Protein AF-0000000079972964 (afdb_homodimer)

Foldseek 3Di:
DLVVLVVVLVVDDPVSVVVNVVVCVVVVVVCVVVCVVVVPPPPVPPPPPFLLQFFFLCLFPQPPLQHDDDDLDPDDLCVLLDDFFPLALLVLLLVLVLVLPPDPPLPQDPLFDAFGFADDPVRVVRRVVRVVVNVVSVPPSPDDSSQSDLFPSSDDLDFDPVADLPDDDDPVLLVQLLVQLCQQPCLQAVLDDPVQLVVVSVVQVVCVVVVRGFDDALLNSLLSLLSNLVSVLLCLLLVPDPPVDPCSSSSSNSSSCVRAVDPVNLVDQDDSSNLSSQLSSLLSCLLQRSLSSSLVSLVSSLVNCVVVVLQEQDDDQQAAQLRSLSSLSNNLSSLLSNLVSCSNRLHQRPDDLVSGLRWAHFLDDSVCRNPPVVCVVRCVPGSPDRLVVVLQDLPPDPQRDHDSRLLSRLSSSLSVLSNQLSCQAGHSSSSNGGSVSLLVSLVSSVVSLVSSLVNRHQCQHPVNHDPDPVCQLSNQASLLSSLSSLLSSLVRLLADSCSNSVRHDPVSLVSSLVSLVVNLVSLLVLLVVADQDQDSSVCSSRYNSSCNLSSLSSSLSSLLSCLVRVSHVDDPVCNVVSVVSNLSSLVNLVSSVPSRSSSVSSSVSSVVSVVSSCVVNVNDPVVVVVVVVCVVVPVPPPPPPPPPPPDDDPDPPPPDPDDDDDDPPPDDDDDDDPDDDDDDDDPDDDPCPDDDDPDDDDDDDDDPDPDDPDDPPPDDPPPPPCGCCHPCSSRVVRDRPPPDD/DLVVLVVVLVVDDPVSVVVNVVVCVVVVVVCVVVCVVVVPPPPVPPPPPFLLQFFFLCLFPQPPLQHDDDDLDPDDLCVLLDDFFPLALLVLLLVLVLVLPPDPPLPQDLLFDAFGFADDPVRVVRRVVRVVVSVVSVPPSPDDSSQSDLFPSSDDLDFDPVADLPDDDDPVLLVQLLVQLCQQPCLQAVLDDPVLLVVVSVVQVVCVVVVRGFDDALLNSLLSLLSNLVSVLLCLLLVPDPPVDPCSSSSSNSSSCVRAVDPVNLVDQDDSSNLSSQLSSLLSCLLQRSLSSSLVSLVSSLVNCVVVVLQEQDDDQFAAQLRSLSSLSNNLSSLLSNLVSCSNRLHQRPDDLVSGLRWARFLDDSVCRNPPVVCVVRCVPGRPDRLVVVLQDLPPDPQRDDDSRLLSRLSSSLSVLSNQLSCQNGHSSSSNGGSVSLLVSLVSSVVSLVSSLVNRHQCQHPVNHDPDPVCQLSNQASLLSSLSSLLSSLVRLLADSCSNSVRHDPVSLVSSLVSLVVNLVSLLVLLVVADQDQDSSVCSSRYNSSCNLSSLSSSLSSLLSCLVRVSHVDDPVCNVVSVVSNLSSLVNLVSSVPSRSSSVSSSVSSVVSVVSSCVVNVNDPVVVVVVVVCVVPPVPPPPPPPPPPPDDDDDDDPPDPDDDDDDPDPDDDDPDPDDPPDDDDDDDDDPPPDDDDDDDDDDPDDDPDDDDPDDPPPDDPPPPPQRCCHPCNSCVVRDRPPDDD

Solvent-accessible surface area (backbone atoms only — not comparable to full-atom values): 81092 Å² total; per-residue (Å²): 104,66,70,54,47,56,58,45,41,76,74,46,58,75,70,58,30,51,52,47,46,53,47,43,59,60,39,41,61,51,41,51,57,45,33,65,71,61,50,60,78,69,60,85,62,78,71,60,62,50,40,38,55,46,24,18,30,40,71,35,65,47,57,54,46,29,46,39,69,68,64,40,69,75,37,65,71,38,21,33,59,32,48,67,22,67,62,5,45,45,44,51,44,37,53,48,52,52,56,68,68,42,68,82,81,60,73,71,68,62,67,45,62,67,18,40,33,41,65,44,48,66,24,34,44,39,32,49,52,27,48,50,55,34,49,69,67,44,70,85,73,77,76,70,78,64,74,40,56,44,59,44,39,78,53,86,84,75,68,56,81,85,57,66,63,80,70,74,71,60,65,72,59,48,50,49,23,49,50,46,28,51,69,70,41,37,72,79,36,32,67,65,54,68,69,48,53,52,52,52,50,50,52,45,55,50,22,49,74,70,71,57,61,66,60,68,50,51,52,58,52,14,39,51,25,36,41,39,14,46,18,42,48,50,33,54,60,49,64,53,69,77,75,76,59,88,55,54,28,56,52,27,39,21,24,15,36,72,47,46,40,33,30,69,53,71,57,38,67,60,46,69,64,53,32,43,39,35,38,48,50,15,50,42,32,34,55,70,25,23,45,49,45,14,45,53,35,32,51,45,22,51,51,40,36,51,38,56,38,50,42,25,24,80,63,31,82,83,56,38,57,42,58,50,47,48,48,38,36,24,42,42,26,52,51,37,50,45,38,52,45,22,45,55,43,21,48,87,63,77,77,52,69,54,55,40,41,38,38,53,46,57,62,44,48,70,82,52,39,66,36,62,67,58,40,54,60,41,45,72,65,45,58,29,30,44,57,69,35,57,44,72,45,83,66,88,62,73,88,56,61,65,41,67,16,32,51,48,27,52,50,40,46,53,36,52,52,41,44,47,41,49,57,65,68,44,22,20,44,33,45,35,32,20,34,48,56,49,53,50,50,38,52,53,52,51,50,31,52,54,44,51,62,70,65,43,31,58,55,46,25,68,90,60,61,50,90,52,70,90,30,46,38,62,16,45,41,52,48,54,52,50,42,55,40,49,33,66,49,23,43,54,38,61,45,73,45,70,64,55,41,85,58,51,46,69,69,58,50,50,47,34,51,52,34,23,41,49,23,47,52,41,29,46,46,58,41,66,74,44,67,92,65,76,48,59,47,57,46,45,74,37,37,53,58,60,49,45,61,58,55,52,47,40,27,46,40,51,50,52,46,43,70,72,64,54,67,63,80,56,66,95,78,33,65,57,67,53,47,53,44,46,53,52,46,50,50,40,27,55,56,39,26,80,69,27,69,40,26,38,42,39,30,54,50,54,50,51,53,49,54,56,48,24,67,76,68,71,50,90,56,61,67,60,51,46,54,54,48,46,62,69,61,62,73,63,81,77,41,68,27,64,26,74,27,71,33,72,18,65,69,68,89,73,83,66,86,86,74,84,94,86,91,70,79,75,76,88,77,80,67,77,80,78,67,82,88,82,84,84,79,73,81,73,85,73,85,65,82,60,72,45,65,37,57,65,74,63,76,71,77,82,83,74,82,81,65,90,66,82,79,81,81,81,66,88,69,80,68,76,70,65,30,69,72,32,67,56,44,60,50,58,79,52,69,69,84,75,77,79,129,105,66,69,55,48,57,57,45,40,74,74,45,58,76,69,59,29,51,53,48,47,55,47,44,59,62,38,42,59,52,40,50,58,43,30,67,74,63,49,62,79,68,60,84,63,78,71,61,62,50,40,38,56,45,24,18,30,39,70,35,66,48,57,54,46,30,46,39,69,68,62,39,70,78,38,65,70,39,21,33,60,33,50,67,21,66,61,6,44,46,44,52,43,36,54,49,53,54,58,69,66,44,66,81,82,60,73,68,70,62,68,44,62,69,18,39,33,38,64,45,48,66,24,34,44,39,33,51,51,24,47,50,56,32,50,68,67,44,69,85,74,78,76,70,78,65,76,41,56,44,60,45,38,78,52,86,82,75,68,55,81,86,55,66,63,80,70,74,73,58,67,71,59,46,51,50,23,49,50,45,28,52,68,70,42,37,73,79,37,31,66,64,56,68,70,49,52,53,51,49,51,50,52,45,55,50,23,48,74,69,70,57,61,67,65,68,56,50,52,58,50,14,39,50,23,36,39,40,16,45,19,42,47,50,33,55,61,50,65,53,69,78,75,75,60,88,55,55,30,56,52,27,39,21,26,14,37,71,46,45,40,34,32,68,53,70,56,38,68,60,45,68,66,53,31,44,40,35,37,48,50,15,50,41,31,36,54,71,25,23,47,50,44,15,43,54,35,34,52,45,22,50,50,41,36,51,39,55,36,50,42,26,25,79,62,30,82,85,55,41,58,42,57,50,50,51,50,38,38,24,41,43,27,51,50,37,50,44,39,52,45,22,45,55,42,22,47,87,62,77,77,54,70,55,56,41,41,38,39,52,46,58,61,45,49,68,83,52,39,67,35,63,68,58,38,53,59,40,44,72,65,48,58,31,30,43,54,68,35,56,45,71,45,82,66,88,61,72,91,55,62,66,42,66,16,31,53,49,26,52,50,40,44,54,36,51,52,41,46,48,42,48,58,65,68,42,22,20,45,35,45,34,32,19,34,48,55,50,51,50,50,38,51,53,51,52,49,30,52,53,44,51,62,71,66,44,31,60,54,46,24,66,89,61,62,51,90,52,70,92,32,46,39,60,17,44,40,54,47,53,53,48,41,54,39,47,33,65,50,24,43,56,37,60,44,75,46,73,66,55,41,83,60,53,44,69,69,57,53,50,47,34,50,52,34,24,41,49,22,47,52,41,30,46,47,59,42,64,73,45,67,90,65,74,48,58,48,57,45,45,74,36,36,54,58,61,48,46,62,57,56,50,47,41,27,44,39,50,51,53,47,41,67,72,65,53,67,61,80,56,66,94,79,31,66,57,67,52,45,52,42,48,53,51,48,51,49,39,29,55,56,40,26,79,70,26,69,41,25,39,43,40,30,54,49,53,51,50,54,48,52,56,47,26,66,74,69,71,51,90,56,59,68,61,52,46,54,54,47,46,62,67,61,60,69,61,81,75,75,82,60,76,46,76,42,67,42,35,25,77,78,68,85,78,82,69,85,82,74,79,84,81,87,70,82,75,81,87,79,79,73,81,79,83,75,90,71,87,90,84,84,83,81,88,88,77,87,73,84,66,83,50,60,78,46,70,52,50,74,23,67,46,79,72,81,84,65,89,65,79,78,79,82,80,65,90,71,81,69,79,73,67,36,67,74,32,65,56,44,60,49,58,76,53,69,72,84,78,77,84,130

Structure (mmCIF, N/CA/C/O backbone):
data_AF-0000000079972964-model_v1
#
loop_
_entity.id
_entity.type
_entity.pdbx_description
1 polymer 'Transcription factor domain-containing protein'
#
loop_
_atom_site.group_PDB
_atom_site.id
_atom_site.type_symbol
_atom_site.label_atom_id
_atom_site.label_alt_id
_atom_site.label_comp_id
_atom_site.label_asym_id
_atom_site.label_entity_id
_atom_site.label_seq_id
_atom_site.pdbx_PDB_ins_code
_atom_site.Cartn_x
_atom_site.Cartn_y
_atom_site.Cartn_z
_atom_site.occupancy
_atom_site.B_iso_or_equiv
_atom_site.auth_seq_id
_atom_site.auth_comp_id
_atom_site.auth_asym_id
_atom_site.auth_atom_id
_atom_site.pdbx_PDB_model_num
ATOM 1 N N . MET A 1 1 ? 13.328 -20.75 43.688 1 71.25 1 MET A N 1
ATOM 2 C CA . MET A 1 1 ? 12.328 -21.203 44.656 1 71.25 1 MET A CA 1
ATOM 3 C C . MET A 1 1 ? 12.188 -22.719 44.625 1 71.25 1 MET A C 1
ATOM 5 O O . MET A 1 1 ? 12.102 -23.344 45.688 1 71.25 1 MET A O 1
ATOM 9 N N . ILE A 1 2 ? 12.312 -23.312 43.344 1 73.12 2 ILE A N 1
ATOM 10 C CA . ILE A 1 2 ? 12.219 -24.766 43.219 1 73.12 2 ILE A CA 1
ATOM 11 C C . ILE A 1 2 ? 13.391 -25.406 43.969 1 73.12 2 ILE A C 1
ATOM 13 O O . ILE A 1 2 ? 13.203 -26.344 44.75 1 73.12 2 ILE A O 1
ATOM 17 N N . ASP A 1 3 ? 14.648 -24.859 43.688 1 73.75 3 ASP A N 1
ATOM 18 C CA . ASP A 1 3 ? 15.828 -25.422 44.312 1 73.75 3 ASP A CA 1
ATOM 19 C C . ASP A 1 3 ? 15.75 -25.281 45.844 1 73.75 3 ASP A C 1
ATOM 21 O O . ASP A 1 3 ? 16.156 -26.188 46.562 1 73.75 3 ASP A O 1
ATOM 25 N N . MET A 1 4 ? 15.117 -24.172 46.25 1 74.81 4 MET A N 1
ATOM 26 C CA . MET A 1 4 ? 14.961 -23.984 47.688 1 74.81 4 MET A CA 1
ATOM 27 C C . MET A 1 4 ? 13.938 -24.969 48.25 1 74.81 4 MET A C 1
ATOM 29 O O . MET A 1 4 ? 14.141 -25.547 49.344 1 74.81 4 MET A O 1
ATOM 33 N N . LEU A 1 5 ? 12.867 -25.125 47.469 1 75.25 5 LEU A N 1
ATOM 34 C CA . LEU A 1 5 ? 11.844 -26.062 47.938 1 75.25 5 LEU A CA 1
ATOM 35 C C . LEU A 1 5 ? 12.375 -27.484 47.938 1 75.25 5 LEU A C 1
ATOM 37 O O . LEU A 1 5 ? 12.07 -28.266 48.844 1 75.25 5 LEU A O 1
ATOM 41 N N . LYS A 1 6 ? 13.266 -27.844 46.938 1 76.5 6 LYS A N 1
ATOM 42 C CA . LYS A 1 6 ? 13.891 -29.156 46.906 1 76.5 6 LYS A CA 1
ATOM 43 C C . LYS A 1 6 ? 14.852 -29.344 48.062 1 76.5 6 LYS A C 1
ATOM 45 O O . LYS A 1 6 ? 14.93 -30.422 48.656 1 76.5 6 LYS A O 1
ATOM 50 N N . ASN A 1 7 ? 15.523 -28.281 48.438 1 74.88 7 ASN A N 1
ATOM 51 C CA . ASN A 1 7 ? 16.453 -28.344 49.562 1 74.88 7 ASN A CA 1
ATOM 52 C C . ASN A 1 7 ? 15.695 -28.453 50.906 1 74.88 7 ASN A C 1
ATOM 54 O O . ASN A 1 7 ? 16.141 -29.156 51.812 1 74.88 7 ASN A O 1
ATOM 58 N N . ILE A 1 8 ? 14.547 -27.75 50.969 1 73.88 8 ILE A N 1
ATOM 59 C CA . ILE A 1 8 ? 13.758 -27.781 52.188 1 73.88 8 ILE A CA 1
ATOM 60 C C . ILE A 1 8 ? 13.062 -29.141 52.312 1 73.88 8 ILE A C 1
ATOM 62 O O . ILE A 1 8 ? 12.875 -29.656 53.406 1 73.88 8 ILE A O 1
ATOM 66 N N . LYS A 1 9 ? 12.742 -29.703 51.094 1 75.38 9 LYS A N 1
ATOM 67 C CA . LYS A 1 9 ? 12.141 -31.031 51.062 1 75.38 9 LYS A CA 1
ATOM 68 C C . LYS A 1 9 ? 13.008 -32.031 51.781 1 75.38 9 LYS A C 1
ATOM 70 O O . LYS A 1 9 ? 12.484 -32.938 52.469 1 75.38 9 LYS A O 1
ATOM 75 N N . LEU A 1 10 ? 14.273 -31.938 51.75 1 73.56 10 LEU A N 1
ATOM 76 C CA . LEU A 1 10 ? 15.195 -32.906 52.344 1 73.56 10 LEU A CA 1
ATOM 77 C C . LEU A 1 10 ? 15.203 -32.75 53.875 1 73.56 10 LEU A C 1
ATOM 79 O O . LEU A 1 10 ? 15.516 -33.719 54.562 1 73.56 10 LEU A O 1
ATOM 83 N N . SER A 1 11 ? 14.742 -31.641 54.469 1 72.12 11 SER A N 1
ATOM 84 C CA . SER A 1 11 ? 14.883 -31.453 55.906 1 72.12 11 SER A CA 1
ATOM 85 C C . SER A 1 11 ? 13.516 -31.328 56.594 1 72.12 11 SER A C 1
ATOM 87 O O . SER A 1 11 ? 13.43 -31.062 57.781 1 72.12 11 SER A O 1
ATOM 89 N N . THR A 1 12 ? 12.492 -31.25 55.812 1 67.5 12 THR A N 1
ATOM 90 C CA . THR A 1 12 ? 11.195 -31 56.438 1 67.5 12 THR A CA 1
ATOM 91 C C . THR A 1 12 ? 10.469 -32.312 56.688 1 67.5 12 THR A C 1
ATOM 93 O O . THR A 1 12 ? 10.922 -33.375 56.281 1 67.5 12 THR A O 1
ATOM 96 N N . THR A 1 13 ? 9.414 -32.312 57.562 1 72.62 13 THR A N 1
ATOM 97 C CA . THR A 1 13 ? 8.641 -33.469 57.969 1 72.62 13 THR A CA 1
ATOM 98 C C . THR A 1 13 ? 7.992 -34.125 56.781 1 72.62 13 THR A C 1
ATOM 100 O O . THR A 1 13 ? 7.859 -33.531 55.719 1 72.62 13 THR A O 1
ATOM 103 N N . GLU A 1 14 ? 7.648 -35.375 56.812 1 71.25 14 GLU A N 1
ATOM 104 C CA . GLU A 1 14 ? 7.109 -36.188 55.719 1 71.25 14 GLU A CA 1
ATOM 105 C C . GLU A 1 14 ? 5.855 -35.562 55.125 1 71.25 14 GLU A C 1
ATOM 107 O O . GLU A 1 14 ? 5.645 -35.625 53.906 1 71.25 14 GLU A O 1
ATOM 112 N N . GLU A 1 15 ? 5.004 -34.875 55.844 1 70.5 15 GLU A N 1
ATOM 113 C CA . GLU A 1 15 ? 3.787 -34.25 55.344 1 70.5 15 GLU A CA 1
ATOM 114 C C . GLU A 1 15 ? 4.105 -33.031 54.469 1 70.5 15 GLU A C 1
ATOM 116 O O . GLU A 1 15 ? 3.506 -32.844 53.406 1 70.5 15 GLU A O 1
ATOM 121 N N . LYS A 1 16 ? 5 -32.219 54.906 1 71.56 16 LYS A N 1
ATOM 122 C CA . LYS A 1 16 ? 5.391 -31.062 54.125 1 71.56 16 LYS A CA 1
ATOM 123 C C . LYS A 1 16 ? 6.23 -31.453 52.906 1 71.56 16 LYS A C 1
ATOM 125 O O . LYS A 1 16 ? 6.168 -30.797 51.875 1 71.56 16 LYS A O 1
ATOM 130 N N . ARG A 1 17 ? 6.906 -32.594 52.875 1 74.5 17 ARG A N 1
ATOM 131 C CA . ARG A 1 17 ? 7.625 -33.156 51.75 1 74.5 17 ARG A CA 1
ATOM 132 C C . ARG A 1 17 ? 6.66 -33.531 50.625 1 74.5 17 ARG A C 1
ATOM 134 O O . ARG A 1 17 ? 6.922 -33.281 49.438 1 74.5 17 ARG A O 1
ATOM 141 N N . GLN A 1 18 ? 5.555 -34.094 50.969 1 73 18 GLN A N 1
ATOM 142 C CA . GLN A 1 18 ? 4.559 -34.469 49.969 1 73 18 GLN A CA 1
ATOM 143 C C . GLN A 1 18 ? 3.881 -33.25 49.375 1 73 18 GLN A C 1
ATOM 145 O O . GLN A 1 18 ? 3.594 -33.188 48.188 1 73 18 GLN A O 1
ATOM 150 N N . GLU A 1 19 ? 3.631 -32.188 50.188 1 74.06 19 GLU A N 1
ATOM 151 C CA . GLU A 1 19 ? 3.062 -30.938 49.688 1 74.06 19 GLU A CA 1
ATOM 152 C C . GLU A 1 19 ? 4.035 -30.234 48.75 1 74.06 19 GLU A C 1
ATOM 154 O O . GLU A 1 19 ? 3.625 -29.672 47.719 1 74.06 19 GLU A O 1
ATOM 159 N N . ILE A 1 20 ? 5.297 -30.312 49.094 1 73.62 20 ILE A N 1
ATOM 160 C CA . ILE A 1 20 ? 6.305 -29.75 48.219 1 73.62 20 ILE A CA 1
ATOM 161 C C . ILE A 1 20 ? 6.426 -30.594 46.969 1 73.62 20 ILE A C 1
ATOM 163 O O . ILE A 1 20 ? 6.539 -30.062 45.844 1 73.62 20 ILE A O 1
ATOM 167 N N . ASP A 1 21 ? 6.258 -31.922 47.031 1 72.81 21 ASP A N 1
ATOM 168 C CA . ASP A 1 21 ? 6.301 -32.781 45.875 1 72.81 21 ASP A CA 1
ATOM 169 C C . ASP A 1 21 ? 5.098 -32.531 44.969 1 72.81 21 ASP A C 1
ATOM 171 O O . ASP A 1 21 ? 5.238 -32.5 43.75 1 72.81 21 ASP A O 1
ATOM 175 N N . ILE A 1 22 ? 3.926 -32.375 45.5 1 70.81 22 ILE A N 1
ATOM 176 C CA . ILE A 1 22 ? 2.736 -32.094 44.719 1 70.81 22 ILE A CA 1
ATOM 177 C C . ILE A 1 22 ? 2.869 -30.703 44.062 1 70.81 22 ILE A C 1
ATOM 179 O O . ILE A 1 22 ? 2.518 -30.516 42.906 1 70.81 22 ILE A O 1
ATOM 183 N N . LEU A 1 23 ? 3.369 -29.75 44.875 1 67.06 23 LEU A N 1
ATOM 184 C CA . LEU A 1 23 ? 3.594 -28.422 44.312 1 67.06 23 LEU A CA 1
ATOM 185 C C . LEU A 1 23 ? 4.703 -28.469 43.25 1 67.06 23 LEU A C 1
ATOM 187 O O . LEU A 1 23 ? 4.582 -27.859 42.188 1 67.06 23 LEU A O 1
ATOM 191 N N . LEU A 1 24 ? 5.742 -29.156 43.531 1 67.56 24 LEU A N 1
ATOM 192 C CA . LEU A 1 24 ? 6.832 -29.281 42.562 1 67.56 24 LEU A CA 1
ATOM 193 C C . LEU A 1 24 ? 6.402 -30.094 41.344 1 67.56 24 LEU A C 1
ATOM 195 O O . LEU A 1 24 ? 6.816 -29.797 40.219 1 67.56 24 LEU A O 1
ATOM 199 N N . GLU A 1 25 ? 5.559 -31.078 41.438 1 65.94 25 GLU A N 1
ATOM 200 C CA . GLU A 1 25 ? 5.012 -31.828 40.312 1 65.94 25 GLU A CA 1
ATOM 201 C C . GLU A 1 25 ? 4.07 -30.953 39.469 1 65.94 25 GLU A C 1
ATOM 203 O O . GLU A 1 25 ? 3.994 -31.109 38.25 1 65.94 25 GLU A O 1
ATOM 208 N N . LYS A 1 26 ? 3.266 -30.141 40.188 1 58.84 26 LYS A N 1
ATOM 209 C CA . LYS A 1 26 ? 2.357 -29.234 39.469 1 58.84 26 LYS A CA 1
ATOM 210 C C . LYS A 1 26 ? 3.111 -28.047 38.875 1 58.84 26 LYS A C 1
ATOM 212 O O . LYS A 1 26 ? 2.729 -27.516 37.844 1 58.84 26 LYS A O 1
ATOM 217 N N . VAL A 1 27 ? 3.996 -27.578 39.656 1 53.53 27 VAL A N 1
ATOM 218 C CA . VAL A 1 27 ? 4.711 -26.391 39.219 1 53.53 27 VAL A CA 1
ATOM 219 C C . VAL A 1 27 ? 5.922 -26.797 38.375 1 53.53 27 VAL A C 1
ATOM 221 O O . VAL A 1 27 ? 6.336 -26.062 37.469 1 53.53 27 VAL A O 1
ATOM 224 N N . GLU A 1 28 ? 6.512 -27.969 38.594 1 50.09 28 GLU A N 1
ATOM 225 C CA . GLU A 1 28 ? 7.688 -28.344 37.812 1 50.09 28 GLU A CA 1
ATOM 226 C C . GLU A 1 28 ? 7.363 -28.453 36.344 1 50.09 28 GLU A C 1
ATOM 228 O O . GLU A 1 28 ? 8.164 -28.047 35.5 1 50.09 28 GLU A O 1
ATOM 233 N N . PRO A 1 29 ? 6.117 -29.141 35.906 1 46.94 29 PRO A N 1
ATOM 234 C CA . PRO A 1 29 ? 5.914 -29.047 34.469 1 46.94 29 PRO A CA 1
ATOM 235 C C . PRO A 1 29 ? 5.656 -27.609 34 1 46.94 29 PRO A C 1
ATOM 237 O O . PRO A 1 29 ? 6.051 -27.234 32.906 1 46.94 29 PRO A O 1
ATOM 240 N N . ASP A 1 30 ? 4.914 -26.844 34.688 1 41.78 30 ASP A N 1
ATOM 241 C CA . ASP A 1 30 ? 4.629 -25.469 34.312 1 41.78 30 ASP A CA 1
ATOM 242 C C . ASP A 1 30 ? 5.859 -24.578 34.5 1 41.78 30 ASP A C 1
ATOM 244 O O . ASP A 1 30 ? 6.062 -23.625 33.75 1 41.78 30 ASP A O 1
ATOM 248 N N . VAL A 1 31 ? 6.543 -24.609 35.562 1 40 31 VAL A N 1
ATOM 249 C CA . VAL A 1 31 ? 7.785 -23.875 35.75 1 40 31 VAL A CA 1
ATOM 250 C C . VAL A 1 31 ? 8.859 -24.406 34.781 1 40 31 VAL A C 1
ATOM 252 O O . VAL A 1 31 ? 9.758 -23.672 34.406 1 40 31 VAL A O 1
ATOM 255 N N . SER A 1 32 ? 8.961 -25.734 34.5 1 36.28 32 SER A N 1
ATOM 256 C CA . SER A 1 32 ? 9.891 -26.172 33.469 1 36.28 32 SER A CA 1
ATOM 257 C C . SER A 1 32 ? 9.578 -25.5 32.125 1 36.28 32 SER A C 1
ATOM 259 O O . SER A 1 32 ? 10.484 -25.078 31.406 1 36.28 32 SER A O 1
ATOM 261 N N . ASP A 1 33 ? 8.25 -25.344 31.703 1 33.72 33 ASP A N 1
ATOM 262 C CA . ASP A 1 33 ? 7.906 -24.578 30.5 1 33.72 33 ASP A CA 1
ATOM 263 C C . ASP A 1 33 ? 8.031 -23.078 30.75 1 33.72 33 ASP A C 1
ATOM 265 O O . ASP A 1 33 ? 8.484 -22.344 29.875 1 33.72 33 ASP A O 1
ATOM 269 N N . ALA A 1 34 ? 7.547 -22.375 31.766 1 33 34 ALA A N 1
ATOM 270 C CA . ALA A 1 34 ? 7.73 -20.953 32.062 1 33 34 ALA A CA 1
ATOM 271 C C . ALA A 1 34 ? 9.172 -20.656 32.438 1 33 34 ALA A C 1
ATOM 273 O O . ALA A 1 34 ? 9.703 -19.594 32.125 1 33 34 ALA A O 1
ATOM 274 N N . SER A 1 35 ? 9.789 -21.281 33.469 1 30.44 35 SER A N 1
ATOM 275 C CA . SER A 1 35 ? 11.211 -21.156 33.75 1 30.44 35 SER A CA 1
ATOM 276 C C . SER A 1 35 ? 12.062 -21.406 32.531 1 30.44 35 SER A C 1
ATOM 278 O O . SER A 1 35 ? 13.188 -20.922 32.406 1 30.44 35 SER A O 1
ATOM 280 N N . MET A 1 36 ? 11.703 -22.406 31.594 1 30.59 36 MET A N 1
ATOM 281 C CA . MET A 1 36 ? 12.367 -22.453 30.297 1 30.59 36 MET A CA 1
ATOM 282 C C . MET A 1 36 ? 12.133 -21.172 29.5 1 30.59 36 MET A C 1
ATOM 284 O O . MET A 1 36 ? 12.977 -20.75 28.719 1 30.59 36 MET A O 1
ATOM 288 N N . THR A 1 37 ? 10.914 -20.422 29.625 1 30.47 37 THR A N 1
ATOM 289 C CA . THR A 1 37 ? 10.789 -19.078 29.078 1 30.47 37 THR A CA 1
ATOM 290 C C . THR A 1 37 ? 11.5 -18.062 29.984 1 30.47 37 THR A C 1
ATOM 292 O O . THR A 1 37 ? 12.148 -17.141 29.484 1 30.47 37 THR A O 1
ATOM 295 N N . LEU A 1 38 ? 11.164 -17.953 31.391 1 30.84 38 LEU A N 1
ATOM 296 C CA . LEU A 1 38 ? 11.922 -17.141 32.344 1 30.84 38 LEU A CA 1
ATOM 297 C C . LEU A 1 38 ? 13.188 -17.859 32.781 1 30.84 38 LEU A C 1
ATOM 299 O O . LEU A 1 38 ? 13.531 -17.828 33.969 1 30.84 38 LEU A O 1
ATOM 303 N N . GLY A 1 39 ? 13.703 -18.953 32.25 1 28.73 39 GLY A N 1
ATOM 304 C CA . GLY A 1 39 ? 14.875 -19.703 32.688 1 28.73 39 GLY A CA 1
ATOM 305 C C . GLY A 1 39 ? 15.938 -18.828 33.344 1 28.73 39 GLY A C 1
ATOM 306 O O . GLY A 1 39 ? 16.875 -18.391 32.656 1 28.73 39 GLY A O 1
ATOM 307 N N . LEU A 1 40 ? 15.617 -18.078 34.406 1 28.2 40 LEU A N 1
ATOM 308 C CA . LEU A 1 40 ? 16.688 -17.5 35.219 1 28.2 40 LEU A CA 1
ATOM 309 C C . LEU A 1 40 ? 17.578 -18.594 35.781 1 28.2 40 LEU A C 1
ATOM 311 O O . LEU A 1 40 ? 18.375 -18.328 36.688 1 28.2 40 LEU A O 1
ATOM 315 N N . ASP A 1 41 ? 17.406 -19.828 35.969 1 28.66 41 ASP A N 1
ATOM 316 C CA . ASP A 1 41 ? 18.625 -20.469 36.438 1 28.66 41 ASP A CA 1
ATOM 317 C C . ASP A 1 41 ? 19.844 -19.922 35.719 1 28.66 41 ASP A C 1
ATOM 319 O O . ASP A 1 41 ? 20.016 -20.141 34.531 1 28.66 41 ASP A O 1
ATOM 323 N N . TRP A 1 42 ? 20.438 -18.828 36.438 1 28.7 42 TRP A N 1
ATOM 324 C CA . TRP A 1 42 ? 21.859 -18.5 36.312 1 28.7 42 TRP A CA 1
ATOM 325 C C . TRP A 1 42 ? 22.734 -19.703 36.625 1 28.7 42 TRP A C 1
ATOM 327 O O . TRP A 1 42 ? 23.328 -19.766 37.719 1 28.7 42 TRP A O 1
ATOM 337 N N . SER A 1 43 ? 22.375 -20.906 37.125 1 28.72 43 SER A N 1
ATOM 338 C CA . SER A 1 43 ? 23.562 -21.75 37.188 1 28.72 43 SER A CA 1
ATOM 339 C C . SER A 1 43 ? 24.594 -21.312 36.156 1 28.72 43 SER A C 1
ATOM 341 O O . SER A 1 43 ? 24.25 -20.781 35.094 1 28.72 43 SER A O 1
ATOM 343 N N . SER A 1 44 ? 25.781 -20.891 36.719 1 29.84 44 SER A N 1
ATOM 344 C CA . SER A 1 44 ? 27.047 -20.625 36.031 1 29.84 44 SER A CA 1
ATOM 345 C C . SER A 1 44 ? 27.109 -21.391 34.719 1 29.84 44 SER A C 1
ATOM 347 O O . SER A 1 44 ? 28.188 -21.547 34.125 1 29.84 44 SER A O 1
ATOM 349 N N . ASN A 1 45 ? 26.344 -22.359 34.656 1 30.25 45 ASN A N 1
ATOM 350 C CA . ASN A 1 45 ? 26.438 -23.125 33.406 1 30.25 45 ASN A CA 1
ATOM 351 C C . ASN A 1 45 ? 26.344 -22.219 32.188 1 30.25 45 ASN A C 1
ATOM 353 O O . ASN A 1 45 ? 25.484 -21.344 32.125 1 30.25 45 ASN A O 1
ATOM 357 N N . SER A 1 46 ? 27.312 -21.891 31.5 1 33.06 46 SER A N 1
ATOM 358 C CA . SER A 1 46 ? 27.516 -21.234 30.219 1 33.06 46 SER A CA 1
ATOM 359 C C . SER A 1 46 ? 26.281 -21.328 29.328 1 33.06 46 SER A C 1
ATOM 361 O O . SER A 1 46 ? 26.047 -22.344 28.688 1 33.06 46 SER A O 1
ATOM 363 N N . ASN A 1 47 ? 25.156 -21.234 29.734 1 37.81 47 ASN A N 1
ATOM 364 C CA . ASN A 1 47 ? 23.922 -21.297 28.938 1 37.81 47 ASN A CA 1
ATOM 365 C C . ASN A 1 47 ? 24.125 -20.672 27.562 1 37.81 47 ASN A C 1
ATOM 367 O O . ASN A 1 47 ? 23.953 -19.469 27.391 1 37.81 47 ASN A O 1
ATOM 371 N N . GLU A 1 48 ? 24.875 -20.875 27.016 1 42.66 48 GLU A N 1
ATOM 372 C CA . GLU A 1 48 ? 25.188 -20.672 25.609 1 42.66 48 GLU A CA 1
ATOM 373 C C . GLU A 1 48 ? 23.922 -20.641 24.75 1 42.66 48 GLU A C 1
ATOM 375 O O . GLU A 1 48 ? 23.203 -21.641 24.672 1 42.66 48 GLU A O 1
ATOM 380 N N . LEU A 1 49 ? 23.047 -19.5 24.828 1 55.69 49 LEU A N 1
ATOM 381 C CA . LEU A 1 49 ? 22.047 -19.375 23.766 1 55.69 49 LEU A CA 1
ATOM 382 C C . LEU A 1 49 ? 22.297 -20.406 22.672 1 55.69 49 LEU A C 1
ATOM 384 O O . LEU A 1 49 ? 23.438 -20.625 22.25 1 55.69 49 LEU A O 1
ATOM 388 N N . SER A 1 50 ? 21.172 -21.375 22.719 1 68.75 50 SER A N 1
ATOM 389 C CA . SER A 1 50 ? 21.344 -22.25 21.562 1 68.75 50 SER A CA 1
ATOM 390 C C . SER A 1 50 ? 21.828 -21.469 20.344 1 68.75 50 SER A C 1
ATOM 392 O O . SER A 1 50 ? 21.547 -20.281 20.203 1 68.75 50 SER A O 1
ATOM 394 N N . SER A 1 51 ? 22.656 -21.922 19.75 1 75.5 51 SER A N 1
ATOM 395 C CA . SER A 1 51 ? 23.281 -21.281 18.594 1 75.5 51 SER A CA 1
ATOM 396 C C . SER A 1 51 ? 22.234 -20.766 17.609 1 75.5 51 SER A C 1
ATOM 398 O O . SER A 1 51 ? 22.422 -19.734 16.984 1 75.5 51 SER A O 1
ATOM 400 N N . GLU A 1 52 ? 21.062 -21.438 17.75 1 79.62 52 GLU A N 1
ATOM 401 C CA . GLU A 1 52 ? 20.016 -21 16.828 1 79.62 52 GLU A CA 1
ATOM 402 C C . GLU A 1 52 ? 19.328 -19.734 17.344 1 79.62 52 GLU A C 1
ATOM 404 O O . GLU A 1 52 ? 18.734 -18.984 16.562 1 79.62 52 GLU A O 1
ATOM 409 N N . ALA A 1 53 ? 19.297 -19.484 18.594 1 78.88 53 ALA A N 1
ATOM 410 C CA . ALA A 1 53 ? 18.734 -18.281 19.188 1 78.88 53 ALA A CA 1
ATOM 411 C C . ALA A 1 53 ? 19.703 -17.109 19.062 1 78.88 53 ALA A C 1
ATOM 413 O O . ALA A 1 53 ? 19.297 -15.945 19.141 1 78.88 53 ALA A O 1
ATOM 414 N N . ALA A 1 54 ? 20.953 -17.453 18.766 1 76 54 ALA A N 1
ATOM 415 C CA . ALA A 1 54 ? 21.984 -16.422 18.781 1 76 54 ALA A CA 1
ATOM 416 C C . ALA A 1 54 ? 22.344 -15.977 17.375 1 76 54 ALA A C 1
ATOM 418 O O . ALA A 1 54 ? 23.062 -15 17.188 1 76 54 ALA A O 1
ATOM 419 N N . VAL A 1 55 ? 21.734 -16.672 16.422 1 77.25 55 VAL A N 1
ATOM 420 C CA . VAL A 1 55 ? 22.094 -16.344 15.047 1 77.25 55 VAL A CA 1
ATOM 421 C C . VAL A 1 55 ? 20.891 -15.727 14.336 1 77.25 55 VAL A C 1
ATOM 423 O O . VAL A 1 55 ? 19.75 -16.156 14.531 1 77.25 55 VAL A O 1
ATOM 426 N N . SER A 1 56 ? 21.188 -14.742 13.57 1 78.19 56 SER A N 1
ATOM 427 C CA . SER A 1 56 ? 20.172 -14.062 12.781 1 78.19 56 SER A CA 1
ATOM 428 C C . SER A 1 56 ? 19.516 -15.008 11.789 1 78.19 56 SER A C 1
ATOM 430 O O . SER A 1 56 ? 20.141 -15.961 11.32 1 78.19 56 SER A O 1
ATOM 432 N N . ALA A 1 57 ? 18.312 -14.727 11.5 1 76.06 57 ALA A N 1
ATOM 433 C CA . ALA A 1 57 ? 17.562 -15.508 10.531 1 76.06 57 ALA A CA 1
ATOM 434 C C . ALA A 1 57 ? 18.172 -15.398 9.133 1 76.06 57 ALA A C 1
ATOM 436 O O . ALA A 1 57 ? 17.828 -16.188 8.242 1 76.06 57 ALA A O 1
ATOM 437 N N . GLU A 1 58 ? 19.078 -14.57 8.977 1 77.81 58 GLU A N 1
ATOM 438 C CA . GLU A 1 58 ? 19.797 -14.422 7.711 1 77.81 58 GLU A CA 1
ATOM 439 C C . GLU A 1 58 ? 20.531 -15.711 7.352 1 77.81 58 GLU A C 1
ATOM 441 O O . GLU A 1 58 ? 20.953 -15.891 6.203 1 77.81 58 GLU A O 1
ATOM 446 N N . VAL A 1 59 ? 20.734 -16.531 8.297 1 72.38 59 VAL A N 1
ATOM 447 C CA . VAL A 1 59 ? 21.422 -17.812 8.094 1 72.38 59 VAL A CA 1
ATOM 448 C C . VAL A 1 59 ? 20.641 -18.672 7.113 1 72.38 59 VAL A C 1
ATOM 450 O O . VAL A 1 59 ? 21.219 -19.531 6.434 1 72.38 59 VAL A O 1
ATOM 453 N N . GLY A 1 60 ? 19.375 -18.422 7 1 70.62 60 GLY A N 1
ATOM 454 C CA . GLY A 1 60 ? 18.562 -19.141 6.027 1 70.62 60 GLY A CA 1
ATOM 455 C C . GLY A 1 60 ? 18.844 -18.719 4.594 1 70.62 60 GLY A C 1
ATOM 456 O O . GLY A 1 60 ? 19.812 -18 4.328 1 70.62 60 GLY A O 1
ATOM 457 N N . PRO A 1 61 ? 18.125 -19.328 3.707 1 68.62 61 PRO A N 1
ATOM 458 C CA . PRO A 1 61 ? 18.359 -19.016 2.295 1 68.62 61 PRO A CA 1
ATOM 459 C C . PRO A 1 61 ? 18.016 -17.578 1.942 1 68.62 61 PRO A C 1
ATOM 461 O O . PRO A 1 61 ? 18.406 -17.078 0.879 1 68.62 61 PRO A O 1
ATOM 464 N N . ASN A 1 62 ? 17.359 -17.031 2.842 1 61.28 62 ASN A N 1
ATOM 465 C CA . ASN A 1 62 ? 16.906 -15.656 2.607 1 61.28 62 ASN A CA 1
ATOM 466 C C . ASN A 1 62 ? 17.984 -14.648 2.984 1 61.28 62 ASN A C 1
ATOM 468 O O . ASN A 1 62 ? 17.75 -13.758 3.801 1 61.28 62 ASN A O 1
ATOM 472 N N . ASN A 1 63 ? 19.078 -14.898 2.426 1 65.44 63 ASN A N 1
ATOM 473 C CA . ASN A 1 63 ? 20.156 -13.945 2.689 1 65.44 63 ASN A CA 1
ATOM 474 C C . ASN A 1 63 ? 19.906 -12.617 1.987 1 65.44 63 ASN A C 1
ATOM 476 O O . ASN A 1 63 ? 19.609 -12.586 0.79 1 65.44 63 ASN A O 1
ATOM 480 N N . GLY A 1 64 ? 19.875 -11.688 2.746 1 71.94 64 GLY A N 1
ATOM 481 C CA . GLY A 1 64 ? 19.812 -10.352 2.182 1 71.94 64 GLY A CA 1
ATOM 482 C C . GLY A 1 64 ? 18.391 -9.883 1.912 1 71.94 64 GLY A C 1
ATOM 483 O O . GLY A 1 64 ? 18.125 -9.227 0.9 1 71.94 64 GLY A O 1
ATOM 484 N N . THR A 1 65 ? 17.469 -10.398 2.684 1 72.31 65 THR A N 1
ATOM 485 C CA . THR A 1 65 ? 16.094 -9.93 2.535 1 72.31 65 THR A CA 1
ATOM 486 C C . THR A 1 65 ? 16.016 -8.414 2.719 1 72.31 65 THR A C 1
ATOM 488 O O . THR A 1 65 ? 15.062 -7.781 2.266 1 72.31 65 THR A O 1
ATOM 491 N N . ASP A 1 66 ? 16.984 -7.883 3.277 1 71.69 66 ASP A N 1
ATOM 492 C CA . ASP A 1 66 ? 16.938 -6.465 3.617 1 71.69 66 ASP A CA 1
ATOM 493 C C . ASP A 1 66 ? 17.828 -5.648 2.691 1 71.69 66 ASP A C 1
ATOM 495 O O . ASP A 1 66 ? 18.094 -4.465 2.943 1 71.69 66 ASP A O 1
ATOM 499 N N . THR A 1 67 ? 18.375 -6.289 1.681 1 74 67 THR A N 1
ATOM 500 C CA . THR A 1 67 ? 19.297 -5.555 0.822 1 74 67 THR A CA 1
ATOM 501 C C . THR A 1 67 ? 18.969 -5.789 -0.649 1 74 67 THR A C 1
ATOM 503 O O . THR A 1 67 ? 18.25 -6.727 -0.987 1 74 67 THR A O 1
ATOM 506 N N . VAL A 1 68 ? 19.375 -4.895 -1.461 1 75.56 68 VAL A N 1
ATOM 507 C CA . VAL A 1 68 ? 19.312 -5.035 -2.912 1 75.56 68 VAL A CA 1
ATOM 508 C C . VAL A 1 68 ? 20.703 -4.824 -3.51 1 75.56 68 VAL A C 1
ATOM 510 O O . VAL A 1 68 ? 21.453 -3.936 -3.08 1 75.56 68 VAL A O 1
ATOM 513 N N . ASP A 1 69 ? 21.109 -5.633 -4.395 1 73.56 69 ASP A N 1
ATOM 514 C CA . ASP A 1 69 ? 22.453 -5.551 -4.965 1 73.56 69 ASP A CA 1
ATOM 515 C C . ASP A 1 69 ? 22.406 -5.277 -6.465 1 73.56 69 ASP A C 1
ATOM 517 O O . ASP A 1 69 ? 23.406 -5.414 -7.164 1 73.56 69 ASP A O 1
ATOM 521 N N . GLU A 1 70 ? 21.25 -4.957 -6.941 1 70.88 70 GLU A N 1
ATOM 522 C CA . GLU A 1 70 ? 21.094 -4.645 -8.359 1 70.88 70 GLU A CA 1
ATOM 523 C C . GLU A 1 70 ? 20.719 -3.178 -8.555 1 70.88 70 GLU A C 1
ATOM 525 O O . GLU A 1 70 ? 20.156 -2.549 -7.66 1 70.88 70 GLU A O 1
ATOM 530 N N . ASP A 1 71 ? 21.156 -2.701 -9.664 1 70 71 ASP A N 1
ATOM 531 C CA . ASP A 1 71 ? 20.828 -1.319 -9.992 1 70 71 ASP A CA 1
ATOM 532 C C . ASP A 1 71 ? 19.578 -1.249 -10.883 1 70 71 ASP A C 1
ATOM 534 O O . ASP A 1 71 ? 19.672 -1.488 -12.086 1 70 71 ASP A O 1
ATOM 538 N N . PHE A 1 72 ? 18.547 -0.866 -10.367 1 68.31 72 PHE A N 1
ATOM 539 C CA . PHE A 1 72 ? 17.297 -0.809 -11.094 1 68.31 72 PHE A CA 1
ATOM 540 C C . PHE A 1 72 ? 17.094 0.564 -11.727 1 68.31 72 PHE A C 1
ATOM 542 O O . PHE A 1 72 ? 16.109 0.792 -12.43 1 68.31 72 PHE A O 1
ATOM 549 N N . ILE A 1 73 ? 17.953 1.379 -11.547 1 69.06 73 ILE A N 1
ATOM 550 C CA . ILE A 1 73 ? 17.719 2.758 -11.961 1 69.06 73 ILE A CA 1
ATOM 551 C C . ILE A 1 73 ? 18.438 3.023 -13.281 1 69.06 73 ILE A C 1
ATOM 553 O O . ILE A 1 73 ? 17.859 3.613 -14.195 1 69.06 73 ILE A O 1
ATOM 557 N N . GLU A 1 74 ? 19.625 2.498 -13.438 1 67.69 74 GLU A N 1
ATOM 558 C CA . GLU A 1 74 ? 20.422 2.846 -14.609 1 67.69 74 GLU A CA 1
ATOM 559 C C . GLU A 1 74 ? 20.281 1.787 -15.703 1 67.69 74 GLU A C 1
ATOM 561 O O . GLU A 1 74 ? 20.406 2.094 -16.891 1 67.69 74 GLU A O 1
ATOM 566 N N . ARG A 1 75 ? 20 0.588 -15.273 1 65.44 75 ARG A N 1
ATOM 567 C CA . ARG A 1 75 ? 20 -0.482 -16.266 1 65.44 75 ARG A CA 1
ATOM 568 C C . ARG A 1 75 ? 18.562 -0.803 -16.703 1 65.44 75 ARG A C 1
ATOM 570 O O . ARG A 1 75 ? 17.672 -0.922 -15.875 1 65.44 75 ARG A O 1
ATOM 577 N N . GLN A 1 76 ? 18.438 -0.937 -18.031 1 61.19 76 GLN A N 1
ATOM 578 C CA . GLN A 1 76 ? 17.094 -1.078 -18.609 1 61.19 76 GLN A CA 1
ATOM 579 C C . GLN A 1 76 ? 16.484 -2.432 -18.25 1 61.19 76 GLN A C 1
ATOM 581 O O . GLN A 1 76 ? 15.328 -2.508 -17.844 1 61.19 76 GLN A O 1
ATOM 586 N N . ASP A 1 77 ? 17.25 -3.502 -18.484 1 60.25 77 ASP A N 1
ATOM 587 C CA . ASP A 1 77 ? 16.672 -4.828 -18.297 1 60.25 77 ASP A CA 1
ATOM 588 C C . ASP A 1 77 ? 16.234 -5.035 -16.859 1 60.25 77 ASP A C 1
ATOM 590 O O . ASP A 1 77 ? 15.094 -5.422 -16.594 1 60.25 77 ASP A O 1
ATOM 594 N N . PRO A 1 78 ? 17.062 -4.664 -16.016 1 58.75 78 PRO A N 1
ATOM 595 C CA . PRO A 1 78 ? 16.641 -4.828 -14.617 1 58.75 78 PRO A CA 1
ATOM 596 C C . PRO A 1 78 ? 15.508 -3.877 -14.227 1 58.75 78 PRO A C 1
ATOM 598 O O . PRO A 1 78 ? 14.695 -4.207 -13.367 1 58.75 78 PRO A O 1
ATOM 601 N N . GLN A 1 79 ? 15.43 -2.918 -14.961 1 63.91 79 GLN A N 1
ATOM 602 C CA . GLN A 1 79 ? 14.398 -1.941 -14.641 1 63.91 79 GLN A CA 1
ATOM 603 C C . GLN A 1 79 ? 13.016 -2.449 -15.047 1 63.91 79 GLN A C 1
ATOM 605 O O . GLN A 1 79 ? 12.016 -2.139 -14.391 1 63.91 79 GLN A O 1
ATOM 610 N N . ALA A 1 80 ? 13.047 -3.221 -16.078 1 64.38 80 ALA A N 1
ATOM 611 C CA . ALA A 1 80 ? 11.758 -3.686 -16.562 1 64.38 80 ALA A CA 1
ATOM 612 C C . ALA A 1 80 ? 11.086 -4.621 -15.562 1 64.38 80 ALA A C 1
ATOM 614 O O . ALA A 1 80 ? 9.875 -4.547 -15.352 1 64.38 80 ALA A O 1
ATOM 615 N N . VAL A 1 81 ? 11.859 -5.402 -14.945 1 71.31 81 VAL A N 1
ATOM 616 C CA . VAL A 1 81 ? 11.273 -6.328 -13.984 1 71.31 81 VAL A CA 1
ATOM 617 C C . VAL A 1 81 ? 11.258 -5.691 -12.594 1 71.31 81 VAL A C 1
ATOM 619 O O . VAL A 1 81 ? 10.32 -5.902 -11.82 1 71.31 81 VAL A O 1
ATOM 622 N N . GLY A 1 82 ? 12.227 -4.859 -12.398 1 81.19 82 GLY A N 1
ATOM 623 C CA . GLY A 1 82 ? 12.297 -4.199 -11.102 1 81.19 82 GLY A CA 1
ATOM 624 C C . GLY A 1 82 ? 12.812 -5.105 -10 1 81.19 82 GLY A C 1
ATOM 625 O O . GLY A 1 82 ? 13.422 -6.145 -10.273 1 81.19 82 GLY A O 1
ATOM 626 N N . TYR A 1 83 ? 12.609 -4.762 -8.773 1 87.25 83 TYR A N 1
ATOM 627 C CA . TYR A 1 83 ? 13.055 -5.457 -7.57 1 87.25 83 TYR A CA 1
ATOM 628 C C . TYR A 1 83 ? 12.32 -6.781 -7.402 1 87.25 83 TYR A C 1
ATOM 630 O O . TYR A 1 83 ? 11.094 -6.836 -7.512 1 87.25 83 TYR A O 1
ATOM 638 N N . ILE A 1 84 ? 12.992 -7.812 -7.211 1 89.81 84 ILE A N 1
ATOM 639 C CA . ILE A 1 84 ? 12.43 -9.125 -6.914 1 89.81 84 ILE A CA 1
ATOM 640 C C . ILE A 1 84 ? 12.781 -9.531 -5.484 1 89.81 84 ILE A C 1
ATOM 642 O O . ILE A 1 84 ? 13.953 -9.531 -5.105 1 89.81 84 ILE A O 1
ATOM 646 N N . GLY A 1 85 ? 11.828 -9.883 -4.707 1 90.12 85 GLY A N 1
ATOM 647 C CA . GLY A 1 85 ? 12.039 -10.25 -3.316 1 90.12 85 GLY A CA 1
ATOM 648 C C . GLY A 1 85 ? 12.539 -11.672 -3.148 1 90.12 85 GLY A C 1
ATOM 649 O O . GLY A 1 85 ? 12.508 -12.469 -4.094 1 90.12 85 GLY A O 1
ATOM 650 N N . LYS A 1 86 ? 12.898 -12.031 -1.984 1 90.06 86 LYS A N 1
ATOM 651 C CA . LYS A 1 86 ? 13.547 -13.305 -1.7 1 90.06 86 LYS A CA 1
ATOM 652 C C . LYS A 1 86 ? 12.523 -14.43 -1.606 1 90.06 86 LYS A C 1
ATOM 654 O O . LYS A 1 86 ? 12.883 -15.609 -1.671 1 90.06 86 LYS A O 1
ATOM 659 N N . GLY A 1 87 ? 11.289 -14.125 -1.511 1 91.44 87 GLY A N 1
ATOM 660 C CA . GLY A 1 87 ? 10.25 -15.141 -1.474 1 91.44 87 GLY A CA 1
ATOM 661 C C . GLY A 1 87 ? 9.789 -15.57 -2.852 1 91.44 87 GLY A C 1
ATOM 662 O O . GLY A 1 87 ? 8.977 -16.5 -2.982 1 91.44 87 GLY A O 1
ATOM 663 N N . SER A 1 88 ? 10.375 -14.953 -3.867 1 93.44 88 SER A N 1
ATOM 664 C CA . SER A 1 88 ? 9.969 -15.234 -5.242 1 93.44 88 SER A CA 1
ATOM 665 C C . SER A 1 88 ? 10.734 -16.422 -5.812 1 93.44 88 SER A C 1
ATOM 667 O O . SER A 1 88 ? 11.93 -16.578 -5.562 1 93.44 88 SER A O 1
ATOM 669 N N . GLU A 1 89 ? 10.062 -17.281 -6.559 1 94 89 GLU A N 1
ATOM 670 C CA . GLU A 1 89 ? 10.711 -18.406 -7.215 1 94 89 GLU A CA 1
ATOM 671 C C . GLU A 1 89 ? 11.734 -17.938 -8.242 1 94 89 GLU A C 1
ATOM 673 O O . GLU A 1 89 ? 12.734 -18.625 -8.492 1 94 89 GLU A O 1
ATOM 678 N N . ALA A 1 90 ? 11.484 -16.734 -8.812 1 91.19 90 ALA A N 1
ATOM 679 C CA . ALA A 1 90 ? 12.461 -16.188 -9.742 1 91.19 90 ALA A CA 1
ATOM 680 C C . ALA A 1 90 ? 13.797 -15.93 -9.047 1 91.19 90 ALA A C 1
ATOM 682 O O . ALA A 1 90 ? 14.859 -16.141 -9.641 1 91.19 90 ALA A O 1
ATOM 683 N N . ASP A 1 91 ? 13.75 -15.453 -7.852 1 90.81 91 ASP A N 1
ATOM 684 C CA . ASP A 1 91 ? 14.984 -15.227 -7.105 1 90.81 91 ASP A CA 1
ATOM 685 C C . ASP A 1 91 ? 15.641 -16.547 -6.703 1 90.81 91 ASP A C 1
ATOM 687 O O . ASP A 1 91 ? 16.859 -16.641 -6.652 1 90.81 91 ASP A O 1
ATOM 691 N N . TRP A 1 92 ? 14.844 -17.531 -6.344 1 91.12 92 TRP A N 1
ATOM 692 C CA . TRP A 1 92 ? 15.375 -18.859 -6.008 1 91.12 92 TRP A CA 1
ATOM 693 C C . TRP A 1 92 ? 16.172 -19.438 -7.176 1 91.12 92 TRP A C 1
ATOM 695 O O . TRP A 1 92 ? 17.25 -19.984 -6.984 1 91.12 92 TRP A O 1
ATOM 705 N N . LEU A 1 93 ? 15.586 -19.266 -8.32 1 90.56 93 LEU A N 1
ATOM 706 C CA . LEU A 1 93 ? 16.234 -19.781 -9.523 1 90.56 93 LEU A CA 1
ATOM 707 C C . LEU A 1 93 ? 17.5 -18.984 -9.828 1 90.56 93 LEU A C 1
ATOM 709 O O . LEU A 1 93 ? 18.5 -19.547 -10.281 1 90.56 93 LEU A O 1
ATOM 713 N N . ARG A 1 94 ? 17.422 -17.703 -9.625 1 86 94 ARG A N 1
ATOM 714 C CA . ARG A 1 94 ? 18.609 -16.875 -9.82 1 86 94 ARG A CA 1
ATOM 715 C C . ARG A 1 94 ? 19.75 -17.328 -8.914 1 86 94 ARG A C 1
ATOM 717 O O . ARG A 1 94 ? 20.891 -17.469 -9.367 1 86 94 ARG A O 1
ATOM 724 N N . CYS A 1 95 ? 19.469 -17.516 -7.668 1 82.88 95 CYS A N 1
ATOM 725 C CA . CYS A 1 95 ? 20.469 -17.969 -6.699 1 82.88 95 CYS A CA 1
ATOM 726 C C . CYS A 1 95 ? 21.031 -19.328 -7.09 1 82.88 95 CYS A C 1
ATOM 728 O O . CYS A 1 95 ? 22.234 -19.562 -6.957 1 82.88 95 CYS A O 1
ATOM 730 N N . LEU A 1 96 ? 20.172 -20.156 -7.531 1 86.81 96 LEU A N 1
ATOM 731 C CA . LEU A 1 96 ? 20.609 -21.484 -7.957 1 86.81 96 LEU A CA 1
ATOM 732 C C . LEU A 1 96 ? 21.547 -21.391 -9.156 1 86.81 96 LEU A C 1
ATOM 734 O O . LEU A 1 96 ? 22.562 -22.109 -9.211 1 86.81 96 LEU A O 1
ATOM 738 N N . GLN A 1 97 ? 21.203 -20.562 -10.062 1 84.69 97 GLN A N 1
ATOM 739 C CA . GLN A 1 97 ? 22.062 -20.391 -11.234 1 84.69 97 GLN A CA 1
ATOM 740 C C . GLN A 1 97 ? 23.422 -19.828 -10.844 1 84.69 97 GLN A C 1
ATOM 742 O O . GLN A 1 97 ? 24.438 -20.234 -11.414 1 84.69 97 GLN A O 1
ATOM 747 N N . GLU A 1 98 ? 23.422 -18.984 -9.938 1 79.94 98 GLU A N 1
ATOM 748 C CA . GLU A 1 98 ? 24.688 -18.422 -9.445 1 79.94 98 GLU A CA 1
ATOM 749 C C . GLU A 1 98 ? 25.531 -19.5 -8.766 1 79.94 98 GLU A C 1
ATOM 751 O O . GLU A 1 98 ? 26.75 -19.516 -8.914 1 79.94 98 GLU A O 1
ATOM 756 N N . ASP A 1 99 ? 24.906 -20.359 -8.078 1 78.06 99 ASP A N 1
ATOM 757 C CA . ASP A 1 99 ? 25.609 -21.422 -7.363 1 78.06 99 ASP A CA 1
ATOM 758 C C . ASP A 1 99 ? 26.188 -22.438 -8.336 1 78.06 99 ASP A C 1
ATOM 760 O O . ASP A 1 99 ? 27.281 -22.969 -8.102 1 78.06 99 ASP A O 1
ATOM 764 N N . ILE A 1 100 ? 25.453 -22.734 -9.297 1 80.25 100 ILE A N 1
ATOM 765 C CA . ILE A 1 100 ? 25.891 -23.719 -10.273 1 80.25 100 ILE A CA 1
ATOM 766 C C . ILE A 1 100 ? 27.109 -23.188 -11.039 1 80.25 100 ILE A C 1
ATOM 768 O O . ILE A 1 100 ? 28 -23.953 -11.406 1 80.25 100 ILE A O 1
ATOM 772 N N . ASN A 1 101 ? 27.078 -21.922 -11.273 1 74.81 101 ASN A N 1
ATOM 773 C CA . ASN A 1 101 ? 28.156 -21.312 -12.062 1 74.81 101 ASN A CA 1
ATOM 774 C C . ASN A 1 101 ? 29.406 -21.078 -11.227 1 74.81 101 ASN A C 1
ATOM 776 O O . ASN A 1 101 ? 30.453 -20.719 -11.766 1 74.81 101 ASN A O 1
ATOM 780 N N . ARG A 1 102 ? 29.297 -21.219 -10.023 1 69.44 102 ARG A N 1
ATOM 781 C CA . ARG A 1 102 ? 30.469 -21.078 -9.18 1 69.44 102 ARG A CA 1
ATOM 782 C C . ARG A 1 102 ? 31.406 -22.266 -9.336 1 69.44 102 ARG A C 1
ATOM 784 O O . ARG A 1 102 ? 30.969 -23.406 -9.461 1 69.44 102 ARG A O 1
ATOM 791 N N . PRO A 1 103 ? 32.75 -21.953 -9.625 1 58 103 PRO A N 1
ATOM 792 C CA . PRO A 1 103 ? 33.719 -23.047 -9.82 1 58 103 PRO A CA 1
ATOM 793 C C . PRO A 1 103 ? 33.75 -24 -8.641 1 58 103 PRO A C 1
ATOM 795 O O . PRO A 1 103 ? 33.531 -23.609 -7.496 1 58 103 PRO A O 1
ATOM 798 N N . SER A 1 104 ? 33.562 -25.344 -8.812 1 54 104 SER A N 1
ATOM 799 C CA . SER A 1 104 ? 33.438 -26.5 -7.93 1 54 104 SER A CA 1
ATOM 800 C C . SER A 1 104 ? 34.281 -26.359 -6.684 1 54 104 SER A C 1
ATOM 802 O O . SER A 1 104 ? 34.031 -26.984 -5.66 1 54 104 SER A O 1
ATOM 804 N N . GLY A 1 105 ? 35.562 -25.891 -6.832 1 46.06 105 GLY A N 1
ATOM 805 C CA . GLY A 1 105 ? 36.5 -25.984 -5.73 1 46.06 105 GLY A CA 1
ATOM 806 C C . GLY A 1 105 ? 36.125 -25.078 -4.57 1 46.06 105 GLY A C 1
ATOM 807 O O . GLY A 1 105 ? 36.75 -25.156 -3.504 1 46.06 105 GLY A O 1
ATOM 808 N N . ILE A 1 106 ? 35.656 -24.047 -4.797 1 44.84 106 ILE A N 1
ATOM 809 C CA . ILE A 1 106 ? 35.438 -23.094 -3.711 1 44.84 106 ILE A CA 1
ATOM 810 C C . ILE A 1 106 ? 34.125 -23.438 -3.002 1 44.84 106 ILE A C 1
ATOM 812 O O . ILE A 1 106 ? 33.031 -23.344 -3.596 1 44.84 106 ILE A O 1
ATOM 816 N N . SER A 1 107 ? 34.219 -24.469 -2.328 1 41.06 107 SER A N 1
ATOM 817 C CA . SER A 1 107 ? 33.094 -24.844 -1.481 1 41.06 107 SER A CA 1
ATOM 818 C C . SER A 1 107 ? 32.281 -23.609 -1.043 1 41.06 107 SER A C 1
ATOM 820 O O . SER A 1 107 ? 32.875 -22.578 -0.691 1 41.06 107 SER A O 1
ATOM 822 N N . TYR A 1 108 ? 31.203 -23.406 -1.544 1 45.09 108 TYR A N 1
ATOM 823 C CA . TYR A 1 108 ? 30.203 -22.344 -1.451 1 45.09 108 TYR A CA 1
ATOM 824 C C . TYR A 1 108 ? 30.25 -21.672 -0.089 1 45.09 108 TYR A C 1
ATOM 826 O O . TYR A 1 108 ? 29.891 -20.5 0.039 1 45.09 108 TYR A O 1
ATOM 834 N N . GLN A 1 109 ? 29.656 -22.516 0.893 1 45.25 109 GLN A N 1
ATOM 835 C CA . GLN A 1 109 ? 28.875 -21.906 1.962 1 45.25 109 GLN A CA 1
ATOM 836 C C . GLN A 1 109 ? 29.734 -21.031 2.855 1 45.25 109 GLN A C 1
ATOM 838 O O . GLN A 1 109 ? 30.641 -21.531 3.535 1 45.25 109 GLN A O 1
ATOM 843 N N . PRO A 1 110 ? 29.984 -19.891 2.379 1 44.19 110 PRO A N 1
ATOM 844 C CA . PRO A 1 110 ? 30.844 -19.172 3.322 1 44.19 110 PRO A CA 1
ATOM 845 C C . PRO A 1 110 ? 30.594 -19.578 4.773 1 44.19 110 PRO A C 1
ATOM 847 O O . PRO A 1 110 ? 29.469 -19.469 5.258 1 44.19 110 PRO A O 1
ATOM 850 N N . ASP A 1 111 ? 31.078 -20.625 5.148 1 49.25 111 ASP A N 1
ATOM 851 C CA . ASP A 1 111 ? 31.125 -21.016 6.559 1 49.25 111 ASP A CA 1
ATOM 852 C C . ASP A 1 111 ? 31.219 -19.781 7.457 1 49.25 111 ASP A C 1
ATOM 854 O O . ASP A 1 111 ? 31.734 -19.859 8.578 1 49.25 111 ASP A O 1
ATOM 858 N N . GLY A 1 112 ? 30.859 -18.672 6.926 1 56.03 112 GLY A N 1
ATOM 859 C CA . GLY A 1 112 ? 31.234 -17.5 7.703 1 56.03 112 GLY A CA 1
ATOM 860 C C . GLY A 1 112 ? 30.281 -17.219 8.852 1 56.03 112 GLY A C 1
ATOM 861 O O . GLY A 1 112 ? 29.281 -17.906 9.008 1 56.03 112 GLY A O 1
ATOM 862 N N . VAL A 1 113 ? 30.578 -16.406 9.719 1 66.19 113 VAL A N 1
ATOM 863 C CA . VAL A 1 113 ? 29.969 -15.93 10.953 1 66.19 113 VAL A CA 1
ATOM 864 C C . VAL A 1 113 ? 28.75 -15.078 10.625 1 66.19 113 VAL A C 1
ATOM 866 O O . VAL A 1 113 ? 28.766 -14.289 9.68 1 66.19 113 VAL A O 1
ATOM 869 N N . TYR A 1 114 ? 27.609 -15.562 10.945 1 79.19 114 TYR A N 1
ATOM 870 C CA . TYR A 1 114 ? 26.406 -14.75 10.867 1 79.19 114 TYR A CA 1
ATOM 871 C C . TYR A 1 114 ? 26.25 -13.883 12.109 1 79.19 114 TYR A C 1
ATOM 873 O O . TYR A 1 114 ? 26.766 -14.211 13.172 1 79.19 114 TYR A O 1
ATOM 881 N N . GLY A 1 115 ? 25.688 -12.789 11.883 1 77.38 115 GLY A N 1
ATOM 882 C CA . GLY A 1 115 ? 25.562 -11.844 12.977 1 77.38 115 GLY A CA 1
ATOM 883 C C . GLY A 1 115 ? 24.469 -12.211 13.969 1 77.38 115 GLY A C 1
ATOM 884 O O . GLY A 1 115 ? 23.734 -13.188 13.758 1 77.38 115 GLY A O 1
ATOM 885 N N . SER A 1 116 ? 24.406 -11.484 15.055 1 81.38 116 SER A N 1
ATOM 886 C CA . SER A 1 116 ? 23.438 -11.695 16.125 1 81.38 116 SER A CA 1
ATOM 887 C C . SER A 1 116 ? 22.078 -11.102 15.773 1 81.38 116 SER A C 1
ATOM 889 O O . SER A 1 116 ? 22 -10.125 15.023 1 81.38 116 SER A O 1
ATOM 891 N N . PRO A 1 117 ? 21.016 -11.766 16.234 1 84.06 117 PRO A N 1
ATOM 892 C CA . PRO A 1 117 ? 19.688 -11.18 16.047 1 84.06 117 PRO A CA 1
ATOM 893 C C . PRO A 1 117 ? 19.453 -9.961 16.938 1 84.06 117 PRO A C 1
ATOM 895 O O . PRO A 1 117 ? 20.25 -9.695 17.844 1 84.06 117 PRO A O 1
ATOM 898 N N . GLY A 1 118 ? 18.391 -9.195 16.625 1 79.19 118 GLY A N 1
ATOM 899 C CA . GLY A 1 118 ? 18.047 -8.039 17.438 1 79.19 118 GLY A CA 1
ATOM 900 C C . GLY A 1 118 ? 17.984 -6.746 16.656 1 79.19 118 GLY A C 1
ATOM 901 O O . GLY A 1 118 ? 18.5 -6.672 15.531 1 79.19 118 GLY A O 1
ATOM 902 N N . ASP A 1 119 ? 17.438 -5.812 17.281 1 73.25 119 ASP A N 1
ATOM 903 C CA . ASP A 1 119 ? 17.219 -4.531 16.609 1 73.25 119 ASP A CA 1
ATOM 904 C C . ASP A 1 119 ? 18.234 -3.488 17.094 1 73.25 119 ASP A C 1
ATOM 906 O O . ASP A 1 119 ? 18.141 -2.314 16.719 1 73.25 119 ASP A O 1
ATOM 910 N N . SER A 1 120 ? 19.219 -3.938 17.781 1 71.31 120 SER A N 1
ATOM 911 C CA . SER A 1 120 ? 20.203 -3.006 18.312 1 71.31 120 SER A CA 1
ATOM 912 C C . SER A 1 120 ? 21.234 -2.625 17.25 1 71.31 120 SER A C 1
ATOM 914 O O . SER A 1 120 ? 21.391 -3.33 16.25 1 71.31 120 SER A O 1
ATOM 916 N N . THR A 1 121 ? 21.953 -1.567 17.5 1 70.25 121 THR A N 1
ATOM 917 C CA . THR A 1 121 ? 22.984 -1.102 16.594 1 70.25 121 THR A CA 1
ATOM 918 C C . THR A 1 121 ? 24.141 -2.096 16.547 1 70.25 121 THR A C 1
ATOM 920 O O . THR A 1 121 ? 24.75 -2.307 15.492 1 70.25 121 THR A O 1
ATOM 923 N N . GLU A 1 122 ? 24.406 -2.586 17.672 1 72.5 122 GLU A N 1
ATOM 924 C CA . GLU A 1 122 ? 25.5 -3.551 17.719 1 72.5 122 GLU A CA 1
ATOM 925 C C . GLU A 1 122 ? 25.172 -4.797 16.906 1 72.5 122 GLU A C 1
ATOM 927 O O . GLU A 1 122 ? 26.031 -5.301 16.172 1 72.5 122 GLU A O 1
ATOM 932 N N . ALA A 1 123 ? 23.984 -5.207 17.094 1 76.88 123 ALA A N 1
ATOM 933 C CA . ALA A 1 123 ? 23.578 -6.391 16.328 1 76.88 123 ALA A CA 1
ATOM 934 C C . ALA A 1 123 ? 23.609 -6.117 14.828 1 76.88 123 ALA A C 1
ATOM 936 O O . ALA A 1 123 ? 24.031 -6.969 14.047 1 76.88 123 ALA A O 1
ATOM 937 N N . ALA A 1 124 ? 23.156 -5.012 14.438 1 75.19 124 ALA A N 1
ATOM 938 C CA . ALA A 1 124 ? 23.141 -4.629 13.023 1 75.19 124 ALA A CA 1
ATOM 939 C C . ALA A 1 124 ? 24.562 -4.559 12.469 1 75.19 124 ALA A C 1
ATOM 941 O O . ALA A 1 124 ? 24.812 -4.977 11.336 1 75.19 124 ALA A O 1
ATOM 942 N N . SER A 1 125 ? 25.484 -4.027 13.273 1 73.94 125 SER A N 1
ATOM 943 C CA . SER A 1 125 ? 26.875 -3.932 12.859 1 73.94 125 SER A CA 1
ATOM 944 C C . SER A 1 125 ? 27.5 -5.312 12.688 1 73.94 125 SER A C 1
ATOM 946 O O . SER A 1 125 ? 28.266 -5.539 11.758 1 73.94 125 SER A O 1
ATOM 948 N N . GLN A 1 126 ? 27.172 -6.133 13.539 1 77 126 GLN A N 1
ATOM 949 C CA . GLN A 1 126 ? 27.703 -7.488 13.461 1 77 126 GLN A CA 1
ATOM 950 C C . GLN A 1 126 ? 27.203 -8.203 12.219 1 77 126 GLN A C 1
ATOM 952 O O . GLN A 1 126 ? 27.953 -8.945 11.57 1 77 126 GLN A O 1
ATOM 957 N N . ARG A 1 127 ? 26.016 -7.977 11.938 1 80.06 127 ARG A N 1
ATOM 958 C CA . ARG A 1 127 ? 25.453 -8.609 10.75 1 80.06 127 ARG A CA 1
ATOM 959 C C . ARG A 1 127 ? 26.094 -8.055 9.477 1 80.06 127 ARG A C 1
ATOM 961 O O . ARG A 1 127 ? 26.359 -8.797 8.531 1 80.06 127 ARG A O 1
ATOM 968 N N . MET A 1 128 ? 26.312 -6.828 9.5 1 75.19 128 MET A N 1
ATOM 969 C CA . MET A 1 128 ? 26.938 -6.199 8.336 1 75.19 128 MET A CA 1
ATOM 970 C C . MET A 1 128 ? 28.375 -6.695 8.148 1 75.19 128 MET A C 1
ATOM 972 O O . MET A 1 128 ? 28.812 -6.941 7.023 1 75.19 128 MET A O 1
ATOM 976 N N . GLU A 1 129 ? 29.094 -6.75 9.227 1 76.62 129 GLU A N 1
ATOM 977 C CA . GLU A 1 129 ? 30.453 -7.246 9.164 1 76.62 129 GLU A CA 1
ATOM 978 C C . GLU A 1 129 ? 30.5 -8.695 8.688 1 76.62 129 GLU A C 1
ATOM 980 O O . GLU A 1 129 ? 31.375 -9.062 7.895 1 76.62 129 GLU A O 1
ATOM 985 N N . ALA A 1 130 ? 29.625 -9.375 9.242 1 77.69 130 ALA A N 1
ATOM 986 C CA . ALA A 1 130 ? 29.547 -10.773 8.828 1 77.69 130 ALA A CA 1
ATOM 987 C C . ALA A 1 130 ? 29.25 -10.891 7.336 1 77.69 130 ALA A C 1
ATOM 989 O O . ALA A 1 130 ? 29.797 -11.75 6.648 1 77.69 130 ALA A O 1
ATOM 990 N N . ARG A 1 131 ? 28.422 -10.094 6.895 1 77.5 131 ARG A N 1
ATOM 991 C CA . ARG A 1 131 ? 28.047 -10.102 5.48 1 77.5 131 ARG A CA 1
ATOM 992 C C . ARG A 1 131 ? 29.234 -9.688 4.609 1 77.5 131 ARG A C 1
ATOM 994 O O . ARG A 1 131 ? 29.438 -10.25 3.531 1 77.5 131 ARG A O 1
ATOM 1001 N N . LYS A 1 132 ? 29.875 -8.68 5.047 1 73.69 132 LYS A N 1
ATOM 1002 C CA . LYS A 1 132 ? 31.047 -8.234 4.305 1 73.69 132 LYS A CA 1
ATOM 1003 C C . LYS A 1 132 ? 32.094 -9.344 4.207 1 73.69 132 LYS A C 1
ATOM 1005 O O . LYS A 1 132 ? 32.719 -9.523 3.164 1 73.69 132 LYS A O 1
ATOM 1010 N N . LYS A 1 133 ? 32.281 -10 5.234 1 74.81 133 LYS A N 1
ATOM 1011 C CA . LYS A 1 133 ? 33.25 -11.094 5.254 1 74.81 133 LYS A CA 1
ATOM 1012 C C . LYS A 1 133 ? 32.844 -12.203 4.285 1 74.81 133 LYS A C 1
ATOM 1014 O O . LYS A 1 133 ? 33.688 -12.773 3.594 1 74.81 133 LYS A O 1
ATOM 1019 N N . ARG A 1 134 ? 31.609 -12.43 4.246 1 75.12 134 ARG A N 1
ATOM 1020 C CA . ARG A 1 134 ? 31.109 -13.477 3.352 1 75.12 134 ARG A CA 1
ATOM 1021 C C . ARG A 1 134 ? 31.219 -13.039 1.893 1 75.12 134 ARG A C 1
ATOM 1023 O O . ARG A 1 134 ? 31.547 -13.852 1.021 1 75.12 134 ARG A O 1
ATOM 1030 N N . LYS A 1 135 ? 30.906 -11.82 1.687 1 71.19 135 LYS A N 1
ATOM 1031 C CA . LYS A 1 135 ? 30.984 -11.305 0.322 1 71.19 135 LYS A CA 1
ATOM 1032 C C . LYS A 1 135 ? 32.406 -11.305 -0.189 1 71.19 135 LYS A C 1
ATOM 1034 O O . LYS A 1 135 ? 32.656 -11.508 -1.381 1 71.19 135 LYS A O 1
ATOM 1039 N N . PHE A 1 136 ? 33.219 -10.93 0.729 1 65.38 136 PHE A N 1
ATOM 1040 C CA . PHE A 1 136 ? 34.625 -10.922 0.351 1 65.38 136 PHE A CA 1
ATOM 1041 C C . PHE A 1 136 ? 35.094 -12.328 -0.027 1 65.38 136 PHE A C 1
ATOM 1043 O O . PHE A 1 136 ? 35.969 -12.492 -0.886 1 65.38 136 PHE A O 1
ATOM 1050 N N . GLN A 1 137 ? 34.531 -13.219 0.599 1 61.78 137 GLN A N 1
ATOM 1051 C CA . GLN A 1 137 ? 34.875 -14.609 0.316 1 61.78 137 GLN A CA 1
ATOM 1052 C C . GLN A 1 137 ? 34.25 -15.086 -0.981 1 61.78 137 GLN A C 1
ATOM 1054 O O . GLN A 1 137 ? 34.781 -15.977 -1.651 1 61.78 137 GLN A O 1
ATOM 1059 N N . GLU A 1 138 ? 33.062 -14.547 -1.125 1 60.91 138 GLU A N 1
ATOM 1060 C CA . GLU A 1 138 ? 32.281 -14.953 -2.303 1 60.91 138 GLU A CA 1
ATOM 1061 C C . GLU A 1 138 ? 32.812 -14.289 -3.564 1 60.91 138 GLU A C 1
ATOM 1063 O O . GLU A 1 138 ? 33.188 -13.109 -3.545 1 60.91 138 GLU A O 1
ATOM 1068 N N . SER A 1 139 ? 33.594 -14.992 -4.34 1 53.38 139 SER A N 1
ATOM 1069 C CA . SER A 1 139 ? 34.094 -14.484 -5.617 1 53.38 139 SER A CA 1
ATOM 1070 C C . SER A 1 139 ? 33 -13.75 -6.379 1 53.38 139 SER A C 1
ATOM 1072 O O . SER A 1 139 ? 31.812 -14.094 -6.285 1 53.38 139 SER A O 1
ATOM 1074 N N . LYS A 1 140 ? 33.406 -12.578 -6.977 1 51.75 140 LYS A N 1
ATOM 1075 C CA . LYS A 1 140 ? 32.625 -11.672 -7.805 1 51.75 140 LYS A CA 1
ATOM 1076 C C . LYS A 1 140 ? 31.844 -12.438 -8.883 1 51.75 140 LYS A C 1
ATOM 1078 O O . LYS A 1 140 ? 32.438 -12.938 -9.836 1 51.75 140 LYS A O 1
ATOM 1083 N N . SER A 1 141 ? 30.797 -13.25 -8.484 1 49.72 141 SER A N 1
ATOM 1084 C CA . SER A 1 141 ? 30.047 -13.828 -9.594 1 49.72 141 SER A CA 1
ATOM 1085 C C . SER A 1 141 ? 29.484 -12.734 -10.5 1 49.72 141 SER A C 1
ATOM 1087 O O . SER A 1 141 ? 28.859 -11.781 -10.023 1 49.72 141 SER A O 1
ATOM 1089 N N . THR A 1 142 ? 29.969 -12.617 -11.641 1 46.69 142 THR A N 1
ATOM 1090 C CA . THR A 1 142 ? 29.719 -11.695 -12.742 1 46.69 142 THR A CA 1
ATOM 1091 C C . THR A 1 142 ? 28.312 -11.875 -13.297 1 46.69 142 THR A C 1
ATOM 1093 O O . THR A 1 142 ? 27.938 -11.234 -14.281 1 46.69 142 THR A O 1
ATOM 1096 N N . GLU A 1 143 ? 27.531 -12.977 -12.945 1 50.62 143 GLU A N 1
ATOM 1097 C CA . GLU A 1 143 ? 26.406 -13.125 -13.844 1 50.62 143 GLU A CA 1
ATOM 1098 C C . GLU A 1 143 ? 25.312 -12.102 -13.539 1 50.62 143 GLU A C 1
ATOM 1100 O O . GLU A 1 143 ? 25.016 -11.836 -12.375 1 50.62 143 GLU A O 1
ATOM 1105 N N . GLN A 1 144 ? 24.922 -11.383 -14.578 1 53.5 144 GLN A N 1
ATOM 1106 C CA . GLN A 1 144 ? 23.891 -10.352 -14.609 1 53.5 144 GLN A CA 1
ATOM 1107 C C . GLN A 1 144 ? 22.531 -10.914 -14.195 1 53.5 144 GLN A C 1
ATOM 1109 O O . GLN A 1 144 ? 22.094 -11.938 -14.711 1 53.5 144 GLN A O 1
ATOM 1114 N N . PRO A 1 145 ? 21.859 -10.594 -13.062 1 53.41 145 PRO A N 1
ATOM 1115 C CA . PRO A 1 145 ? 20.594 -11.016 -12.477 1 53.41 145 PRO A CA 1
ATOM 1116 C C . PRO A 1 145 ? 19.453 -11.07 -13.5 1 53.41 145 PRO A C 1
ATOM 1118 O O . PRO A 1 145 ? 18.453 -11.742 -13.266 1 53.41 145 PRO A O 1
ATOM 1121 N N . SER A 1 146 ? 19.5 -10.461 -14.711 1 53.75 146 SER A N 1
ATOM 1122 C CA . SER A 1 146 ? 18.344 -10.289 -15.578 1 53.75 146 SER A CA 1
ATOM 1123 C C . SER A 1 146 ? 17.938 -11.609 -16.234 1 53.75 146 SER A C 1
ATOM 1125 O O . SER A 1 146 ? 16.781 -11.797 -16.625 1 53.75 146 SER A O 1
ATOM 1127 N N . THR A 1 147 ? 18.75 -12.688 -16.125 1 56.03 147 THR A N 1
ATOM 1128 C CA . THR A 1 147 ? 18.531 -13.898 -16.906 1 56.03 147 THR A CA 1
ATOM 1129 C C . THR A 1 147 ? 17.594 -14.859 -16.188 1 56.03 147 THR A C 1
ATOM 1131 O O . THR A 1 147 ? 17.109 -15.82 -16.781 1 56.03 147 THR A O 1
ATOM 1134 N N . SER A 1 148 ? 17.219 -14.562 -15.016 1 64.06 148 SER A N 1
ATOM 1135 C CA . SER A 1 148 ? 16.422 -15.547 -14.281 1 64.06 148 SER A CA 1
ATOM 1136 C C . SER A 1 148 ? 14.969 -15.117 -14.18 1 64.06 148 SER A C 1
ATOM 1138 O O . SER A 1 148 ? 14.133 -15.852 -13.648 1 64.06 148 SER A O 1
ATOM 1140 N N . LYS A 1 149 ? 14.727 -14.086 -14.93 1 80.81 149 LYS A N 1
ATOM 1141 C CA . LYS A 1 149 ? 13.352 -13.602 -14.844 1 80.81 149 LYS A CA 1
ATOM 1142 C C . LYS A 1 149 ? 12.539 -14.031 -16.062 1 80.81 149 LYS A C 1
ATOM 1144 O O . LYS A 1 149 ? 12.906 -13.734 -17.203 1 80.81 149 LYS A O 1
ATOM 1149 N N . PHE A 1 150 ? 11.547 -14.898 -15.867 1 85.38 150 PHE A N 1
ATOM 1150 C CA . PHE A 1 150 ? 10.742 -15.383 -16.984 1 85.38 150 PHE A CA 1
ATOM 1151 C C . PHE A 1 150 ? 9.484 -14.547 -17.156 1 85.38 150 PHE A C 1
ATOM 1153 O O . PHE A 1 150 ? 8.586 -14.914 -17.906 1 85.38 150 PHE A O 1
ATOM 1160 N N . PHE A 1 151 ? 9.461 -13.422 -16.5 1 87.25 151 PHE A N 1
ATOM 1161 C CA . PHE A 1 151 ? 8.359 -12.484 -16.688 1 87.25 151 PHE A CA 1
ATOM 1162 C C . PHE A 1 151 ? 8.469 -11.781 -18.031 1 87.25 151 PHE A C 1
ATOM 1164 O O . PHE A 1 151 ? 9.562 -11.648 -18.578 1 87.25 151 PHE A O 1
ATOM 1171 N N . LEU A 1 152 ? 7.387 -11.312 -18.578 1 85.56 152 LEU A N 1
ATOM 1172 C CA . LEU A 1 152 ? 7.387 -10.727 -19.922 1 85.56 152 LEU A CA 1
ATOM 1173 C C . LEU A 1 152 ? 7.266 -9.211 -19.844 1 85.56 152 LEU A C 1
ATOM 1175 O O . LEU A 1 152 ? 6.754 -8.578 -20.781 1 85.56 152 LEU A O 1
ATOM 1179 N N . ASP A 1 153 ? 7.754 -8.625 -18.828 1 83 153 ASP A N 1
ATOM 1180 C CA . ASP A 1 153 ? 7.57 -7.195 -18.609 1 83 153 ASP A CA 1
ATOM 1181 C C . ASP A 1 153 ? 8.438 -6.371 -19.562 1 83 153 ASP A C 1
ATOM 1183 O O . ASP A 1 153 ? 8.203 -5.176 -19.75 1 83 153 ASP A O 1
ATOM 1187 N N . VAL A 1 154 ? 9.414 -6.977 -20.094 1 73.38 154 VAL A N 1
ATOM 1188 C CA . VAL A 1 154 ? 10.258 -6.281 -21.062 1 73.38 154 VAL A CA 1
ATOM 1189 C C . VAL A 1 154 ? 9.477 -6.027 -22.344 1 73.38 154 VAL A C 1
ATOM 1191 O O . VAL A 1 154 ? 9.742 -5.062 -23.062 1 73.38 154 VAL A O 1
ATOM 1194 N N . GLY A 1 155 ? 8.453 -6.859 -22.578 1 71.5 155 GLY A N 1
ATOM 1195 C CA . GLY A 1 155 ? 7.629 -6.691 -23.766 1 71.5 155 GLY A CA 1
ATOM 1196 C C . GLY A 1 155 ? 6.766 -5.445 -23.719 1 71.5 155 GLY A C 1
ATOM 1197 O O . GLY A 1 155 ? 6.562 -4.863 -22.641 1 71.5 155 GLY A O 1
ATOM 1198 N N . SER A 1 156 ? 6.371 -5.043 -24.875 1 68.75 156 SER A N 1
ATOM 1199 C CA . SER A 1 156 ? 5.609 -3.805 -24.984 1 68.75 156 SER A CA 1
ATOM 1200 C C . SER A 1 156 ? 4.184 -3.98 -24.484 1 68.75 156 SER A C 1
ATOM 1202 O O . SER A 1 156 ? 3.574 -5.035 -24.672 1 68.75 156 SER A O 1
ATOM 1204 N N . ALA A 1 157 ? 3.754 -3.182 -23.578 1 73.06 157 ALA A N 1
ATOM 1205 C CA . ALA A 1 157 ? 2.359 -3.08 -23.156 1 73.06 157 ALA A CA 1
ATOM 1206 C C . ALA A 1 157 ? 1.715 -1.807 -23.688 1 73.06 157 ALA A C 1
ATOM 1208 O O . ALA A 1 157 ? 0.876 -1.196 -23.031 1 73.06 157 ALA A O 1
ATOM 1209 N N . GLU A 1 158 ? 1.972 -1.524 -24.906 1 75.69 158 GLU A N 1
ATOM 1210 C CA . GLU A 1 158 ? 1.562 -0.246 -25.484 1 75.69 158 GLU A CA 1
ATOM 1211 C C . GLU A 1 158 ? 0.082 -0.26 -25.859 1 75.69 158 GLU A C 1
ATOM 1213 O O . GLU A 1 158 ? -0.45 -1.295 -26.266 1 75.69 158 GLU A O 1
ATOM 1218 N N . VAL A 1 159 ? -0.52 0.767 -25.594 1 85.25 159 VAL A N 1
ATOM 1219 C CA . VAL A 1 159 ? -1.914 0.989 -25.969 1 85.25 159 VAL A CA 1
ATOM 1220 C C . VAL A 1 159 ? -2.006 1.363 -27.438 1 85.25 159 VAL A C 1
ATOM 1222 O O . VAL A 1 159 ? -1.253 2.215 -27.922 1 85.25 159 VAL A O 1
ATOM 1225 N N . ASN A 1 160 ? -2.822 0.663 -28.234 1 85.75 160 ASN A N 1
ATOM 1226 C CA . ASN A 1 160 ? -3.104 1.006 -29.625 1 85.75 160 ASN A CA 1
ATOM 1227 C C . ASN A 1 160 ? -4.156 2.105 -29.734 1 85.75 160 ASN A C 1
ATOM 1229 O O . ASN A 1 160 ? -5.355 1.823 -29.703 1 85.75 160 ASN A O 1
ATOM 1233 N N . TYR A 1 161 ? -3.717 3.285 -29.938 1 85.06 161 TYR A N 1
ATOM 1234 C CA . TYR A 1 161 ? -4.621 4.43 -29.938 1 85.06 161 TYR A CA 1
ATOM 1235 C C . TYR A 1 161 ? -5.332 4.574 -31.266 1 85.06 161 TYR A C 1
ATOM 1237 O O . TYR A 1 161 ? -6.223 5.414 -31.422 1 85.06 161 TYR A O 1
ATOM 1245 N N . THR A 1 162 ? -5.059 3.705 -32.219 1 87.94 162 THR A N 1
ATOM 1246 C CA . THR A 1 162 ? -5.691 3.768 -33.531 1 87.94 162 THR A CA 1
ATOM 1247 C C . THR A 1 162 ? -7.027 3.031 -33.531 1 87.94 162 THR A C 1
ATOM 1249 O O . THR A 1 162 ? -7.836 3.188 -34.438 1 87.94 162 THR A O 1
ATOM 1252 N N . VAL A 1 163 ? -7.297 2.385 -32.469 1 90.5 163 VAL A N 1
ATOM 1253 C CA . VAL A 1 163 ? -8.523 1.602 -32.406 1 90.5 163 VAL A CA 1
ATOM 1254 C C . VAL A 1 163 ? -9.695 2.506 -32.031 1 90.5 163 VAL A C 1
ATOM 1256 O O . VAL A 1 163 ? -9.523 3.473 -31.266 1 90.5 163 VAL A O 1
ATOM 1259 N N . ASP A 1 164 ? -10.844 2.221 -32.531 1 92.44 164 ASP A N 1
ATOM 1260 C CA . ASP A 1 164 ? -12.062 2.906 -32.094 1 92.44 164 ASP A CA 1
ATOM 1261 C C . ASP A 1 164 ? -12.539 2.377 -30.734 1 92.44 164 ASP A C 1
ATOM 1263 O O . ASP A 1 164 ? -13.016 1.245 -30.641 1 92.44 164 ASP A O 1
ATOM 1267 N N . PRO A 1 165 ? -12.422 3.197 -29.75 1 92.06 165 PRO A N 1
ATOM 1268 C CA . PRO A 1 165 ? -12.758 2.717 -28.422 1 92.06 165 PRO A CA 1
ATOM 1269 C C . PRO A 1 165 ? -14.234 2.367 -28.266 1 92.06 165 PRO A C 1
ATOM 1271 O O . PRO A 1 165 ? -14.617 1.68 -27.312 1 92.06 165 PRO A O 1
ATOM 1274 N N . PHE A 1 166 ? -15.102 2.721 -29.25 1 91.56 166 PHE A N 1
ATOM 1275 C CA . PHE A 1 166 ? -16.547 2.543 -29.062 1 91.56 166 PHE A CA 1
ATOM 1276 C C . PHE A 1 166 ? -17.062 1.421 -29.953 1 91.56 166 PHE A C 1
ATOM 1278 O O . PHE A 1 166 ? -18.266 1.127 -29.953 1 91.56 166 PHE A O 1
ATOM 1285 N N . GLU A 1 167 ? -16.156 0.754 -30.656 1 91.44 167 GLU A N 1
ATOM 1286 C CA . GLU A 1 167 ? -16.562 -0.393 -31.469 1 91.44 167 GLU A CA 1
ATOM 1287 C C . GLU A 1 167 ? -16.938 -1.582 -30.578 1 91.44 167 GLU A C 1
ATOM 1289 O O . GLU A 1 167 ? -16.281 -1.856 -29.578 1 91.44 167 GLU A O 1
ATOM 1294 N N . ILE A 1 168 ? -18.062 -2.273 -30.891 1 89.44 168 ILE A N 1
ATOM 1295 C CA . ILE A 1 168 ? -18.547 -3.41 -30.125 1 89.44 168 ILE A CA 1
ATOM 1296 C C . ILE A 1 168 ? -18.656 -4.641 -31.016 1 89.44 168 ILE A C 1
ATOM 1298 O O . ILE A 1 168 ? -19.062 -4.535 -32.188 1 89.44 168 ILE A O 1
ATOM 1302 N N . PRO A 1 169 ? -18.281 -5.727 -30.578 1 92.06 169 PRO A N 1
ATOM 1303 C CA . PRO A 1 169 ? -18.438 -6.953 -31.359 1 92.06 169 PRO A CA 1
ATOM 1304 C C . PRO A 1 169 ? -19.891 -7.383 -31.5 1 92.06 169 PRO A C 1
ATOM 1306 O O . PRO A 1 169 ? -20.766 -6.895 -30.766 1 92.06 169 PRO A O 1
ATOM 1309 N N . PRO A 1 170 ? -20.125 -8.312 -32.5 1 90.69 170 PRO A N 1
ATOM 1310 C CA . PRO A 1 170 ? -21.484 -8.859 -32.594 1 90.69 170 PRO A CA 1
ATOM 1311 C C . PRO A 1 170 ? -21.953 -9.523 -31.297 1 90.69 170 PRO A C 1
ATOM 1313 O O . PRO A 1 170 ? -21.141 -10.023 -30.531 1 90.69 170 PRO A O 1
ATOM 1316 N N . LEU A 1 171 ? -23.266 -9.578 -31.109 1 93 171 LEU A N 1
ATOM 1317 C CA . LEU A 1 171 ? -23.875 -10.023 -29.859 1 93 171 LEU A CA 1
ATOM 1318 C C . LEU A 1 171 ? -23.438 -11.445 -29.516 1 93 171 LEU A C 1
ATOM 1320 O O . LEU A 1 171 ? -23.156 -11.742 -28.344 1 93 171 LEU A O 1
ATOM 1324 N N . ALA A 1 172 ? -23.406 -12.344 -30.5 1 92.62 172 ALA A N 1
ATOM 1325 C CA . ALA A 1 172 ? -23.062 -13.734 -30.234 1 92.62 172 ALA A CA 1
ATOM 1326 C C . ALA A 1 172 ? -21.641 -13.852 -29.656 1 92.62 172 ALA A C 1
ATOM 1328 O O . ALA A 1 172 ? -21.406 -14.617 -28.734 1 92.62 172 ALA A O 1
ATOM 1329 N N . VAL A 1 173 ? -20.766 -13.094 -30.266 1 92.44 173 VAL A N 1
ATOM 1330 C CA . VAL A 1 173 ? -19.375 -13.102 -29.797 1 92.44 173 VAL A CA 1
ATOM 1331 C C . VAL A 1 173 ? -19.281 -12.453 -28.422 1 92.44 173 VAL A C 1
ATOM 1333 O O . VAL A 1 173 ? -18.609 -12.984 -27.531 1 92.44 173 VAL A O 1
ATOM 1336 N N . ALA A 1 174 ? -19.922 -11.328 -28.266 1 95.44 174 ALA A N 1
ATOM 1337 C CA . ALA A 1 174 ? -19.922 -10.609 -27 1 95.44 174 ALA A CA 1
ATOM 1338 C C . ALA A 1 174 ? -20.453 -11.492 -25.875 1 95.44 174 ALA A C 1
ATOM 1340 O O . ALA A 1 174 ? -19.875 -11.531 -24.781 1 95.44 174 ALA A O 1
ATOM 1341 N N . GLN A 1 175 ? -21.531 -12.141 -26.141 1 95.69 175 GLN A N 1
ATOM 1342 C CA . GLN A 1 175 ? -22.141 -13.016 -25.141 1 95.69 175 GLN A CA 1
ATOM 1343 C C . GLN A 1 175 ? -21.219 -14.164 -24.766 1 95.69 175 GLN A C 1
ATOM 1345 O O . GLN A 1 175 ? -21.109 -14.531 -23.594 1 95.69 175 GLN A O 1
ATOM 1350 N N . ASN A 1 176 ? -20.641 -14.719 -25.766 1 94.69 176 ASN A N 1
ATOM 1351 C CA . ASN A 1 176 ? -19.703 -15.805 -25.5 1 94.69 176 ASN A CA 1
ATOM 1352 C C . ASN A 1 176 ? -18.562 -15.344 -24.594 1 94.69 176 ASN A C 1
ATOM 1354 O O . ASN A 1 176 ? -18.188 -16.047 -23.656 1 94.69 176 ASN A O 1
ATOM 1358 N N . LEU A 1 177 ? -17.969 -14.203 -24.922 1 95.25 177 LEU A N 1
ATOM 1359 C CA . LEU A 1 177 ? -16.844 -13.688 -24.141 1 95.25 177 LEU A CA 1
ATOM 1360 C C . LEU A 1 177 ? -17.281 -13.367 -22.719 1 95.25 177 LEU A C 1
ATOM 1362 O O . LEU A 1 177 ? -16.516 -13.602 -21.766 1 95.25 177 LEU A O 1
ATOM 1366 N N . LEU A 1 178 ? -18.438 -12.82 -22.547 1 96.94 178 LEU A N 1
ATOM 1367 C CA . LEU A 1 178 ? -18.969 -12.57 -21.203 1 96.94 178 LEU A CA 1
ATOM 1368 C C . LEU A 1 178 ? -19.125 -13.867 -20.438 1 96.94 178 LEU A C 1
ATOM 1370 O O . LEU A 1 178 ? -18.75 -13.953 -19.266 1 96.94 178 LEU A O 1
ATOM 1374 N N . ASP A 1 179 ? -19.656 -14.867 -21.062 1 95.81 179 ASP A N 1
ATOM 1375 C CA . ASP A 1 179 ? -19.891 -16.156 -20.422 1 95.81 179 ASP A CA 1
ATOM 1376 C C . ASP A 1 179 ? -18.578 -16.797 -20 1 95.81 179 ASP A C 1
ATOM 1378 O O . ASP A 1 179 ? -18.469 -17.375 -18.906 1 95.81 179 ASP A O 1
ATOM 1382 N N . VAL A 1 180 ? -17.656 -16.719 -20.906 1 94.94 180 VAL A N 1
ATOM 1383 C CA . VAL A 1 180 ? -16.344 -17.281 -20.609 1 94.94 180 VAL A CA 1
ATOM 1384 C C . VAL A 1 180 ? -15.758 -16.594 -19.375 1 94.94 180 VAL A C 1
ATOM 1386 O O . VAL A 1 180 ? -15.25 -17.25 -18.469 1 94.94 180 VAL A O 1
ATOM 1389 N N . TYR A 1 181 ? -15.797 -15.312 -19.375 1 96.94 181 TYR A N 1
ATOM 1390 C CA . TYR A 1 181 ? -15.281 -14.57 -18.234 1 96.94 181 TYR A CA 1
ATOM 1391 C C . TYR A 1 181 ? -16 -14.977 -16.953 1 96.94 181 TYR A C 1
ATOM 1393 O O . TYR A 1 181 ? -15.367 -15.211 -15.922 1 96.94 181 TYR A O 1
ATOM 1401 N N . MET A 1 182 ? -17.328 -15.016 -16.969 1 95.75 182 MET A N 1
ATOM 1402 C CA . MET A 1 182 ? -18.141 -15.305 -15.789 1 95.75 182 MET A CA 1
ATOM 1403 C C . MET A 1 182 ? -17.844 -16.719 -15.273 1 95.75 182 MET A C 1
ATOM 1405 O O . MET A 1 182 ? -17.859 -16.953 -14.07 1 95.75 182 MET A O 1
ATOM 1409 N N . GLU A 1 183 ? -17.438 -17.547 -16.109 1 92.38 183 GLU A N 1
ATOM 1410 C CA . GLU A 1 183 ? -17.266 -18.953 -15.727 1 92.38 183 GLU A CA 1
ATOM 1411 C C . GLU A 1 183 ? -15.836 -19.234 -15.281 1 92.38 183 GLU A C 1
ATOM 1413 O O . GLU A 1 183 ? -15.586 -20.156 -14.523 1 92.38 183 GLU A O 1
ATOM 1418 N N . THR A 1 184 ? -14.969 -18.438 -15.727 1 94.75 184 THR A N 1
ATOM 1419 C CA . THR A 1 184 ? -13.57 -18.812 -15.516 1 94.75 184 THR A CA 1
ATOM 1420 C C . THR A 1 184 ? -12.891 -17.844 -14.547 1 94.75 184 THR A C 1
ATOM 1422 O O . THR A 1 184 ? -11.875 -18.188 -13.938 1 94.75 184 THR A O 1
ATOM 1425 N N . VAL A 1 185 ? -13.359 -16.641 -14.375 1 96.69 185 VAL A N 1
ATOM 1426 C CA . VAL A 1 185 ? -12.68 -15.641 -13.555 1 96.69 185 VAL A CA 1
ATOM 1427 C C . VAL A 1 185 ? -13.602 -15.18 -12.422 1 96.69 185 VAL A C 1
ATOM 1429 O O . VAL A 1 185 ? -13.219 -15.203 -11.258 1 96.69 185 VAL A O 1
ATOM 1432 N N . GLN A 1 186 ? -14.82 -14.875 -12.711 1 94.88 186 GLN A N 1
ATOM 1433 C CA . GLN A 1 186 ? -15.758 -14.242 -11.789 1 94.88 186 GLN A CA 1
ATOM 1434 C C . GLN A 1 186 ? -16.016 -15.133 -10.578 1 94.88 186 GLN A C 1
ATOM 1436 O O . GLN A 1 186 ? -16.219 -14.633 -9.469 1 94.88 186 GLN A O 1
ATOM 1441 N N . ASP A 1 187 ? -15.93 -16.375 -10.758 1 91.25 187 ASP A N 1
ATOM 1442 C CA . ASP A 1 187 ? -16.203 -17.297 -9.656 1 91.25 187 ASP A CA 1
ATOM 1443 C C . ASP A 1 187 ? -15.062 -17.266 -8.633 1 91.25 187 ASP A C 1
ATOM 1445 O O . ASP A 1 187 ? -15.297 -17.453 -7.438 1 91.25 187 ASP A O 1
ATOM 1449 N N . SER A 1 188 ? -13.891 -17.062 -9.117 1 94.62 188 SER A N 1
ATOM 1450 C CA . SER A 1 188 ? -12.727 -17.047 -8.234 1 94.62 188 SER A CA 1
ATOM 1451 C C . SER A 1 188 ? -12.461 -15.641 -7.699 1 94.62 188 SER A C 1
ATOM 1453 O O . SER A 1 188 ? -12.016 -15.477 -6.566 1 94.62 188 SER A O 1
ATOM 1455 N N . PHE A 1 189 ? -12.727 -14.688 -8.523 1 97.62 189 PHE A N 1
ATOM 1456 C CA . PHE A 1 189 ? -12.523 -13.289 -8.172 1 97.62 189 PHE A CA 1
ATOM 1457 C C . PHE A 1 189 ? -13.75 -12.461 -8.523 1 97.62 189 PHE A C 1
ATOM 1459 O O . PHE A 1 189 ? -13.797 -11.812 -9.57 1 97.62 189 PHE A O 1
ATOM 1466 N N . PRO A 1 190 ? -14.664 -12.406 -7.578 1 97.19 190 PRO A N 1
ATOM 1467 C CA . PRO A 1 190 ? -15.898 -11.664 -7.844 1 97.19 190 PRO A CA 1
ATOM 1468 C C . PRO A 1 190 ? -15.695 -10.148 -7.84 1 97.19 190 PRO A C 1
ATOM 1470 O O . PRO A 1 190 ? -16.141 -9.469 -6.914 1 97.19 190 PRO A O 1
ATOM 1473 N N . ILE A 1 191 ? -15.211 -9.656 -8.891 1 97.25 191 ILE A N 1
ATOM 1474 C CA . ILE A 1 191 ? -14.922 -8.234 -9.039 1 97.25 191 ILE A CA 1
ATOM 1475 C C . ILE A 1 191 ? -16.188 -7.488 -9.453 1 97.25 191 ILE A C 1
ATOM 1477 O O . ILE A 1 191 ? -16.422 -6.359 -9.023 1 97.25 191 ILE A O 1
ATOM 1481 N N . LEU A 1 192 ? -16.984 -8.18 -10.289 1 95.75 192 LEU A N 1
ATOM 1482 C CA . LEU A 1 192 ? -18.25 -7.609 -10.75 1 95.75 192 LEU A CA 1
ATOM 1483 C C . LEU A 1 192 ? -19.422 -8.258 -10.039 1 95.75 192 LEU A C 1
ATOM 1485 O O . LEU A 1 192 ? -19.266 -9.297 -9.391 1 95.75 192 LEU A O 1
ATOM 1489 N N . SER A 1 193 ? -20.516 -7.559 -10.078 1 91.31 193 SER A N 1
ATOM 1490 C CA . SER A 1 193 ? -21.766 -8.211 -9.734 1 91.31 193 SER A CA 1
ATOM 1491 C C . SER A 1 193 ? -22.344 -8.984 -10.93 1 91.31 193 SER A C 1
ATOM 1493 O O . SER A 1 193 ? -22.766 -8.375 -11.914 1 91.31 193 SER A O 1
ATOM 1495 N N . ARG A 1 194 ? -22.359 -10.273 -10.812 1 91.56 194 ARG A N 1
ATOM 1496 C CA . ARG A 1 194 ? -22.781 -11.109 -11.93 1 91.56 194 ARG A CA 1
ATOM 1497 C C . ARG A 1 194 ? -24.188 -10.734 -12.398 1 91.56 194 ARG A C 1
ATOM 1499 O O . ARG A 1 194 ? -24.422 -10.547 -13.594 1 91.56 194 ARG A O 1
ATOM 1506 N N . GLN A 1 195 ? -25.094 -10.609 -11.461 1 87.88 195 GLN A N 1
ATOM 1507 C CA . GLN A 1 195 ? -26.484 -10.312 -11.797 1 87.88 195 GLN A CA 1
ATOM 1508 C C . GLN A 1 195 ? -26.625 -8.922 -12.406 1 87.88 195 GLN A C 1
ATOM 1510 O O . GLN A 1 195 ? -27.234 -8.758 -13.461 1 87.88 195 GLN A O 1
ATOM 1515 N N . CYS A 1 196 ? -25.922 -8.008 -11.742 1 88.19 196 CYS A N 1
ATOM 1516 C CA . CYS A 1 196 ? -26.047 -6.621 -12.18 1 88.19 196 CYS A CA 1
ATOM 1517 C C . CYS A 1 196 ? -25.391 -6.422 -13.539 1 88.19 196 CYS A C 1
ATOM 1519 O O . CYS A 1 196 ? -26 -5.852 -14.453 1 88.19 196 CYS A O 1
ATOM 1521 N N . PHE A 1 197 ? -24.281 -6.875 -13.797 1 94.12 197 PHE A N 1
ATOM 1522 C CA . PHE A 1 197 ? -23.516 -6.637 -15.023 1 94.12 197 PHE A CA 1
ATOM 1523 C C . PHE A 1 197 ? -24.156 -7.367 -16.203 1 94.12 197 PHE A C 1
ATOM 1525 O O . PHE A 1 197 ? -24.203 -6.84 -17.312 1 94.12 197 PHE A O 1
ATOM 1532 N N . THR A 1 198 ? -24.625 -8.594 -15.977 1 94.19 198 THR A N 1
ATOM 1533 C CA . THR A 1 198 ? -25.266 -9.352 -17.047 1 94.19 198 THR A CA 1
ATOM 1534 C C . THR A 1 198 ? -26.578 -8.695 -17.469 1 94.19 198 THR A C 1
ATOM 1536 O O . THR A 1 198 ? -26.906 -8.672 -18.656 1 94.19 198 THR A O 1
ATOM 1539 N N . SER A 1 199 ? -27.281 -8.188 -16.469 1 92 199 SER A N 1
ATOM 1540 C CA . SER A 1 199 ? -28.516 -7.48 -16.797 1 92 199 SER A CA 1
ATOM 1541 C C . SER A 1 199 ? -28.234 -6.223 -17.609 1 92 199 SER A C 1
ATOM 1543 O O . SER A 1 199 ? -28.922 -5.949 -18.594 1 92 199 SER A O 1
ATOM 1545 N N . GLN A 1 200 ? -27.203 -5.504 -17.219 1 91.94 200 GLN A N 1
ATOM 1546 C CA . GLN A 1 200 ? -26.828 -4.289 -17.938 1 91.94 200 GLN A CA 1
ATOM 1547 C C . GLN A 1 200 ? -26.344 -4.613 -19.344 1 91.94 200 GLN A C 1
ATOM 1549 O O . GLN A 1 200 ? -26.641 -3.881 -20.281 1 91.94 200 GLN A O 1
ATOM 1554 N N . PHE A 1 201 ? -25.641 -5.664 -19.5 1 94.88 201 PHE A N 1
ATOM 1555 C CA . PHE A 1 201 ? -25.141 -6.145 -20.797 1 94.88 201 PHE A CA 1
ATOM 1556 C C . PHE A 1 201 ? -26.297 -6.445 -21.734 1 94.88 201 PHE A C 1
ATOM 1558 O O . PHE A 1 201 ? -26.297 -6.012 -22.891 1 94.88 201 PHE A O 1
ATOM 1565 N N . ARG A 1 202 ? -27.297 -7.102 -21.188 1 93.5 202 ARG A N 1
ATOM 1566 C CA . ARG A 1 202 ? -28.453 -7.449 -21.984 1 93.5 202 ARG A CA 1
ATOM 1567 C C . ARG A 1 202 ? -29.234 -6.203 -22.391 1 93.5 202 ARG A C 1
ATOM 1569 O O . ARG A 1 202 ? -29.688 -6.094 -23.531 1 93.5 202 ARG A O 1
ATOM 1576 N N . GLN A 1 203 ? -29.344 -5.324 -21.453 1 92.06 203 GLN A N 1
ATOM 1577 C CA . GLN A 1 203 ? -30.047 -4.074 -21.75 1 92.06 203 GLN A CA 1
ATOM 1578 C C . GLN A 1 203 ? -29.312 -3.279 -22.828 1 92.06 203 GLN A C 1
ATOM 1580 O O . GLN A 1 203 ? -29.953 -2.715 -23.734 1 92.06 203 GLN A O 1
ATOM 1585 N N . TYR A 1 204 ? -28.094 -3.254 -22.703 1 92.38 204 TYR A N 1
ATOM 1586 C CA . TYR A 1 204 ? -27.266 -2.5 -23.656 1 92.38 204 TYR A CA 1
ATOM 1587 C C . TYR A 1 204 ? -27.391 -3.082 -25.062 1 92.38 204 TYR A C 1
ATOM 1589 O O . TYR A 1 204 ? -27.641 -2.355 -26.016 1 92.38 204 TYR A O 1
ATOM 1597 N N . PHE A 1 205 ? -27.219 -4.344 -25.234 1 92.06 205 PHE A N 1
ATOM 1598 C CA . PHE A 1 205 ? -27.234 -4.969 -26.547 1 92.06 205 PHE A CA 1
ATOM 1599 C C . PHE A 1 205 ? -28.641 -5.004 -27.125 1 92.06 205 PHE A C 1
ATOM 1601 O O . PHE A 1 205 ? -28.812 -4.926 -28.344 1 92.06 205 PHE A O 1
ATOM 1608 N N . THR A 1 206 ? -29.641 -5.078 -26.203 1 91.19 206 THR A N 1
ATOM 1609 C CA . THR A 1 206 ? -31.016 -4.957 -26.672 1 91.19 206 THR A CA 1
ATOM 1610 C C . THR A 1 206 ? -31.281 -3.564 -27.234 1 91.19 206 THR A C 1
ATOM 1612 O O . THR A 1 206 ? -31.969 -3.414 -28.25 1 91.19 206 THR A O 1
ATOM 1615 N N . SER A 1 207 ? -30.719 -2.615 -26.562 1 89.56 207 SER A N 1
ATOM 1616 C CA . SER A 1 207 ? -30.875 -1.244 -27.031 1 89.56 207 SER A CA 1
ATOM 1617 C C . SER A 1 207 ? -30.188 -1.042 -28.375 1 89.56 207 SER A C 1
ATOM 1619 O O . SER A 1 207 ? -30.703 -0.307 -29.234 1 89.56 207 SER A O 1
ATOM 1621 N N . ILE A 1 208 ? -29.094 -1.562 -28.578 1 88.38 208 ILE A N 1
ATOM 1622 C CA . ILE A 1 208 ? -28.375 -1.479 -29.859 1 88.38 208 ILE A CA 1
ATOM 1623 C C . ILE A 1 208 ? -29.203 -2.135 -30.953 1 88.38 208 ILE A C 1
ATOM 1625 O O . ILE A 1 208 ? -29.328 -1.591 -32.062 1 88.38 208 ILE A O 1
ATOM 1629 N N . SER A 1 209 ? -29.781 -3.301 -30.672 1 87.25 209 SER A N 1
ATOM 1630 C CA . SER A 1 209 ? -30.562 -4.039 -31.656 1 87.25 209 SER A CA 1
ATOM 1631 C C . SER A 1 209 ? -31.828 -3.275 -32.031 1 87.25 209 SER A C 1
ATOM 1633 O O . SER A 1 209 ? -32.312 -3.395 -33.156 1 87.25 209 SER A O 1
ATOM 1635 N N . ARG A 1 210 ? -32.312 -2.52 -31.062 1 88.19 210 ARG A N 1
ATOM 1636 C CA . ARG A 1 210 ? -33.531 -1.748 -31.297 1 88.19 210 ARG A CA 1
ATOM 1637 C C . ARG A 1 210 ? -33.219 -0.469 -32.062 1 88.19 210 ARG A C 1
ATOM 1639 O O . ARG A 1 210 ? -34.156 0.208 -32.531 1 88.19 210 ARG A O 1
ATOM 1646 N N . GLY A 1 211 ? -32 -0.175 -32.312 1 82.38 211 GLY A N 1
ATOM 1647 C CA . GLY A 1 211 ? -31.609 1.002 -33.062 1 82.38 211 GLY A CA 1
ATOM 1648 C C . GLY A 1 211 ? -31.547 2.262 -32.25 1 82.38 211 GLY A C 1
ATOM 1649 O O . GLY A 1 211 ? -31.375 3.361 -32.781 1 82.38 211 GLY A O 1
ATOM 1650 N N . SER A 1 212 ? -31.828 2.178 -30.938 1 87 212 SER A N 1
ATOM 1651 C CA . SER A 1 212 ? -31.719 3.301 -30.016 1 87 212 SER A CA 1
ATOM 1652 C C . SER A 1 212 ? -30.734 2.994 -28.891 1 87 212 SER A C 1
ATOM 1654 O O . SER A 1 212 ? -31.141 2.75 -27.75 1 87 212 SER A O 1
ATOM 1656 N N . PRO A 1 213 ? -29.516 3.088 -29.234 1 80.5 213 PRO A N 1
ATOM 1657 C CA . PRO A 1 213 ? -28.5 2.691 -28.266 1 80.5 213 PRO A CA 1
ATOM 1658 C C . PRO A 1 213 ? -28.5 3.57 -27.016 1 80.5 213 PRO A C 1
ATOM 1660 O O . PRO A 1 213 ? -28.578 4.797 -27.109 1 80.5 213 PRO A O 1
ATOM 1663 N N . LEU A 1 214 ? -28.531 2.918 -25.859 1 82.62 214 LEU A N 1
ATOM 1664 C CA . LEU A 1 214 ? -28.453 3.594 -24.562 1 82.62 214 LEU A CA 1
ATOM 1665 C C . LEU A 1 214 ? -27.141 4.352 -24.422 1 82.62 214 LEU A C 1
ATOM 1667 O O . LEU A 1 214 ? -26.109 3.906 -24.938 1 82.62 214 LEU A O 1
ATOM 1671 N N . VAL A 1 215 ? -27.203 5.523 -23.844 1 83.69 215 VAL A N 1
ATOM 1672 C CA . VAL A 1 215 ? -25.984 6.254 -23.531 1 83.69 215 VAL A CA 1
ATOM 1673 C C . VAL A 1 215 ? -25.297 5.625 -22.312 1 83.69 215 VAL A C 1
ATOM 1675 O O . VAL A 1 215 ? -25.844 5.656 -21.203 1 83.69 215 VAL A O 1
ATOM 1678 N N . ILE A 1 216 ? -24.234 4.984 -22.625 1 84.62 216 ILE A N 1
ATOM 1679 C CA . ILE A 1 216 ? -23.516 4.25 -21.578 1 84.62 216 ILE A CA 1
ATOM 1680 C C . ILE A 1 216 ? -22.266 5.023 -21.172 1 84.62 216 ILE A C 1
ATOM 1682 O O . ILE A 1 216 ? -21.672 5.734 -21.984 1 84.62 216 ILE A O 1
ATOM 1686 N N . SER A 1 217 ? -21.953 4.871 -19.891 1 88.06 217 SER A N 1
ATOM 1687 C C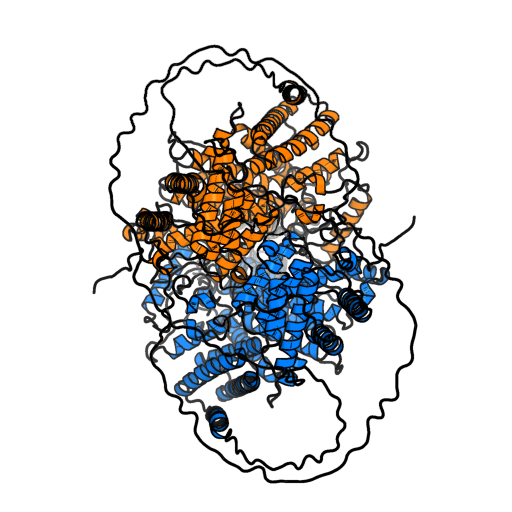A . SER A 1 217 ? -20.75 5.531 -19.391 1 88.06 217 SER A CA 1
ATOM 1688 C C . SER A 1 217 ? -19.5 4.914 -19.984 1 88.06 217 SER A C 1
ATOM 1690 O O . SER A 1 217 ? -19.438 3.707 -20.234 1 88.06 217 SER A O 1
ATOM 1692 N N . ARG A 1 218 ? -18.484 5.727 -20.219 1 90.88 218 ARG A N 1
ATOM 1693 C CA . ARG A 1 218 ? -17.188 5.281 -20.734 1 90.88 218 ARG A CA 1
ATOM 1694 C C . ARG A 1 218 ? -16.578 4.234 -19.812 1 90.88 218 ARG A C 1
ATOM 1696 O O . ARG A 1 218 ? -15.945 3.281 -20.281 1 90.88 218 ARG A O 1
ATOM 1703 N N . ARG A 1 219 ? -16.766 4.398 -18.562 1 91.44 219 ARG A N 1
ATOM 1704 C CA . ARG A 1 219 ? -16.156 3.494 -17.578 1 91.44 219 ARG A CA 1
ATOM 1705 C C . ARG A 1 219 ? -16.781 2.105 -17.672 1 91.44 219 ARG A C 1
ATOM 1707 O O . ARG A 1 219 ? -16.078 1.096 -17.547 1 91.44 219 ARG A O 1
ATOM 1714 N N . TRP A 1 220 ? -18.078 2.07 -17.859 1 94.12 220 TRP A N 1
ATOM 1715 C CA . TRP A 1 220 ? -18.719 0.773 -18.016 1 94.12 220 TRP A CA 1
ATOM 1716 C C . TRP A 1 220 ? -18.234 0.059 -19.266 1 94.12 220 TRP A C 1
ATOM 1718 O O . TRP A 1 220 ? -18.016 -1.155 -19.25 1 94.12 220 TRP A O 1
ATOM 1728 N N . LEU A 1 221 ? -18.094 0.815 -20.328 1 95.75 221 LEU A N 1
ATOM 1729 C CA . LEU A 1 221 ? -17.578 0.242 -21.562 1 95.75 221 LEU A CA 1
ATOM 1730 C C . LEU A 1 221 ? -16.156 -0.267 -21.391 1 95.75 221 LEU A C 1
ATOM 1732 O O . LEU A 1 221 ? -15.766 -1.26 -22.016 1 95.75 221 LEU A O 1
ATOM 1736 N N . ALA A 1 222 ? -15.352 0.506 -20.594 1 96.62 222 ALA A N 1
ATOM 1737 C CA . ALA A 1 222 ? -14 0.052 -20.297 1 96.62 222 ALA A CA 1
ATOM 1738 C C . ALA A 1 222 ? -14.016 -1.312 -19.609 1 96.62 222 ALA A C 1
ATOM 1740 O O . ALA A 1 222 ? -13.219 -2.191 -19.953 1 96.62 222 ALA A O 1
ATOM 1741 N N . ILE A 1 223 ? -14.922 -1.487 -18.656 1 97.81 223 ILE A N 1
ATOM 1742 C CA . ILE A 1 223 ? -15.055 -2.754 -17.953 1 97.81 223 ILE A CA 1
ATOM 1743 C C . ILE A 1 223 ? -15.445 -3.855 -18.938 1 97.81 223 ILE A C 1
ATOM 1745 O O . ILE A 1 223 ? -14.891 -4.953 -18.891 1 97.81 223 ILE A O 1
ATOM 1749 N N . LEU A 1 224 ? -16.406 -3.547 -19.781 1 97.75 224 LEU A N 1
ATOM 1750 C CA . LEU A 1 224 ? -16.859 -4.52 -20.766 1 97.75 224 LEU A CA 1
ATOM 1751 C C . LEU A 1 224 ? -15.711 -4.961 -21.672 1 97.75 224 LEU A C 1
ATOM 1753 O O . LEU A 1 224 ? -15.547 -6.152 -21.938 1 97.75 224 LEU A O 1
ATOM 1757 N N . ASN A 1 225 ? -14.945 -4.027 -22.141 1 97.56 225 ASN A N 1
ATOM 1758 C CA . ASN A 1 225 ? -13.812 -4.359 -23 1 97.56 225 ASN A CA 1
ATOM 1759 C C . ASN A 1 225 ? -12.773 -5.195 -22.266 1 97.56 225 ASN A C 1
ATOM 1761 O O . ASN A 1 225 ? -12.125 -6.051 -22.859 1 97.56 225 ASN A O 1
ATOM 1765 N N . LEU A 1 226 ? -12.578 -4.949 -21 1 98.25 226 LEU A N 1
ATOM 1766 C CA . LEU A 1 226 ? -11.641 -5.766 -20.219 1 98.25 226 LEU A CA 1
ATOM 1767 C C . LEU A 1 226 ? -12.172 -7.184 -20.062 1 98.25 226 LEU A C 1
ATOM 1769 O O . LEU A 1 226 ? -11.398 -8.148 -20.094 1 98.25 226 LEU A O 1
ATOM 1773 N N . VAL A 1 227 ? -13.469 -7.281 -19.828 1 98.19 227 VAL A N 1
ATOM 1774 C CA . VAL A 1 227 ? -14.102 -8.594 -19.781 1 98.19 227 VAL A CA 1
ATOM 1775 C C . VAL A 1 227 ? -13.852 -9.336 -21.094 1 98.19 227 VAL A C 1
ATOM 1777 O O . VAL A 1 227 ? -13.508 -10.516 -21.094 1 98.19 227 VAL A O 1
ATOM 1780 N N . PHE A 1 228 ? -13.984 -8.625 -22.203 1 96.94 228 PHE A N 1
ATOM 1781 C CA . PHE A 1 228 ? -13.727 -9.203 -23.516 1 96.94 228 PHE A CA 1
ATOM 1782 C C . PHE A 1 228 ? -12.266 -9.586 -23.672 1 96.94 228 PHE A C 1
ATOM 1784 O O . PHE A 1 228 ? -11.945 -10.641 -24.219 1 96.94 228 PHE A O 1
ATOM 1791 N N . ALA A 1 229 ? -11.391 -8.711 -23.234 1 96.75 229 ALA A N 1
ATOM 1792 C CA . ALA A 1 229 ? -9.961 -8.977 -23.344 1 96.75 229 ALA A CA 1
ATOM 1793 C C . ALA A 1 229 ? -9.57 -10.242 -22.578 1 96.75 229 ALA A C 1
ATOM 1795 O O . ALA A 1 229 ? -8.844 -11.086 -23.109 1 96.75 229 ALA A O 1
ATOM 1796 N N . ILE A 1 230 ? -10.047 -10.398 -21.406 1 97.44 230 ILE A N 1
ATOM 1797 C CA . ILE A 1 230 ? -9.719 -11.531 -20.547 1 97.44 230 ILE A CA 1
ATOM 1798 C C . ILE A 1 230 ? -10.328 -12.805 -21.125 1 97.44 230 ILE A C 1
ATOM 1800 O O . ILE A 1 230 ? -9.688 -13.859 -21.156 1 97.44 230 ILE A O 1
ATOM 1804 N N . GLY A 1 231 ? -11.617 -12.688 -21.562 1 95.38 231 GLY A N 1
ATOM 1805 C CA . GLY A 1 231 ? -12.242 -13.828 -22.203 1 95.38 231 GLY A CA 1
ATOM 1806 C C . GLY A 1 231 ? -11.5 -14.305 -23.438 1 95.38 231 GLY A C 1
ATOM 1807 O O . GLY A 1 231 ? -11.305 -15.508 -23.625 1 95.38 231 GLY A O 1
ATOM 1808 N N . THR A 1 232 ? -11.07 -13.352 -24.25 1 94.25 232 THR A N 1
ATOM 1809 C CA . THR A 1 232 ? -10.32 -13.68 -25.469 1 94.25 232 THR A CA 1
ATOM 1810 C C . THR A 1 232 ? -8.984 -14.336 -25.109 1 94.25 232 THR A C 1
ATOM 1812 O O . THR A 1 232 ? -8.555 -15.281 -25.781 1 94.25 232 THR A O 1
ATOM 1815 N N . ARG A 1 233 ? -8.344 -13.844 -24.109 1 94.12 233 ARG A N 1
ATOM 1816 C CA . ARG A 1 233 ? -7.082 -14.422 -23.672 1 94.12 233 ARG A CA 1
ATOM 1817 C C . ARG A 1 233 ? -7.266 -15.867 -23.219 1 94.12 233 ARG A C 1
ATOM 1819 O O . ARG A 1 233 ? -6.449 -16.734 -23.531 1 94.12 233 ARG A O 1
ATOM 1826 N N . TYR A 1 234 ? -8.297 -16.156 -22.5 1 94.25 234 TYR A N 1
ATOM 1827 C CA . TYR A 1 234 ? -8.594 -17.516 -22.062 1 94.25 234 TYR A CA 1
ATOM 1828 C C . TYR A 1 234 ? -8.844 -18.422 -23.25 1 94.25 234 TYR A C 1
ATOM 1830 O O . TYR A 1 234 ? -8.344 -19.547 -23.297 1 94.25 234 TYR A O 1
ATOM 1838 N N . LEU A 1 235 ? -9.633 -17.938 -24.156 1 91.56 235 LEU A N 1
ATOM 1839 C CA . LEU A 1 235 ? -9.953 -18.734 -25.344 1 91.56 235 LEU A CA 1
ATOM 1840 C C . LEU A 1 235 ? -8.703 -19.016 -26.172 1 91.56 235 LEU A C 1
ATOM 1842 O O . LEU A 1 235 ? -8.578 -20.078 -26.766 1 91.56 235 LEU A O 1
ATOM 1846 N N . HIS A 1 236 ? -7.836 -18.062 -26.172 1 88.81 236 HIS A N 1
ATOM 1847 C CA . HIS A 1 236 ? -6.57 -18.25 -26.859 1 88.81 236 HIS A CA 1
ATOM 1848 C C . HIS A 1 236 ? -5.746 -19.359 -26.219 1 88.81 236 HIS A C 1
ATOM 1850 O O . HIS A 1 236 ? -5.152 -20.188 -26.906 1 88.81 236 HIS A O 1
ATOM 1856 N N . LEU A 1 237 ? -5.703 -19.406 -24.938 1 90 237 LEU A N 1
ATOM 1857 C CA . LEU A 1 237 ? -4.918 -20.391 -24.219 1 90 237 LEU A CA 1
ATOM 1858 C C . LEU A 1 237 ? -5.512 -21.781 -24.391 1 90 237 LEU A C 1
ATOM 1860 O O . LEU A 1 237 ? -4.773 -22.766 -24.531 1 90 237 LEU A O 1
ATOM 1864 N N . THR A 1 238 ? -6.793 -21.938 -24.406 1 86.19 238 THR A N 1
ATOM 1865 C CA . THR A 1 238 ? -7.449 -23.234 -24.453 1 86.19 238 THR A CA 1
ATOM 1866 C C . THR A 1 238 ? -7.695 -23.672 -25.891 1 86.19 238 THR A C 1
ATOM 1868 O O . THR A 1 238 ? -8.086 -24.812 -26.141 1 86.19 238 THR A O 1
ATOM 1871 N N . ARG A 1 239 ? -7.246 -22.906 -26.844 1 70.31 239 ARG A N 1
ATOM 1872 C CA . ARG A 1 239 ? -7.355 -23.188 -28.266 1 70.31 239 ARG A CA 1
ATOM 1873 C C . ARG A 1 239 ? -8.781 -23.578 -28.641 1 70.31 239 ARG A C 1
ATOM 1875 O O . ARG A 1 239 ? -8.992 -24.438 -29.5 1 70.31 239 ARG A O 1
ATOM 1882 N N . VAL A 1 240 ? -9.539 -23.219 -27.625 1 5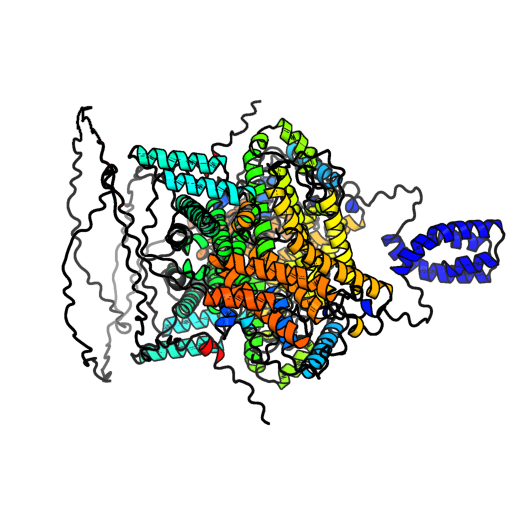8.22 240 VAL A N 1
ATOM 1883 C CA . VAL A 1 240 ? -10.93 -23.469 -27.969 1 58.22 240 VAL A CA 1
ATOM 1884 C C . VAL A 1 240 ? -11.43 -22.375 -28.922 1 58.22 240 VAL A C 1
ATOM 1886 O O . VAL A 1 240 ? -11.328 -21.172 -28.609 1 58.22 240 VAL A O 1
ATOM 1889 N N . GLY A 1 241 ? -11.758 -22.578 -30.141 1 54.09 241 GLY A N 1
ATOM 1890 C CA . GLY A 1 241 ? -12.453 -21.688 -31.078 1 54.09 241 GLY A CA 1
ATOM 1891 C C . GLY A 1 241 ? -11.523 -20.812 -31.875 1 54.09 241 GLY A C 1
ATOM 1892 O O . GLY A 1 241 ? -10.328 -20.719 -31.578 1 54.09 241 GLY A O 1
ATOM 1893 N N . TRP A 1 242 ? -11.578 -20.594 -33.125 1 49.09 242 TRP A N 1
ATOM 1894 C CA . TRP A 1 242 ? -10.859 -20.047 -34.281 1 49.09 242 TRP A CA 1
ATOM 1895 C C . TRP A 1 242 ? -10.375 -18.641 -34 1 49.09 242 TRP A C 1
ATOM 1897 O O . TRP A 1 242 ? -10.195 -17.828 -34.906 1 49.09 242 TRP A O 1
ATOM 1907 N N . LEU A 1 243 ? -10.453 -18 -32.812 1 51.19 243 LEU A N 1
ATOM 1908 C CA . LEU A 1 243 ? -10.031 -16.641 -33.125 1 51.19 243 LEU A CA 1
ATOM 1909 C C . LEU A 1 243 ? -8.547 -16.609 -33.469 1 51.19 243 LEU A C 1
ATOM 1911 O O . LEU A 1 243 ? -7.695 -16.906 -32.625 1 51.19 243 LEU A O 1
ATOM 1915 N N . GLU A 1 244 ? -8.219 -17.047 -34.594 1 47.56 244 GLU A N 1
ATOM 1916 C CA . GLU A 1 244 ? -6.891 -17.062 -35.219 1 47.56 244 GLU A CA 1
ATOM 1917 C C . GLU A 1 244 ? -6.031 -15.906 -34.688 1 47.56 244 GLU A C 1
ATOM 1919 O O . GLU A 1 244 ? -4.805 -16.016 -34.625 1 47.56 244 GLU A O 1
ATOM 1924 N N . ASP A 1 245 ? -6.598 -14.719 -34.531 1 54.34 245 ASP A N 1
ATOM 1925 C CA . ASP A 1 245 ? -5.727 -13.555 -34.406 1 54.34 245 ASP A CA 1
ATOM 1926 C C . ASP A 1 245 ? -5.312 -13.344 -32.938 1 54.34 245 ASP A C 1
ATOM 1928 O O . ASP A 1 245 ? -6.164 -13.164 -32.062 1 54.34 245 ASP A O 1
ATOM 1932 N N . ASP A 1 246 ? -4.105 -13.734 -32.531 1 59.28 246 ASP A N 1
ATOM 1933 C CA . ASP A 1 246 ? -3.43 -13.539 -31.266 1 59.28 246 ASP A CA 1
ATOM 1934 C C . ASP A 1 246 ? -3.561 -12.102 -30.781 1 59.28 246 ASP A C 1
ATOM 1936 O O . ASP A 1 246 ? -3.248 -11.789 -29.641 1 59.28 246 ASP A O 1
ATOM 1940 N N . GLN A 1 247 ? -4.176 -11.266 -31.578 1 68.81 247 GLN A N 1
ATOM 1941 C CA . GLN A 1 247 ? -4.07 -9.859 -31.219 1 68.81 247 GLN A CA 1
ATOM 1942 C C . GLN A 1 247 ? -5.414 -9.297 -30.766 1 68.81 247 GLN A C 1
ATOM 1944 O O . GLN A 1 247 ? -5.52 -8.125 -30.406 1 68.81 247 GLN A O 1
ATOM 1949 N N . GLY A 1 248 ? -6.379 -10.258 -30.625 1 83.31 248 GLY A N 1
ATOM 1950 C CA . GLY A 1 248 ? -7.711 -9.781 -30.281 1 83.31 248 GLY A CA 1
ATOM 1951 C C . GLY A 1 248 ? -7.805 -9.211 -28.891 1 83.31 248 GLY A C 1
ATOM 1952 O O . GLY A 1 248 ? -8.422 -8.164 -28.672 1 83.31 248 GLY A O 1
ATOM 1953 N N . HIS A 1 249 ? -7.172 -9.867 -27.953 1 91 249 HIS A N 1
ATOM 1954 C CA . HIS A 1 249 ? -7.281 -9.406 -26.578 1 91 249 HIS A CA 1
ATOM 1955 C C . HIS A 1 249 ? -6.578 -8.062 -26.391 1 91 249 HIS A C 1
ATOM 1957 O O . HIS A 1 249 ? -6.988 -7.254 -25.562 1 91 249 HIS A O 1
ATOM 1963 N N . GLN A 1 250 ? -5.621 -7.762 -27.281 1 91.56 250 GLN A N 1
ATOM 1964 C CA . GLN A 1 250 ? -4.891 -6.5 -27.188 1 91.56 250 GLN A CA 1
ATOM 1965 C C . GLN A 1 250 ? -5.754 -5.332 -27.641 1 91.56 250 GLN A C 1
ATOM 1967 O O . GLN A 1 250 ? -5.625 -4.219 -27.141 1 91.56 250 GLN A O 1
ATOM 1972 N N . ILE A 1 251 ? -6.609 -5.617 -28.578 1 92.94 251 ILE A N 1
ATOM 1973 C CA . ILE A 1 251 ? -7.508 -4.582 -29.078 1 92.94 251 ILE A CA 1
ATOM 1974 C C . ILE A 1 251 ? -8.484 -4.176 -27.984 1 92.94 251 ILE A C 1
ATOM 1976 O O . ILE A 1 251 ? -8.68 -2.988 -27.719 1 92.94 251 ILE A O 1
ATOM 1980 N N . PHE A 1 252 ? -9.086 -5.184 -27.359 1 95.12 252 PHE A N 1
ATOM 1981 C CA . PHE A 1 252 ? -10.07 -4.91 -26.312 1 95.12 252 PHE A CA 1
ATOM 1982 C C . PHE A 1 252 ? -9.414 -4.184 -25.141 1 95.12 252 PHE A C 1
ATOM 1984 O O . PHE A 1 252 ? -10 -3.262 -24.562 1 95.12 252 PHE A O 1
ATOM 1991 N N . GLN A 1 253 ? -8.234 -4.633 -24.766 1 94.38 253 GLN A N 1
ATOM 1992 C CA . GLN A 1 253 ? -7.559 -3.984 -23.641 1 94.38 253 GLN A CA 1
ATOM 1993 C C . GLN A 1 253 ? -7.172 -2.549 -23.984 1 94.38 253 GLN A C 1
ATOM 1995 O O . GLN A 1 253 ? -7.223 -1.662 -23.141 1 94.38 253 GLN A O 1
ATOM 2000 N N . SER A 1 254 ? -6.742 -2.285 -25.234 1 93.56 254 SER A N 1
ATOM 2001 C CA . SER A 1 254 ? -6.43 -0.927 -25.656 1 93.56 254 SER A CA 1
ATOM 2002 C C . SER A 1 254 ? -7.652 -0.022 -25.562 1 93.56 254 SER A C 1
ATOM 2004 O O . SER A 1 254 ? -7.555 1.118 -25.109 1 93.56 254 SER A O 1
ATOM 2006 N N . ARG A 1 255 ? -8.797 -0.534 -26 1 95 255 ARG A N 1
ATOM 2007 C CA . ARG A 1 255 ? -10.039 0.223 -25.891 1 95 255 ARG A CA 1
ATOM 2008 C C . ARG A 1 255 ? -10.344 0.572 -24.438 1 95 255 ARG A C 1
ATOM 2010 O O . ARG A 1 255 ? -10.734 1.7 -24.141 1 95 255 ARG A O 1
ATOM 2017 N N . ALA A 1 256 ? -10.156 -0.411 -23.594 1 95.5 256 ALA A N 1
ATOM 2018 C CA . ALA A 1 256 ? -10.453 -0.217 -22.172 1 95.5 256 ALA A CA 1
ATOM 2019 C C . ALA A 1 256 ? -9.57 0.876 -21.578 1 95.5 256 ALA A C 1
ATOM 2021 O O . ALA A 1 256 ? -10.047 1.706 -20.797 1 95.5 256 ALA A O 1
ATOM 2022 N N . GLN A 1 257 ? -8.312 0.89 -21.875 1 93.44 257 GLN A N 1
ATOM 2023 C CA . GLN A 1 257 ? -7.387 1.876 -21.328 1 93.44 257 GLN A CA 1
ATOM 2024 C C . GLN A 1 257 ? -7.715 3.279 -21.828 1 93.44 257 GLN A C 1
ATOM 2026 O O . GLN A 1 257 ? -7.648 4.246 -21.062 1 93.44 257 GLN A O 1
ATOM 2031 N N . ILE A 1 258 ? -8.094 3.373 -23.094 1 92 258 ILE A N 1
ATOM 2032 C CA . ILE A 1 258 ? -8.461 4.664 -23.672 1 92 258 ILE A CA 1
ATOM 2033 C C . ILE A 1 258 ? -9.719 5.191 -22.984 1 92 258 ILE A C 1
ATOM 2035 O O . ILE A 1 258 ? -9.82 6.383 -22.688 1 92 258 ILE A O 1
ATOM 2039 N N . LEU A 1 259 ? -10.602 4.301 -22.625 1 91.94 259 LEU A N 1
ATOM 2040 C CA . LEU A 1 259 ? -11.922 4.684 -22.141 1 91.94 259 LEU A CA 1
ATOM 2041 C C . LEU A 1 259 ? -11.891 4.969 -20.641 1 91.94 259 LEU A C 1
ATOM 2043 O O . LEU A 1 259 ? -12.648 5.809 -20.156 1 91.94 259 LEU A O 1
ATOM 2047 N N . GLY A 1 260 ? -11.016 4.273 -19.938 1 90.31 260 GLY A N 1
ATOM 2048 C CA . GLY A 1 260 ? -11.234 4.367 -18.5 1 90.31 260 GLY A CA 1
ATOM 2049 C C . GLY A 1 260 ? -9.953 4.367 -17.703 1 90.31 260 GLY A C 1
ATOM 2050 O O . GLY A 1 260 ? -9.984 4.316 -16.469 1 90.31 260 GLY A O 1
ATOM 2051 N N . PHE A 1 261 ? -8.812 4.379 -18.266 1 87.19 261 PHE A N 1
ATOM 2052 C CA . PHE A 1 261 ? -7.562 4.348 -17.516 1 87.19 261 PHE A CA 1
ATOM 2053 C C . PHE A 1 261 ? -6.605 5.422 -18.031 1 87.19 261 PHE A C 1
ATOM 2055 O O . PHE A 1 261 ? -5.418 5.16 -18.219 1 87.19 261 PHE A O 1
ATOM 2062 N N . SER A 1 262 ? -7.191 6.547 -18.219 1 80.94 262 SER A N 1
ATOM 2063 C CA . SER A 1 262 ? -6.391 7.699 -18.609 1 80.94 262 SER A CA 1
ATOM 2064 C C . SER A 1 262 ? -5.875 8.453 -17.375 1 80.94 262 SER A C 1
ATOM 2066 O O . SER A 1 262 ? -6.242 8.133 -16.25 1 80.94 262 SER A O 1
ATOM 2068 N N . GLY A 1 263 ? -4.98 9.383 -17.609 1 75.94 263 GLY A N 1
ATOM 2069 C CA . GLY A 1 263 ? -4.441 10.188 -16.516 1 75.94 263 GLY A CA 1
ATOM 2070 C C . GLY A 1 263 ? -5.512 10.812 -15.648 1 75.94 263 GLY A C 1
ATOM 2071 O O . GLY A 1 263 ? -5.547 10.578 -14.438 1 75.94 263 GLY A O 1
ATOM 2072 N N . PRO A 1 264 ? -6.375 11.477 -16.219 1 75.12 264 PRO A N 1
ATOM 2073 C CA . PRO A 1 264 ? -7.445 12.117 -15.453 1 75.12 264 PRO A CA 1
ATOM 2074 C C . PRO A 1 264 ? -8.273 11.117 -14.656 1 75.12 264 PRO A C 1
ATOM 2076 O O . PRO A 1 264 ? -8.773 11.438 -13.57 1 75.12 264 PRO A O 1
ATOM 2079 N N . ASP A 1 265 ? -8.359 9.938 -15.133 1 75.81 265 ASP A N 1
ATOM 2080 C CA . ASP A 1 265 ? -9.117 8.914 -14.414 1 75.81 265 ASP A CA 1
ATOM 2081 C C . ASP A 1 265 ? -8.414 8.523 -13.109 1 75.81 265 ASP A C 1
ATOM 2083 O O . ASP A 1 265 ? -9.062 8.234 -12.109 1 75.81 265 ASP A O 1
ATOM 2087 N N . LEU A 1 266 ? -7.184 8.57 -13.203 1 76.31 266 LEU A N 1
ATOM 2088 C CA . LEU A 1 266 ? -6.41 8.102 -12.062 1 76.31 266 LEU A CA 1
ATOM 2089 C C . LEU A 1 266 ? -6.289 9.195 -11.008 1 76.31 266 LEU A C 1
ATOM 2091 O O . LEU A 1 266 ? -6.059 8.906 -9.828 1 76.31 266 LEU A O 1
ATOM 2095 N N . VAL A 1 267 ? -6.402 10.375 -11.461 1 75.94 267 VAL A N 1
ATOM 2096 C CA . VAL A 1 267 ? -6.328 11.516 -10.555 1 75.94 267 VAL A CA 1
ATOM 2097 C C . VAL A 1 267 ? -7.707 11.805 -9.977 1 75.94 267 VAL A C 1
ATOM 2099 O O . VAL A 1 267 ? -7.824 12.32 -8.859 1 75.94 267 VAL A O 1
ATOM 2102 N N . SER A 1 268 ? -8.672 11.312 -10.68 1 73.19 268 SER A N 1
ATOM 2103 C CA . SER A 1 268 ? -10.031 11.555 -10.211 1 73.19 268 SER A CA 1
ATOM 2104 C C . SER A 1 268 ? -10.359 10.703 -8.992 1 73.19 268 SER A C 1
ATOM 2106 O O . SER A 1 268 ? -9.602 9.797 -8.641 1 73.19 268 SER A O 1
ATOM 2108 N N . LEU A 1 269 ? -11.391 11.086 -8.391 1 70.31 269 LEU A N 1
ATOM 2109 C CA . LEU A 1 269 ? -11.844 10.383 -7.195 1 70.31 269 LEU A CA 1
ATOM 2110 C C . LEU A 1 269 ? -12.227 8.945 -7.523 1 70.31 269 LEU A C 1
ATOM 2112 O O . LEU A 1 269 ? -13.008 8.695 -8.445 1 70.31 269 LEU A O 1
ATOM 2116 N N . PRO A 1 270 ? -11.641 8.109 -6.828 1 75.69 270 PRO A N 1
ATOM 2117 C CA . PRO A 1 270 ? -11.938 6.719 -7.18 1 75.69 270 PRO A CA 1
ATOM 2118 C C . PRO A 1 270 ? -13.359 6.301 -6.801 1 75.69 270 PRO A C 1
ATOM 2120 O O . PRO A 1 270 ? -13.852 6.676 -5.73 1 75.69 270 PRO A O 1
ATOM 2123 N N . ASP A 1 271 ? -14.016 5.762 -7.727 1 85.56 271 ASP A N 1
ATOM 2124 C CA . ASP A 1 271 ? -15.297 5.105 -7.477 1 85.56 271 ASP A CA 1
ATOM 2125 C C . ASP A 1 271 ? -15.203 3.604 -7.727 1 85.56 271 ASP A C 1
ATOM 2127 O O . ASP A 1 271 ? -14.117 3.08 -8 1 85.56 271 ASP A O 1
ATOM 2131 N N . LEU A 1 272 ? -16.312 2.961 -7.516 1 89.62 272 LEU A N 1
ATOM 2132 C CA . LEU A 1 272 ? -16.328 1.505 -7.617 1 89.62 272 LEU A CA 1
ATOM 2133 C C . LEU A 1 272 ? -15.945 1.056 -9.023 1 89.62 272 LEU A C 1
ATOM 2135 O O . LEU A 1 272 ? -15.234 0.067 -9.195 1 89.62 272 LEU A O 1
ATOM 2139 N N . LEU A 1 273 ? -16.422 1.769 -10.031 1 91.69 273 LEU A N 1
ATOM 2140 C CA . LEU A 1 273 ? -16.125 1.414 -11.422 1 91.69 273 LEU A CA 1
ATOM 2141 C C . LEU A 1 273 ? -14.633 1.521 -11.711 1 91.69 273 LEU A C 1
ATOM 2143 O O . LEU A 1 273 ? -14.07 0.674 -12.406 1 91.69 273 LEU A O 1
ATOM 2147 N N . GLN A 1 274 ? -14.047 2.584 -11.164 1 92.06 274 GLN A N 1
ATOM 2148 C CA . GLN A 1 274 ? -12.617 2.754 -11.391 1 92.06 274 GLN A CA 1
ATOM 2149 C C . GLN A 1 274 ? -11.82 1.625 -10.75 1 92.06 274 GLN A C 1
ATOM 2151 O O . GLN A 1 274 ? -10.797 1.193 -11.281 1 92.06 274 GLN A O 1
ATOM 2156 N N . ILE A 1 275 ? -12.242 1.191 -9.578 1 94.75 275 ILE A N 1
ATOM 2157 C CA . ILE A 1 275 ? -11.594 0.056 -8.922 1 94.75 275 ILE A CA 1
ATOM 2158 C C . ILE A 1 275 ? -11.711 -1.182 -9.812 1 94.75 275 ILE A C 1
ATOM 2160 O O . ILE A 1 275 ? -10.727 -1.898 -10.023 1 94.75 275 ILE A O 1
ATOM 2164 N N . GLN A 1 276 ? -12.875 -1.415 -10.344 1 96.56 276 GLN A N 1
ATOM 2165 C CA . GLN A 1 276 ? -13.125 -2.58 -11.18 1 96.56 276 GLN A CA 1
ATOM 2166 C C . GLN A 1 276 ? -12.281 -2.533 -12.453 1 96.56 276 GLN A C 1
ATOM 2168 O O . GLN A 1 276 ? -11.711 -3.545 -12.859 1 96.56 276 GLN A O 1
ATOM 2173 N N . ILE A 1 277 ? -12.211 -1.327 -13.086 1 96.25 277 ILE A N 1
ATOM 2174 C CA . ILE A 1 277 ? -11.383 -1.17 -14.273 1 96.25 277 ILE A CA 1
ATOM 2175 C C . ILE A 1 277 ? -9.93 -1.497 -13.938 1 96.25 277 ILE A C 1
ATOM 2177 O O . ILE A 1 277 ? -9.273 -2.264 -14.648 1 96.25 277 ILE A O 1
ATOM 2181 N N . THR A 1 278 ? -9.445 -0.93 -12.844 1 95.5 278 THR A N 1
ATOM 2182 C CA . THR A 1 278 ? -8.039 -1.051 -12.469 1 95.5 278 THR A CA 1
ATOM 2183 C C . THR A 1 278 ? -7.688 -2.5 -12.141 1 95.5 278 THR A C 1
ATOM 2185 O O . THR A 1 278 ? -6.664 -3.016 -12.594 1 95.5 278 THR A O 1
ATOM 2188 N N . VAL A 1 279 ? -8.516 -3.217 -11.445 1 97.75 279 VAL A N 1
ATOM 2189 C CA . VAL A 1 279 ? -8.195 -4.574 -11.023 1 97.75 279 VAL A CA 1
ATOM 2190 C C . VAL A 1 279 ? -8.336 -5.531 -12.211 1 97.75 279 VAL A C 1
ATOM 2192 O O . VAL A 1 279 ? -7.574 -6.492 -12.336 1 97.75 279 VAL A O 1
ATOM 2195 N N . LEU A 1 280 ? -9.344 -5.305 -13.039 1 98.38 280 LEU A N 1
ATOM 2196 C CA . LEU A 1 280 ? -9.492 -6.152 -14.219 1 98.38 280 LEU A CA 1
ATOM 2197 C C . LEU A 1 280 ? -8.312 -5.969 -15.172 1 98.38 280 LEU A C 1
ATOM 2199 O O . LEU A 1 280 ? -7.867 -6.93 -15.805 1 98.38 280 LEU A O 1
ATOM 2203 N N . LEU A 1 281 ? -7.879 -4.75 -15.297 1 96.62 281 LEU A N 1
ATOM 2204 C CA . LEU A 1 281 ? -6.688 -4.504 -16.109 1 96.62 281 LEU A CA 1
ATOM 2205 C C . LEU A 1 281 ? -5.477 -5.219 -15.523 1 96.62 281 LEU A C 1
ATOM 2207 O O . LEU A 1 281 ? -4.668 -5.785 -16.266 1 96.62 281 LEU A O 1
ATOM 2211 N N . ALA A 1 282 ? -5.32 -5.176 -14.227 1 96.81 282 ALA A N 1
ATOM 2212 C CA . ALA A 1 282 ? -4.238 -5.898 -13.555 1 96.81 282 ALA A CA 1
ATOM 2213 C C . ALA A 1 282 ? -4.328 -7.395 -13.836 1 96.81 282 ALA A C 1
ATOM 2215 O O . ALA A 1 282 ? -3.318 -8.047 -14.117 1 96.81 282 ALA A O 1
ATOM 2216 N N . PHE A 1 283 ? -5.531 -7.914 -13.734 1 98.31 283 PHE A N 1
ATOM 2217 C CA . PHE A 1 283 ? -5.73 -9.336 -13.984 1 98.31 283 PHE A CA 1
ATOM 2218 C C . PHE A 1 283 ? -5.34 -9.688 -15.414 1 98.31 283 PHE A C 1
ATOM 2220 O O . PHE A 1 283 ? -4.723 -10.727 -15.656 1 98.31 283 PHE A O 1
ATOM 2227 N N . TYR A 1 284 ? -5.734 -8.844 -16.328 1 96.69 284 TYR A N 1
ATOM 2228 C CA . TYR A 1 284 ? -5.363 -9.055 -17.734 1 96.69 284 TYR A CA 1
ATOM 2229 C C . TYR A 1 284 ? -3.85 -9.133 -17.891 1 96.69 284 TYR A C 1
ATOM 2231 O O . TYR A 1 284 ? -3.332 -10.078 -18.484 1 96.69 284 TYR A O 1
ATOM 2239 N N . PHE A 1 285 ? -3.143 -8.156 -17.391 1 94.81 285 PHE A N 1
ATOM 2240 C CA . PHE A 1 285 ? -1.688 -8.156 -17.5 1 94.81 285 PHE A CA 1
ATOM 2241 C C . PHE A 1 285 ? -1.09 -9.367 -16.797 1 94.81 285 PHE A C 1
ATOM 2243 O O . PHE A 1 285 ? -0.093 -9.93 -17.266 1 94.81 285 PHE A O 1
ATOM 2250 N N . PHE A 1 286 ? -1.638 -9.75 -15.703 1 96.44 286 PHE A N 1
ATOM 2251 C CA . PHE A 1 286 ? -1.207 -10.938 -14.977 1 96.44 286 PHE A CA 1
ATOM 2252 C C . PHE A 1 286 ? -1.304 -12.18 -15.867 1 96.44 286 PHE A C 1
ATOM 2254 O O . PHE A 1 286 ? -0.374 -12.984 -15.914 1 96.44 286 PHE A O 1
ATOM 2261 N N . SER A 1 287 ? -2.4 -12.266 -16.578 1 95.5 287 SER A N 1
ATOM 2262 C CA . SER A 1 287 ? -2.67 -13.438 -17.406 1 95.5 287 SER A CA 1
ATOM 2263 C C . SER A 1 287 ? -1.747 -13.484 -18.625 1 95.5 287 SER A C 1
ATOM 2265 O O . SER A 1 287 ? -1.457 -14.562 -19.156 1 95.5 287 SER A O 1
ATOM 2267 N N . VAL A 1 288 ? -1.273 -12.312 -19.094 1 92.75 288 VAL A N 1
ATOM 2268 C CA . VAL A 1 288 ? -0.443 -12.297 -20.281 1 92.75 288 VAL A CA 1
ATOM 2269 C C . VAL A 1 288 ? 1.032 -12.32 -19.891 1 92.75 288 VAL A C 1
ATOM 2271 O O . VAL A 1 288 ? 1.911 -12.328 -20.766 1 92.75 288 VAL A O 1
ATOM 2274 N N . GLY A 1 289 ? 1.348 -12.312 -18.656 1 92.81 289 GLY A N 1
ATOM 2275 C CA . GLY A 1 289 ? 2.707 -12.547 -18.188 1 92.81 289 GLY A CA 1
ATOM 2276 C C . GLY A 1 289 ? 3.439 -11.266 -17.828 1 92.81 289 GLY A C 1
ATOM 2277 O O . GLY A 1 289 ? 4.637 -11.289 -17.547 1 92.81 289 GLY A O 1
ATOM 2278 N N . HIS A 1 290 ? 2.76 -10.086 -17.859 1 92.44 290 HIS A N 1
ATOM 2279 C CA . HIS A 1 290 ? 3.346 -8.836 -17.391 1 92.44 290 HIS A CA 1
ATOM 2280 C C . HIS A 1 290 ? 3.141 -8.664 -15.883 1 92.44 290 HIS A C 1
ATOM 2282 O O . HIS A 1 290 ? 2.297 -7.871 -15.453 1 92.44 290 HIS A O 1
ATOM 2288 N N . ILE A 1 291 ? 3.986 -9.305 -15.156 1 93.75 291 ILE A N 1
ATOM 2289 C CA . ILE A 1 291 ? 3.77 -9.484 -13.727 1 93.75 291 ILE A CA 1
ATOM 2290 C C . ILE A 1 291 ? 4.055 -8.172 -12.992 1 93.75 291 ILE A C 1
ATOM 2292 O O . ILE A 1 291 ? 3.316 -7.789 -12.078 1 93.75 291 ILE A O 1
ATOM 2296 N N . ASN A 1 292 ? 5.141 -7.449 -13.328 1 91.31 292 ASN A N 1
ATOM 2297 C CA . ASN A 1 292 ? 5.484 -6.184 -12.688 1 91.31 292 ASN A CA 1
ATOM 2298 C C . ASN A 1 292 ? 4.379 -5.145 -12.867 1 91.31 292 ASN A C 1
ATOM 2300 O O . ASN A 1 292 ? 4.016 -4.445 -11.922 1 91.31 292 ASN A O 1
ATOM 2304 N N . ARG A 1 293 ? 3.859 -5.055 -14.07 1 91.69 293 ARG A N 1
ATOM 2305 C CA . ARG A 1 293 ? 2.777 -4.117 -14.352 1 91.69 293 ARG A CA 1
ATOM 2306 C C . ARG A 1 293 ? 1.514 -4.492 -13.586 1 91.69 293 ARG A C 1
ATOM 2308 O O . ARG A 1 293 ? 0.848 -3.623 -13.016 1 91.69 293 ARG A O 1
ATOM 2315 N N . ALA A 1 294 ? 1.171 -5.777 -13.695 1 95.25 294 ALA A N 1
ATOM 2316 C CA . ALA A 1 294 ? -0.009 -6.262 -12.984 1 95.25 294 ALA A CA 1
ATOM 2317 C C . ALA A 1 294 ? 0.082 -5.938 -11.5 1 95.25 294 ALA A C 1
ATOM 2319 O O . ALA A 1 294 ? -0.887 -5.469 -10.898 1 95.25 294 ALA A O 1
ATOM 2320 N N . TRP A 1 295 ? 1.272 -6.191 -10.922 1 95.25 295 TRP A N 1
ATOM 2321 C CA . TRP A 1 295 ? 1.504 -5.949 -9.5 1 95.25 295 TRP A CA 1
ATOM 2322 C C . TRP A 1 295 ? 1.337 -4.473 -9.164 1 95.25 295 TRP A C 1
ATOM 2324 O O . TRP A 1 295 ? 0.699 -4.125 -8.172 1 95.25 295 TRP A O 1
ATOM 2334 N N . ALA A 1 296 ? 1.894 -3.578 -9.953 1 93 296 ALA A N 1
ATOM 2335 C CA . ALA A 1 296 ? 1.798 -2.141 -9.711 1 93 296 ALA A CA 1
ATOM 2336 C C . ALA A 1 296 ? 0.349 -1.668 -9.781 1 93 296 ALA A C 1
ATOM 2338 O O . ALA A 1 296 ? -0.096 -0.876 -8.953 1 93 296 ALA A O 1
ATOM 2339 N N . ILE A 1 297 ? -0.401 -2.17 -10.727 1 93.94 297 ILE A N 1
ATOM 2340 C CA . ILE A 1 297 ? -1.764 -1.716 -10.977 1 93.94 297 ILE A CA 1
ATOM 2341 C C . ILE A 1 297 ? -2.693 -2.244 -9.891 1 93.94 297 ILE A C 1
ATOM 2343 O O . ILE A 1 297 ? -3.6 -1.539 -9.438 1 93.94 297 ILE A O 1
ATOM 2347 N N . VAL A 1 298 ? -2.51 -3.51 -9.516 1 96.75 298 VAL A N 1
ATOM 2348 C CA . VAL A 1 298 ? -3.383 -4.051 -8.477 1 96.75 298 VAL A CA 1
ATOM 2349 C C . VAL A 1 298 ? -3.182 -3.273 -7.18 1 96.75 298 VAL A C 1
ATOM 2351 O O . VAL A 1 298 ? -4.133 -3.064 -6.422 1 96.75 298 VAL A O 1
ATOM 2354 N N . GLY A 1 299 ? -1.946 -2.867 -6.91 1 94.44 299 GLY A N 1
ATOM 2355 C CA . GLY A 1 299 ? -1.704 -2.014 -5.758 1 94.44 299 GLY A CA 1
ATOM 2356 C C . GLY A 1 299 ? -2.502 -0.724 -5.789 1 94.44 299 GLY A C 1
ATOM 2357 O O . GLY A 1 299 ? -2.996 -0.266 -4.758 1 94.44 299 GLY A O 1
ATOM 2358 N N . THR A 1 300 ? -2.615 -0.142 -6.941 1 93 300 THR A N 1
ATOM 2359 C CA . THR A 1 300 ? -3.416 1.064 -7.109 1 93 300 THR A CA 1
ATOM 2360 C C . THR A 1 300 ? -4.891 0.779 -6.828 1 93 300 THR A C 1
ATOM 2362 O O . THR A 1 300 ? -5.582 1.6 -6.219 1 93 300 THR A O 1
ATOM 2365 N N . ALA A 1 301 ? -5.355 -0.346 -7.285 1 95.5 301 ALA A N 1
ATOM 2366 C CA . ALA A 1 301 ? -6.742 -0.728 -7.02 1 95.5 301 ALA A CA 1
ATOM 2367 C C . ALA A 1 301 ? -7.004 -0.843 -5.523 1 95.5 301 ALA A C 1
ATOM 2369 O O . ALA A 1 301 ? -8.055 -0.428 -5.035 1 95.5 301 ALA A O 1
ATOM 2370 N N . ILE A 1 302 ? -6.066 -1.418 -4.801 1 96 302 ILE A N 1
ATOM 2371 C CA . ILE A 1 302 ? -6.203 -1.571 -3.357 1 96 302 ILE A CA 1
ATOM 2372 C C . ILE A 1 302 ? -6.246 -0.197 -2.695 1 96 302 ILE A C 1
ATOM 2374 O O . ILE A 1 302 ? -7.023 0.026 -1.764 1 96 302 ILE A O 1
ATOM 2378 N N . ARG A 1 303 ? -5.391 0.695 -3.176 1 94.19 303 ARG A N 1
ATOM 2379 C CA . ARG A 1 303 ? -5.383 2.057 -2.65 1 94.19 303 ARG A CA 1
ATOM 2380 C C . ARG A 1 303 ? -6.742 2.725 -2.834 1 94.19 303 ARG A C 1
ATOM 2382 O O . ARG A 1 303 ? -7.246 3.381 -1.921 1 94.19 303 ARG A O 1
ATOM 2389 N N . PHE A 1 304 ? -7.332 2.562 -4.008 1 93.25 304 PHE A N 1
ATOM 2390 C CA . PHE A 1 304 ? -8.664 3.098 -4.27 1 93.25 304 PHE A CA 1
ATOM 2391 C C . PHE A 1 304 ? -9.695 2.451 -3.354 1 93.25 304 PHE A C 1
ATOM 2393 O O . PHE A 1 304 ? -10.602 3.125 -2.854 1 93.25 304 PHE A O 1
ATOM 2400 N N . ALA A 1 305 ? -9.562 1.182 -3.186 1 94.62 305 ALA A N 1
ATOM 2401 C CA . ALA A 1 305 ? -10.508 0.465 -2.328 1 94.62 305 ALA A CA 1
ATOM 2402 C C . ALA A 1 305 ? -10.43 0.97 -0.891 1 94.62 305 ALA A C 1
ATOM 2404 O O . ALA A 1 305 ? -11.453 1.087 -0.214 1 94.62 305 ALA A O 1
ATOM 2405 N N . HIS A 1 306 ? -9.219 1.256 -0.379 1 93.69 306 HIS A N 1
ATOM 2406 C CA . HIS A 1 306 ? -9.07 1.876 0.933 1 93.69 306 HIS A CA 1
ATOM 2407 C C . HIS A 1 306 ? -9.781 3.223 0.99 1 93.69 306 HIS A C 1
ATOM 2409 O O . HIS A 1 306 ? -10.367 3.578 2.016 1 93.69 306 HIS A O 1
ATOM 2415 N N . GLY A 1 307 ? -9.656 3.924 -0.137 1 91.5 307 GLY A N 1
ATOM 2416 C CA . GLY A 1 307 ? -10.289 5.234 -0.209 1 91.5 307 GLY A CA 1
ATOM 2417 C C . GLY A 1 307 ? -11.797 5.172 -0.1 1 91.5 307 GLY A C 1
ATOM 2418 O O . GLY A 1 307 ? -12.438 6.137 0.338 1 91.5 307 GLY A O 1
ATOM 2419 N N . LEU A 1 308 ? -12.375 4.016 -0.435 1 90.88 308 LEU A N 1
ATOM 2420 C CA . LEU A 1 308 ? -13.82 3.848 -0.356 1 90.88 308 LEU A CA 1
ATOM 2421 C C . LEU A 1 308 ? -14.211 3.109 0.918 1 90.88 308 LEU A C 1
ATOM 2423 O O . LEU A 1 308 ? -15.398 2.859 1.156 1 90.88 308 LEU A O 1
ATOM 2427 N N . GLY A 1 309 ? -13.266 2.709 1.703 1 91.12 309 GLY A N 1
ATOM 2428 C CA . GLY A 1 309 ? -13.531 2.064 2.98 1 91.12 309 GLY A CA 1
ATOM 2429 C C . GLY A 1 309 ? -13.93 0.607 2.84 1 91.12 309 GLY A C 1
ATOM 2430 O O . GLY A 1 309 ? -14.617 0.06 3.707 1 91.12 309 GLY A O 1
ATOM 2431 N N . LEU A 1 310 ? -13.516 -0.109 1.76 1 92.94 310 LEU A N 1
ATOM 2432 C CA . LEU A 1 310 ? -13.906 -1.498 1.542 1 92.94 310 LEU A CA 1
ATOM 2433 C C . LEU A 1 310 ? -13.195 -2.422 2.527 1 92.94 310 LEU A C 1
ATOM 2435 O O . LEU A 1 310 ? -13.609 -3.568 2.715 1 92.94 310 LEU A O 1
ATOM 2439 N N . HIS A 1 311 ? -12.125 -1.982 3.166 1 92.62 311 HIS A N 1
ATOM 2440 C CA . HIS A 1 311 ? -11.336 -2.807 4.074 1 92.62 311 HIS A CA 1
ATOM 2441 C C . HIS A 1 311 ? -11.953 -2.836 5.469 1 92.62 311 HIS A C 1
ATOM 2443 O O . HIS A 1 311 ? -11.492 -3.566 6.348 1 92.62 311 HIS A O 1
ATOM 2449 N N . VAL A 1 312 ? -12.953 -2.006 5.672 1 91.19 312 VAL A N 1
ATOM 2450 C CA . VAL A 1 312 ? -13.617 -1.951 6.973 1 91.19 312 VAL A CA 1
ATOM 2451 C C . VAL A 1 312 ? -15.055 -2.439 6.84 1 91.19 312 VAL A C 1
ATOM 2453 O O . VAL A 1 312 ? -15.648 -2.35 5.766 1 91.19 312 VAL A O 1
ATOM 2456 N N . ARG A 1 313 ? -15.594 -2.893 7.895 1 87.81 313 ARG A N 1
ATOM 2457 C CA . ARG A 1 313 ? -16.953 -3.426 7.914 1 87.81 313 ARG A CA 1
ATOM 2458 C C . ARG A 1 313 ? -17.969 -2.336 7.594 1 87.81 313 ARG A C 1
ATOM 2460 O O . ARG A 1 313 ? -17.938 -1.253 8.18 1 87.81 313 ARG A O 1
ATOM 2467 N N . ASN A 1 314 ? -18.828 -2.65 6.664 1 85.44 314 ASN A N 1
ATOM 2468 C CA . ASN A 1 314 ? -19.891 -1.722 6.277 1 85.44 314 ASN A CA 1
ATOM 2469 C C . ASN A 1 314 ? -21.125 -1.897 7.145 1 85.44 314 ASN A C 1
ATOM 2471 O O . ASN A 1 314 ? -21.797 -2.936 7.082 1 85.44 314 ASN A O 1
ATOM 2475 N N . GLU A 1 315 ? -21.531 -0.902 7.863 1 79.69 315 GLU A N 1
ATOM 2476 C CA . GLU A 1 315 ? -22.703 -0.956 8.734 1 79.69 315 GLU A CA 1
ATOM 2477 C C . GLU A 1 315 ? -23.719 0.104 8.352 1 79.69 315 GLU A C 1
ATOM 2479 O O . GLU A 1 315 ? -24.625 0.425 9.133 1 79.69 315 GLU A O 1
ATOM 2484 N N . HIS A 1 316 ? -23.562 0.568 7.219 1 78.06 316 HIS A N 1
ATOM 2485 C CA . HIS A 1 316 ? -24.562 1.527 6.75 1 78.06 316 HIS A CA 1
ATOM 2486 C C . HIS A 1 316 ? -25.938 0.886 6.641 1 78.06 316 HIS A C 1
ATOM 2488 O O . HIS A 1 316 ? -26.109 -0.12 5.949 1 78.06 316 HIS A O 1
ATOM 2494 N N . PRO A 1 317 ? -26.844 1.445 7.273 1 75.06 317 PRO A N 1
ATOM 2495 C CA . PRO A 1 317 ? -28.172 0.825 7.305 1 75.06 317 PRO A CA 1
ATOM 2496 C C . PRO A 1 317 ? -28.875 0.844 5.941 1 75.06 317 PRO A C 1
ATOM 2498 O O . PRO A 1 317 ? -29.719 0 5.668 1 75.06 317 PRO A O 1
ATOM 2501 N N . GLY A 1 318 ? -28.516 1.716 5.113 1 75.5 318 GLY A N 1
ATOM 2502 C CA . GLY A 1 318 ? -29.172 1.824 3.82 1 75.5 318 GLY A CA 1
ATOM 2503 C C . GLY A 1 318 ? -28.641 0.842 2.797 1 75.5 318 GLY A C 1
ATOM 2504 O O . GLY A 1 318 ? -29.219 0.677 1.722 1 75.5 318 GLY A O 1
ATOM 2505 N N . THR A 1 319 ? -27.703 0.133 3.211 1 81.19 319 THR A N 1
ATOM 2506 C CA . THR A 1 319 ? -27.109 -0.821 2.285 1 81.19 319 THR A CA 1
ATOM 2507 C C . THR A 1 319 ? -27.766 -2.191 2.418 1 81.19 319 THR A C 1
ATOM 2509 O O . THR A 1 319 ? -27.844 -2.744 3.518 1 81.19 319 THR A O 1
ATOM 2512 N N . SER A 1 320 ? -28.297 -2.734 1.289 1 83.56 320 SER A N 1
ATOM 2513 C CA . SER A 1 320 ? -28.906 -4.062 1.301 1 83.56 320 SER A CA 1
ATOM 2514 C C . SER A 1 320 ? -27.859 -5.137 1.62 1 83.56 320 SER A C 1
ATOM 2516 O O . SER A 1 320 ? -26.672 -4.938 1.41 1 83.56 320 SER A O 1
ATOM 2518 N N . ASN A 1 321 ? -28.297 -6.246 2.092 1 83.69 321 ASN A N 1
ATOM 2519 C CA . ASN A 1 321 ? -27.422 -7.355 2.42 1 83.69 321 ASN A CA 1
ATOM 2520 C C . ASN A 1 321 ? -26.672 -7.871 1.186 1 83.69 321 ASN A C 1
ATOM 2522 O O . ASN A 1 321 ? -25.5 -8.219 1.262 1 83.69 321 ASN A O 1
ATOM 2526 N N . THR A 1 322 ? -27.406 -7.969 0.126 1 86.75 322 THR A N 1
ATOM 2527 C CA . THR A 1 322 ? -26.797 -8.445 -1.114 1 86.75 322 THR A CA 1
ATOM 2528 C C . THR A 1 322 ? -25.688 -7.508 -1.569 1 86.75 322 THR A C 1
ATOM 2530 O O . THR A 1 322 ? -24.625 -7.957 -2.014 1 86.75 322 THR A O 1
ATOM 2533 N N . LYS A 1 323 ? -26 -6.227 -1.471 1 87.06 323 LYS A N 1
ATOM 2534 C CA . LYS A 1 323 ? -24.984 -5.242 -1.836 1 87.06 323 LYS A CA 1
ATOM 2535 C C . LYS A 1 323 ? -23.766 -5.324 -0.904 1 87.06 323 LYS A C 1
ATOM 2537 O O . LYS A 1 323 ? -22.625 -5.254 -1.355 1 87.06 323 LYS A O 1
ATOM 2542 N N . ARG A 1 324 ? -24 -5.395 0.303 1 88.62 324 ARG A N 1
ATOM 2543 C CA . ARG A 1 324 ? -22.938 -5.516 1.296 1 88.62 324 ARG A CA 1
ATOM 2544 C C . ARG A 1 324 ? -22.078 -6.734 1.019 1 88.62 324 ARG A C 1
ATOM 2546 O O . ARG A 1 324 ? -20.844 -6.645 1.04 1 88.62 324 ARG A O 1
ATOM 2553 N N . GLU A 1 325 ? -22.719 -7.848 0.773 1 90.88 325 GLU A N 1
ATOM 2554 C CA . GLU A 1 325 ? -21.984 -9.078 0.498 1 90.88 325 GLU A CA 1
ATOM 2555 C C . GLU A 1 325 ? -21.188 -8.961 -0.798 1 90.88 325 GLU A C 1
ATOM 2557 O O . GLU A 1 325 ? -20.078 -9.508 -0.904 1 90.88 325 GLU A O 1
ATOM 2562 N N . THR A 1 326 ? -21.766 -8.312 -1.769 1 91.31 326 THR A N 1
ATOM 2563 C CA . THR A 1 326 ? -21.062 -8.109 -3.031 1 91.31 326 THR A CA 1
ATOM 2564 C C . THR A 1 326 ? -19.781 -7.324 -2.812 1 91.31 326 THR A C 1
ATOM 2566 O O . THR A 1 326 ? -18.734 -7.656 -3.389 1 91.31 326 THR A O 1
ATOM 2569 N N . LEU A 1 327 ? -19.844 -6.301 -1.968 1 92.69 327 LEU A N 1
ATOM 2570 C CA . LEU A 1 327 ? -18.672 -5.484 -1.678 1 92.69 327 LEU A CA 1
ATOM 2571 C C . LEU A 1 327 ? -17.641 -6.277 -0.876 1 92.69 327 LEU A C 1
ATOM 2573 O O . LEU A 1 327 ? -16.438 -6.125 -1.085 1 92.69 327 LEU A O 1
ATOM 2577 N N . VAL A 1 328 ? -18.094 -7.105 0.025 1 93.81 328 VAL A N 1
ATOM 2578 C CA . VAL A 1 328 ? -17.203 -7.957 0.814 1 93.81 328 VAL A CA 1
ATOM 2579 C C . VAL A 1 328 ? -16.453 -8.914 -0.107 1 93.81 328 VAL A C 1
ATOM 2581 O O . VAL A 1 328 ? -15.234 -9.055 -0.003 1 93.81 328 VAL A O 1
ATOM 2584 N N . ARG A 1 329 ? -17.203 -9.562 -0.961 1 95.5 329 ARG A N 1
ATOM 2585 C CA . ARG A 1 329 ? -16.594 -10.516 -1.889 1 95.5 329 ARG A CA 1
ATOM 2586 C C . ARG A 1 329 ? -15.594 -9.82 -2.805 1 95.5 329 ARG A C 1
ATOM 2588 O O . ARG A 1 329 ? -14.547 -10.375 -3.121 1 95.5 329 ARG A O 1
ATOM 2595 N N . MET A 1 330 ? -15.93 -8.648 -3.225 1 96.31 330 MET A N 1
ATOM 2596 C CA . MET A 1 330 ? -15.008 -7.879 -4.062 1 96.31 330 MET A CA 1
ATOM 2597 C C . MET A 1 330 ? -13.719 -7.562 -3.309 1 96.31 330 MET A C 1
ATOM 2599 O O . MET A 1 330 ? -12.625 -7.66 -3.869 1 96.31 330 MET A O 1
ATOM 2603 N N . TRP A 1 331 ? -13.805 -7.094 -2.066 1 96.25 331 TRP A N 1
ATOM 2604 C CA . TRP A 1 331 ? -12.625 -6.797 -1.264 1 96.25 331 TRP A CA 1
ATOM 2605 C C . TRP A 1 331 ? -11.695 -8.008 -1.189 1 96.25 331 TRP A C 1
ATOM 2607 O O . TRP A 1 331 ? -10.492 -7.887 -1.394 1 96.25 331 TRP A O 1
ATOM 2617 N N . TRP A 1 332 ? -12.258 -9.133 -0.927 1 96.5 332 TRP A N 1
ATOM 2618 C CA . TRP A 1 332 ? -11.438 -10.32 -0.732 1 96.5 332 TRP A CA 1
ATOM 2619 C C . TRP A 1 332 ? -10.867 -10.812 -2.059 1 96.5 332 TRP A C 1
ATOM 2621 O O . TRP A 1 332 ? -9.805 -11.438 -2.094 1 96.5 332 TRP A O 1
ATOM 2631 N N . ALA A 1 333 ? -11.609 -10.547 -3.166 1 97.94 333 ALA A N 1
ATOM 2632 C CA . ALA A 1 333 ? -11.016 -10.805 -4.477 1 97.94 333 ALA A CA 1
ATOM 2633 C C . ALA A 1 333 ? -9.766 -9.961 -4.691 1 97.94 333 ALA A C 1
ATOM 2635 O O . ALA A 1 333 ? -8.742 -10.461 -5.152 1 97.94 333 ALA A O 1
ATOM 2636 N N . LEU A 1 334 ? -9.859 -8.672 -4.344 1 97.94 334 LEU A N 1
ATOM 2637 C CA . LEU A 1 334 ? -8.719 -7.766 -4.449 1 97.94 334 LEU A CA 1
ATOM 2638 C C . LEU A 1 334 ? -7.586 -8.219 -3.537 1 97.94 334 LEU A C 1
ATOM 2640 O O . LEU A 1 334 ? -6.422 -8.242 -3.949 1 97.94 334 LEU A O 1
ATOM 2644 N N . TYR A 1 335 ? -7.941 -8.586 -2.338 1 96.81 335 TYR A N 1
ATOM 2645 C CA . TYR A 1 335 ? -6.977 -9.055 -1.348 1 96.81 335 TYR A CA 1
ATOM 2646 C C . TYR A 1 335 ? -6.207 -10.266 -1.86 1 96.81 335 TYR A C 1
ATOM 2648 O O . TYR A 1 335 ? -4.977 -10.305 -1.784 1 96.81 335 TYR A O 1
ATOM 2656 N N . SER A 1 336 ? -6.914 -11.203 -2.408 1 97.62 336 SER A N 1
ATOM 2657 C CA . SER A 1 336 ? -6.309 -12.445 -2.879 1 97.62 336 SER A CA 1
ATOM 2658 C C . SER A 1 336 ? -5.398 -12.203 -4.078 1 97.62 336 SER A C 1
ATOM 2660 O O . SER A 1 336 ? -4.332 -12.805 -4.188 1 97.62 336 SER A O 1
ATOM 2662 N N . LEU A 1 337 ? -5.816 -11.359 -4.953 1 98.19 337 LEU A N 1
ATOM 2663 C CA . LEU A 1 337 ? -5 -11.047 -6.121 1 98.19 337 LEU A CA 1
ATOM 2664 C C . LEU A 1 337 ? -3.715 -10.344 -5.715 1 98.19 337 LEU A C 1
ATOM 2666 O O . LEU A 1 337 ? -2.637 -10.664 -6.215 1 98.19 337 LEU A O 1
ATOM 2670 N N . GLU A 1 338 ? -3.84 -9.391 -4.809 1 97.75 338 GLU A N 1
ATOM 2671 C CA . GLU A 1 338 ? -2.672 -8.672 -4.305 1 97.75 338 GLU A CA 1
ATOM 2672 C C . GLU A 1 338 ? -1.673 -9.625 -3.658 1 97.75 338 GLU A C 1
ATOM 2674 O O . GLU A 1 338 ? -0.471 -9.539 -3.922 1 97.75 338 GLU A O 1
ATOM 2679 N N . VAL A 1 339 ? -2.143 -10.492 -2.891 1 97.44 339 VAL A N 1
ATOM 2680 C CA . VAL A 1 339 ? -1.283 -11.43 -2.176 1 97.44 339 VAL A CA 1
ATOM 2681 C C . VAL A 1 339 ? -0.617 -12.383 -3.166 1 97.44 339 VAL A C 1
ATOM 2683 O O . VAL A 1 339 ? 0.582 -12.656 -3.064 1 97.44 339 VAL A O 1
ATOM 2686 N N . SER A 1 340 ? -1.407 -12.844 -4.098 1 97.25 340 SER A N 1
ATOM 2687 C CA . SER A 1 340 ? -0.885 -13.781 -5.086 1 97.25 340 SER A CA 1
ATOM 2688 C C . SER A 1 340 ? 0.22 -13.148 -5.922 1 97.25 340 SER A C 1
ATOM 2690 O O . SER A 1 340 ? 1.299 -13.727 -6.078 1 97.25 340 SER A O 1
ATOM 2692 N N . MET A 1 341 ? 0.011 -11.984 -6.422 1 96.81 341 MET A N 1
ATOM 2693 C CA . MET A 1 341 ? 0.984 -11.32 -7.285 1 96.81 341 MET A CA 1
ATOM 2694 C C . MET A 1 341 ? 2.217 -10.898 -6.496 1 96.81 341 MET A C 1
ATOM 2696 O O . MET A 1 341 ? 3.344 -11.023 -6.98 1 96.81 341 MET A O 1
ATOM 2700 N N . SER A 1 342 ? 1.978 -10.367 -5.309 1 96.94 342 SER A N 1
ATOM 2701 C CA . SER A 1 342 ? 3.1 -9.945 -4.477 1 96.94 342 SER A CA 1
ATOM 2702 C C . SER A 1 342 ? 3.965 -11.133 -4.07 1 96.94 342 SER A C 1
ATOM 2704 O O . SER A 1 342 ? 5.188 -11.008 -3.955 1 96.94 342 SER A O 1
ATOM 2706 N N . SER A 1 343 ? 3.377 -12.273 -3.822 1 96.25 343 SER A N 1
ATOM 2707 C CA . SER A 1 343 ? 4.129 -13.469 -3.463 1 96.25 343 SER A CA 1
ATOM 2708 C C . SER A 1 343 ? 4.953 -13.977 -4.641 1 96.25 343 SER A C 1
ATOM 2710 O O . SER A 1 343 ? 6.059 -14.492 -4.457 1 96.25 343 SER A O 1
ATOM 2712 N N . ILE A 1 344 ? 4.402 -13.875 -5.824 1 96.19 344 ILE A N 1
ATOM 2713 C CA . ILE A 1 344 ? 5.09 -14.328 -7.027 1 96.19 344 ILE A CA 1
ATOM 2714 C C . ILE A 1 344 ? 6.332 -13.477 -7.27 1 96.19 344 ILE A C 1
ATOM 2716 O O . ILE A 1 344 ? 7.402 -14 -7.586 1 96.19 344 ILE A O 1
ATOM 2720 N N . ILE A 1 345 ? 6.199 -12.195 -7.062 1 94.06 345 ILE A N 1
ATOM 2721 C CA . ILE A 1 345 ? 7.305 -11.289 -7.355 1 94.06 345 ILE A CA 1
ATOM 2722 C C . ILE A 1 345 ? 8.156 -11.086 -6.105 1 94.06 345 ILE A C 1
ATOM 2724 O O . ILE A 1 345 ? 9.297 -10.641 -6.191 1 94.06 345 ILE A O 1
ATOM 2728 N N . GLY A 1 346 ? 7.633 -11.461 -4.895 1 93.81 346 GLY A N 1
ATOM 2729 C CA . GLY A 1 346 ? 8.359 -11.398 -3.639 1 93.81 346 GLY A CA 1
ATOM 2730 C C . GLY A 1 346 ? 8.438 -9.992 -3.061 1 93.81 346 GLY A C 1
ATOM 2731 O O . GLY A 1 346 ? 9.406 -9.648 -2.383 1 93.81 346 GLY A O 1
ATOM 2732 N N . ARG A 1 347 ? 7.504 -9.109 -3.346 1 94.38 347 ARG A N 1
ATOM 2733 C CA . ARG A 1 347 ? 7.492 -7.734 -2.861 1 94.38 347 ARG A CA 1
ATOM 2734 C C . ARG A 1 347 ? 6.543 -7.578 -1.68 1 94.38 347 ARG A C 1
ATOM 2736 O O . ARG A 1 347 ? 5.762 -8.484 -1.379 1 94.38 347 ARG A O 1
ATOM 2743 N N . PRO A 1 348 ? 6.703 -6.449 -0.909 1 92.81 348 PRO A N 1
ATOM 2744 C CA . PRO A 1 348 ? 5.809 -6.242 0.234 1 92.81 348 PRO A CA 1
ATOM 2745 C C . PRO A 1 348 ? 4.336 -6.203 -0.167 1 92.81 348 PRO A C 1
ATOM 2747 O O . PRO A 1 348 ? 3.99 -5.625 -1.2 1 92.81 348 PRO A O 1
ATOM 2750 N N . ILE A 1 349 ? 3.551 -6.879 0.63 1 94.81 349 ILE A N 1
ATOM 2751 C CA . ILE A 1 349 ? 2.107 -6.902 0.414 1 94.81 349 ILE A CA 1
ATOM 2752 C C . ILE A 1 349 ? 1.467 -5.68 1.066 1 94.81 349 ILE A C 1
ATOM 2754 O O . ILE A 1 349 ? 1.737 -5.379 2.23 1 94.81 349 ILE A O 1
ATOM 2758 N N . CYS A 1 350 ? 0.613 -4.969 0.36 1 91.31 350 CYS A N 1
ATOM 2759 C CA . CYS A 1 350 ? 0.101 -3.684 0.828 1 91.31 350 CYS A CA 1
ATOM 2760 C C . CYS A 1 350 ? -1.161 -3.871 1.661 1 91.31 350 CYS A C 1
ATOM 2762 O O . CYS A 1 350 ? -1.651 -2.922 2.273 1 91.31 350 CYS A O 1
ATOM 2764 N N . VAL A 1 351 ? -1.692 -5.027 1.717 1 91.81 351 VAL A N 1
ATOM 2765 C CA . VAL A 1 351 ? -2.848 -5.277 2.572 1 91.81 351 VAL A CA 1
ATOM 2766 C C . VAL A 1 351 ? -2.389 -5.906 3.889 1 91.81 351 VAL A C 1
ATOM 2768 O O . VAL A 1 351 ? -1.684 -6.918 3.889 1 91.81 351 VAL A O 1
ATOM 2771 N N . VAL A 1 352 ? -2.693 -5.211 4.922 1 86.88 352 VAL A N 1
ATOM 2772 C CA . VAL A 1 352 ? -2.283 -5.648 6.25 1 86.88 352 VAL A CA 1
ATOM 2773 C C . VAL A 1 352 ? -3.506 -6.086 7.051 1 86.88 352 VAL A C 1
ATOM 2775 O O . VAL A 1 352 ? -4.535 -5.406 7.047 1 86.88 352 VAL A O 1
ATOM 2778 N N . GLU A 1 353 ? -3.387 -7.129 7.68 1 83.56 353 GLU A N 1
ATOM 2779 C CA . GLU A 1 353 ? -4.492 -7.734 8.414 1 83.56 353 GLU A CA 1
ATOM 2780 C C . GLU A 1 353 ? -5.02 -6.801 9.492 1 83.56 353 GLU A C 1
ATOM 2782 O O . GLU A 1 353 ? -6.23 -6.711 9.711 1 83.56 353 GLU A O 1
ATOM 2787 N N . SER A 1 354 ? -4.168 -6.137 10.172 1 84.88 354 SER A N 1
ATOM 2788 C CA . SER A 1 354 ? -4.574 -5.297 11.289 1 84.88 354 SER A CA 1
ATOM 2789 C C . SER A 1 354 ? -5.406 -4.109 10.82 1 84.88 354 SER A C 1
ATOM 2791 O O . SER A 1 354 ? -6.133 -3.502 11.609 1 84.88 354 SER A O 1
ATOM 2793 N N . HIS A 1 355 ? -5.324 -3.811 9.602 1 88.38 355 HIS A N 1
ATOM 2794 C CA . HIS A 1 355 ? -6.047 -2.666 9.062 1 88.38 355 HIS A CA 1
ATOM 2795 C C . HIS A 1 355 ? -7.406 -3.084 8.508 1 88.38 355 HIS A C 1
ATOM 2797 O O . HIS A 1 355 ? -8.219 -2.232 8.141 1 88.38 355 HIS A O 1
ATOM 2803 N N . CYS A 1 356 ? -7.648 -4.371 8.523 1 89.44 356 CYS A N 1
ATOM 2804 C CA . CYS A 1 356 ? -8.844 -4.883 7.867 1 89.44 356 CYS A CA 1
ATOM 2805 C C . CYS A 1 356 ? -9.844 -5.414 8.891 1 89.44 356 CYS A C 1
ATOM 2807 O O . CYS A 1 356 ? -9.477 -6.145 9.805 1 89.44 356 CYS A O 1
ATOM 2809 N N . SER A 1 357 ? -11.094 -5.008 8.789 1 88.5 357 SER A N 1
ATOM 2810 C CA . SER A 1 357 ? -12.148 -5.543 9.641 1 88.5 357 SER A CA 1
ATOM 2811 C C . SER A 1 357 ? -13.297 -6.113 8.805 1 88.5 357 SER A C 1
ATOM 2813 O O . SER A 1 357 ? -14.305 -6.555 9.359 1 88.5 357 SER A O 1
ATOM 2815 N N . THR A 1 358 ? -13.148 -6.02 7.52 1 90.69 358 THR A N 1
ATOM 2816 C CA . THR A 1 358 ? -14.156 -6.598 6.641 1 90.69 358 THR A CA 1
ATOM 2817 C C . THR A 1 358 ? -14.344 -8.086 6.941 1 90.69 358 THR A C 1
ATOM 2819 O O . THR A 1 358 ? -13.375 -8.836 7.008 1 90.69 358 THR A O 1
ATOM 2822 N N . PRO A 1 359 ? -15.516 -8.484 7.105 1 87.94 359 PRO A N 1
ATOM 2823 C CA . PRO A 1 359 ? -15.758 -9.891 7.422 1 87.94 359 PRO A CA 1
ATOM 2824 C C . PRO A 1 359 ? -15.461 -10.82 6.25 1 87.94 359 PRO A C 1
ATOM 2826 O O . PRO A 1 359 ? -15.336 -10.367 5.109 1 87.94 359 PRO A O 1
ATOM 2829 N N . LEU A 1 360 ? -15.344 -12.086 6.57 1 90.81 360 LEU A N 1
ATOM 2830 C CA . LEU A 1 360 ? -15.172 -13.094 5.531 1 90.81 360 LEU A CA 1
ATOM 2831 C C . LEU A 1 360 ? -16.453 -13.266 4.723 1 90.81 360 LEU A C 1
ATOM 2833 O O . LEU A 1 360 ? -17.547 -12.992 5.227 1 90.81 360 LEU A O 1
ATOM 2837 N N . PRO A 1 361 ? -16.328 -13.656 3.455 1 91.31 361 PRO A N 1
ATOM 2838 C CA . PRO A 1 361 ? -17.547 -13.945 2.688 1 91.31 361 PRO A CA 1
ATOM 2839 C C . PRO A 1 361 ? -18.438 -14.984 3.365 1 91.31 361 PRO A C 1
ATOM 2841 O O . PRO A 1 361 ? -17.938 -15.953 3.939 1 91.31 361 PRO A O 1
ATOM 2844 N N . LEU A 1 362 ? -19.719 -14.742 3.254 1 88.56 362 LEU A N 1
ATOM 2845 C CA . LEU A 1 362 ? -20.672 -15.695 3.805 1 88.56 362 LEU A CA 1
ATOM 2846 C C . LEU A 1 362 ? -20.688 -16.984 2.988 1 88.56 362 LEU A C 1
ATOM 2848 O O . LEU A 1 362 ? -20.594 -16.953 1.76 1 88.56 362 LEU A O 1
ATOM 2852 N N . PRO A 1 363 ? -20.719 -18.094 3.66 1 88.81 363 PRO A N 1
ATOM 2853 C CA . PRO A 1 363 ? -20.75 -19.375 2.943 1 88.81 363 PRO A CA 1
ATOM 2854 C C . PRO A 1 363 ? -22.125 -19.672 2.344 1 88.81 363 PRO A C 1
ATOM 2856 O O . PRO A 1 363 ? -22.688 -20.75 2.578 1 88.81 363 PRO A O 1
ATOM 2859 N N . LEU A 1 364 ? -22.688 -18.703 1.581 1 88.56 364 LEU A N 1
ATOM 2860 C CA . LEU A 1 364 ? -23.953 -18.797 0.882 1 88.56 364 LEU A CA 1
ATOM 2861 C C . LEU A 1 364 ? -23.844 -18.25 -0.539 1 88.56 364 LEU A C 1
ATOM 2863 O O . LEU A 1 364 ? -23.016 -17.375 -0.806 1 88.56 364 LEU A O 1
ATOM 2867 N N . PRO A 1 365 ? -24.672 -18.906 -1.374 1 88 365 PRO A N 1
ATOM 2868 C CA . PRO A 1 365 ? -24.75 -18.266 -2.689 1 88 365 PRO A CA 1
ATOM 2869 C C . PRO A 1 365 ? -25.266 -16.828 -2.617 1 88 365 PRO A C 1
ATOM 2871 O O . PRO A 1 365 ? -26.094 -16.516 -1.766 1 88 365 PRO A O 1
ATOM 2874 N N . ILE A 1 366 ? -24.812 -16 -3.439 1 86.62 366 ILE A N 1
ATOM 2875 C CA . ILE A 1 366 ? -25.125 -14.57 -3.396 1 86.62 366 ILE A CA 1
ATOM 2876 C C . ILE A 1 366 ? -26.625 -14.359 -3.512 1 86.62 366 ILE A C 1
ATOM 2878 O O . ILE A 1 366 ? -27.172 -13.422 -2.93 1 86.62 366 ILE A O 1
ATOM 2882 N N . GLU A 1 367 ? -27.359 -15.219 -4.176 1 83 367 GLU A N 1
ATOM 2883 C CA . GLU A 1 367 ? -28.797 -15.102 -4.367 1 83 367 GLU A CA 1
ATOM 2884 C C . GLU A 1 367 ? -29.547 -15.297 -3.053 1 83 367 GLU A C 1
ATOM 2886 O O . GLU A 1 367 ? -30.641 -14.75 -2.865 1 83 367 GLU A O 1
ATOM 2891 N N . GLN A 1 368 ? -28.891 -15.945 -2.25 1 82.44 368 GLN A N 1
ATOM 2892 C CA . GLN A 1 368 ? -29.547 -16.266 -0.982 1 82.44 368 GLN A CA 1
ATOM 2893 C C . GLN A 1 368 ? -29.25 -15.195 0.069 1 82.44 368 GLN A C 1
ATOM 2895 O O . GLN A 1 368 ? -29.859 -15.195 1.141 1 82.44 368 GLN A O 1
ATOM 2900 N N . CYS A 1 369 ? -28.391 -14.328 -0.278 1 81 369 CYS A N 1
ATOM 2901 C CA . CYS A 1 369 ? -28.016 -13.297 0.686 1 81 369 CYS A CA 1
ATOM 2902 C C . CYS A 1 369 ? -29.125 -12.258 0.823 1 81 369 CYS A C 1
ATOM 2904 O O . CYS A 1 369 ? -29.094 -11.43 1.738 1 81 369 CYS A O 1
ATOM 2906 N N . SER A 1 370 ? -30.062 -12.281 0.006 1 78.25 370 SER A N 1
ATOM 2907 C CA . SER A 1 370 ? -31.188 -11.359 0.11 1 78.25 370 SER A CA 1
ATOM 2908 C C . SER A 1 370 ? -32.188 -11.805 1.184 1 78.25 370 SER A C 1
ATOM 2910 O O . SER A 1 370 ? -33 -11.008 1.646 1 78.25 370 SER A O 1
ATOM 2912 N N . ASP A 1 371 ? -31.969 -13.008 1.581 1 75.88 371 ASP A N 1
ATOM 2913 C CA . ASP A 1 371 ? -32.875 -13.57 2.584 1 75.88 371 ASP A CA 1
ATOM 2914 C C . ASP A 1 371 ? -32.438 -13.148 3.992 1 75.88 371 ASP A C 1
ATOM 2916 O O . ASP A 1 371 ? -31.422 -13.609 4.504 1 75.88 371 ASP A O 1
ATOM 2920 N N . ALA A 1 372 ? -33.219 -12.375 4.57 1 68.25 372 ALA A N 1
ATOM 2921 C CA . ALA A 1 372 ? -32.906 -11.797 5.875 1 68.25 372 ALA A CA 1
ATOM 2922 C C . ALA A 1 372 ? -32.781 -12.883 6.941 1 68.25 372 ALA A C 1
ATOM 2924 O O . ALA A 1 372 ? -31.953 -12.781 7.848 1 68.25 372 ALA A O 1
ATOM 2925 N N . ALA A 1 373 ? -33.594 -13.812 6.746 1 63.19 373 ALA A N 1
ATOM 2926 C CA . ALA A 1 373 ? -33.594 -14.891 7.738 1 63.19 373 ALA A CA 1
ATOM 2927 C C . ALA A 1 373 ? -32.281 -15.664 7.711 1 63.19 373 ALA A C 1
ATOM 2929 O O . ALA A 1 373 ? -31.719 -15.984 8.766 1 63.19 373 ALA A O 1
ATOM 2930 N N . LEU A 1 374 ? -31.938 -15.938 6.562 1 68.19 374 LEU A N 1
ATOM 2931 C CA . LEU A 1 374 ? -30.688 -16.672 6.402 1 68.19 374 LEU A CA 1
ATOM 2932 C C . LEU A 1 374 ? -29.5 -15.844 6.875 1 68.19 374 LEU A C 1
ATOM 2934 O O . LEU A 1 374 ? -28.578 -16.359 7.5 1 68.19 374 LEU A O 1
ATOM 2938 N N . MET A 1 375 ? -29.625 -14.633 6.641 1 70.62 375 MET A N 1
ATOM 2939 C CA . MET A 1 375 ? -28.547 -13.727 7.012 1 70.62 375 MET A CA 1
ATOM 2940 C C . MET A 1 375 ? -28.422 -13.609 8.531 1 70.62 375 MET A C 1
ATOM 2942 O O . MET A 1 375 ? -27.312 -13.539 9.062 1 70.62 375 MET A O 1
ATOM 2946 N N . SER A 1 376 ? -29.5 -13.531 9.094 1 64.06 376 SER A N 1
ATOM 2947 C CA . SER A 1 376 ? -29.5 -13.422 10.547 1 64.06 376 SER A CA 1
ATOM 2948 C C . SER A 1 376 ? -28.859 -14.648 11.188 1 64.06 376 SER A C 1
ATOM 2950 O O . SER A 1 376 ? -28.172 -14.539 12.203 1 64.06 376 SER A O 1
ATOM 2952 N N . LEU A 1 377 ? -29.094 -15.719 10.555 1 60.31 377 LEU A N 1
ATOM 2953 C CA . LEU A 1 377 ? -28.516 -16.953 11.07 1 60.31 377 LEU A CA 1
ATOM 2954 C C . LEU A 1 377 ? -27 -16.953 10.93 1 60.31 377 LEU A C 1
ATOM 2956 O O . LEU A 1 377 ? -26.297 -17.359 11.852 1 60.31 377 LEU A O 1
ATOM 2960 N N . PHE A 1 378 ? -26.656 -16.422 9.773 1 61.97 378 PHE A N 1
ATOM 2961 C CA . PHE A 1 378 ? -25.219 -16.469 9.484 1 61.97 378 PHE A CA 1
ATOM 2962 C C . PHE A 1 378 ? -24.5 -15.281 10.117 1 61.97 378 PHE A C 1
ATOM 2964 O O . PHE A 1 378 ? -23.312 -15.367 10.422 1 61.97 378 PHE A O 1
ATOM 2971 N N . ASP A 1 379 ? -25.156 -14.188 10.18 1 57.03 379 ASP A N 1
ATOM 2972 C CA . ASP A 1 379 ? -24.594 -13 10.82 1 57.03 379 ASP A CA 1
ATOM 2973 C C . ASP A 1 379 ? -24.156 -13.312 12.25 1 57.03 379 ASP A C 1
ATOM 2975 O O . ASP A 1 379 ? -23.094 -12.859 12.695 1 57.03 379 ASP A O 1
ATOM 2979 N N . GLU A 1 380 ? -24.969 -14.07 12.922 1 49.38 380 GLU A N 1
ATOM 2980 C CA . GLU A 1 380 ? -24.656 -14.461 14.297 1 49.38 380 GLU A CA 1
ATOM 2981 C C . GLU A 1 380 ? -23.391 -15.32 14.359 1 49.38 380 GLU A C 1
ATOM 2983 O O . GLU A 1 380 ? -22.609 -15.211 15.305 1 49.38 380 GLU A O 1
ATOM 2988 N N . GLN A 1 381 ? -23.219 -15.984 13.328 1 49.16 381 GLN A N 1
ATOM 2989 C CA . GLN A 1 381 ? -22.125 -16.953 13.406 1 49.16 381 GLN A CA 1
ATOM 2990 C C . GLN A 1 381 ? -20.875 -16.422 12.719 1 49.16 381 GLN A C 1
ATOM 2992 O O . GLN A 1 381 ? -19.766 -16.656 13.188 1 49.16 381 GLN A O 1
ATOM 2997 N N . HIS A 1 382 ? -21.109 -15.75 11.484 1 53.5 382 HIS A N 1
ATOM 2998 C CA . HIS A 1 382 ? -19.984 -15.602 10.57 1 53.5 382 HIS A CA 1
ATOM 2999 C C . HIS A 1 382 ? -19.484 -14.156 10.555 1 53.5 382 HIS A C 1
ATOM 3001 O O . HIS A 1 382 ? -18.297 -13.914 10.344 1 53.5 382 HIS A O 1
ATOM 3007 N N . GLN A 1 383 ? -20.453 -13.203 10.688 1 52.94 383 GLN A N 1
ATOM 3008 C CA . GLN A 1 383 ? -20.031 -11.828 10.438 1 52.94 383 GLN A CA 1
ATOM 3009 C C . GLN A 1 383 ? -19.109 -11.32 11.547 1 52.94 383 GLN A C 1
ATOM 3011 O O . GLN A 1 383 ? -18.438 -10.305 11.375 1 52.94 383 GLN A O 1
ATOM 3016 N N . ARG A 1 384 ? -19 -12.344 12.539 1 49.03 384 ARG A N 1
ATOM 3017 C CA . ARG A 1 384 ? -18.391 -11.898 13.781 1 49.03 384 ARG A CA 1
ATOM 3018 C C . ARG A 1 384 ? -16.922 -12.281 13.844 1 49.03 384 ARG A C 1
ATOM 3020 O O . ARG A 1 384 ? -16.172 -11.742 14.664 1 49.03 384 ARG A O 1
ATOM 3027 N N . VAL A 1 385 ? -16.594 -13.172 12.898 1 52.25 385 VAL A N 1
ATOM 3028 C CA . VAL A 1 385 ? -15.242 -13.703 13.055 1 52.25 385 VAL A CA 1
ATOM 3029 C C . VAL A 1 385 ? -14.266 -12.898 12.211 1 52.25 385 VAL A C 1
ATOM 3031 O O . VAL A 1 385 ? -14.484 -12.703 11.016 1 52.25 385 VAL A O 1
ATOM 3034 N N . SER A 1 386 ? -13.383 -12.289 13 1 60.75 386 SER A N 1
ATOM 3035 C CA . SER A 1 386 ? -12.312 -11.648 12.25 1 60.75 386 SER A CA 1
ATOM 3036 C C . SER A 1 386 ? -11.57 -12.656 11.383 1 60.75 386 SER A C 1
ATOM 3038 O O . SER A 1 386 ? -11.414 -13.82 11.766 1 60.75 386 SER A O 1
ATOM 3040 N N . ALA A 1 387 ? -11.344 -12.266 10.25 1 59.78 387 ALA A N 1
ATOM 3041 C CA . ALA A 1 387 ? -10.617 -13.117 9.312 1 59.78 387 ALA A CA 1
ATOM 3042 C C . ALA A 1 387 ? -9.328 -13.656 9.938 1 59.78 387 ALA A C 1
ATOM 3044 O O . ALA A 1 387 ? -8.945 -14.805 9.688 1 59.78 387 ALA A O 1
ATOM 3045 N N . TYR A 1 388 ? -8.898 -13 10.797 1 56.84 388 TYR A N 1
ATOM 3046 C CA . TYR A 1 388 ? -7.617 -13.367 11.391 1 56.84 388 TYR A CA 1
ATOM 3047 C C . TYR A 1 388 ? -7.789 -14.516 12.383 1 56.84 388 TYR A C 1
ATOM 3049 O O . TYR A 1 388 ? -6.961 -15.43 12.43 1 56.84 388 TYR A O 1
ATOM 3057 N N . GLU A 1 389 ? -8.82 -14.469 13.016 1 60.44 389 GLU A N 1
ATOM 3058 C CA . GLU A 1 389 ? -9.07 -15.523 14 1 60.44 389 GLU A CA 1
ATOM 3059 C C . GLU A 1 389 ? -9.508 -16.812 13.328 1 60.44 389 GLU A C 1
ATOM 3061 O O . GLU A 1 389 ? -9.227 -17.906 13.82 1 60.44 389 GLU A O 1
ATOM 3066 N N . ALA A 1 390 ? -10.094 -16.531 12.312 1 61.31 390 ALA A N 1
ATOM 3067 C CA . ALA A 1 390 ? -10.641 -17.688 11.609 1 61.31 390 ALA A CA 1
ATOM 3068 C C . ALA A 1 390 ? -9.523 -18.641 11.164 1 61.31 390 ALA A C 1
ATOM 3070 O O . ALA A 1 390 ? -9.727 -19.844 11.062 1 61.31 390 ALA A O 1
ATOM 3071 N N . THR A 1 391 ? -8.43 -18.109 11 1 63.38 391 THR A N 1
ATOM 3072 C CA . THR A 1 391 ? -7.316 -18.938 10.555 1 63.38 391 THR A CA 1
ATOM 3073 C C . THR A 1 391 ? -6.668 -19.656 11.742 1 63.38 391 THR A C 1
ATOM 3075 O O . THR A 1 391 ? -5.969 -20.641 11.562 1 63.38 391 THR A O 1
ATOM 3078 N N . ARG A 1 392 ? -6.898 -19.094 12.93 1 60.53 392 ARG A N 1
ATOM 3079 C CA . ARG A 1 392 ? -6.141 -19.609 14.062 1 60.53 392 ARG A CA 1
ATOM 3080 C C . ARG A 1 392 ? -6.984 -20.547 14.914 1 60.53 392 ARG A C 1
ATOM 3082 O O . ARG A 1 392 ? -6.445 -21.359 15.68 1 60.53 392 ARG A O 1
ATOM 3089 N N . GLN A 1 393 ? -8.312 -20.359 14.805 1 60.91 393 GLN A N 1
ATOM 3090 C CA . GLN A 1 393 ? -9.133 -21.188 15.68 1 60.91 393 GLN A CA 1
ATOM 3091 C C . GLN A 1 393 ? -9.922 -22.219 14.875 1 60.91 393 GLN A C 1
ATOM 3093 O O . GLN A 1 393 ? -10.328 -21.953 13.742 1 60.91 393 GLN A O 1
ATOM 3098 N N . THR A 1 394 ? -9.734 -23.5 15.297 1 54.06 394 THR A N 1
ATOM 3099 C CA . THR A 1 394 ? -10.57 -24.562 14.758 1 54.06 394 THR A CA 1
ATOM 3100 C C . THR A 1 394 ? -12.039 -24.328 15.109 1 54.06 394 THR A C 1
ATOM 3102 O O . THR A 1 394 ? -12.414 -24.391 16.281 1 54.06 394 THR A O 1
ATOM 3105 N N . ILE A 1 395 ? -12.648 -23.406 14.531 1 50.84 395 ILE A N 1
ATOM 3106 C CA . ILE A 1 395 ? -14.047 -23.203 14.883 1 50.84 395 ILE A CA 1
ATOM 3107 C C . ILE A 1 395 ? -14.867 -24.422 14.438 1 50.84 395 ILE A C 1
ATOM 3109 O O . ILE A 1 395 ? -14.797 -24.828 13.281 1 50.84 395 ILE A O 1
ATOM 3113 N N . SER A 1 396 ? -15.25 -25.312 15.414 1 47.81 396 SER A N 1
ATOM 3114 C CA . SER A 1 396 ? -16.234 -26.359 15.125 1 47.81 396 SER A CA 1
ATOM 3115 C C . SER A 1 396 ? -17.453 -25.781 14.406 1 47.81 396 SER A C 1
ATOM 3117 O O . SER A 1 396 ? -18.375 -25.297 15.039 1 47.81 396 SER A O 1
ATOM 3119 N N . THR A 1 397 ? -17.25 -25.141 13.336 1 54.09 397 THR A N 1
ATOM 3120 C CA . THR A 1 397 ? -18.375 -24.547 12.641 1 54.09 397 THR A CA 1
ATOM 3121 C C . THR A 1 397 ? -19.344 -25.641 12.148 1 54.09 397 THR A C 1
ATOM 3123 O O . THR A 1 397 ? -18.922 -26.766 11.859 1 54.09 397 THR A O 1
ATOM 3126 N N . PRO A 1 398 ? -20.688 -25.516 12.398 1 56.69 398 PRO A N 1
ATOM 3127 C CA . PRO A 1 398 ? -21.672 -26.406 11.766 1 56.69 398 PRO A CA 1
ATOM 3128 C C . PRO A 1 398 ? -21.297 -26.766 10.328 1 56.69 398 PRO A C 1
ATOM 3130 O O . PRO A 1 398 ? -20.531 -26.047 9.688 1 56.69 398 PRO A O 1
ATOM 3133 N N . PRO A 1 399 ? -21.734 -27.891 9.945 1 64.38 399 PRO A N 1
ATOM 3134 C CA . PRO A 1 399 ? -21.422 -28.422 8.617 1 64.38 399 PRO A CA 1
ATOM 3135 C C . PRO A 1 399 ? -21.672 -27.391 7.508 1 64.38 399 PRO A C 1
ATOM 3137 O O . PRO A 1 399 ? -22.797 -26.891 7.383 1 64.38 399 PRO A O 1
ATOM 3140 N N . GLU A 1 400 ? -20.812 -26.688 7.098 1 79 400 GLU A N 1
ATOM 3141 C CA . GLU A 1 400 ? -20.859 -25.75 5.977 1 79 400 GLU A CA 1
ATOM 3142 C C . GLU A 1 400 ? -21.016 -26.484 4.648 1 79 400 GLU A C 1
ATOM 3144 O O . GLU A 1 400 ? -20.281 -27.438 4.363 1 79 400 GLU A O 1
ATOM 3149 N N . ALA A 1 401 ? -22.172 -26.234 3.928 1 82.06 401 ALA A N 1
ATOM 3150 C CA . ALA A 1 401 ? -22.375 -26.844 2.615 1 82.06 401 ALA A CA 1
ATOM 3151 C C . ALA A 1 401 ? -21.469 -26.203 1.568 1 82.06 401 ALA A C 1
ATOM 3153 O O . ALA A 1 401 ? -21.25 -24.984 1.592 1 82.06 401 ALA A O 1
ATOM 3154 N N . PRO A 1 402 ? -20.922 -27.047 0.695 1 88 402 PRO A N 1
ATOM 3155 C CA . PRO A 1 402 ? -20.078 -26.484 -0.366 1 88 402 PRO A CA 1
ATOM 3156 C C . PRO A 1 402 ? -20.859 -25.641 -1.363 1 88 402 PRO A C 1
ATOM 3158 O O . PRO A 1 402 ? -21.891 -26.078 -1.871 1 88 402 PRO A O 1
ATOM 3161 N N . ASN A 1 403 ? -20.562 -24.453 -1.525 1 90.19 403 ASN A N 1
ATOM 3162 C CA . ASN A 1 403 ? -21.141 -23.516 -2.494 1 90.19 403 ASN A CA 1
ATOM 3163 C C . ASN A 1 403 ? -20.141 -22.438 -2.893 1 90.19 403 ASN A C 1
ATOM 3165 O O . ASN A 1 403 ? -18.969 -22.484 -2.488 1 90.19 403 ASN A O 1
ATOM 3169 N N . ALA A 1 404 ? -20.562 -21.562 -3.717 1 89.56 404 ALA A N 1
ATOM 3170 C CA . ALA A 1 404 ? -19.672 -20.5 -4.199 1 89.56 404 ALA A CA 1
ATOM 3171 C C . ALA A 1 404 ? -19.172 -19.641 -3.043 1 89.56 404 ALA A C 1
ATOM 3173 O O . ALA A 1 404 ? -18 -19.234 -3.031 1 89.56 404 ALA A O 1
ATOM 3174 N N . GLY A 1 405 ? -20.016 -19.359 -2.113 1 91.5 405 GLY A N 1
ATOM 3175 C CA . GLY A 1 405 ? -19.625 -18.562 -0.958 1 91.5 405 GLY A CA 1
ATOM 3176 C C . GLY A 1 405 ? -18.625 -19.266 -0.062 1 91.5 405 GLY A C 1
ATOM 3177 O O . GLY A 1 405 ? -17.688 -18.625 0.442 1 91.5 405 GLY A O 1
ATOM 3178 N N . SER A 1 406 ? -18.828 -20.516 0.16 1 92.38 406 SER A N 1
ATOM 3179 C CA . SER A 1 406 ? -17.891 -21.281 0.961 1 92.38 406 SER A CA 1
ATOM 3180 C C . SER A 1 406 ? -16.516 -21.328 0.302 1 92.38 406 SER A C 1
ATOM 3182 O O . SER A 1 406 ? -15.484 -21.25 0.984 1 92.38 406 SER A O 1
ATOM 3184 N N . PHE A 1 407 ? -16.531 -21.547 -1.041 1 95.5 407 PHE A N 1
ATOM 3185 C CA . PHE A 1 407 ? -15.281 -21.516 -1.786 1 95.5 407 PHE A CA 1
ATOM 3186 C C . PHE A 1 407 ? -14.547 -20.203 -1.573 1 95.5 407 PHE A C 1
ATOM 3188 O O . PHE A 1 407 ? -13.344 -20.203 -1.286 1 95.5 407 PHE A O 1
ATOM 3195 N N . LEU A 1 408 ? -15.227 -19.047 -1.658 1 95.69 408 LEU A N 1
ATOM 3196 C CA . LEU A 1 408 ? -14.625 -17.719 -1.527 1 95.69 408 LEU A CA 1
ATOM 3197 C C . LEU A 1 408 ? -14.109 -17.5 -0.11 1 95.69 408 LEU A C 1
ATOM 3199 O O . LEU A 1 408 ? -13.078 -16.859 0.084 1 95.69 408 LEU A O 1
ATOM 3203 N N . LYS A 1 409 ? -14.812 -17.938 0.824 1 93.75 409 LYS A N 1
ATOM 3204 C CA . LYS A 1 409 ? -14.383 -17.844 2.217 1 93.75 409 LYS A CA 1
ATOM 3205 C C . LYS A 1 409 ? -13.031 -18.516 2.426 1 93.75 409 LYS A C 1
ATOM 3207 O O . LYS A 1 409 ? -12.117 -17.938 3.018 1 93.75 409 LYS A O 1
ATOM 3212 N N . HIS A 1 410 ? -12.898 -19.719 1.938 1 94.88 410 HIS A N 1
ATOM 3213 C CA . HIS A 1 410 ? -11.672 -20.469 2.162 1 94.88 410 HIS A CA 1
ATOM 3214 C C . HIS A 1 410 ? -10.539 -19.969 1.28 1 94.88 410 HIS A C 1
ATOM 3216 O O . HIS A 1 410 ? -9.367 -20.078 1.642 1 94.88 410 HIS A O 1
ATOM 3222 N N . MET A 1 411 ? -10.922 -19.406 0.112 1 96.62 411 MET A N 1
ATOM 3223 C CA . MET A 1 411 ? -9.922 -18.703 -0.686 1 96.62 411 MET A CA 1
ATOM 3224 C C . MET A 1 411 ? -9.367 -17.5 0.073 1 96.62 411 MET A C 1
ATOM 3226 O O . MET A 1 411 ? -8.164 -17.234 0.03 1 96.62 411 MET A O 1
ATOM 3230 N N . ALA A 1 412 ? -10.242 -16.766 0.727 1 95.25 412 ALA A N 1
ATOM 3231 C CA . ALA A 1 412 ? -9.82 -15.625 1.533 1 95.25 412 ALA A CA 1
ATOM 3232 C C . ALA A 1 412 ? -8.914 -16.062 2.682 1 95.25 412 ALA A C 1
ATOM 3234 O O . ALA A 1 412 ? -7.883 -15.445 2.939 1 95.25 412 ALA A O 1
ATOM 3235 N N . LEU A 1 413 ? -9.273 -17.109 3.348 1 94.5 413 LEU A N 1
ATOM 3236 C CA . LEU A 1 413 ? -8.539 -17.594 4.512 1 94.5 413 LEU A CA 1
ATOM 3237 C C . LEU A 1 413 ? -7.125 -18.016 4.125 1 94.5 413 LEU A C 1
ATOM 3239 O O . LEU A 1 413 ? -6.16 -17.688 4.816 1 94.5 413 LEU A O 1
ATOM 3243 N N . ILE A 1 414 ? -7.012 -18.781 3.041 1 96.62 414 ILE A N 1
ATOM 3244 C CA . ILE A 1 414 ? -5.68 -19.234 2.65 1 96.62 414 ILE A CA 1
ATOM 3245 C C . ILE A 1 414 ? -4.844 -18.031 2.189 1 96.62 414 ILE A C 1
ATOM 3247 O O . ILE A 1 414 ? -3.627 -18.016 2.387 1 96.62 414 ILE A O 1
ATOM 3251 N N . SER A 1 415 ? -5.504 -17.047 1.571 1 96.38 415 SER A N 1
ATOM 3252 C CA . SER A 1 415 ? -4.793 -15.828 1.186 1 96.38 415 SER A CA 1
ATOM 3253 C C . SER A 1 415 ? -4.254 -15.094 2.406 1 96.38 415 SER A C 1
ATOM 3255 O O . SER A 1 415 ? -3.168 -14.508 2.355 1 96.38 415 SER A O 1
ATOM 3257 N N . ILE A 1 416 ? -4.953 -15.062 3.498 1 95.38 416 ILE A N 1
ATOM 3258 C CA . ILE A 1 416 ? -4.508 -14.43 4.738 1 95.38 416 ILE A CA 1
ATOM 3259 C C . ILE A 1 416 ? -3.268 -15.156 5.262 1 95.38 416 ILE A C 1
ATOM 3261 O O . ILE A 1 416 ? -2.303 -14.516 5.688 1 95.38 416 ILE A O 1
ATOM 3265 N N . ILE A 1 417 ? -3.285 -16.469 5.223 1 96.31 417 ILE A N 1
ATOM 3266 C CA . ILE A 1 417 ? -2.145 -17.25 5.688 1 96.31 417 ILE A CA 1
ATOM 3267 C C . ILE A 1 417 ? -0.927 -16.953 4.816 1 96.31 417 ILE A C 1
ATOM 3269 O O . ILE A 1 417 ? 0.188 -16.812 5.324 1 96.31 417 ILE A O 1
ATOM 3273 N N . MET A 1 418 ? -1.186 -16.938 3.516 1 96.88 418 MET A N 1
ATOM 3274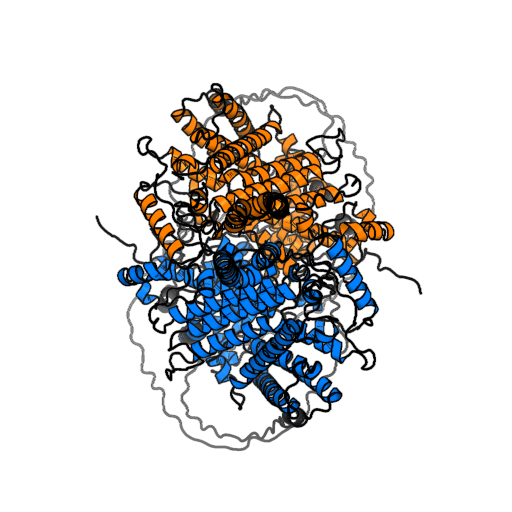 C CA . MET A 1 418 ? -0.094 -16.625 2.598 1 96.88 418 MET A CA 1
ATOM 3275 C C . MET A 1 418 ? 0.473 -15.234 2.879 1 96.88 418 MET A C 1
ATOM 3277 O O . MET A 1 418 ? 1.687 -15.031 2.812 1 96.88 418 MET A O 1
ATOM 3281 N N . GLN A 1 419 ? -0.401 -14.297 3.123 1 95.69 419 GLN A N 1
ATOM 3282 C CA . GLN A 1 419 ? 0.033 -12.945 3.471 1 95.69 419 GLN A CA 1
ATOM 3283 C C . GLN A 1 419 ? 0.9 -12.953 4.727 1 95.69 419 GLN A C 1
ATOM 3285 O O . GLN A 1 419 ? 1.929 -12.281 4.781 1 95.69 419 GLN A O 1
ATOM 3290 N N . ARG A 1 420 ? 0.587 -13.633 5.723 1 94.25 420 ARG A N 1
ATOM 3291 C CA . ARG A 1 420 ? 1.35 -13.742 6.961 1 94.25 420 ARG A CA 1
ATOM 3292 C C . ARG A 1 420 ? 2.711 -14.383 6.715 1 94.25 420 ARG A C 1
ATOM 3294 O O . ARG A 1 420 ? 3.719 -13.945 7.273 1 94.25 420 ARG A O 1
ATOM 3301 N N . ALA A 1 421 ? 2.646 -15.414 5.922 1 95.88 421 ALA A N 1
ATOM 3302 C CA . ALA A 1 421 ? 3.898 -16.094 5.594 1 95.88 421 ALA A CA 1
ATOM 3303 C C . ALA A 1 421 ? 4.883 -15.125 4.93 1 95.88 421 ALA A C 1
ATOM 3305 O O . ALA A 1 421 ? 6.059 -15.086 5.293 1 95.88 421 ALA A O 1
ATOM 3306 N N . SER A 1 422 ? 4.375 -14.383 3.982 1 94.44 422 SER A N 1
ATOM 3307 C CA . SER A 1 422 ? 5.223 -13.422 3.277 1 94.44 422 SER A CA 1
ATOM 3308 C C . SER A 1 422 ? 5.766 -12.359 4.23 1 94.44 422 SER A C 1
ATOM 3310 O O . SER A 1 422 ? 6.926 -11.953 4.117 1 94.44 422 SER A O 1
ATOM 3312 N N . SER A 1 423 ? 4.996 -11.906 5.129 1 91 423 SER A N 1
ATOM 3313 C CA . SER A 1 423 ? 5.371 -10.828 6.043 1 91 423 SER A CA 1
ATOM 3314 C C . SER A 1 423 ? 6.305 -11.336 7.137 1 91 423 SER A C 1
ATOM 3316 O O . SER A 1 423 ? 7.254 -10.648 7.512 1 91 423 SER A O 1
ATOM 3318 N N . GLU A 1 424 ? 6.102 -12.523 7.629 1 92.31 424 GLU A N 1
ATOM 3319 C CA . GLU A 1 424 ? 6.84 -13.031 8.781 1 92.31 424 GLU A CA 1
ATOM 3320 C C . GLU A 1 424 ? 8.156 -13.68 8.352 1 92.31 424 GLU A C 1
ATOM 3322 O O . GLU A 1 424 ? 9.109 -13.727 9.125 1 92.31 424 GLU A O 1
ATOM 3327 N N . LEU A 1 425 ? 8.18 -14.156 7.141 1 94.19 425 LEU A N 1
ATOM 3328 C CA . LEU A 1 425 ? 9.336 -14.969 6.785 1 94.19 425 LEU A CA 1
ATOM 3329 C C . LEU A 1 425 ? 10.195 -14.266 5.738 1 94.19 425 LEU A C 1
ATOM 3331 O O . LEU A 1 425 ? 11.375 -14.602 5.57 1 94.19 425 LEU A O 1
ATOM 3335 N N . TYR A 1 426 ? 9.648 -13.32 5.023 1 93.31 426 TYR A N 1
ATOM 3336 C CA . TYR A 1 426 ? 10.398 -12.82 3.881 1 93.31 426 TYR A CA 1
ATOM 3337 C C . TYR A 1 426 ? 10.477 -11.297 3.912 1 93.31 426 TYR A C 1
ATOM 3339 O O . TYR A 1 426 ? 10.969 -10.672 2.965 1 93.31 426 TYR A O 1
ATOM 3347 N N . SER A 1 427 ? 10.023 -10.648 4.934 1 89.81 427 SER A N 1
ATOM 3348 C CA . SER A 1 427 ? 10.133 -9.195 5.051 1 89.81 427 SER A CA 1
ATOM 3349 C C . SER A 1 427 ? 11.547 -8.773 5.418 1 89.81 427 SER A C 1
ATOM 3351 O O . SER A 1 427 ? 12.359 -9.602 5.848 1 89.81 427 SER A O 1
ATOM 3353 N N . ALA A 1 428 ? 11.844 -7.559 5.258 1 86.75 428 ALA A N 1
ATOM 3354 C CA . ALA A 1 428 ? 13.188 -7.031 5.516 1 86.75 428 ALA A CA 1
ATOM 3355 C C . ALA A 1 428 ? 13.547 -7.164 6.988 1 86.75 428 ALA A C 1
ATOM 3357 O O . ALA A 1 428 ? 14.719 -7.387 7.328 1 86.75 428 ALA A O 1
ATOM 3358 N N . SER A 1 429 ? 12.648 -7.148 7.863 1 84.62 429 SER A N 1
ATOM 3359 C CA . SER A 1 429 ? 12.914 -7.137 9.297 1 84.62 429 SER A CA 1
ATOM 3360 C C . SER A 1 429 ? 13.234 -8.539 9.812 1 84.62 429 SER A C 1
ATOM 3362 O O . SER A 1 429 ? 13.664 -8.695 10.953 1 84.62 429 SER A O 1
ATOM 3364 N N . VAL A 1 430 ? 13.078 -9.523 9.023 1 86.62 430 VAL A N 1
ATOM 3365 C CA . VAL A 1 430 ? 13.281 -10.898 9.461 1 86.62 430 VAL A CA 1
ATOM 3366 C C . VAL A 1 430 ? 14.727 -11.102 9.898 1 86.62 430 VAL A C 1
ATOM 3368 O O . VAL A 1 430 ? 15 -11.922 10.781 1 86.62 430 VAL A O 1
ATOM 3371 N N . VAL A 1 431 ? 15.633 -10.328 9.344 1 84.38 431 VAL A N 1
ATOM 3372 C CA . VAL A 1 431 ? 17.047 -10.453 9.656 1 84.38 431 VAL A CA 1
ATOM 3373 C C . VAL A 1 431 ? 17.297 -10.133 11.125 1 84.38 431 VAL A C 1
ATOM 3375 O O . VAL A 1 431 ? 18.297 -10.562 11.703 1 84.38 431 VAL A O 1
ATOM 3378 N N . THR A 1 432 ? 16.406 -9.391 11.68 1 84.12 432 THR A N 1
ATOM 3379 C CA . THR A 1 432 ? 16.562 -8.992 13.07 1 84.12 432 THR A CA 1
ATOM 3380 C C . THR A 1 432 ? 16.062 -10.086 14.008 1 84.12 432 THR A C 1
ATOM 3382 O O . THR A 1 432 ? 16.312 -10.047 15.211 1 84.12 432 THR A O 1
ATOM 3385 N N . HIS A 1 433 ? 15.453 -11.086 13.477 1 86.88 433 HIS A N 1
ATOM 3386 C CA . HIS A 1 433 ? 14.953 -12.188 14.289 1 86.88 433 HIS A CA 1
ATOM 3387 C C . HIS A 1 433 ? 15.969 -13.32 14.367 1 86.88 433 HIS A C 1
ATOM 3389 O O . HIS A 1 433 ? 16.828 -13.453 13.492 1 86.88 433 HIS A O 1
ATOM 3395 N N . SER A 1 434 ? 15.906 -14.023 15.414 1 88.44 434 SER A N 1
ATOM 3396 C CA . SER A 1 434 ? 16.734 -15.227 15.523 1 88.44 434 SER A CA 1
ATOM 3397 C C . SER A 1 434 ? 16.172 -16.359 14.664 1 88.44 434 SER A C 1
ATOM 3399 O O . SER A 1 434 ? 15 -16.328 14.281 1 88.44 434 SER A O 1
ATOM 3401 N N . TRP A 1 435 ? 17 -17.281 14.352 1 89.44 435 TRP A N 1
ATOM 3402 C CA . TRP A 1 435 ? 16.531 -18.438 13.602 1 89.44 435 TRP A CA 1
ATOM 3403 C C . TRP A 1 435 ? 15.477 -19.203 14.398 1 89.44 435 TRP A C 1
ATOM 3405 O O . TRP A 1 435 ? 14.539 -19.766 13.828 1 89.44 435 TRP A O 1
ATOM 3415 N N . GLU A 1 436 ? 15.664 -19.25 15.688 1 90.19 436 GLU A N 1
ATOM 3416 C CA . GLU A 1 436 ? 14.672 -19.891 16.547 1 90.19 436 GLU A CA 1
ATOM 3417 C C . GLU A 1 436 ? 13.297 -19.25 16.375 1 90.19 436 GLU A C 1
ATOM 3419 O O . GLU A 1 436 ? 12.289 -19.938 16.312 1 90.19 436 GLU A O 1
ATOM 3424 N N . HIS A 1 437 ? 13.328 -17.922 16.344 1 90.5 437 HIS A N 1
ATOM 3425 C CA . HIS A 1 437 ? 12.078 -17.203 16.125 1 90.5 437 HIS A CA 1
ATOM 3426 C C . HIS A 1 437 ? 11.461 -17.562 14.781 1 90.5 437 HIS A C 1
ATOM 3428 O O . HIS A 1 437 ? 10.242 -17.719 14.672 1 90.5 437 HIS A O 1
ATOM 3434 N N . THR A 1 438 ? 12.25 -17.672 13.797 1 91.88 438 THR A N 1
ATOM 3435 C CA . THR A 1 438 ? 11.789 -18.031 12.461 1 91.88 438 THR A CA 1
ATOM 3436 C C . THR A 1 438 ? 11.188 -19.438 12.461 1 91.88 438 THR A C 1
ATOM 3438 O O . THR A 1 438 ? 10.156 -19.672 11.82 1 91.88 438 THR A O 1
ATOM 3441 N N . GLN A 1 439 ? 11.812 -20.391 13.172 1 92.88 439 GLN A N 1
ATOM 3442 C CA . GLN A 1 439 ? 11.297 -21.75 13.273 1 92.88 439 GLN A CA 1
ATOM 3443 C C . GLN A 1 439 ? 9.922 -21.766 13.938 1 92.88 439 GLN A C 1
ATOM 3445 O O . GLN A 1 439 ? 9.031 -22.516 13.516 1 92.88 439 GLN A O 1
ATOM 3450 N N . LYS A 1 440 ? 9.82 -20.922 14.93 1 93.75 440 LYS A N 1
ATOM 3451 C CA . LYS A 1 440 ? 8.523 -20.828 15.594 1 93.75 440 LYS A CA 1
ATOM 3452 C C . LYS A 1 440 ? 7.457 -20.281 14.648 1 93.75 440 LYS A C 1
ATOM 3454 O O . LYS A 1 440 ? 6.312 -20.734 14.664 1 93.75 440 LYS A O 1
ATOM 3459 N N . SER A 1 441 ? 7.844 -19.281 13.867 1 94.81 441 SER A N 1
ATOM 3460 C CA . SER A 1 441 ? 6.918 -18.734 12.891 1 94.81 441 SER A CA 1
ATOM 3461 C C . SER A 1 441 ? 6.5 -19.781 11.859 1 94.81 441 SER A C 1
ATOM 3463 O O . SER A 1 441 ? 5.324 -19.859 11.5 1 94.81 441 SER A O 1
ATOM 3465 N N . ILE A 1 442 ? 7.434 -20.562 11.383 1 96.56 442 ILE A N 1
ATOM 3466 C CA . ILE A 1 442 ? 7.156 -21.625 10.406 1 96.56 442 ILE A CA 1
ATOM 3467 C C . ILE A 1 442 ? 6.195 -22.641 11.016 1 96.56 442 ILE A C 1
ATOM 3469 O O . ILE A 1 442 ? 5.227 -23.047 10.367 1 96.56 442 ILE A O 1
ATOM 3473 N N . SER A 1 443 ? 6.48 -23.016 12.227 1 96.69 443 SER A N 1
ATOM 3474 C CA . SER A 1 443 ? 5.637 -23.984 12.914 1 96.69 443 SER A CA 1
ATOM 3475 C C . SER A 1 443 ? 4.207 -23.469 13.062 1 96.69 443 SER A C 1
ATOM 3477 O O . SER A 1 443 ? 3.248 -24.203 12.805 1 96.69 443 SER A O 1
ATOM 3479 N N . SER A 1 444 ? 4.129 -22.203 13.477 1 95.5 444 SER A N 1
ATOM 3480 C CA . SER A 1 444 ? 2.814 -21.594 13.648 1 95.5 444 SER A CA 1
ATOM 3481 C C . SER A 1 444 ? 2.053 -21.547 12.328 1 95.5 444 SER A C 1
ATOM 3483 O O . SER A 1 444 ? 0.851 -21.812 12.289 1 95.5 444 SER A O 1
ATOM 3485 N N . LEU A 1 445 ? 2.666 -21.203 11.297 1 96.81 445 LEU A N 1
ATOM 3486 C CA . LEU A 1 445 ? 2.041 -21.109 9.984 1 96.81 445 LEU A CA 1
ATOM 3487 C C . LEU A 1 445 ? 1.618 -22.484 9.484 1 96.81 445 LEU A C 1
ATOM 3489 O O . LEU A 1 445 ? 0.559 -22.625 8.867 1 96.81 445 LEU A O 1
ATOM 3493 N N . CYS A 1 446 ? 2.436 -23.484 9.688 1 97.12 446 CYS A N 1
ATOM 3494 C CA . CYS A 1 446 ? 2.074 -24.859 9.32 1 97.12 446 CYS A CA 1
ATOM 3495 C C . CYS A 1 446 ? 0.834 -25.312 10.078 1 97.12 446 CYS A C 1
ATOM 3497 O O . CYS A 1 446 ? -0.023 -26 9.516 1 97.12 446 CYS A O 1
ATOM 3499 N N . GLU A 1 447 ? 0.792 -24.922 11.328 1 95.12 447 GLU A N 1
ATOM 3500 C CA . GLU A 1 447 ? -0.392 -25.25 12.117 1 95.12 447 GLU A CA 1
ATOM 3501 C C . GLU A 1 447 ? -1.64 -24.578 11.539 1 95.12 447 GLU A C 1
ATOM 3503 O O . GLU A 1 447 ? -2.711 -25.188 11.5 1 95.12 447 GLU A O 1
ATOM 3508 N N . GLN A 1 448 ? -1.512 -23.406 11.141 1 94.69 448 GLN A N 1
ATOM 3509 C CA . GLN A 1 448 ? -2.633 -22.703 10.531 1 94.69 448 GLN A CA 1
ATOM 3510 C C . GLN A 1 448 ? -3.076 -23.391 9.242 1 94.69 448 GLN A C 1
ATOM 3512 O O . GLN A 1 448 ? -4.273 -23.469 8.953 1 94.69 448 GLN A O 1
ATOM 3517 N N . LEU A 1 449 ? -2.152 -23.859 8.445 1 96.56 449 LEU A N 1
ATOM 3518 C CA . LEU A 1 449 ? -2.465 -24.578 7.215 1 96.56 449 LEU A CA 1
ATOM 3519 C C . LEU A 1 449 ? -3.188 -25.875 7.512 1 96.56 449 LEU A C 1
ATOM 3521 O O . LEU A 1 449 ? -4.137 -26.25 6.816 1 96.56 449 LEU A O 1
ATOM 3525 N N . ASP A 1 450 ? -2.719 -26.547 8.539 1 94.44 450 ASP A N 1
ATOM 3526 C CA . ASP A 1 450 ? -3.371 -27.797 8.938 1 94.44 450 ASP A CA 1
ATOM 3527 C C . ASP A 1 450 ? -4.805 -27.547 9.391 1 94.44 450 ASP A C 1
ATOM 3529 O O . ASP A 1 450 ? -5.715 -28.297 9.047 1 94.44 450 ASP A O 1
ATOM 3533 N N . ASN A 1 451 ? -4.953 -26.484 10.148 1 91.31 451 ASN A N 1
ATOM 3534 C CA . ASN A 1 451 ? -6.297 -26.109 10.578 1 91.31 451 ASN A CA 1
ATOM 3535 C C . ASN A 1 451 ? -7.18 -25.734 9.391 1 91.31 451 ASN A C 1
ATOM 3537 O O . ASN A 1 451 ? -8.367 -26.062 9.375 1 91.31 451 ASN A O 1
ATOM 3541 N N . TRP A 1 452 ? -6.672 -25.062 8.508 1 93.88 452 TRP A N 1
ATOM 3542 C CA . TRP A 1 452 ? -7.41 -24.656 7.316 1 93.88 452 TRP A CA 1
ATOM 3543 C C . TRP A 1 452 ? -7.902 -25.875 6.535 1 93.88 452 TRP A C 1
ATOM 3545 O O . TRP A 1 452 ? -9.062 -25.922 6.113 1 93.88 452 TRP A O 1
ATOM 3555 N N . ILE A 1 453 ? -7.094 -26.906 6.32 1 93.06 453 ILE A N 1
ATOM 3556 C CA . ILE A 1 453 ? -7.453 -28.125 5.609 1 93.06 453 ILE A CA 1
ATOM 3557 C C . ILE A 1 453 ? -8.57 -28.844 6.359 1 93.06 453 ILE A C 1
ATOM 3559 O O . ILE A 1 453 ? -9.508 -29.359 5.742 1 93.06 453 ILE A O 1
ATOM 3563 N N . ALA A 1 454 ? -8.453 -28.812 7.598 1 88.62 454 ALA A N 1
ATOM 3564 C CA . ALA A 1 454 ? -9.422 -29.516 8.438 1 88.62 454 ALA A CA 1
ATOM 3565 C C . ALA A 1 454 ? -10.789 -28.844 8.391 1 88.62 454 ALA A C 1
ATOM 3567 O O . ALA A 1 454 ? -11.812 -29.5 8.562 1 88.62 454 ALA A O 1
ATOM 3568 N N . CYS A 1 455 ? -10.797 -27.578 8.062 1 86.88 455 CYS A N 1
ATOM 3569 C CA . CYS A 1 455 ? -12.039 -26.812 8.102 1 86.88 455 CYS A CA 1
ATOM 3570 C C . CYS A 1 455 ? -12.695 -26.766 6.73 1 86.88 455 CYS A C 1
ATOM 3572 O O . CYS A 1 455 ? -13.805 -26.234 6.586 1 86.88 455 CYS A O 1
ATOM 3574 N N . LEU A 1 456 ? -12.109 -27.391 5.734 1 90.5 456 LEU A N 1
ATOM 3575 C CA . LEU A 1 456 ? -12.703 -27.406 4.402 1 90.5 456 LEU A CA 1
ATOM 3576 C C . LEU A 1 456 ? -13.977 -28.234 4.379 1 90.5 456 LEU A C 1
ATOM 3578 O O . LEU A 1 456 ? -13.992 -29.359 4.883 1 90.5 456 LEU A O 1
ATOM 3582 N N . PRO A 1 457 ? -15.047 -27.688 3.855 1 88.69 457 PRO A N 1
ATOM 3583 C CA . PRO A 1 457 ? -16.266 -28.5 3.734 1 88.69 457 PRO A CA 1
ATOM 3584 C C . PRO A 1 457 ? -16.094 -29.703 2.809 1 88.69 457 PRO A C 1
ATOM 3586 O O . PRO A 1 457 ? -15.234 -29.672 1.919 1 88.69 457 PRO A O 1
ATOM 3589 N N . PRO A 1 458 ? -16.812 -30.797 2.93 1 84.81 458 PRO A N 1
ATOM 3590 C CA . PRO A 1 458 ? -16.641 -32.031 2.174 1 84.81 458 PRO A CA 1
ATOM 3591 C C . PRO A 1 458 ? -16.688 -31.828 0.664 1 84.81 458 PRO A C 1
ATOM 3593 O O . PRO A 1 458 ? -15.961 -32.5 -0.084 1 84.81 458 PRO A O 1
ATOM 3596 N N . GLY A 1 459 ? -17.406 -31.031 0.176 1 86.81 459 GLY A N 1
ATOM 3597 C CA . GLY A 1 459 ? -17.453 -30.781 -1.256 1 86.81 459 GLY A CA 1
ATOM 3598 C C . GLY A 1 459 ? -16.234 -30.031 -1.768 1 86.81 459 GLY A C 1
ATOM 3599 O O . GLY A 1 459 ? -15.875 -30.156 -2.938 1 86.81 459 GLY A O 1
ATOM 3600 N N . LEU A 1 460 ? -15.469 -29.422 -0.911 1 92.25 460 LEU A N 1
ATOM 3601 C CA . LEU A 1 460 ? -14.344 -28.578 -1.306 1 92.25 460 LEU A CA 1
ATOM 3602 C C . LEU A 1 460 ? -13.023 -29.188 -0.828 1 92.25 460 LEU A C 1
ATOM 3604 O O . LEU A 1 460 ? -11.953 -28.703 -1.195 1 92.25 460 LEU A O 1
ATOM 3608 N N . SER A 1 461 ? -13.07 -30.312 -0.134 1 91.88 461 SER A N 1
ATOM 3609 C CA . SER A 1 461 ? -11.859 -30.938 0.386 1 91.88 461 SER A CA 1
ATOM 3610 C C . SER A 1 461 ? -11.141 -31.75 -0.696 1 91.88 461 SER A C 1
ATOM 3612 O O . SER A 1 461 ? -11.758 -32.562 -1.372 1 91.88 461 SER A O 1
ATOM 3614 N N . PHE A 1 462 ? -9.859 -31.578 -0.884 1 91.25 462 PHE A N 1
ATOM 3615 C CA . PHE A 1 462 ? -9.086 -32.312 -1.873 1 91.25 462 PHE A CA 1
ATOM 3616 C C . PHE A 1 462 ? -8.383 -33.5 -1.232 1 91.25 462 PHE A C 1
ATOM 3618 O O . PHE A 1 462 ? -7.875 -34.375 -1.934 1 91.25 462 PHE A O 1
ATOM 3625 N N . VAL A 1 463 ? -8.375 -33.594 0.012 1 87.94 463 VAL A N 1
ATOM 3626 C CA . VAL A 1 463 ? -7.812 -34.719 0.719 1 87.94 463 VAL A CA 1
ATOM 3627 C C . VAL A 1 463 ? -8.781 -35.906 0.659 1 87.94 463 VAL A C 1
ATOM 3629 O O . VAL A 1 463 ? -8.367 -37.062 0.495 1 87.94 463 VAL A O 1
ATOM 3632 N N . GLN A 1 464 ? -10.062 -35.562 0.782 1 82.94 464 GLN A N 1
ATOM 3633 C CA . GLN A 1 464 ? -11.141 -36.531 0.617 1 82.94 464 GLN A CA 1
ATOM 3634 C C . GLN A 1 464 ? -12.148 -36.062 -0.427 1 82.94 464 GLN A C 1
ATOM 3636 O O . GLN A 1 464 ? -13.281 -35.688 -0.088 1 82.94 464 GLN A O 1
ATOM 3641 N N . PRO A 1 465 ? -11.641 -36.156 -1.619 1 78.62 465 PRO A N 1
ATOM 3642 C CA . PRO A 1 465 ? -12.484 -35.562 -2.654 1 78.62 465 PRO A CA 1
ATOM 3643 C C . PRO A 1 465 ? -13.781 -36.344 -2.879 1 78.62 465 PRO A C 1
ATOM 3645 O O . PRO A 1 465 ? -13.797 -37.562 -2.805 1 78.62 465 PRO A O 1
ATOM 3648 N N . ASP A 1 466 ? -14.789 -35.5 -2.783 1 75.44 466 ASP A N 1
ATOM 3649 C CA . ASP A 1 466 ? -16.094 -36.062 -3.168 1 75.44 466 ASP A CA 1
ATOM 3650 C C . ASP A 1 466 ? -16.234 -36.125 -4.688 1 75.44 466 ASP A C 1
ATOM 3652 O O . ASP A 1 466 ? -15.539 -35.406 -5.41 1 75.44 466 ASP A O 1
ATOM 3656 N N . ASN A 1 467 ? -16.906 -37 -5.184 1 71.88 467 ASN A N 1
ATOM 3657 C CA . ASN A 1 467 ? -17 -37.25 -6.617 1 71.88 467 ASN A CA 1
ATOM 3658 C C . ASN A 1 467 ? -17.938 -36.25 -7.297 1 71.88 467 ASN A C 1
ATOM 3660 O O . ASN A 1 467 ? -18.344 -36.469 -8.445 1 71.88 467 ASN A O 1
ATOM 3664 N N . ASP A 1 468 ? -18.141 -35.125 -6.633 1 82.25 468 ASP A N 1
ATOM 3665 C CA . ASP A 1 468 ? -19 -34.188 -7.312 1 82.25 468 ASP A CA 1
ATOM 3666 C C . ASP A 1 468 ? -18.219 -33.344 -8.312 1 82.25 468 ASP A C 1
ATOM 3668 O O . ASP A 1 468 ? -17.359 -32.531 -7.922 1 82.25 468 ASP A O 1
ATOM 3672 N N . PRO A 1 469 ? -18.516 -33.5 -9.516 1 84.31 469 PRO A N 1
ATOM 3673 C CA . PRO A 1 469 ? -17.781 -32.781 -10.562 1 84.31 469 PRO A CA 1
ATOM 3674 C C . PRO A 1 469 ? -17.984 -31.266 -10.516 1 84.31 469 PRO A C 1
ATOM 3676 O O . PRO A 1 469 ? -17.156 -30.516 -11.008 1 84.31 469 PRO A O 1
ATOM 3679 N N . ALA A 1 470 ? -19.078 -30.891 -9.898 1 83.56 470 ALA A N 1
ATOM 3680 C CA . ALA A 1 470 ? -19.422 -29.469 -9.844 1 83.56 470 ALA A CA 1
ATOM 3681 C C . ALA A 1 470 ? -18.359 -28.688 -9.07 1 83.56 470 ALA A C 1
ATOM 3683 O O . ALA A 1 470 ? -18.188 -27.484 -9.297 1 83.56 470 ALA A O 1
ATOM 3684 N N . PHE A 1 471 ? -17.578 -29.422 -8.25 1 90.5 471 PHE A N 1
ATOM 3685 C CA . PHE A 1 471 ? -16.641 -28.719 -7.391 1 90.5 471 PHE A CA 1
ATOM 3686 C C . PHE A 1 471 ? -15.203 -29.125 -7.715 1 90.5 471 PHE A C 1
ATOM 3688 O O . PHE A 1 471 ? -14.273 -28.766 -6.996 1 90.5 471 PHE A O 1
ATOM 3695 N N . GLU A 1 472 ? -15.078 -29.844 -8.766 1 90.81 472 GLU A N 1
ATOM 3696 C CA . GLU A 1 472 ? -13.75 -30.328 -9.133 1 90.81 472 GLU A CA 1
ATOM 3697 C C . GLU A 1 472 ? -12.781 -29.172 -9.336 1 90.81 472 GLU A C 1
ATOM 3699 O O . GLU A 1 472 ? -11.664 -29.188 -8.797 1 90.81 472 GLU A O 1
ATOM 3704 N N . ARG A 1 473 ? -13.195 -28.188 -10.109 1 93.38 473 ARG A N 1
ATOM 3705 C CA . ARG A 1 473 ? -12.344 -27.031 -10.375 1 93.38 473 ARG A CA 1
ATOM 3706 C C . ARG A 1 473 ? -12 -26.297 -9.086 1 93.38 473 ARG A C 1
ATOM 3708 O O . ARG A 1 473 ? -10.844 -25.938 -8.867 1 93.38 473 ARG A O 1
ATOM 3715 N N . LYS A 1 474 ? -13 -26.047 -8.25 1 94.62 474 LYS A N 1
ATOM 3716 C CA . LYS A 1 474 ? -12.797 -25.312 -7 1 94.62 474 LYS A CA 1
ATOM 3717 C C . LYS A 1 474 ? -11.852 -26.078 -6.07 1 94.62 474 LYS A C 1
ATOM 3719 O O . LYS A 1 474 ? -11.031 -25.469 -5.387 1 94.62 474 LYS A O 1
ATOM 3724 N N . ARG A 1 475 ? -11.938 -27.391 -6.059 1 94.25 475 ARG A N 1
ATOM 3725 C CA . ARG A 1 475 ? -11.039 -28.203 -5.25 1 94.25 475 ARG A CA 1
ATOM 3726 C C . ARG A 1 475 ? -9.594 -28.078 -5.727 1 94.25 475 ARG A C 1
ATOM 3728 O O . ARG A 1 475 ? -8.68 -27.938 -4.914 1 94.25 475 ARG A O 1
ATOM 3735 N N . LEU A 1 476 ? -9.445 -28.109 -7.016 1 94.94 476 LEU A N 1
ATOM 3736 C CA . LEU A 1 476 ? -8.102 -28.016 -7.566 1 94.94 476 LEU A CA 1
ATOM 3737 C C . LEU A 1 476 ? -7.5 -26.641 -7.301 1 94.94 476 LEU A C 1
ATOM 3739 O O . LEU A 1 476 ? -6.309 -26.531 -7.008 1 94.94 476 LEU A O 1
ATOM 3743 N N . LEU A 1 477 ? -8.32 -25.609 -7.461 1 96.5 477 LEU A N 1
ATOM 3744 C CA . LEU A 1 477 ? -7.859 -24.25 -7.184 1 96.5 477 LEU A CA 1
ATOM 3745 C C . LEU A 1 477 ? -7.387 -24.125 -5.738 1 96.5 477 LEU A C 1
ATOM 3747 O O . LEU A 1 477 ? -6.312 -23.578 -5.48 1 96.5 477 LEU A O 1
ATOM 3751 N N . LEU A 1 478 ? -8.133 -24.609 -4.762 1 96.81 478 LEU A N 1
ATOM 3752 C CA . LEU A 1 478 ? -7.773 -24.562 -3.352 1 96.81 478 LEU A CA 1
ATOM 3753 C C . LEU A 1 478 ? -6.527 -25.391 -3.074 1 96.81 478 LEU A C 1
ATOM 3755 O O . LEU A 1 478 ? -5.652 -24.969 -2.311 1 96.81 478 LEU A O 1
ATOM 3759 N N . GLU A 1 479 ? -6.449 -26.531 -3.703 1 96.94 479 GLU A N 1
ATOM 3760 C CA . GLU A 1 479 ? -5.297 -27.406 -3.512 1 96.94 479 GLU A CA 1
ATOM 3761 C C . GLU A 1 479 ? -4.012 -26.75 -3.996 1 96.94 479 GLU A C 1
ATOM 3763 O O . GLU A 1 479 ? -2.988 -26.797 -3.311 1 96.94 479 GLU A O 1
ATOM 3768 N N . MET A 1 480 ? -4.047 -26.188 -5.164 1 97.12 480 MET A N 1
ATOM 3769 C CA . MET A 1 480 ? -2.854 -25.547 -5.707 1 97.12 480 MET A CA 1
ATOM 3770 C C . MET A 1 480 ? -2.459 -24.328 -4.863 1 97.12 480 MET A C 1
ATOM 3772 O O . MET A 1 480 ? -1.271 -24.062 -4.688 1 97.12 480 MET A O 1
ATOM 3776 N N . HIS A 1 481 ? -3.453 -23.609 -4.348 1 97.44 481 HIS A N 1
ATOM 3777 C CA . HIS A 1 481 ? -3.137 -22.5 -3.455 1 97.44 481 HIS A CA 1
ATOM 3778 C C . HIS A 1 481 ? -2.502 -23 -2.162 1 97.44 481 HIS A C 1
ATOM 3780 O O . HIS A 1 481 ? -1.599 -22.359 -1.621 1 97.44 481 HIS A O 1
ATOM 3786 N N . TYR A 1 482 ? -3.02 -24.141 -1.686 1 97.69 482 TYR A N 1
ATOM 3787 C CA . TYR A 1 482 ? -2.438 -24.75 -0.499 1 97.69 482 TYR A CA 1
ATOM 3788 C C . TYR A 1 482 ? -0.98 -25.125 -0.737 1 97.69 482 TYR A C 1
ATOM 3790 O O . TYR A 1 482 ? -0.114 -24.844 0.09 1 97.69 482 TYR A O 1
ATOM 3798 N N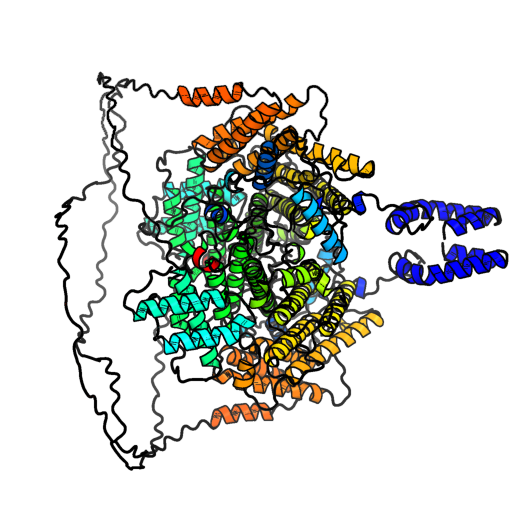 . ILE A 1 483 ? -0.732 -25.75 -1.831 1 98.38 483 ILE A N 1
ATOM 3799 C CA . ILE A 1 483 ? 0.614 -26.203 -2.164 1 98.38 483 ILE A CA 1
ATOM 3800 C C . ILE A 1 483 ? 1.554 -25 -2.252 1 98.38 483 ILE A C 1
ATOM 3802 O O . ILE A 1 483 ? 2.641 -25.016 -1.667 1 98.38 483 ILE A O 1
ATOM 3806 N N . ARG A 1 484 ? 1.142 -24 -2.92 1 97.94 484 ARG A N 1
ATOM 3807 C CA . ARG A 1 484 ? 1.969 -22.812 -3.086 1 97.94 484 ARG A CA 1
ATOM 3808 C C . ARG A 1 484 ? 2.283 -22.172 -1.738 1 97.94 484 ARG A C 1
ATOM 3810 O O . ARG A 1 484 ? 3.416 -21.75 -1.495 1 97.94 484 ARG A O 1
ATOM 3817 N N . THR A 1 485 ? 1.281 -22.062 -0.908 1 98.44 485 THR A N 1
ATOM 3818 C CA . THR A 1 485 ? 1.458 -21.453 0.399 1 98.44 485 THR A CA 1
ATOM 3819 C C . THR A 1 485 ? 2.367 -22.297 1.284 1 98.44 485 THR A C 1
ATOM 3821 O O . THR A 1 485 ? 3.236 -21.766 1.979 1 98.44 485 THR A O 1
ATOM 3824 N N . LYS A 1 486 ? 2.17 -23.562 1.247 1 98.44 486 LYS A N 1
ATOM 3825 C CA . LYS A 1 486 ? 2.979 -24.453 2.072 1 98.44 486 LYS A CA 1
ATOM 3826 C C . LYS A 1 486 ? 4.441 -24.422 1.643 1 98.44 486 LYS A C 1
ATOM 3828 O O . LYS A 1 486 ? 5.344 -24.484 2.484 1 98.44 486 LYS A O 1
ATOM 3833 N N . ILE A 1 487 ? 4.688 -24.391 0.352 1 98.06 487 ILE A N 1
ATOM 3834 C CA . ILE A 1 487 ? 6.055 -24.25 -0.136 1 98.06 487 ILE A CA 1
ATOM 3835 C C . ILE A 1 487 ? 6.664 -22.953 0.396 1 98.06 487 ILE A C 1
ATOM 3837 O O . ILE A 1 487 ? 7.793 -22.953 0.896 1 98.06 487 ILE A O 1
ATOM 3841 N N . LEU A 1 488 ? 5.93 -21.906 0.31 1 97.5 488 LEU A N 1
ATOM 3842 C CA . LEU A 1 488 ? 6.41 -20.594 0.762 1 97.5 488 LEU A CA 1
ATOM 3843 C C . LEU A 1 488 ? 6.777 -20.641 2.242 1 97.5 488 LEU A C 1
ATOM 3845 O O . LEU A 1 488 ? 7.758 -20.016 2.66 1 97.5 488 LEU A O 1
ATOM 3849 N N . VAL A 1 489 ? 6.031 -21.344 3.039 1 97.81 489 VAL A N 1
ATOM 3850 C CA . VAL A 1 489 ? 6.207 -21.406 4.484 1 97.81 489 VAL A CA 1
ATOM 3851 C C . VAL A 1 489 ? 7.426 -22.266 4.824 1 97.81 489 VAL A C 1
ATOM 3853 O O . VAL A 1 489 ? 8.188 -21.938 5.738 1 97.81 489 VAL A O 1
ATOM 3856 N N . THR A 1 490 ? 7.668 -23.281 4.094 1 96.94 490 THR A N 1
ATOM 3857 C CA . THR A 1 490 ? 8.672 -24.266 4.484 1 96.94 490 THR A CA 1
ATOM 3858 C C . THR A 1 490 ? 9.977 -24.031 3.732 1 96.94 490 THR A C 1
ATOM 3860 O O . THR A 1 490 ? 11.023 -24.562 4.113 1 96.94 490 THR A O 1
ATOM 3863 N N . ARG A 1 491 ? 10.016 -23.234 2.771 1 95.12 491 ARG A N 1
ATOM 3864 C CA . ARG A 1 491 ? 11.156 -23.031 1.878 1 95.12 491 ARG A CA 1
ATOM 3865 C C . ARG A 1 491 ? 12.375 -22.547 2.646 1 95.12 491 ARG A C 1
ATOM 3867 O O . ARG A 1 491 ? 13.508 -22.906 2.318 1 95.12 491 ARG A O 1
ATOM 3874 N N . PRO A 1 492 ? 12.219 -21.703 3.682 1 92.25 492 PRO A N 1
ATOM 3875 C CA . PRO A 1 492 ? 13.398 -21.188 4.375 1 92.25 492 PRO A CA 1
ATOM 3876 C C . PRO A 1 492 ? 14.289 -22.281 4.945 1 92.25 492 PRO A C 1
ATOM 3878 O O . PRO A 1 492 ? 15.492 -22.078 5.133 1 92.25 492 PRO A O 1
ATOM 3881 N N . CYS A 1 493 ? 13.797 -23.438 5.141 1 91.38 493 CYS A N 1
ATOM 3882 C CA . CYS A 1 493 ? 14.555 -24.531 5.742 1 91.38 493 CYS A CA 1
ATOM 3883 C C . CYS A 1 493 ? 15.297 -25.328 4.676 1 91.38 493 CYS A C 1
ATOM 3885 O O . CYS A 1 493 ? 16.141 -26.172 4.996 1 91.38 493 CYS A O 1
ATOM 3887 N N . LEU A 1 494 ? 14.977 -25.062 3.451 1 88.94 494 LEU A N 1
ATOM 3888 C CA . LEU A 1 494 ? 15.641 -25.781 2.365 1 88.94 494 LEU A CA 1
ATOM 3889 C C . LEU A 1 494 ? 17 -25.156 2.051 1 88.94 494 LEU A C 1
ATOM 3891 O O . LEU A 1 494 ? 17.156 -24.484 1.025 1 88.94 494 LEU A O 1
ATOM 3895 N N . CYS A 1 495 ? 17.906 -25.172 2.861 1 79.38 495 CYS A N 1
ATOM 3896 C CA . CYS A 1 495 ? 19.281 -24.688 2.717 1 79.38 495 CYS A CA 1
ATOM 3897 C C . CYS A 1 495 ? 20.234 -25.484 3.594 1 79.38 495 CYS A C 1
ATOM 3899 O O . CYS A 1 495 ? 19.797 -26.328 4.383 1 79.38 495 CYS A O 1
ATOM 3901 N N . ARG A 1 496 ? 21.469 -25.328 3.375 1 65.5 496 ARG A N 1
ATOM 3902 C CA . ARG A 1 496 ? 22.469 -26.047 4.145 1 65.5 496 ARG A CA 1
ATOM 3903 C C . ARG A 1 496 ? 22.734 -25.375 5.488 1 65.5 496 ARG A C 1
ATOM 3905 O O . ARG A 1 496 ? 23.766 -24.75 5.684 1 65.5 496 ARG A O 1
ATOM 3912 N N . LEU A 1 497 ? 21.828 -25.516 6.355 1 64.56 497 LEU A N 1
ATOM 3913 C CA . LEU A 1 497 ? 21.859 -24.844 7.652 1 64.56 497 LEU A CA 1
ATOM 3914 C C . LEU A 1 497 ? 22.859 -25.516 8.586 1 64.56 497 LEU A C 1
ATOM 3916 O O . LEU A 1 497 ? 23.391 -24.875 9.492 1 64.56 497 LEU A O 1
ATOM 3920 N N . ASP A 1 498 ? 23.125 -26.719 8.406 1 59.62 498 ASP A N 1
ATOM 3921 C CA . ASP A 1 498 ? 24.031 -27.469 9.266 1 59.62 498 ASP A CA 1
ATOM 3922 C C . ASP A 1 498 ? 25.453 -26.891 9.195 1 59.62 498 ASP A C 1
ATOM 3924 O O . ASP A 1 498 ? 26.156 -26.859 10.203 1 59.62 498 ASP A O 1
ATOM 3928 N N . SER A 1 499 ? 25.703 -26.406 8.117 1 62.03 499 SER A N 1
ATOM 3929 C CA . SER A 1 499 ? 27.047 -25.844 7.949 1 62.03 499 SER A CA 1
ATOM 3930 C C . SER A 1 499 ? 27.109 -24.391 8.398 1 62.03 499 SER A C 1
ATOM 3932 O O . SER A 1 499 ? 28.188 -23.875 8.703 1 62.03 499 SER A O 1
ATOM 3934 N N . ARG A 1 500 ? 26.016 -23.938 8.602 1 69.94 500 ARG A N 1
ATOM 3935 C CA . ARG A 1 500 ? 25.984 -22.5 8.836 1 69.94 500 ARG A CA 1
ATOM 3936 C C . ARG A 1 500 ? 25.828 -22.188 10.328 1 69.94 500 ARG A C 1
ATOM 3938 O O . ARG A 1 500 ? 26.281 -21.141 10.797 1 69.94 500 ARG A O 1
ATOM 3945 N N . ILE A 1 501 ? 25.094 -23.141 10.953 1 71.75 501 ILE A N 1
ATOM 3946 C CA . ILE A 1 501 ? 24.906 -22.969 12.391 1 71.75 501 ILE A CA 1
ATOM 3947 C C . ILE A 1 501 ? 25.781 -23.984 13.141 1 71.75 501 ILE A C 1
ATOM 3949 O O . ILE A 1 501 ? 25.438 -25.172 13.227 1 71.75 501 ILE A O 1
ATOM 3953 N N . ARG A 1 502 ? 26.938 -23.734 13.547 1 66.38 502 ARG A N 1
ATOM 3954 C CA . ARG A 1 502 ? 27.953 -24.609 14.102 1 66.38 502 ARG A CA 1
ATOM 3955 C C . ARG A 1 502 ? 27.422 -25.406 15.281 1 66.38 502 ARG A C 1
ATOM 3957 O O . ARG A 1 502 ? 27.688 -26.609 15.414 1 66.38 502 ARG A O 1
ATOM 3964 N N . THR A 1 503 ? 26.75 -24.75 16.141 1 73.06 503 THR A N 1
ATOM 3965 C CA . THR A 1 503 ? 26.312 -25.438 17.359 1 73.06 503 THR A CA 1
ATOM 3966 C C . THR A 1 503 ? 24.781 -25.422 17.469 1 73.06 503 THR A C 1
ATOM 3968 O O . THR A 1 503 ? 24.25 -25.016 18.5 1 73.06 503 THR A O 1
ATOM 3971 N N . GLN A 1 504 ? 24.234 -25.953 16.438 1 80.25 504 GLN A N 1
ATOM 3972 C CA . GLN A 1 504 ? 22.781 -26 16.438 1 80.25 504 GLN A CA 1
ATOM 3973 C C . GLN A 1 504 ? 22.281 -27.156 17.312 1 80.25 504 GLN A C 1
ATOM 3975 O O . GLN A 1 504 ? 22.875 -28.219 17.344 1 80.25 504 GLN A O 1
ATOM 3980 N N . SER A 1 505 ? 21.219 -26.906 18.078 1 84.06 505 SER A N 1
ATOM 3981 C CA . SER A 1 505 ? 20.609 -27.953 18.891 1 84.06 505 SER A CA 1
ATOM 3982 C C . SER A 1 505 ? 20.047 -29.062 18.031 1 84.06 505 SER A C 1
ATOM 3984 O O . SER A 1 505 ? 19.75 -28.844 16.844 1 84.06 505 SER A O 1
ATOM 3986 N N . HIS A 1 506 ? 19.938 -30.219 18.562 1 85.56 506 HIS A N 1
ATOM 3987 C CA . HIS A 1 506 ? 19.406 -31.375 17.844 1 85.56 506 HIS A CA 1
ATOM 3988 C C . HIS A 1 506 ? 17.969 -31.125 17.406 1 85.56 506 HIS A C 1
ATOM 3990 O O . HIS A 1 506 ? 17.562 -31.531 16.312 1 85.56 506 HIS A O 1
ATOM 3996 N N . ASP A 1 507 ? 17.172 -30.5 18.312 1 88.06 507 ASP A N 1
ATOM 3997 C CA . ASP A 1 507 ? 15.781 -30.203 18 1 88.06 507 ASP A CA 1
ATOM 3998 C C . ASP A 1 507 ? 15.672 -29.234 16.828 1 88.06 507 ASP A C 1
ATOM 4000 O O . ASP A 1 507 ? 14.789 -29.359 15.977 1 88.06 507 ASP A O 1
ATOM 4004 N N . SER A 1 508 ? 16.484 -28.281 16.828 1 88.12 508 SER A N 1
ATOM 4005 C CA . SER A 1 508 ? 16.5 -27.312 15.75 1 88.12 508 SER A CA 1
ATOM 4006 C C . SER A 1 508 ? 16.891 -27.953 14.43 1 88.12 508 SER A C 1
ATOM 4008 O O . SER A 1 508 ? 16.281 -27.672 13.391 1 88.12 508 SER A O 1
ATOM 4010 N N . ASP A 1 509 ? 17.891 -28.781 14.453 1 87.88 509 ASP A N 1
ATOM 4011 C CA . ASP A 1 509 ? 18.328 -29.484 13.25 1 87.88 509 ASP A CA 1
ATOM 4012 C C . ASP A 1 509 ? 17.25 -30.422 12.719 1 87.88 509 ASP A C 1
ATOM 4014 O O . ASP A 1 509 ? 17.031 -30.5 11.508 1 87.88 509 ASP A O 1
ATOM 4018 N N . ARG A 1 510 ? 16.672 -31.125 13.641 1 89.19 510 ARG A N 1
ATOM 4019 C CA . ARG A 1 510 ? 15.586 -32.031 13.242 1 89.19 510 ARG A CA 1
ATOM 4020 C C . ARG A 1 510 ? 14.438 -31.234 12.609 1 89.19 510 ARG A C 1
ATOM 4022 O O . ARG A 1 510 ? 13.867 -31.672 11.609 1 89.19 510 ARG A O 1
ATOM 4029 N N . PHE A 1 511 ? 14.094 -30.188 13.227 1 92.12 511 PHE A N 1
ATOM 4030 C CA . PHE A 1 511 ? 13.031 -29.344 12.688 1 92.12 511 PHE A CA 1
ATOM 4031 C C . PHE A 1 511 ? 13.367 -28.891 11.266 1 92.12 511 PHE A C 1
ATOM 4033 O O . PHE A 1 511 ? 12.516 -28.953 10.375 1 92.12 511 PHE A O 1
ATOM 4040 N N . ASN A 1 512 ? 14.578 -28.422 11.07 1 90.19 512 ASN A N 1
ATOM 4041 C CA . ASN A 1 512 ? 15.016 -27.953 9.758 1 90.19 512 ASN A CA 1
ATOM 4042 C C . ASN A 1 512 ? 14.891 -29.062 8.711 1 90.19 512 ASN A C 1
ATOM 4044 O O . ASN A 1 512 ? 14.406 -28.812 7.602 1 90.19 512 ASN A O 1
ATOM 4048 N N . LYS A 1 513 ? 15.312 -30.203 9.055 1 89.44 513 LYS A N 1
ATOM 4049 C CA . LYS A 1 513 ? 15.273 -31.328 8.117 1 89.44 513 LYS A CA 1
ATOM 4050 C C . LYS A 1 513 ? 13.836 -31.734 7.809 1 89.44 513 LYS A C 1
ATOM 4052 O O . LYS A 1 513 ? 13.5 -32 6.656 1 89.44 513 LYS A O 1
ATOM 4057 N N . ASP A 1 514 ? 13.016 -31.75 8.836 1 93.38 514 ASP A N 1
ATOM 4058 C CA . ASP A 1 514 ? 11.617 -32.125 8.648 1 93.38 514 ASP A CA 1
ATOM 4059 C C . ASP A 1 514 ? 10.898 -31.125 7.742 1 93.38 514 ASP A C 1
ATOM 4061 O O . ASP A 1 514 ? 10.117 -31.531 6.875 1 93.38 514 ASP A O 1
ATOM 4065 N N . MET A 1 515 ? 11.18 -29.891 8.016 1 94.25 515 MET A N 1
ATOM 4066 C CA . MET A 1 515 ? 10.523 -28.859 7.219 1 94.25 515 MET A CA 1
ATOM 4067 C C . MET A 1 515 ? 11.062 -28.828 5.797 1 94.25 515 MET A C 1
ATOM 4069 O O . MET A 1 515 ? 10.328 -28.547 4.852 1 94.25 515 MET A O 1
ATOM 4073 N N . ALA A 1 516 ? 12.336 -29.047 5.633 1 93.62 516 ALA A N 1
ATOM 4074 C CA . ALA A 1 516 ? 12.906 -29.188 4.293 1 93.62 516 ALA A CA 1
ATOM 4075 C C . ALA A 1 516 ? 12.258 -30.328 3.533 1 93.62 516 ALA A C 1
ATOM 4077 O O . ALA A 1 516 ? 11.938 -30.203 2.35 1 93.62 516 ALA A O 1
ATOM 4078 N N . ARG A 1 517 ? 12.109 -31.438 4.215 1 94 517 ARG A N 1
ATOM 4079 C CA . ARG A 1 517 ? 11.453 -32.594 3.607 1 94 517 ARG A CA 1
ATOM 4080 C C . ARG A 1 517 ? 10.016 -32.25 3.219 1 94 517 ARG A C 1
ATOM 4082 O O . ARG A 1 517 ? 9.562 -32.625 2.133 1 94 517 ARG A O 1
ATOM 4089 N N . ALA A 1 518 ? 9.375 -31.578 4.125 1 96 518 ALA A N 1
ATOM 4090 C CA . ALA A 1 518 ? 7.996 -31.172 3.842 1 96 518 ALA A CA 1
ATOM 4091 C C . ALA A 1 518 ? 7.938 -30.281 2.609 1 96 518 ALA A C 1
ATOM 4093 O O . ALA A 1 518 ? 6.996 -30.359 1.816 1 96 518 ALA A O 1
ATOM 4094 N N . CYS A 1 519 ? 8.844 -29.391 2.512 1 96.31 519 CYS A N 1
ATOM 4095 C CA . CYS A 1 519 ? 8.906 -28.484 1.369 1 96.31 519 CYS A CA 1
ATOM 4096 C C . CYS A 1 519 ? 9.047 -29.266 0.065 1 96.31 519 CYS A C 1
ATOM 4098 O O . CYS A 1 519 ? 8.305 -29.016 -0.889 1 96.31 519 CYS A O 1
ATOM 4100 N N . VAL A 1 520 ? 9.938 -30.203 0.018 1 96.06 520 VAL A N 1
ATOM 4101 C CA . VAL A 1 520 ? 10.211 -31 -1.177 1 96.06 520 VAL A CA 1
ATOM 4102 C C . VAL A 1 520 ? 9.008 -31.891 -1.496 1 96.06 520 VAL A C 1
ATOM 4104 O O . VAL A 1 520 ? 8.594 -31.984 -2.654 1 96.06 520 VAL A O 1
ATOM 4107 N N . GLU A 1 521 ? 8.492 -32.5 -0.483 1 96.31 521 GLU A N 1
ATOM 4108 C CA . GLU A 1 521 ? 7.328 -33.344 -0.693 1 96.31 521 GLU A CA 1
ATOM 4109 C C . GLU A 1 521 ? 6.145 -32.562 -1.225 1 96.31 521 GLU A C 1
ATOM 4111 O O . GLU A 1 521 ? 5.375 -33.031 -2.051 1 96.31 521 GLU A O 1
ATOM 4116 N N . THR A 1 522 ? 5.992 -31.406 -0.712 1 97.75 522 THR A N 1
ATOM 4117 C CA . THR A 1 522 ? 4.918 -30.531 -1.194 1 97.75 522 THR A CA 1
ATOM 4118 C C . THR A 1 522 ? 5.137 -30.156 -2.656 1 97.75 522 THR A C 1
ATOM 4120 O O . THR A 1 522 ? 4.188 -30.109 -3.441 1 97.75 522 THR A O 1
ATOM 4123 N N . ALA A 1 523 ? 6.332 -29.828 -3.01 1 97.81 523 ALA A N 1
ATOM 4124 C CA . ALA A 1 523 ? 6.645 -29.547 -4.406 1 97.81 523 ALA A CA 1
ATOM 4125 C C . ALA A 1 523 ? 6.332 -30.734 -5.301 1 97.81 523 ALA A C 1
ATOM 4127 O O . ALA A 1 523 ? 5.828 -30.578 -6.414 1 97.81 523 ALA A O 1
ATOM 4128 N N . LYS A 1 524 ? 6.664 -31.953 -4.836 1 97.06 524 LYS A N 1
ATOM 4129 C CA . LYS A 1 524 ? 6.344 -33.156 -5.57 1 97.06 524 LYS A CA 1
ATOM 4130 C C . LYS A 1 524 ? 4.836 -33.312 -5.762 1 97.06 524 LYS A C 1
ATOM 4132 O O . LYS A 1 524 ? 4.383 -33.812 -6.793 1 97.06 524 LYS A O 1
ATOM 4137 N N . SER A 1 525 ? 4.133 -32.875 -4.746 1 96.94 525 SER A N 1
ATOM 4138 C CA . SER A 1 525 ? 2.678 -32.969 -4.824 1 96.94 525 SER A CA 1
ATOM 4139 C C . SER A 1 525 ? 2.135 -32.156 -5.992 1 96.94 525 SER A C 1
ATOM 4141 O O . SER A 1 525 ? 1.117 -32.5 -6.586 1 96.94 525 SER A O 1
ATOM 4143 N N . MET A 1 526 ? 2.764 -31.047 -6.32 1 97.38 526 MET A N 1
ATOM 4144 C CA . MET A 1 526 ? 2.354 -30.25 -7.477 1 97.38 526 MET A CA 1
ATOM 4145 C C . MET A 1 526 ? 2.469 -31.062 -8.766 1 97.38 526 MET A C 1
ATOM 4147 O O . MET A 1 526 ? 1.604 -30.984 -9.633 1 97.38 526 MET A O 1
ATOM 4151 N N . ALA A 1 527 ? 3.52 -31.828 -8.883 1 96.75 527 ALA A N 1
ATOM 4152 C CA . ALA A 1 527 ? 3.691 -32.688 -10.031 1 96.75 527 ALA A CA 1
ATOM 4153 C C . ALA A 1 527 ? 2.643 -33.812 -10.039 1 96.75 527 ALA A C 1
ATOM 4155 O O . ALA A 1 527 ? 2.139 -34.188 -11.094 1 96.75 527 ALA A O 1
ATOM 4156 N N . ASP A 1 528 ? 2.336 -34.25 -8.891 1 95.81 528 ASP A N 1
ATOM 4157 C CA . ASP A 1 528 ? 1.41 -35.375 -8.758 1 95.81 528 ASP A CA 1
ATOM 4158 C C . ASP A 1 528 ? 0.002 -34.969 -9.195 1 95.81 528 ASP A C 1
ATOM 4160 O O . ASP A 1 528 ? -0.751 -35.812 -9.711 1 95.81 528 ASP A O 1
ATOM 4164 N N . ILE A 1 529 ? -0.354 -33.75 -8.938 1 94.19 529 ILE A N 1
ATOM 4165 C CA . ILE A 1 529 ? -1.701 -33.281 -9.25 1 94.19 529 ILE A CA 1
ATOM 4166 C C . ILE A 1 529 ? -1.869 -33.188 -10.766 1 94.19 529 ILE A C 1
ATOM 4168 O O . ILE A 1 529 ? -2.984 -33.281 -11.281 1 94.19 529 ILE A O 1
ATOM 4172 N N . LEU A 1 530 ? -0.797 -33.031 -11.461 1 95.56 530 LEU A N 1
ATOM 4173 C CA . LEU A 1 530 ? -0.847 -32.875 -12.914 1 95.56 530 LEU A CA 1
ATOM 4174 C C . LEU A 1 530 ? -0.899 -34.25 -13.586 1 95.56 530 LEU A C 1
ATOM 4176 O O . LEU A 1 530 ? -0.214 -35.188 -13.156 1 95.56 530 LEU A O 1
ATOM 4180 N N . PRO A 1 531 ? -1.703 -34.406 -14.578 1 94.31 531 PRO A N 1
ATOM 4181 C CA . PRO A 1 531 ? -1.748 -35.688 -15.312 1 94.31 531 PRO A CA 1
ATOM 4182 C C . PRO A 1 531 ? -0.399 -36.062 -15.922 1 94.31 531 PRO A C 1
ATOM 4184 O O . PRO A 1 531 ? 0.422 -35.188 -16.203 1 94.31 531 PRO A O 1
ATOM 4187 N N . GLU A 1 532 ? -0.218 -37.344 -16.125 1 93.5 532 GLU A N 1
ATOM 4188 C CA . GLU A 1 532 ? 1.033 -37.812 -16.719 1 93.5 532 GLU A CA 1
ATOM 4189 C C . GLU A 1 532 ? 1.202 -37.312 -18.141 1 93.5 532 GLU A C 1
ATOM 4191 O O . GLU A 1 532 ? 2.295 -36.906 -18.547 1 93.5 532 GLU A O 1
ATOM 4196 N N . ALA A 1 533 ? 0.082 -37.406 -18.844 1 92.12 533 ALA A N 1
ATOM 4197 C CA . ALA A 1 533 ? 0.103 -36.844 -20.203 1 92.12 533 ALA A CA 1
ATOM 4198 C C . ALA A 1 533 ? -0.198 -35.344 -20.172 1 92.12 533 ALA A C 1
ATOM 4200 O O . ALA A 1 533 ? -1.13 -34.906 -19.5 1 92.12 533 ALA A O 1
ATOM 4201 N N . VAL A 1 534 ? 0.596 -34.656 -20.844 1 92.62 534 VAL A N 1
ATOM 4202 C CA . VAL A 1 534 ? 0.437 -33.188 -20.844 1 92.62 534 VAL A CA 1
ATOM 4203 C C . VAL A 1 534 ? -0.849 -32.812 -21.578 1 92.62 534 VAL A C 1
ATOM 4205 O O . VAL A 1 534 ? -1.02 -33.125 -22.75 1 92.62 534 VAL A O 1
ATOM 4208 N N . ASP A 1 535 ? -1.767 -32.25 -20.891 1 91.38 535 ASP A N 1
ATOM 4209 C CA . ASP A 1 535 ? -3.02 -31.719 -21.406 1 91.38 535 ASP A CA 1
ATOM 4210 C C . ASP A 1 535 ? -3.225 -30.281 -20.938 1 91.38 535 ASP A C 1
ATOM 4212 O O . ASP A 1 535 ? -3.855 -30.031 -19.922 1 91.38 535 ASP A O 1
ATOM 4216 N N . ALA A 1 536 ? -2.783 -29.422 -21.797 1 90.81 536 ALA A N 1
ATOM 4217 C CA . ALA A 1 536 ? -2.834 -28 -21.438 1 90.81 536 ALA A CA 1
ATOM 4218 C C . ALA A 1 536 ? -4.273 -27.531 -21.25 1 90.81 536 ALA A C 1
ATOM 4220 O O . ALA A 1 536 ? -4.559 -26.703 -20.375 1 90.81 536 ALA A O 1
ATOM 4221 N N . THR A 1 537 ? -5.199 -27.984 -22.031 1 89.31 537 THR A N 1
ATOM 4222 C CA . THR A 1 537 ? -6.598 -27.578 -21.953 1 89.31 537 THR A CA 1
ATOM 4223 C C . THR A 1 537 ? -7.211 -27.984 -20.625 1 89.31 537 THR A C 1
ATOM 4225 O O . THR A 1 537 ? -7.977 -27.234 -20.031 1 89.31 537 THR A O 1
ATOM 4228 N N . TYR A 1 538 ? -6.836 -29.141 -20.234 1 90.06 538 TYR A N 1
ATOM 4229 C CA . TYR A 1 538 ? -7.316 -29.609 -18.938 1 90.06 538 TYR A CA 1
ATOM 4230 C C . TYR A 1 538 ? -6.879 -28.672 -17.828 1 90.06 538 TYR A C 1
ATOM 4232 O O . TYR A 1 538 ? -7.691 -28.266 -16.984 1 90.06 538 TYR A O 1
ATOM 4240 N N . LEU A 1 539 ? -5.66 -28.328 -17.812 1 92.81 539 LEU A N 1
ATOM 4241 C CA . LEU A 1 539 ? -5.109 -27.5 -16.75 1 92.81 539 LEU A CA 1
ATOM 4242 C C . LEU A 1 539 ? -5.734 -26.109 -16.781 1 92.81 539 LEU A C 1
ATOM 4244 O O . LEU A 1 539 ? -6.035 -25.531 -15.727 1 92.81 539 LEU A O 1
ATOM 4248 N N . TYR A 1 540 ? -5.922 -25.562 -17.953 1 92.75 540 TYR A N 1
ATOM 4249 C CA . TYR A 1 540 ? -6.484 -24.219 -18.078 1 92.75 540 TYR A CA 1
ATOM 4250 C C . TYR A 1 540 ? -7.961 -24.219 -17.688 1 92.75 540 TYR A C 1
ATOM 4252 O O . TYR A 1 540 ? -8.461 -23.25 -17.125 1 92.75 540 TYR A O 1
ATOM 4260 N N . ARG A 1 541 ? -8.664 -25.25 -17.953 1 91.31 541 ARG A N 1
ATOM 4261 C CA . ARG A 1 541 ? -10.094 -25.328 -17.656 1 91.31 541 ARG A CA 1
ATOM 4262 C C . ARG A 1 541 ? -10.336 -25.594 -16.172 1 91.31 541 ARG A C 1
ATOM 4264 O O . ARG A 1 541 ? -11.281 -25.047 -15.586 1 91.31 541 ARG A O 1
ATOM 4271 N N . THR A 1 542 ? -9.477 -26.375 -15.617 1 91.38 542 THR A N 1
ATOM 4272 C CA . THR A 1 542 ? -9.766 -26.828 -14.258 1 91.38 542 THR A CA 1
ATOM 4273 C C . THR A 1 542 ? -8.875 -26.109 -13.25 1 91.38 542 THR A C 1
ATOM 4275 O O . THR A 1 542 ? -9.227 -25.984 -12.07 1 91.38 542 THR A O 1
ATOM 4278 N N . GLY A 1 543 ? -7.75 -25.734 -13.641 1 93.94 543 GLY A N 1
ATOM 4279 C CA . GLY A 1 543 ? -6.801 -25.078 -12.742 1 93.94 543 GLY A CA 1
ATOM 4280 C C . GLY A 1 543 ? -6.777 -23.578 -12.883 1 93.94 543 GLY A C 1
ATOM 4281 O O . GLY A 1 543 ? -7.586 -23 -13.609 1 93.94 543 GLY A O 1
ATOM 4282 N N . PRO A 1 544 ? -5.953 -22.938 -12.086 1 96.25 544 PRO A N 1
ATOM 4283 C CA . PRO A 1 544 ? -5.785 -21.484 -12.203 1 96.25 544 PRO A CA 1
ATOM 4284 C C . PRO A 1 544 ? -4.984 -21.078 -13.438 1 96.25 544 PRO A C 1
ATOM 4286 O O . PRO A 1 544 ? -3.773 -20.859 -13.344 1 96.25 544 PRO A O 1
ATOM 4289 N N . TRP A 1 545 ? -5.672 -20.859 -14.539 1 96.25 545 TRP A N 1
ATOM 4290 C CA . TRP A 1 545 ? -5.027 -20.641 -15.828 1 96.25 545 TRP A CA 1
ATOM 4291 C C . TRP A 1 545 ? -4.223 -19.344 -15.82 1 96.25 545 TRP A C 1
ATOM 4293 O O . TRP A 1 545 ? -3.25 -19.203 -16.562 1 96.25 545 TRP A O 1
ATOM 4303 N N . TRP A 1 546 ? -4.551 -18.406 -14.938 1 95.69 546 TRP A N 1
ATOM 4304 C CA . TRP A 1 546 ? -3.881 -17.109 -14.875 1 95.69 546 TRP A CA 1
ATOM 4305 C C . TRP A 1 546 ? -2.533 -17.234 -14.164 1 95.69 546 TRP A C 1
ATOM 4307 O O . TRP A 1 546 ? -1.682 -16.344 -14.281 1 95.69 546 TRP A O 1
ATOM 4317 N N . SER A 1 547 ? -2.262 -18.312 -13.391 1 95.5 547 SER A N 1
ATOM 4318 C CA . SER A 1 547 ? -1.024 -18.438 -12.625 1 95.5 547 SER A CA 1
ATOM 4319 C C . SER A 1 547 ? -0.444 -19.844 -12.719 1 95.5 547 SER A C 1
ATOM 4321 O O . SER A 1 547 ? 0.421 -20.219 -11.922 1 95.5 547 SER A O 1
ATOM 4323 N N . ALA A 1 548 ? -0.869 -20.656 -13.625 1 95.69 548 ALA A N 1
ATOM 4324 C CA . ALA A 1 548 ? -0.459 -22.062 -13.758 1 95.69 548 ALA A CA 1
ATOM 4325 C C . ALA A 1 548 ? 1.055 -22.172 -13.914 1 95.69 548 ALA A C 1
ATOM 4327 O O . ALA A 1 548 ? 1.692 -23 -13.258 1 95.69 548 ALA A O 1
ATOM 4328 N N . VAL A 1 549 ? 1.604 -21.344 -14.766 1 96.88 549 VAL A N 1
ATOM 4329 C CA . VAL A 1 549 ? 3.035 -21.406 -15.039 1 96.88 549 VAL A CA 1
ATOM 4330 C C . VAL A 1 549 ? 3.816 -21.078 -13.766 1 96.88 549 VAL A C 1
ATOM 4332 O O . VAL A 1 549 ? 4.832 -21.719 -13.477 1 96.88 549 VAL A O 1
ATOM 4335 N N . HIS A 1 550 ? 3.373 -20.125 -13 1 96.81 550 HIS A N 1
ATOM 4336 C CA . HIS A 1 550 ? 4.043 -19.734 -11.766 1 96.81 550 HIS A CA 1
ATOM 4337 C C . HIS A 1 550 ? 4 -20.859 -10.734 1 96.81 550 HIS A C 1
ATOM 4339 O O . HIS A 1 550 ? 4.969 -21.062 -10 1 96.81 550 HIS A O 1
ATOM 4345 N N . ASN A 1 551 ? 2.879 -21.547 -10.633 1 97.44 551 ASN A N 1
ATOM 4346 C CA . ASN A 1 551 ? 2.768 -22.672 -9.719 1 97.44 551 ASN A CA 1
ATOM 4347 C C . ASN A 1 551 ? 3.75 -23.781 -10.07 1 97.44 551 ASN A C 1
ATOM 4349 O O . ASN A 1 551 ? 4.414 -24.344 -9.195 1 97.44 551 ASN A O 1
ATOM 4353 N N . ILE A 1 552 ? 3.814 -24.078 -11.336 1 97.88 552 ILE A N 1
ATOM 4354 C CA . ILE A 1 552 ? 4.715 -25.125 -11.812 1 97.88 552 ILE A CA 1
ATOM 4355 C C . ILE A 1 552 ? 6.164 -24.703 -11.57 1 97.88 552 ILE A C 1
ATOM 4357 O O . ILE A 1 552 ? 6.969 -25.5 -11.086 1 97.88 552 ILE A O 1
ATOM 4361 N N . MET A 1 553 ? 6.461 -23.453 -11.859 1 97.56 553 MET A N 1
ATOM 4362 C CA . MET A 1 553 ? 7.828 -22.953 -11.711 1 97.56 553 MET A CA 1
ATOM 4363 C C . MET A 1 553 ? 8.25 -22.953 -10.242 1 97.56 553 MET A C 1
ATOM 4365 O O . MET A 1 553 ? 9.414 -23.188 -9.93 1 97.56 553 MET A O 1
ATOM 4369 N N . GLN A 1 554 ? 7.367 -22.609 -9.352 1 97.81 554 GLN A N 1
ATOM 4370 C CA . GLN A 1 554 ? 7.684 -22.625 -7.93 1 97.81 554 GLN A CA 1
ATOM 4371 C C . GLN A 1 554 ? 8.07 -24.031 -7.469 1 97.81 554 GLN A C 1
ATOM 4373 O O . GLN A 1 554 ? 9.07 -24.203 -6.773 1 97.81 554 GLN A O 1
ATOM 4378 N N . ALA A 1 555 ? 7.266 -24.984 -7.844 1 98.31 555 ALA A N 1
ATOM 4379 C CA . ALA A 1 555 ? 7.559 -26.375 -7.492 1 98.31 555 ALA A CA 1
ATOM 4380 C C . ALA A 1 555 ? 8.867 -26.828 -8.133 1 98.31 555 ALA A C 1
ATOM 4382 O O . ALA A 1 555 ? 9.68 -27.5 -7.484 1 98.31 555 ALA A O 1
ATOM 4383 N N . LEU A 1 556 ? 9.039 -26.5 -9.391 1 98 556 LEU A N 1
ATOM 4384 C CA . LEU A 1 556 ? 10.258 -26.891 -10.102 1 98 556 LEU A CA 1
ATOM 4385 C C . LEU A 1 556 ? 11.492 -26.281 -9.43 1 98 556 LEU A C 1
ATOM 4387 O O . LEU A 1 556 ? 12.508 -26.969 -9.273 1 98 556 LEU A O 1
ATOM 4391 N N . ALA A 1 557 ? 11.43 -24.984 -9.07 1 96.12 557 ALA A N 1
ATOM 4392 C CA . ALA A 1 557 ? 12.547 -24.328 -8.406 1 96.12 557 ALA A CA 1
ATOM 4393 C C . ALA A 1 557 ? 12.953 -25.062 -7.133 1 96.12 557 ALA A C 1
ATOM 4395 O O . ALA A 1 557 ? 14.141 -25.266 -6.875 1 96.12 557 ALA A O 1
ATOM 4396 N N . VAL A 1 558 ? 11.992 -25.484 -6.348 1 96.38 558 VAL A N 1
ATOM 4397 C CA . VAL A 1 558 ? 12.25 -26.188 -5.094 1 96.38 558 VAL A CA 1
ATOM 4398 C C . VAL A 1 558 ? 12.945 -27.516 -5.379 1 96.38 558 VAL A C 1
ATOM 4400 O O . VAL A 1 558 ? 13.914 -27.875 -4.703 1 96.38 558 VAL A O 1
ATOM 4403 N N . LEU A 1 559 ? 12.445 -28.25 -6.34 1 96.25 559 LEU A N 1
ATOM 4404 C CA . LEU A 1 559 ? 13 -29.562 -6.652 1 96.25 559 LEU A CA 1
ATOM 4405 C C . LEU A 1 559 ? 14.414 -29.438 -7.223 1 96.25 559 LEU A C 1
ATOM 4407 O O . LEU A 1 559 ? 15.289 -30.25 -6.91 1 96.25 559 LEU A O 1
ATOM 4411 N N . LEU A 1 560 ? 14.641 -28.453 -8.047 1 94.31 560 LEU A N 1
ATOM 4412 C CA . LEU A 1 560 ? 15.977 -28.219 -8.578 1 94.31 560 LEU A CA 1
ATOM 4413 C C . LEU A 1 560 ? 16.938 -27.828 -7.465 1 94.31 560 LEU A C 1
ATOM 4415 O O . LEU A 1 560 ? 18.109 -28.219 -7.484 1 94.31 560 LEU A O 1
ATOM 4419 N N . LEU A 1 561 ? 16.469 -27 -6.559 1 91.56 561 LEU A N 1
ATOM 4420 C CA . LEU A 1 561 ? 17.281 -26.641 -5.406 1 91.56 561 LEU A CA 1
ATOM 4421 C C . LEU A 1 561 ? 17.672 -27.875 -4.598 1 91.56 561 LEU A C 1
ATOM 4423 O O . LEU A 1 561 ? 18.812 -27.984 -4.148 1 91.56 561 LEU A O 1
ATOM 4427 N N . GLU A 1 562 ? 16.703 -28.703 -4.387 1 91.69 562 GLU A N 1
ATOM 4428 C CA . GLU A 1 562 ? 16.984 -29.938 -3.654 1 91.69 562 GLU A CA 1
ATOM 4429 C C . GLU A 1 562 ? 18.016 -30.797 -4.391 1 91.69 562 GLU A C 1
ATOM 4431 O O . GLU A 1 562 ? 18.875 -31.422 -3.766 1 91.69 562 GLU A O 1
ATOM 4436 N N . MET A 1 563 ? 17.906 -30.859 -5.684 1 88.81 563 MET A N 1
ATOM 4437 C CA . MET A 1 563 ? 18.875 -31.594 -6.48 1 88.81 563 MET A CA 1
ATOM 4438 C C . MET A 1 563 ? 20.281 -31.031 -6.293 1 88.81 563 MET A C 1
ATOM 4440 O O . MET A 1 563 ? 21.266 -31.766 -6.223 1 88.81 563 MET A O 1
ATOM 4444 N N . SER A 1 564 ? 20.375 -29.766 -6.176 1 85.44 564 SER A N 1
ATOM 4445 C CA . SER A 1 564 ? 21.656 -29.094 -6.047 1 85.44 564 SER A CA 1
ATOM 4446 C C . SER A 1 564 ? 22.203 -29.219 -4.633 1 85.44 564 SER A C 1
ATOM 4448 O O . SER A 1 564 ? 23.406 -29.438 -4.445 1 85.44 564 SER A O 1
ATOM 4450 N N . TYR A 1 565 ? 21.375 -29 -3.627 1 79.56 565 TYR A N 1
ATOM 4451 C CA . TYR A 1 565 ? 21.812 -28.953 -2.24 1 79.56 565 TYR A CA 1
ATOM 4452 C C . TYR A 1 565 ? 21.906 -30.359 -1.648 1 79.56 565 TYR A C 1
ATOM 4454 O O . TYR A 1 565 ? 22.734 -30.625 -0.785 1 79.56 565 TYR A O 1
ATOM 4462 N N . GLY A 1 566 ? 21.078 -31.172 -2.076 1 77.69 566 GLY A N 1
ATOM 4463 C CA . GLY A 1 566 ? 21 -32.5 -1.48 1 77.69 566 GLY A CA 1
ATOM 4464 C C . GLY A 1 566 ? 20.734 -32.469 0.011 1 77.69 566 GLY A C 1
ATOM 4465 O O . GLY A 1 566 ? 21.391 -33.188 0.782 1 77.69 566 GLY A O 1
ATOM 4466 N N . THR A 1 567 ? 19.906 -31.547 0.411 1 66 567 THR A N 1
ATOM 4467 C CA . THR A 1 567 ? 19.625 -31.297 1.819 1 66 567 THR A CA 1
ATOM 4468 C C . THR A 1 567 ? 18.875 -32.469 2.445 1 66 567 THR A C 1
ATOM 4470 O O . THR A 1 567 ? 19.125 -32.844 3.59 1 66 567 THR A O 1
ATOM 4473 N N . VAL A 1 568 ? 17.844 -32.969 1.771 1 67.06 568 VAL A N 1
ATOM 4474 C CA . VAL A 1 568 ? 16.969 -34 2.307 1 67.06 568 VAL A CA 1
ATOM 4475 C C . VAL A 1 568 ? 17.5 -35.375 1.945 1 67.06 568 VAL A C 1
ATOM 4477 O O . VAL A 1 568 ? 17.844 -35.625 0.788 1 67.06 568 VAL A O 1
ATOM 4480 N N . ASN A 1 569 ? 18.328 -35.938 2.779 1 60.28 569 ASN A N 1
ATOM 4481 C CA . ASN A 1 569 ? 18.812 -37.281 2.537 1 60.28 569 ASN A CA 1
ATOM 4482 C C . ASN A 1 569 ? 17.656 -38.25 2.32 1 60.28 569 ASN A C 1
ATOM 4484 O O . ASN A 1 569 ? 17.078 -38.75 3.281 1 60.28 569 ASN A O 1
ATOM 4488 N N . PHE A 1 570 ? 17.125 -38.188 1.178 1 54.38 570 PHE A N 1
ATOM 4489 C CA . PHE A 1 570 ? 16.125 -39.188 0.904 1 54.38 570 PHE A CA 1
ATOM 4490 C C . PHE A 1 570 ? 16.781 -40.562 0.743 1 54.38 570 PHE A C 1
ATOM 4492 O O . PHE A 1 570 ? 17.984 -40.656 0.477 1 54.38 570 PHE A O 1
ATOM 4499 N N . ALA A 1 571 ? 16.484 -41.719 1.201 1 50.62 571 ALA A N 1
ATOM 4500 C CA . ALA A 1 571 ? 17.094 -43.031 1.085 1 50.62 571 ALA A CA 1
ATOM 4501 C C . ALA A 1 571 ? 17.828 -43.188 -0.245 1 50.62 571 ALA A C 1
ATOM 4503 O O . ALA A 1 571 ? 17.609 -42.406 -1.175 1 50.62 571 ALA A O 1
ATOM 4504 N N . GLU A 1 572 ? 18.922 -44.125 -0.493 1 45.59 572 GLU A N 1
ATOM 4505 C CA . GLU A 1 572 ? 19.859 -44.469 -1.553 1 45.59 572 GLU A CA 1
ATOM 4506 C C . GLU A 1 572 ? 19.281 -44.156 -2.93 1 45.59 572 GLU A C 1
ATOM 4508 O O . GLU A 1 572 ? 19.984 -43.656 -3.803 1 45.59 572 GLU A O 1
ATOM 4513 N N . ASN A 1 573 ? 18.203 -44.656 -3.305 1 47.41 573 ASN A N 1
ATOM 4514 C CA . ASN A 1 573 ? 17.594 -44.656 -4.629 1 47.41 573 ASN A CA 1
ATOM 4515 C C . ASN A 1 573 ? 16.812 -43.375 -4.891 1 47.41 573 ASN A C 1
ATOM 4517 O O . ASN A 1 573 ? 15.969 -43.344 -5.789 1 47.41 573 ASN A O 1
ATOM 4521 N N . ASP A 1 574 ? 17.328 -42.062 -4.316 1 60.88 574 ASP A N 1
ATOM 4522 C CA . ASP A 1 574 ? 16.547 -40.875 -3.994 1 60.88 574 ASP A CA 1
ATOM 4523 C C . ASP A 1 574 ? 16.656 -39.844 -5.105 1 60.88 574 ASP A C 1
ATOM 4525 O O . ASP A 1 574 ? 15.703 -39.094 -5.355 1 60.88 574 ASP A O 1
ATOM 4529 N N . ASP A 1 575 ? 17.688 -40 -5.77 1 68.75 575 ASP A N 1
ATOM 4530 C CA . ASP A 1 575 ? 17.844 -39.031 -6.859 1 68.75 575 ASP A CA 1
ATOM 4531 C C . ASP A 1 575 ? 16.734 -39.219 -7.902 1 68.75 575 ASP A C 1
ATOM 4533 O O . ASP A 1 575 ? 16.25 -38.25 -8.469 1 68.75 575 ASP A O 1
ATOM 4537 N N . GLU A 1 576 ? 16.422 -40.5 -8.062 1 76.88 576 GLU A N 1
ATOM 4538 C CA . GLU A 1 576 ? 15.383 -40.75 -9.055 1 76.88 576 GLU A CA 1
ATOM 4539 C C . GLU A 1 576 ? 14.023 -40.25 -8.578 1 76.88 576 GLU A C 1
ATOM 4541 O O . GLU A 1 576 ? 13.188 -39.844 -9.391 1 76.88 576 GLU A O 1
ATOM 4546 N N . ALA A 1 577 ? 13.891 -40.281 -7.312 1 84.94 577 ALA A N 1
ATOM 4547 C CA . ALA A 1 577 ? 12.625 -39.875 -6.73 1 84.94 577 ALA A CA 1
ATOM 4548 C C . ALA A 1 577 ? 12.383 -38.375 -6.965 1 84.94 577 ALA A C 1
ATOM 4550 O O . ALA A 1 577 ? 11.234 -37.938 -7.059 1 84.94 577 ALA A O 1
ATOM 4551 N N . ILE A 1 578 ? 13.383 -37.625 -7.109 1 90.94 578 ILE A N 1
ATOM 4552 C CA . ILE A 1 578 ? 13.258 -36.188 -7.34 1 90.94 578 ILE A CA 1
ATOM 4553 C C . ILE A 1 578 ? 13.266 -35.906 -8.836 1 90.94 578 ILE A C 1
ATOM 4555 O O . ILE A 1 578 ? 12.602 -34.969 -9.305 1 90.94 578 ILE A O 1
ATOM 4559 N N . LEU A 1 579 ? 13.961 -36.688 -9.578 1 92.06 579 LEU A N 1
ATOM 4560 C CA . LEU A 1 579 ? 14.164 -36.438 -11 1 92.06 579 LEU A CA 1
ATOM 4561 C C . LEU A 1 579 ? 12.867 -36.656 -11.773 1 92.06 579 LEU A C 1
ATOM 4563 O O . LEU A 1 579 ? 12.586 -35.938 -12.734 1 92.06 579 LEU A O 1
ATOM 4567 N N . GLN A 1 580 ? 12.109 -37.656 -11.398 1 93.75 580 GLN A N 1
ATOM 4568 C CA . GLN A 1 580 ? 10.891 -37.969 -12.133 1 93.75 580 GLN A CA 1
ATOM 4569 C C . GLN A 1 580 ? 9.906 -36.812 -12.078 1 93.75 580 GLN A C 1
ATOM 4571 O O . GLN A 1 580 ? 9.398 -36.375 -13.109 1 93.75 580 GLN A O 1
ATOM 4576 N N . PRO A 1 581 ? 9.633 -36.281 -10.867 1 96.38 581 PRO A N 1
ATOM 4577 C CA . PRO A 1 581 ? 8.766 -35.094 -10.828 1 96.38 581 PRO A CA 1
ATOM 4578 C C . PRO A 1 581 ? 9.352 -33.906 -11.594 1 96.38 581 PRO A C 1
ATOM 4580 O O . PRO A 1 581 ? 8.609 -33.125 -12.203 1 96.38 581 PRO A O 1
ATOM 4583 N N . VAL A 1 582 ? 10.625 -33.719 -11.547 1 96.94 582 VAL A N 1
ATOM 4584 C CA . VAL A 1 582 ? 11.281 -32.625 -12.266 1 96.94 582 VAL A CA 1
ATOM 4585 C C . VAL A 1 582 ? 11.031 -32.781 -13.766 1 96.94 582 VAL A C 1
ATOM 4587 O O . VAL A 1 582 ? 10.656 -31.812 -14.438 1 96.94 582 VAL A O 1
ATOM 4590 N N . LYS A 1 583 ? 11.258 -34 -14.297 1 96 583 LYS A N 1
ATOM 4591 C CA . LYS A 1 583 ? 11.039 -34.281 -15.719 1 96 583 LYS A CA 1
ATOM 4592 C C . LYS A 1 583 ? 9.586 -34 -16.109 1 96 583 LYS A C 1
ATOM 4594 O O . LYS A 1 583 ? 9.32 -33.438 -17.172 1 96 583 LYS A O 1
ATOM 4599 N N . LYS A 1 584 ? 8.711 -34.469 -15.266 1 96.88 584 LYS A N 1
ATOM 4600 C CA . LYS A 1 584 ? 7.293 -34.25 -15.539 1 96.88 584 LYS A CA 1
ATOM 4601 C C . LYS A 1 584 ? 6.961 -32.781 -15.617 1 96.88 584 LYS A C 1
ATOM 4603 O O . LYS A 1 584 ? 6.234 -32.344 -16.516 1 96.88 584 LYS A O 1
ATOM 4608 N N . LEU A 1 585 ? 7.406 -31.953 -14.648 1 97.81 585 LEU A N 1
ATOM 4609 C CA . LEU A 1 585 ? 7.125 -30.516 -14.633 1 97.81 585 LEU A CA 1
ATOM 4610 C C . LEU A 1 585 ? 7.727 -29.828 -15.852 1 97.81 585 LEU A C 1
ATOM 4612 O O . LEU A 1 585 ? 7.113 -28.922 -16.422 1 97.81 585 LEU A O 1
ATOM 4616 N N . VAL A 1 586 ? 8.914 -30.219 -16.25 1 97.12 586 VAL A N 1
ATOM 4617 C CA . VAL A 1 586 ? 9.555 -29.656 -17.438 1 97.12 586 VAL A CA 1
ATOM 4618 C C . VAL A 1 586 ? 8.742 -30 -18.688 1 97.12 586 VAL A C 1
ATOM 4620 O O . VAL A 1 586 ? 8.562 -29.156 -19.562 1 97.12 586 VAL A O 1
ATOM 4623 N N . ARG A 1 587 ? 8.242 -31.25 -18.781 1 96.5 587 ARG A N 1
ATOM 4624 C CA . ARG A 1 587 ? 7.387 -31.641 -19.906 1 96.5 587 ARG A CA 1
ATOM 4625 C C . ARG A 1 587 ? 6.113 -30.797 -19.953 1 96.5 587 ARG A C 1
ATOM 4627 O O . ARG A 1 587 ? 5.629 -30.453 -21.031 1 96.5 587 ARG A O 1
ATOM 4634 N N . TRP A 1 588 ? 5.605 -30.547 -18.828 1 97.06 588 TRP A N 1
ATOM 4635 C CA . TRP A 1 588 ? 4.398 -29.719 -18.75 1 97.06 588 TRP A CA 1
ATOM 4636 C C . TRP A 1 588 ? 4.672 -28.297 -19.219 1 97.06 588 TRP A C 1
ATOM 4638 O O . TRP A 1 588 ? 3.865 -27.719 -19.938 1 97.06 588 TRP A O 1
ATOM 4648 N N . LEU A 1 589 ? 5.797 -27.688 -18.766 1 96.69 589 LEU A N 1
ATOM 4649 C CA . LEU A 1 589 ? 6.152 -26.359 -19.25 1 96.69 589 LEU A CA 1
ATOM 4650 C C . LEU A 1 589 ? 6.301 -26.359 -20.766 1 96.69 589 LEU A C 1
ATOM 4652 O O . LEU A 1 589 ? 5.852 -25.422 -21.438 1 96.69 589 LEU A O 1
ATOM 4656 N N . ARG A 1 590 ? 6.883 -27.375 -21.266 1 94.75 590 ARG A N 1
ATOM 4657 C CA . ARG A 1 590 ? 7.059 -27.516 -22.703 1 94.75 590 ARG A CA 1
ATOM 4658 C C . ARG A 1 590 ? 5.711 -27.609 -23.406 1 94.75 590 ARG A C 1
ATOM 4660 O O . ARG A 1 590 ? 5.523 -27.016 -24.469 1 94.75 590 ARG A O 1
ATOM 4667 N N . GLY A 1 591 ? 4.848 -28.359 -22.812 1 93.12 591 GLY A N 1
ATOM 4668 C CA . GLY A 1 591 ? 3.518 -28.484 -23.391 1 93.12 591 GLY A CA 1
ATOM 4669 C C . GLY A 1 591 ? 2.734 -27.188 -23.375 1 93.12 591 GLY A C 1
ATOM 4670 O O . GLY A 1 591 ? 1.931 -26.922 -24.266 1 93.12 591 GLY A O 1
ATOM 4671 N N . LEU A 1 592 ? 2.949 -26.375 -22.422 1 94.19 592 LEU A N 1
ATOM 4672 C CA . LEU A 1 592 ? 2.203 -25.125 -22.266 1 94.19 592 LEU A CA 1
ATOM 4673 C C . LEU A 1 592 ? 2.775 -24.031 -23.156 1 94.19 592 LEU A C 1
ATOM 4675 O O . LEU A 1 592 ? 2.107 -23.031 -23.422 1 94.19 592 LEU A O 1
ATOM 4679 N N . MET A 1 593 ? 3.994 -24.172 -23.578 1 91.38 593 MET A N 1
ATOM 4680 C CA . MET A 1 593 ? 4.684 -23.094 -24.281 1 91.38 593 MET A CA 1
ATOM 4681 C C . MET A 1 593 ? 4.113 -22.891 -25.672 1 91.38 593 MET A C 1
ATOM 4683 O O . MET A 1 593 ? 4.328 -21.844 -26.297 1 91.38 593 MET A O 1
ATOM 4687 N N . ALA A 1 594 ? 3.307 -23.812 -26.188 1 84 594 ALA A N 1
ATOM 4688 C CA . ALA A 1 594 ? 2.75 -23.719 -27.531 1 84 594 ALA A CA 1
ATOM 4689 C C . ALA A 1 594 ? 1.961 -22.422 -27.719 1 84 594 ALA A C 1
ATOM 4691 O O . ALA A 1 594 ? 2.074 -21.75 -28.75 1 84 594 ALA A O 1
ATOM 4692 N N . ASN A 1 595 ? 1.188 -21.969 -26.734 1 85.56 595 ASN A N 1
ATOM 4693 C CA . ASN A 1 595 ? 0.371 -20.766 -26.844 1 85.56 595 ASN A CA 1
ATOM 4694 C C . ASN A 1 595 ? 0.565 -19.844 -25.641 1 85.56 595 ASN A C 1
ATOM 4696 O O . ASN A 1 595 ? -0.306 -19.031 -25.328 1 85.56 595 ASN A O 1
ATOM 4700 N N . ASN A 1 596 ? 1.551 -20.047 -24.969 1 92.31 596 ASN A N 1
ATOM 4701 C CA . ASN A 1 596 ? 1.836 -19.281 -23.766 1 92.31 596 ASN A CA 1
ATOM 4702 C C . ASN A 1 596 ? 3.295 -18.828 -23.703 1 92.31 596 ASN A C 1
ATOM 4704 O O . ASN A 1 596 ? 4.176 -19.625 -23.375 1 92.31 596 ASN A O 1
ATOM 4708 N N . GLN A 1 597 ? 3.514 -17.578 -23.953 1 91.06 597 GLN A N 1
ATOM 4709 C CA . GLN A 1 597 ? 4.867 -17.031 -24.047 1 91.06 597 GLN A CA 1
ATOM 4710 C C . GLN A 1 597 ? 5.59 -17.109 -22.703 1 91.06 597 GLN A C 1
ATOM 4712 O O . GLN A 1 597 ? 6.809 -17.297 -22.656 1 91.06 597 GLN A O 1
ATOM 4717 N N . ILE A 1 598 ? 4.914 -16.906 -21.641 1 93.44 598 ILE A N 1
ATOM 4718 C CA . ILE A 1 598 ? 5.543 -16.984 -20.328 1 93.44 598 ILE A CA 1
ATOM 4719 C C . ILE A 1 598 ? 6.031 -18.406 -20.078 1 93.44 598 ILE A C 1
ATOM 4721 O O . ILE A 1 598 ? 7.082 -18.625 -19.469 1 93.44 598 ILE A O 1
ATOM 4725 N N . ALA A 1 599 ? 5.207 -19.422 -20.469 1 95.81 599 ALA A N 1
ATOM 4726 C CA . ALA A 1 599 ? 5.621 -20.812 -20.344 1 95.81 599 ALA A CA 1
ATOM 4727 C C . ALA A 1 599 ? 6.859 -21.094 -21.188 1 95.81 599 ALA A C 1
ATOM 4729 O O . ALA A 1 599 ? 7.715 -21.906 -20.797 1 95.81 599 ALA A O 1
ATOM 4730 N N . GLU A 1 600 ? 6.949 -20.453 -22.328 1 95.19 600 GLU A N 1
ATOM 4731 C CA . GLU A 1 600 ? 8.109 -20.625 -23.188 1 95.19 600 GLU A CA 1
ATOM 4732 C C . GLU A 1 600 ? 9.391 -20.156 -22.5 1 95.19 600 GLU A C 1
ATOM 4734 O O . GLU A 1 600 ? 10.398 -20.859 -22.5 1 95.19 600 GLU A O 1
ATOM 4739 N N . ARG A 1 601 ? 9.352 -18.984 -21.984 1 93.44 601 ARG A N 1
ATOM 4740 C CA . ARG A 1 601 ? 10.516 -18.469 -21.281 1 93.44 601 ARG A CA 1
ATOM 4741 C C . ARG A 1 601 ? 10.812 -19.281 -20.031 1 93.44 601 ARG A C 1
ATOM 4743 O O . ARG A 1 601 ? 11.977 -19.5 -19.688 1 93.44 601 ARG A O 1
ATOM 4750 N N . ALA A 1 602 ? 9.75 -19.672 -19.297 1 96 602 ALA A N 1
ATOM 4751 C CA . ALA A 1 602 ? 9.906 -20.5 -18.109 1 96 602 ALA A CA 1
ATOM 4752 C C . ALA A 1 602 ? 10.57 -21.828 -18.438 1 96 602 ALA A C 1
ATOM 4754 O O . ALA A 1 602 ? 11.445 -22.297 -17.703 1 96 602 ALA A O 1
ATOM 4755 N N . TYR A 1 603 ? 10.125 -22.391 -19.547 1 96 603 TYR A N 1
ATOM 4756 C CA . TYR A 1 603 ? 10.711 -23.641 -20 1 96 603 TYR A CA 1
ATOM 4757 C C . TYR A 1 603 ? 12.195 -23.469 -20.297 1 96 603 TYR A C 1
ATOM 4759 O O . TYR A 1 603 ? 13.016 -24.297 -19.891 1 96 603 TYR A O 1
ATOM 4767 N N . ALA A 1 604 ? 12.531 -22.438 -21.016 1 93.94 604 ALA A N 1
ATOM 4768 C CA . ALA A 1 604 ? 13.922 -22.188 -21.375 1 93.94 604 ALA A CA 1
ATOM 4769 C C . ALA A 1 604 ? 14.805 -22.062 -20.141 1 93.94 604 ALA A C 1
ATOM 4771 O O . ALA A 1 604 ? 15.898 -22.641 -20.094 1 93.94 604 ALA A O 1
ATOM 4772 N N . ILE A 1 605 ? 14.336 -21.391 -19.156 1 92.94 605 ILE A N 1
ATOM 4773 C CA . ILE A 1 605 ? 15.109 -21.172 -17.938 1 92.94 605 ILE A CA 1
ATOM 4774 C C . ILE A 1 605 ? 15.164 -22.453 -17.125 1 92.94 605 ILE A C 1
ATOM 4776 O O . ILE A 1 605 ? 16.25 -22.891 -16.703 1 92.94 605 ILE A O 1
ATOM 4780 N N . GLY A 1 606 ? 14.008 -23.094 -16.875 1 94.12 606 GLY A N 1
ATOM 4781 C CA . GLY A 1 606 ? 13.953 -24.312 -16.078 1 94.12 606 GLY A CA 1
ATOM 4782 C C . GLY A 1 606 ? 14.766 -25.453 -16.672 1 94.12 606 GLY A C 1
ATOM 4783 O O . GLY A 1 606 ? 15.531 -26.109 -15.961 1 94.12 606 GLY A O 1
ATOM 4784 N N . PHE A 1 607 ? 14.578 -25.609 -17.969 1 94.31 607 PHE A N 1
ATOM 4785 C CA . PHE A 1 607 ? 15.305 -26.688 -18.656 1 94.31 607 PHE A CA 1
ATOM 4786 C C . PHE A 1 607 ? 16.797 -26.359 -18.719 1 94.31 607 PHE A C 1
ATOM 4788 O O . PHE A 1 607 ? 17.625 -27.266 -18.594 1 94.31 607 PHE A O 1
ATOM 4795 N N . GLY A 1 608 ? 17.141 -25.078 -18.922 1 92.12 608 GLY A N 1
ATOM 4796 C CA . GLY A 1 608 ? 18.531 -24.688 -18.906 1 92.12 608 GLY A CA 1
ATOM 4797 C C . GLY A 1 608 ? 19.219 -25 -17.594 1 92.12 608 GLY A C 1
ATOM 4798 O O . GLY A 1 608 ? 20.359 -25.484 -17.578 1 92.12 608 GLY A O 1
ATOM 4799 N N . VAL A 1 609 ? 18.609 -24.703 -16.531 1 92.62 609 VAL A N 1
ATOM 4800 C CA . VAL A 1 609 ? 19.156 -24.969 -15.211 1 92.62 609 VAL A CA 1
ATOM 4801 C C . VAL A 1 609 ? 19.266 -26.469 -14.992 1 92.62 609 VAL A C 1
ATOM 4803 O O . VAL A 1 609 ? 20.266 -26.953 -14.438 1 92.62 609 VAL A O 1
ATOM 4806 N N . LEU A 1 610 ? 18.219 -27.234 -15.422 1 94.38 610 LEU A N 1
ATOM 4807 C CA . LEU A 1 610 ? 18.234 -28.688 -15.281 1 94.38 610 LEU A CA 1
ATOM 4808 C C . LEU A 1 610 ? 19.406 -29.297 -16.047 1 94.38 610 LEU A C 1
ATOM 4810 O O . LEU A 1 610 ? 20.062 -30.219 -15.562 1 94.38 610 LEU A O 1
ATOM 4814 N N . GLN A 1 611 ? 19.672 -28.812 -17.188 1 93.38 611 GLN A N 1
ATOM 4815 C CA . GLN A 1 611 ? 20.766 -29.328 -18.016 1 93.38 611 GLN A CA 1
ATOM 4816 C C . GLN A 1 611 ? 22.109 -29.109 -17.328 1 93.38 611 GLN A C 1
ATOM 4818 O O . GLN A 1 611 ? 22.969 -30 -17.328 1 93.38 611 GLN A O 1
ATOM 4823 N N . ARG A 1 612 ? 22.281 -27.969 -16.812 1 89.69 612 ARG A N 1
ATOM 4824 C CA . ARG A 1 612 ? 23.531 -27.656 -16.125 1 89.69 612 ARG A CA 1
ATOM 4825 C C . ARG A 1 612 ? 23.703 -28.531 -14.883 1 89.69 612 ARG A C 1
ATOM 4827 O O . ARG A 1 612 ? 24.797 -29 -14.594 1 89.69 612 ARG A O 1
ATOM 4834 N N . LEU A 1 613 ? 22.641 -28.703 -14.18 1 89.75 613 LEU A N 1
ATOM 4835 C CA . LEU A 1 613 ? 22.688 -29.516 -12.977 1 89.75 613 LEU A CA 1
ATOM 4836 C C . LEU A 1 613 ? 22.922 -30.984 -13.32 1 89.75 613 LEU A C 1
ATOM 4838 O O . LEU A 1 613 ? 23.625 -31.703 -12.586 1 89.75 613 LEU A O 1
ATOM 4842 N N . ALA A 1 614 ? 22.266 -31.422 -14.367 1 89 614 ALA A N 1
ATOM 4843 C CA . ALA A 1 614 ? 22.438 -32.812 -14.797 1 89 614 ALA A CA 1
ATOM 4844 C C . ALA A 1 614 ? 23.875 -33.094 -15.164 1 89 614 ALA A C 1
ATOM 4846 O O . ALA A 1 614 ? 24.375 -34.188 -14.93 1 89 614 ALA A O 1
ATOM 4847 N N . GLY A 1 615 ? 24.562 -32.188 -15.75 1 84.06 615 GLY A N 1
ATOM 4848 C CA . GLY A 1 615 ? 25.969 -32.344 -16.078 1 84.06 615 GLY A CA 1
ATOM 4849 C C . GLY A 1 615 ? 26.859 -32.469 -14.844 1 84.06 615 GLY A C 1
ATOM 4850 O O . GLY A 1 615 ? 27.781 -33.281 -14.82 1 84.06 615 GLY A O 1
ATOM 4851 N N . THR A 1 616 ? 26.516 -31.719 -13.844 1 83.31 616 THR A N 1
ATOM 4852 C CA . THR A 1 616 ? 27.328 -31.703 -12.625 1 83.31 616 THR A CA 1
ATOM 4853 C C . THR A 1 616 ? 27.047 -32.938 -11.766 1 83.31 616 THR A C 1
ATOM 4855 O O . THR A 1 616 ? 27.953 -33.469 -11.133 1 83.31 616 THR A O 1
ATOM 4858 N N . LEU A 1 617 ? 25.812 -33.375 -11.734 1 84.69 617 LEU A N 1
ATOM 4859 C CA . LEU A 1 617 ? 25.406 -34.438 -10.844 1 84.69 617 LEU A CA 1
ATOM 4860 C C . LEU A 1 617 ? 25.406 -35.781 -11.562 1 84.69 617 LEU A C 1
ATOM 4862 O O . LEU A 1 617 ? 25.234 -36.844 -10.938 1 84.69 617 LEU A O 1
ATOM 4866 N N . ASP A 1 618 ? 25.656 -35.844 -12.789 1 82.94 618 ASP A N 1
ATOM 4867 C CA . ASP A 1 618 ? 25.672 -37.031 -13.625 1 82.94 618 ASP A CA 1
ATOM 4868 C C . ASP A 1 618 ? 24.312 -37.719 -13.609 1 82.94 618 ASP A C 1
ATOM 4870 O O . ASP A 1 618 ? 24.219 -38.906 -13.32 1 82.94 618 ASP A O 1
ATOM 4874 N N . VAL A 1 619 ? 23.266 -36.906 -13.742 1 87.75 619 VAL A N 1
ATOM 4875 C CA . VAL A 1 619 ? 21.906 -37.438 -13.836 1 87.75 619 VAL A CA 1
ATOM 4876 C C . VAL A 1 619 ? 21.5 -37.531 -15.305 1 87.75 619 VAL A C 1
ATOM 4878 O O . VAL A 1 619 ? 21.922 -36.719 -16.141 1 87.75 619 VAL A O 1
ATOM 4881 N N . ASP A 1 620 ? 20.656 -38.531 -15.594 1 89.5 620 ASP A N 1
ATOM 4882 C CA . ASP A 1 620 ? 20.266 -38.812 -16.969 1 89.5 620 ASP A CA 1
ATOM 4883 C C . ASP A 1 620 ? 19.016 -38.031 -17.359 1 89.5 620 ASP A C 1
ATOM 4885 O O . ASP A 1 620 ? 17.938 -38.281 -16.828 1 89.5 620 ASP A O 1
ATOM 4889 N N . ILE A 1 621 ? 19.188 -37.125 -18.234 1 92.5 621 ILE A N 1
ATOM 4890 C CA . ILE A 1 621 ? 18.047 -36.375 -18.75 1 92.5 621 ILE A CA 1
ATOM 4891 C C . ILE A 1 621 ? 17.984 -36.5 -20.266 1 92.5 621 ILE A C 1
ATOM 4893 O O . ILE A 1 621 ? 17.484 -35.625 -20.953 1 92.5 621 ILE A O 1
ATOM 4897 N N . ALA A 1 622 ? 18.5 -37.562 -20.828 1 90.56 622 ALA A N 1
ATOM 4898 C CA . ALA A 1 622 ? 18.594 -37.781 -22.281 1 90.56 622 ALA A CA 1
ATOM 4899 C C . ALA A 1 622 ? 17.219 -37.844 -22.922 1 90.56 622 ALA A C 1
ATOM 4901 O O . ALA A 1 622 ? 17.031 -37.406 -24.062 1 90.56 622 ALA A O 1
ATOM 4902 N N . ASP A 1 623 ? 16.281 -38.406 -22.234 1 90.56 623 ASP A N 1
ATOM 4903 C CA . ASP A 1 623 ? 14.93 -38.5 -22.75 1 90.56 623 ASP A CA 1
ATOM 4904 C C . ASP A 1 623 ? 14.359 -37.094 -23.031 1 90.56 623 ASP A C 1
ATOM 4906 O O . ASP A 1 623 ? 13.75 -36.875 -24.078 1 90.56 623 ASP A O 1
ATOM 4910 N N . LEU A 1 624 ? 14.602 -36.156 -22.094 1 91.56 624 LEU A N 1
ATOM 4911 C CA . LEU A 1 624 ? 14.102 -34.812 -22.25 1 91.56 624 LEU A CA 1
ATOM 4912 C C . LEU A 1 624 ? 14.797 -34.094 -23.406 1 91.56 624 LEU A C 1
ATOM 4914 O O . LEU A 1 624 ? 14.164 -33.344 -24.156 1 91.56 624 LEU A O 1
ATOM 4918 N N . GLU A 1 625 ? 16.078 -34.375 -23.516 1 89.94 625 GLU A N 1
ATOM 4919 C CA . GLU A 1 625 ? 16.859 -33.781 -24.594 1 89.94 625 GLU A CA 1
ATOM 4920 C C . GLU A 1 625 ? 16.422 -34.312 -25.953 1 89.94 625 GLU A C 1
ATOM 4922 O O . GLU A 1 625 ? 16.344 -33.562 -26.922 1 89.94 625 GLU A O 1
ATOM 4927 N N . TRP A 1 626 ? 16.188 -35.562 -25.891 1 87.25 626 TRP A N 1
ATOM 4928 C CA . TRP A 1 626 ? 15.719 -36.188 -27.125 1 87.25 626 TRP A CA 1
ATOM 4929 C C . TRP A 1 626 ? 14.352 -35.656 -27.531 1 87.25 626 TRP A C 1
ATOM 4931 O O . TRP A 1 626 ? 14.117 -35.375 -28.703 1 87.25 626 TRP A O 1
ATOM 4941 N N . GLU A 1 627 ? 13.516 -35.531 -26.609 1 88.75 627 GLU A N 1
ATOM 4942 C CA . GLU A 1 627 ? 12.188 -35 -26.859 1 88.75 627 GLU A CA 1
ATOM 4943 C C . GLU A 1 627 ? 12.258 -33.594 -27.406 1 88.75 627 GLU A C 1
ATOM 4945 O O . GLU A 1 627 ? 11.461 -33.188 -28.266 1 88.75 627 GLU A O 1
ATOM 4950 N N . ASP A 1 628 ? 13.156 -32.844 -26.922 1 86.31 628 ASP A N 1
ATOM 4951 C CA . ASP A 1 628 ? 13.344 -31.469 -27.375 1 86.31 628 ASP A CA 1
ATOM 4952 C C . ASP A 1 628 ? 13.906 -31.422 -28.797 1 86.31 628 ASP A C 1
ATOM 4954 O O . ASP A 1 628 ? 13.547 -30.562 -29.594 1 86.31 628 ASP A O 1
ATOM 4958 N N . ALA A 1 629 ? 14.82 -32.375 -29.109 1 81.12 629 ALA A N 1
ATOM 4959 C CA . ALA A 1 629 ? 15.445 -32.469 -30.422 1 81.12 629 ALA A CA 1
ATOM 4960 C C . ALA A 1 629 ? 14.438 -32.906 -31.484 1 81.12 629 ALA A C 1
ATOM 4962 O O . ALA A 1 629 ? 14.453 -32.375 -32.625 1 81.12 629 ALA A O 1
ATOM 4963 N N . VAL A 1 630 ? 13.688 -33.875 -31.172 1 78.69 630 VAL A N 1
ATOM 4964 C CA . VAL A 1 630 ? 12.695 -34.375 -32.125 1 78.69 630 VAL A CA 1
ATOM 4965 C C . VAL A 1 630 ? 11.688 -33.281 -32.438 1 78.69 630 VAL A C 1
ATOM 4967 O O . VAL A 1 630 ? 11.25 -33.156 -33.594 1 78.69 630 VAL A O 1
ATOM 4970 N N . ARG A 1 631 ? 11.336 -32.656 -31.453 1 72.38 631 ARG A N 1
ATOM 4971 C CA . ARG A 1 631 ? 10.375 -31.578 -31.672 1 72.38 631 ARG A CA 1
ATOM 4972 C C . ARG A 1 631 ? 10.984 -30.469 -32.5 1 72.38 631 ARG A C 1
ATOM 4974 O O . ARG A 1 631 ? 10.281 -29.828 -33.281 1 72.38 631 ARG A O 1
ATOM 4981 N N . GLY A 1 632 ? 12.266 -30.375 -32.312 1 60.94 632 GLY A N 1
ATOM 4982 C CA . GLY A 1 632 ? 12.945 -29.406 -33.125 1 60.94 632 GLY A CA 1
ATOM 4983 C C . GLY A 1 632 ? 13.086 -29.859 -34.594 1 60.94 632 GLY A C 1
ATOM 4984 O O . GLY A 1 632 ? 13.062 -29.031 -35.5 1 60.94 632 GLY A O 1
ATOM 4985 N N . GLU A 1 633 ? 13.391 -31.438 -34.969 1 52.12 633 GLU A N 1
ATOM 4986 C CA . GLU A 1 633 ? 13.531 -31.984 -36.312 1 52.12 633 GLU A CA 1
ATOM 4987 C C . GLU A 1 633 ? 12.172 -32.156 -37 1 52.12 633 GLU A C 1
ATOM 4989 O O . GLU A 1 633 ? 12.062 -32.062 -38.219 1 52.12 633 GLU A O 1
ATOM 4994 N N . GLY A 1 634 ? 11.242 -32.969 -36.438 1 41.75 634 GLY A N 1
ATOM 4995 C CA . GLY A 1 634 ? 10.008 -33.406 -37.062 1 41.75 634 GLY A CA 1
ATOM 4996 C C . GLY A 1 634 ? 9.211 -32.25 -37.656 1 41.75 634 GLY A C 1
ATOM 4997 O O . GLY A 1 634 ? 8.133 -32.438 -38.219 1 41.75 634 GLY A O 1
ATOM 4998 N N . THR A 1 635 ? 9.188 -31.25 -37.219 1 36.06 635 THR A N 1
ATOM 4999 C CA . THR A 1 635 ? 8.234 -30.453 -37.969 1 36.06 635 THR A CA 1
ATOM 5000 C C . THR A 1 635 ? 8.734 -30.219 -39.406 1 36.06 635 THR A C 1
ATOM 5002 O O . THR A 1 635 ? 9.445 -29.25 -39.656 1 36.06 635 THR A O 1
ATOM 5005 N N . PRO A 1 636 ? 9.07 -31.422 -40.094 1 29.61 636 PRO A N 1
ATOM 5006 C CA . PRO A 1 636 ? 9.086 -31.156 -41.531 1 29.61 636 PRO A CA 1
ATOM 5007 C C . PRO A 1 636 ? 7.703 -30.844 -42.094 1 29.61 636 PRO A C 1
ATOM 5009 O O . PRO A 1 636 ? 6.75 -31.578 -41.844 1 29.61 636 PRO A O 1
ATOM 5012 N N . VAL A 1 637 ? 7.27 -29.797 -42.406 1 28.53 637 VAL A N 1
ATOM 5013 C CA . VAL A 1 637 ? 6.105 -29.391 -43.188 1 28.53 637 VAL A CA 1
ATOM 5014 C C . VAL A 1 637 ? 6.156 -30.047 -44.562 1 28.53 637 VAL A C 1
ATOM 5016 O O . VAL A 1 637 ? 7.023 -29.719 -45.375 1 28.53 637 VAL A O 1
ATOM 5019 N N . SER A 1 638 ? 6.016 -31.359 -44.75 1 23.64 638 SER A N 1
ATOM 5020 C CA . SER A 1 638 ? 5.707 -31.922 -46.062 1 23.64 638 SER A CA 1
ATOM 5021 C C . SER A 1 638 ? 4.461 -31.281 -46.656 1 23.64 638 SER A C 1
ATOM 5023 O O . SER A 1 638 ? 3.398 -31.281 -46.031 1 23.64 638 SER A O 1
ATOM 5025 N N . GLY A 1 639 ? 4.555 -30.453 -47.719 1 22.98 639 GLY A N 1
ATOM 5026 C CA . GLY A 1 639 ? 3.66 -29.703 -48.594 1 22.98 639 GLY A CA 1
ATOM 5027 C C . GLY A 1 639 ? 2.785 -30.594 -49.438 1 22.98 639 GLY A C 1
ATOM 5028 O O . GLY A 1 639 ? 2.422 -30.234 -50.562 1 22.98 639 GLY A O 1
ATOM 5029 N N . ARG A 1 640 ? 2.607 -31.875 -49.188 1 22.64 640 ARG A N 1
ATOM 5030 C CA . ARG A 1 640 ? 1.773 -32.531 -50.219 1 22.64 640 ARG A CA 1
ATOM 5031 C C . ARG A 1 640 ? 0.373 -31.922 -50.219 1 22.64 640 ARG A C 1
ATOM 5033 O O . ARG A 1 640 ? -0.301 -31.875 -49.188 1 22.64 640 ARG A O 1
ATOM 5040 N N . GLY A 1 641 ? 0.048 -31.078 -51.344 1 22.31 641 GLY A N 1
ATOM 5041 C CA . GLY A 1 641 ? -1.113 -30.422 -51.906 1 22.31 641 GLY A CA 1
ATOM 5042 C C . GLY A 1 641 ? -2.26 -31.359 -52.219 1 22.31 641 GLY A C 1
ATOM 5043 O O . GLY A 1 641 ? -2.355 -31.906 -53.312 1 22.31 641 GLY A O 1
ATOM 5044 N N . GLU A 1 642 ? -2.502 -32.406 -51.531 1 20.36 642 GLU A N 1
ATOM 5045 C CA . GLU A 1 642 ? -3.635 -33.156 -52.062 1 20.36 642 GLU A CA 1
ATOM 5046 C C . GLU A 1 642 ? -4.855 -32.25 -52.25 1 20.36 642 GLU A C 1
ATOM 5048 O O . GLU A 1 642 ? -5.164 -31.422 -51.406 1 20.36 642 GLU A O 1
ATOM 5053 N N . GLN A 1 643 ? -5.352 -32.219 -53.531 1 21.34 643 GLN A N 1
ATOM 5054 C CA . GLN A 1 643 ? -6.434 -31.578 -54.281 1 21.34 643 GLN A CA 1
ATOM 5055 C C . GLN A 1 643 ? -7.793 -31.938 -53.688 1 21.34 643 GLN A C 1
ATOM 5057 O O . GLN A 1 643 ? -8.273 -33.062 -53.875 1 21.34 643 GLN A O 1
ATOM 5062 N N . LEU A 1 644 ? -7.977 -31.797 -52.406 1 19.64 644 LEU A N 1
ATOM 5063 C CA . LEU A 1 644 ? -9.344 -32.094 -52 1 19.64 644 LEU A CA 1
ATOM 5064 C C . LEU A 1 644 ? -10.344 -31.344 -52.906 1 19.64 644 LEU A C 1
ATOM 5066 O O . LEU A 1 644 ? -10.281 -30.125 -53.031 1 19.64 644 LEU A O 1
ATOM 5070 N N . VAL A 1 645 ? -10.844 -32.062 -53.969 1 20.48 645 VAL A N 1
ATOM 5071 C CA . VAL A 1 645 ? -11.945 -31.75 -54.875 1 20.48 645 VAL A CA 1
ATOM 5072 C C . VAL A 1 645 ? -13.188 -31.375 -54.062 1 20.48 645 VAL A C 1
ATOM 5074 O O . VAL A 1 645 ? -13.781 -32.219 -53.406 1 20.48 645 VAL A O 1
ATOM 5077 N N . VAL A 1 646 ? -13.008 -30.328 -53.188 1 19.81 646 VAL A N 1
ATOM 5078 C CA . VAL A 1 646 ? -14.211 -29.797 -52.562 1 19.81 646 VAL A CA 1
ATOM 5079 C C . VAL A 1 646 ? -15.258 -29.469 -53.625 1 19.81 646 VAL A C 1
ATOM 5081 O O . VAL A 1 646 ? -15.023 -28.672 -54.5 1 19.81 646 VAL A O 1
ATOM 5084 N N . ASP A 1 647 ? -16.016 -30.438 -54 1 18.98 647 ASP A N 1
ATOM 5085 C CA . ASP A 1 647 ? -17.234 -30.25 -54.781 1 18.98 647 ASP A CA 1
ATOM 5086 C C . ASP A 1 647 ? -18.031 -29.047 -54.25 1 18.98 647 ASP A C 1
ATOM 5088 O O . ASP A 1 647 ? -17.922 -28.688 -53.094 1 18.98 647 ASP A O 1
ATOM 5092 N N . GLY A 1 648 ? -18.594 -28.203 -55.219 1 19.31 648 GLY A N 1
ATOM 5093 C CA . GLY A 1 648 ? -19.141 -26.875 -55.438 1 19.31 648 GLY A CA 1
ATOM 5094 C C . GLY A 1 648 ? -20.266 -26.516 -54.5 1 19.31 648 GLY A C 1
ATOM 5095 O O . GLY A 1 648 ? -20.547 -25.328 -54.281 1 19.31 648 GLY A O 1
ATOM 5096 N N . GLN A 1 649 ? -21.109 -27.375 -54.281 1 18.88 649 GLN A N 1
ATOM 5097 C CA . GLN A 1 649 ? -22.422 -26.734 -54.344 1 18.88 649 GLN A CA 1
ATOM 5098 C C . GLN A 1 649 ? -22.688 -25.922 -53.062 1 18.88 649 GLN A C 1
ATOM 5100 O O . GLN A 1 649 ? -23.797 -25.422 -52.875 1 18.88 649 GLN A O 1
ATOM 5105 N N . GLY A 1 650 ? -21.797 -26.109 -52.156 1 17.94 650 GLY A N 1
ATOM 5106 C CA . GLY A 1 650 ? -22.422 -25.703 -50.906 1 17.94 650 GLY A CA 1
ATOM 5107 C C . GLY A 1 650 ? -22.797 -24.234 -50.875 1 17.94 650 GLY A C 1
ATOM 5108 O O . GLY A 1 650 ? -22.203 -23.422 -51.594 1 17.94 650 GLY A O 1
ATOM 5109 N N . ALA A 1 651 ? -23.969 -23.953 -50.406 1 18.73 651 ALA A N 1
ATOM 5110 C CA . ALA A 1 651 ? -24.781 -22.75 -50.344 1 18.73 651 ALA A CA 1
ATOM 5111 C C . ALA A 1 651 ? -23.984 -21.578 -49.781 1 18.73 651 ALA A C 1
ATOM 5113 O O . ALA A 1 651 ? -23.141 -21.75 -48.906 1 18.73 651 ALA A O 1
ATOM 5114 N N . LYS A 1 652 ? -23.938 -20.391 -50.406 1 19.88 652 LYS A N 1
ATOM 5115 C CA . LYS A 1 652 ? -23.484 -19.016 -50.688 1 19.88 652 LYS A CA 1
ATOM 5116 C C . LYS A 1 652 ? -23.5 -18.188 -49.406 1 19.88 652 LYS A C 1
ATOM 5118 O O . LYS A 1 652 ? -23.312 -16.969 -49.469 1 19.88 652 LYS A O 1
ATOM 5123 N N . HIS A 1 653 ? -23.703 -18.594 -48.281 1 17.58 653 HIS A N 1
ATOM 5124 C CA . HIS A 1 653 ? -24.141 -17.391 -47.562 1 17.58 653 HIS A CA 1
ATOM 5125 C C . HIS A 1 653 ? -23.031 -16.359 -47.5 1 17.58 653 HIS A C 1
ATOM 5127 O O . HIS A 1 653 ? -21.891 -16.688 -47.188 1 17.58 653 HIS A O 1
ATOM 5133 N N . ALA A 1 654 ? -22.969 -15.094 -48.219 1 16.08 654 ALA A N 1
ATOM 5134 C CA . ALA A 1 654 ? -22.359 -13.867 -48.75 1 16.08 654 ALA A CA 1
ATOM 5135 C C . ALA A 1 654 ? -21.766 -13.031 -47.625 1 16.08 654 ALA A C 1
ATOM 5137 O O . ALA A 1 654 ? -22.5 -12.445 -46.812 1 16.08 654 ALA A O 1
ATOM 5138 N N . PHE A 1 655 ? -20.969 -13.32 -46.719 1 16.72 655 PHE A N 1
ATOM 5139 C CA . PHE A 1 655 ? -20.703 -12.148 -45.875 1 16.72 655 PHE A CA 1
ATOM 5140 C C . PHE A 1 655 ? -19.859 -11.125 -46.656 1 16.72 655 PHE A C 1
ATOM 5142 O O . PHE A 1 655 ? -18.75 -11.438 -47.094 1 16.72 655 PHE A O 1
ATOM 5149 N N . SER A 1 656 ? -20.266 -10.133 -47.625 1 16.7 656 SER A N 1
ATOM 5150 C CA . SER A 1 656 ? -19.594 -9.297 -48.625 1 16.7 656 SER A CA 1
ATOM 5151 C C . SER A 1 656 ? -18.688 -8.273 -47.938 1 16.7 656 SER A C 1
ATOM 5153 O O . SER A 1 656 ? -18.094 -7.426 -48.594 1 16.7 656 SER A O 1
ATOM 5155 N N . PHE A 1 657 ? -17.875 -8.227 -47.188 1 17.55 657 PHE A N 1
ATOM 5156 C CA . PHE A 1 657 ? -17.359 -6.934 -46.75 1 17.55 657 PHE A CA 1
ATOM 5157 C C . PHE A 1 657 ? -16.516 -6.293 -47.844 1 17.55 657 PHE A C 1
ATOM 5159 O O . PHE A 1 657 ? -15.625 -6.934 -48.406 1 17.55 657 PHE A O 1
ATOM 5166 N N . ALA A 1 658 ? -17.031 -5.293 -48.688 1 15.45 658 ALA A N 1
ATOM 5167 C CA . ALA A 1 658 ? -16.562 -4.633 -49.906 1 15.45 658 ALA A CA 1
ATOM 5168 C C . ALA A 1 658 ? -15.125 -4.137 -49.719 1 15.45 658 ALA A C 1
ATOM 5170 O O . ALA A 1 658 ? -14.797 -3.471 -48.75 1 15.45 658 ALA A O 1
ATOM 5171 N N . GLU A 1 659 ? -14.273 -4.457 -50.625 1 17.19 659 GLU A N 1
ATOM 5172 C CA . GLU A 1 659 ? -12.812 -4.402 -50.75 1 17.19 659 GLU A CA 1
ATOM 5173 C C . GLU A 1 659 ? -12.352 -3.107 -51.406 1 17.19 659 GLU A C 1
ATOM 5175 O O . GLU A 1 659 ? -11.156 -2.848 -51.5 1 17.19 659 GLU A O 1
ATOM 5180 N N . ARG A 1 660 ? -13.086 -2.092 -51.938 1 16.36 660 ARG A N 1
ATOM 5181 C CA . ARG A 1 660 ? -12.594 -1.674 -53.25 1 16.36 660 ARG A CA 1
ATOM 5182 C C . ARG A 1 660 ? -11.148 -1.195 -53.156 1 16.36 660 ARG A C 1
ATOM 5184 O O . ARG A 1 660 ? -10.648 -0.908 -52.062 1 16.36 660 ARG A O 1
ATOM 5191 N N . GLY A 1 661 ? -10.672 -0.231 -54.25 1 15.72 661 GLY A N 1
ATOM 5192 C CA . GLY A 1 661 ? -9.594 0.017 -55.219 1 15.72 661 GLY A CA 1
ATOM 5193 C C . GLY A 1 661 ? -8.391 0.691 -54.562 1 15.72 661 GLY A C 1
ATOM 5194 O O . GLY A 1 661 ? -8.398 0.994 -53.375 1 15.72 661 GLY A O 1
ATOM 5195 N N . GLN A 1 662 ? -7.68 2.053 -55.125 1 16.2 662 GLN A N 1
ATOM 5196 C CA . GLN A 1 662 ? -6.629 2.295 -56.094 1 16.2 662 GLN A CA 1
ATOM 5197 C C . GLN A 1 662 ? -5.383 2.881 -55.438 1 16.2 662 GLN A C 1
ATOM 5199 O O . GLN A 1 662 ? -4.281 2.357 -55.625 1 16.2 662 GLN A O 1
ATOM 5204 N N . GLY A 1 663 ? -5.102 4.348 -55.469 1 16.23 663 GLY A N 1
ATOM 5205 C CA . GLY A 1 663 ? -4.094 5.211 -56.062 1 16.23 663 GLY A CA 1
ATOM 5206 C C . GLY A 1 663 ? -2.875 5.402 -55.156 1 16.23 663 GLY A C 1
ATOM 5207 O O . GLY A 1 663 ? -3.006 5.672 -53.969 1 16.23 663 GLY A O 1
ATOM 5208 N N . GLN A 1 664 ? -1.696 4.969 -55.594 1 17.28 664 GLN A N 1
ATOM 5209 C CA . GLN A 1 664 ? -0.355 4.695 -55.062 1 17.28 664 GLN A CA 1
ATOM 5210 C C . GLN A 1 664 ? 0.509 5.953 -55.094 1 17.28 664 GLN A C 1
ATOM 5212 O O . GLN A 1 664 ? 1.696 5.902 -54.781 1 17.28 664 GLN A O 1
ATOM 5217 N N . GLU A 1 665 ? -0.021 7.039 -55.406 1 16.12 665 GLU A N 1
ATOM 5218 C CA . GLU A 1 665 ? 1.066 7.863 -55.906 1 16.12 665 GLU A CA 1
ATOM 5219 C C . GLU A 1 665 ? 2.031 8.266 -54.812 1 16.12 665 GLU A C 1
ATOM 5221 O O . GLU A 1 665 ? 1.621 8.875 -53.812 1 16.12 665 GLU A O 1
ATOM 5226 N N . PHE A 1 666 ? 3.053 7.637 -54.812 1 17.58 666 PHE A N 1
ATOM 5227 C CA . PHE A 1 666 ? 4.082 7.805 -53.781 1 17.58 666 PHE A CA 1
ATOM 5228 C C . PHE A 1 666 ? 4.867 9.094 -54.031 1 17.58 666 PHE A C 1
ATOM 5230 O O . PHE A 1 666 ? 5.652 9.18 -54.969 1 17.58 666 PHE A O 1
ATOM 5237 N N . GLY A 1 667 ? 4.133 10.281 -53.844 1 15.75 667 GLY A N 1
ATOM 5238 C CA . GLY A 1 667 ? 4.777 11.547 -54.156 1 15.75 667 GLY A CA 1
ATOM 5239 C C . GLY A 1 667 ? 6.203 11.641 -53.656 1 15.75 667 GLY A C 1
ATOM 5240 O O . GLY A 1 667 ? 6.625 10.828 -52.844 1 15.75 667 GLY A O 1
ATOM 5241 N N . GLU A 1 668 ? 6.914 12.82 -54.094 1 16.11 668 GLU A N 1
ATOM 5242 C CA . GLU A 1 668 ? 8.219 13.422 -54.344 1 16.11 668 GLU A CA 1
ATOM 5243 C C . GLU A 1 668 ? 9.047 13.531 -53.094 1 16.11 668 GLU A C 1
ATOM 5245 O O . GLU A 1 668 ? 8.492 13.594 -51.969 1 16.11 668 GLU A O 1
ATOM 5250 N N . GLN A 1 669 ? 10.359 13.336 -53.25 1 17.19 669 GLN A N 1
ATOM 5251 C CA . GLN A 1 669 ? 11.664 13.016 -52.688 1 17.19 669 GLN A CA 1
ATOM 5252 C C . GLN A 1 669 ? 12.188 14.18 -51.844 1 17.19 669 GLN A C 1
ATOM 5254 O O . GLN A 1 669 ? 13.188 14.039 -51.125 1 17.19 669 GLN A O 1
ATOM 5259 N N . GLY A 1 670 ? 11.469 15.234 -51.875 1 15.88 670 GLY A N 1
ATOM 5260 C CA . GLY A 1 670 ? 12.367 16.375 -51.781 1 15.88 670 GLY A CA 1
ATOM 5261 C C . GLY A 1 670 ? 13.039 16.5 -50.438 1 15.88 670 GLY A C 1
ATOM 5262 O O . GLY A 1 670 ? 12.375 16.438 -49.406 1 15.88 670 GLY A O 1
ATOM 5263 N N . VAL A 1 671 ? 14.109 15.969 -50.469 1 16.8 671 VAL A N 1
ATOM 5264 C CA . VAL A 1 671 ? 15.133 15.984 -49.438 1 16.8 671 VAL A CA 1
ATOM 5265 C C . VAL A 1 671 ? 15.195 17.359 -48.781 1 16.8 671 VAL A C 1
ATOM 5267 O O . VAL A 1 671 ? 14.664 18.328 -49.344 1 16.8 671 VAL A O 1
ATOM 5270 N N . ARG A 1 672 ? 16.078 17.406 -48.125 1 20.69 672 ARG A N 1
ATOM 5271 C CA . ARG A 1 672 ? 16.641 18.078 -46.969 1 20.69 672 ARG A CA 1
ATOM 5272 C C . ARG A 1 672 ? 17.062 19.5 -47.312 1 20.69 672 ARG A C 1
ATOM 5274 O O . ARG A 1 672 ? 18.109 19.703 -47.969 1 20.69 672 ARG A O 1
ATOM 5281 N N . SER A 1 673 ? 16.297 20.406 -47.812 1 15.21 673 SER A N 1
ATOM 5282 C CA . SER A 1 673 ? 16.969 21.688 -48 1 15.21 673 SER A CA 1
ATOM 5283 C C . SER A 1 673 ? 17.641 22.172 -46.719 1 15.21 673 SER A C 1
ATOM 5285 O O . SER A 1 673 ? 17.203 21.828 -45.625 1 15.21 673 SER A O 1
ATOM 5287 N N . ASN A 1 674 ? 18.891 22.609 -46.875 1 16.59 674 ASN A N 1
ATOM 5288 C CA . ASN A 1 674 ? 20.125 23.219 -46.375 1 16.59 674 ASN A CA 1
ATOM 5289 C C . ASN A 1 674 ? 19.828 24.422 -45.5 1 16.59 674 ASN A C 1
ATOM 5291 O O . ASN A 1 674 ? 20.719 24.969 -44.844 1 16.59 674 ASN A O 1
ATOM 5295 N N . GLY A 1 675 ? 18.578 25.031 -45.719 1 15.27 675 GLY A N 1
ATOM 5296 C CA . GLY A 1 675 ? 18.828 26.469 -45.75 1 15.27 675 GLY A CA 1
ATOM 5297 C C . GLY A 1 675 ? 18.906 27.078 -44.375 1 15.27 675 GLY A C 1
ATOM 5298 O O . GLY A 1 675 ? 18.875 28.297 -44.219 1 15.27 675 GLY A O 1
ATOM 5299 N N . PHE A 1 676 ? 18.891 26.234 -43.25 1 15.02 676 PHE A N 1
ATOM 5300 C CA . PHE A 1 676 ? 18.422 27.188 -42.219 1 15.02 676 PHE A CA 1
ATOM 5301 C C . PHE A 1 676 ? 19.297 28.422 -42.188 1 15.02 676 PHE A C 1
ATOM 5303 O O . PHE A 1 676 ? 20.453 28.391 -42.625 1 15.02 676 PHE A O 1
ATOM 5310 N N . LEU A 1 677 ? 18.781 29.422 -41.344 1 15.45 677 LEU A N 1
ATOM 5311 C CA . LEU A 1 677 ? 18.562 30.875 -41.344 1 15.45 677 LEU A CA 1
ATOM 5312 C C . LEU A 1 677 ? 19.844 31.594 -40.969 1 15.45 677 LEU A C 1
ATOM 5314 O O . LEU A 1 677 ? 20.297 32.5 -41.688 1 15.45 677 LEU A O 1
ATOM 5318 N N . ASP A 1 678 ? 19.797 32.281 -39.75 1 15.07 678 ASP A N 1
ATOM 5319 C CA . ASP A 1 678 ? 19.625 33.625 -39.219 1 15.07 678 ASP A CA 1
ATOM 5320 C C . ASP A 1 678 ? 20.953 34.219 -38.75 1 15.07 678 ASP A C 1
ATOM 5322 O O . ASP A 1 678 ? 21.844 33.469 -38.312 1 15.07 678 ASP A O 1
ATOM 5326 N N . GLU A 1 679 ? 21.031 35.438 -39.094 1 14.96 679 GLU A N 1
ATOM 5327 C CA . GLU A 1 679 ? 21.75 36.688 -38.906 1 14.96 679 GLU A CA 1
ATOM 5328 C C . GLU A 1 679 ? 22.031 36.969 -37.438 1 14.96 679 GLU A C 1
ATOM 5330 O O . GLU A 1 679 ? 21.188 36.688 -36.594 1 14.96 679 GLU A O 1
ATOM 5335 N N . LYS A 1 680 ? 23.234 37.219 -37.219 1 15.75 680 LYS A N 1
ATOM 5336 C CA . LYS A 1 680 ? 24.188 37.656 -36.219 1 15.75 680 LYS A CA 1
ATOM 5337 C C . LYS A 1 680 ? 23.594 38.75 -35.344 1 15.75 680 LYS A C 1
ATOM 5339 O O . LYS A 1 680 ? 22.625 39.406 -35.75 1 15.75 680 LYS A O 1
ATOM 5344 N N . ALA A 1 681 ? 24.328 39.688 -34.625 1 15.86 681 ALA A N 1
ATOM 5345 C CA . ALA A 1 681 ? 24.688 40.125 -33.281 1 15.86 681 ALA A CA 1
ATOM 5346 C C . ALA A 1 681 ? 24.078 41.5 -32.969 1 15.86 681 ALA A C 1
ATOM 5348 O O . ALA A 1 681 ? 24 41.875 -31.812 1 15.86 681 ALA A O 1
ATOM 5349 N N . GLY A 1 682 ? 23.422 42.375 -33.906 1 14.98 682 GLY A N 1
ATOM 5350 C CA . GLY A 1 682 ? 23.891 43.75 -33.656 1 14.98 682 GLY A CA 1
ATOM 5351 C C . GLY A 1 682 ? 23.203 44.438 -32.5 1 14.98 682 GLY A C 1
ATOM 5352 O O . GLY A 1 682 ? 23.391 45.625 -32.281 1 14.98 682 GLY A O 1
ATOM 5353 N N . HIS A 1 683 ? 23.078 44 -31.328 1 15.77 683 HIS A N 1
ATOM 5354 C CA . HIS A 1 683 ? 22.141 44.688 -30.469 1 15.77 683 HIS A CA 1
ATOM 5355 C C . HIS A 1 683 ? 22.641 46.125 -30.156 1 15.77 683 HIS A C 1
ATOM 5357 O O . HIS A 1 683 ? 23.5 46.281 -29.297 1 15.77 683 HIS A O 1
ATOM 5363 N N . ALA A 1 684 ? 22.906 47.094 -31.031 1 15.43 684 ALA A N 1
ATOM 5364 C CA . ALA A 1 684 ? 23.422 48.375 -30.578 1 15.43 684 ALA A CA 1
ATOM 5365 C C . ALA A 1 684 ? 22.453 49.062 -29.625 1 15.43 684 ALA A C 1
ATOM 5367 O O . ALA A 1 684 ? 22.844 49.531 -28.547 1 15.43 684 ALA A O 1
ATOM 5368 N N . ALA A 1 685 ? 21.078 49.406 -30.047 1 15.05 685 ALA A N 1
ATOM 5369 C CA . ALA A 1 685 ? 20.844 50.844 -30.156 1 15.05 685 ALA A CA 1
ATOM 5370 C C . ALA A 1 685 ? 20.531 51.438 -28.797 1 15.05 685 ALA A C 1
ATOM 5372 O O . ALA A 1 685 ? 20.219 50.719 -27.844 1 15.05 685 ALA A O 1
ATOM 5373 N N . ASP A 1 686 ? 20.109 52.812 -28.812 1 15.68 686 ASP A N 1
ATOM 5374 C CA . ASP A 1 686 ? 20.172 54.156 -28.234 1 15.68 686 ASP A CA 1
ATOM 5375 C C . ASP A 1 686 ? 18.953 54.406 -27.328 1 15.68 686 ASP A C 1
ATOM 5377 O O . ASP A 1 686 ? 18.75 55.531 -26.875 1 15.68 686 ASP A O 1
ATOM 5381 N N . PHE A 1 687 ? 18.562 53.5 -26.469 1 15.71 687 PHE A N 1
ATOM 5382 C CA . PHE A 1 687 ? 17.219 53.75 -25.984 1 15.71 687 PHE A CA 1
ATOM 5383 C C . PHE A 1 687 ? 17.156 55.094 -25.25 1 15.71 687 PHE A C 1
ATOM 5385 O O . PHE A 1 687 ? 17.766 55.25 -24.188 1 15.71 687 PHE A O 1
ATOM 5392 N N . GLY A 1 688 ? 16.891 56.156 -25.969 1 15.62 688 GLY A N 1
ATOM 5393 C CA . GLY A 1 688 ? 16.766 57.531 -25.562 1 15.62 688 GLY A CA 1
ATOM 5394 C C . GLY A 1 688 ? 15.586 57.812 -24.656 1 15.62 688 GLY A C 1
ATOM 5395 O O . GLY A 1 688 ? 15.227 58.969 -24.406 1 15.62 688 GLY A O 1
ATOM 5396 N N . ILE A 1 689 ? 15.102 56.812 -23.938 1 15.72 689 ILE A N 1
ATOM 5397 C CA . ILE A 1 689 ? 13.742 57.125 -23.5 1 15.72 689 ILE A CA 1
ATOM 5398 C C . ILE A 1 689 ? 13.758 58.344 -22.609 1 15.72 689 ILE A C 1
ATOM 5400 O O . ILE A 1 689 ? 14.461 58.406 -21.594 1 15.72 689 ILE A O 1
ATOM 5404 N N . GLY A 1 690 ? 13.305 59.375 -23.188 1 14.88 690 GLY A N 1
ATOM 5405 C CA . GLY A 1 690 ? 13.125 60.75 -22.781 1 14.88 690 GLY A CA 1
ATOM 5406 C C . GLY A 1 690 ? 12.281 60.938 -21.531 1 14.88 690 GLY A C 1
ATOM 5407 O O . GLY A 1 690 ? 11.664 59.969 -21.078 1 14.88 690 GLY A O 1
ATOM 5408 N N . GLY A 1 691 ? 11.75 62.219 -21.203 1 15.72 691 GLY A N 1
ATOM 5409 C CA . GLY A 1 691 ? 11.617 63.25 -20.188 1 15.72 691 GLY A CA 1
ATOM 5410 C C . GLY A 1 691 ? 10.242 63.25 -19.531 1 15.72 691 GLY A C 1
ATOM 5411 O O . GLY A 1 691 ? 10.039 63.938 -18.531 1 15.72 691 GLY A O 1
ATOM 5412 N N . ALA A 1 692 ? 9.086 62.5 -20.141 1 15.28 692 ALA A N 1
ATOM 5413 C CA . ALA A 1 692 ? 7.988 63.469 -20 1 15.28 692 ALA A CA 1
ATOM 5414 C C . ALA A 1 692 ? 7.555 63.562 -18.531 1 15.28 692 ALA A C 1
ATOM 5416 O O . ALA A 1 692 ? 7.758 62.656 -17.734 1 15.28 692 ALA A O 1
ATOM 5417 N N . GLU A 1 693 ? 6.805 64.688 -18.234 1 16.11 693 GLU A N 1
ATOM 5418 C CA . GLU A 1 693 ? 6.363 65.625 -17.234 1 16.11 693 GLU A CA 1
ATOM 5419 C C . GLU A 1 693 ? 5.156 65.125 -16.453 1 16.11 693 GLU A C 1
ATOM 5421 O O . GLU A 1 693 ? 4.34 64.375 -17 1 16.11 693 GLU A O 1
ATOM 5426 N N . ALA A 1 694 ? 5.219 65.188 -15.117 1 16.61 694 ALA A N 1
ATOM 5427 C CA . ALA A 1 694 ? 4.586 64.812 -13.852 1 16.61 694 ALA A CA 1
ATOM 5428 C C . ALA A 1 694 ? 3.127 65.25 -13.82 1 16.61 694 ALA A C 1
ATOM 5430 O O . ALA A 1 694 ? 2.422 65 -12.836 1 16.61 694 ALA A O 1
ATOM 5431 N N . HIS A 1 695 ? 2.469 65.812 -15.078 1 15.35 695 HIS A N 1
ATOM 5432 C CA . HIS A 1 695 ? 1.587 66.812 -14.555 1 15.35 695 HIS A CA 1
ATOM 5433 C C . HIS A 1 695 ? 0.405 66.188 -13.805 1 15.35 695 HIS A C 1
ATOM 5435 O O . HIS A 1 695 ? 0.191 65 -13.859 1 15.35 695 HIS A O 1
ATOM 5441 N N . GLY A 1 696 ? -0.811 66.875 -14.109 1 15.54 696 GLY A N 1
ATOM 5442 C CA . GLY A 1 696 ? -1.822 67.562 -13.352 1 15.54 696 GLY A CA 1
ATOM 5443 C C . GLY A 1 696 ? -2.975 66.688 -12.906 1 15.54 696 GLY A C 1
ATOM 5444 O O . GLY A 1 696 ? -3.121 66.438 -11.711 1 15.54 696 GLY A O 1
ATOM 5445 N N . GLN A 1 697 ? -4.152 66.75 -13.578 1 15.78 697 GLN A N 1
ATOM 5446 C CA . GLN A 1 697 ? -5.387 67.375 -13.086 1 15.78 697 GLN A CA 1
ATOM 5447 C C . GLN A 1 697 ? -6.43 66.312 -12.758 1 15.78 697 GLN A C 1
ATOM 5449 O O . GLN A 1 697 ? -7.137 66.375 -11.758 1 15.78 697 GLN A O 1
ATOM 5454 N N . ALA A 1 698 ? -6.625 65.125 -13.617 1 15.45 698 ALA A N 1
ATOM 5455 C CA . ALA A 1 698 ? -8.023 65.188 -14.047 1 15.45 698 ALA A CA 1
ATOM 5456 C C . ALA A 1 698 ? -8.938 64.562 -13 1 15.45 698 ALA A C 1
ATOM 5458 O O . ALA A 1 698 ? -8.531 63.656 -12.289 1 15.45 698 ALA A O 1
ATOM 5459 N N . MET A 1 699 ? -10.141 65.125 -12.836 1 16.66 699 MET A N 1
ATOM 5460 C CA . MET A 1 699 ? -11.281 65.312 -11.938 1 16.66 699 MET A CA 1
ATOM 5461 C C . MET A 1 699 ? -12.219 64.125 -12.008 1 16.66 699 MET A C 1
ATOM 5463 O O . MET A 1 699 ? -13.281 64.125 -11.367 1 16.66 699 MET A O 1
ATOM 5467 N N . PHE A 1 700 ? -11.75 62.875 -12.656 1 15.84 700 PHE A N 1
ATOM 5468 C CA . PHE A 1 700 ? -12.945 62.281 -13.242 1 15.84 700 PHE A CA 1
ATOM 5469 C C . PHE A 1 700 ? -13.914 61.812 -12.148 1 15.84 700 PHE A C 1
ATOM 5471 O O . PHE A 1 700 ? -13.492 61.469 -11.055 1 15.84 700 PHE A O 1
ATOM 5478 N N . GLU A 1 701 ? -15.195 62.062 -12.5 1 16.56 701 GLU A N 1
ATOM 5479 C CA . GLU A 1 701 ? -16.531 62.125 -11.93 1 16.56 701 GLU A CA 1
ATOM 5480 C C . GLU A 1 701 ? -17.031 60.75 -11.484 1 16.56 701 GLU A C 1
ATOM 5482 O O . GLU A 1 701 ? -16.625 59.719 -12.047 1 16.56 701 GLU A O 1
ATOM 5487 N N . PRO A 1 702 ? -17.891 60.719 -10.406 1 17.2 702 PRO A N 1
ATOM 5488 C CA . PRO A 1 702 ? -18.375 59.844 -9.344 1 17.2 702 PRO A CA 1
ATOM 5489 C C . PRO A 1 702 ? -19.281 58.719 -9.859 1 17.2 702 PRO A C 1
ATOM 5491 O O . PRO A 1 702 ? -19.656 57.812 -9.102 1 17.2 702 PRO A O 1
ATOM 5494 N N . GLY A 1 703 ? -19.562 58.656 -11.234 1 16.06 703 GLY A N 1
ATOM 5495 C CA . GLY A 1 703 ? -20.938 58.219 -11.391 1 16.06 703 GLY A CA 1
ATOM 5496 C C . GLY A 1 703 ? -21.125 56.75 -11.016 1 16.06 703 GLY A C 1
ATOM 5497 O O . GLY A 1 703 ? -20.297 55.906 -11.328 1 16.06 703 GLY A O 1
ATOM 5498 N N . PHE A 1 704 ? -22 56.406 -9.961 1 17.36 704 PHE A N 1
ATOM 5499 C CA . PHE A 1 704 ? -22.484 55.406 -9.039 1 17.36 704 PHE A CA 1
ATOM 5500 C C . PHE A 1 704 ? -23.203 54.281 -9.805 1 17.36 704 PHE A C 1
ATOM 5502 O O . PHE A 1 704 ? -23.469 53.219 -9.242 1 17.36 704 PHE A O 1
ATOM 5509 N N . GLY A 1 705 ? -23.484 54.375 -11.125 1 16.25 705 GLY A N 1
ATOM 5510 C CA . GLY A 1 705 ? -24.766 53.75 -11.445 1 16.25 705 GLY A CA 1
ATOM 5511 C C . GLY A 1 705 ? -24.734 52.25 -11.312 1 16.25 705 GLY A C 1
ATOM 5512 O O . GLY A 1 705 ? -23.656 51.625 -11.406 1 16.25 705 GLY A O 1
ATOM 5513 N N . GLY A 1 706 ? -25.734 51.562 -10.664 1 16.89 706 GLY A N 1
ATOM 5514 C CA . GLY A 1 706 ? -26.359 50.406 -10.016 1 16.89 706 GLY A CA 1
ATOM 5515 C C . GLY A 1 706 ? -26.625 49.25 -10.969 1 16.89 706 GLY A C 1
ATOM 5516 O O . GLY A 1 706 ? -27.281 48.281 -10.594 1 16.89 706 GLY A O 1
ATOM 5517 N N . LEU A 1 707 ? -26.141 49.344 -12.234 1 15.37 707 LEU A N 1
ATOM 5518 C CA . LEU A 1 707 ? -27.109 48.781 -13.164 1 15.37 707 LEU A CA 1
ATOM 5519 C C . LEU A 1 707 ? -27.172 47.25 -13.023 1 15.37 707 LEU A C 1
ATOM 5521 O O . LEU A 1 707 ? -28.203 46.625 -13.328 1 15.37 707 LEU A O 1
ATOM 5525 N N . PHE A 1 708 ? -26.062 46.469 -12.938 1 16.84 708 PHE A N 1
ATOM 5526 C CA . PHE A 1 708 ? -26.188 45.312 -13.812 1 16.84 708 PHE A CA 1
ATOM 5527 C C . PHE A 1 708 ? -27.109 44.25 -13.18 1 16.84 708 PHE A C 1
ATOM 5529 O O . PHE A 1 708 ? -26.75 43.656 -12.172 1 16.84 708 PHE A O 1
ATOM 5536 N N . ALA A 1 709 ? -28.375 44.312 -13.219 1 17.89 709 ALA A N 1
ATOM 5537 C CA . ALA A 1 709 ? -29.578 43.594 -12.875 1 17.89 709 ALA A CA 1
ATOM 5538 C C . ALA A 1 709 ? -29.625 42.219 -13.586 1 17.89 709 ALA A C 1
ATOM 5540 O O . ALA A 1 709 ? -30.609 41.5 -13.5 1 17.89 709 ALA A O 1
ATOM 5541 N N . GLY A 1 710 ? -28.656 41.844 -14.414 1 17 710 GLY A N 1
ATOM 5542 C CA . GLY A 1 710 ? -29.234 40.906 -15.375 1 17 710 GLY A CA 1
ATOM 5543 C C . GLY A 1 710 ? -29.859 39.688 -14.719 1 17 710 GLY A C 1
ATOM 5544 O O . GLY A 1 710 ? -29.578 39.406 -13.562 1 17 710 GLY A O 1
ATOM 5545 N N . GLY A 1 711 ? -30.969 39.156 -15.242 1 16.94 711 GLY A N 1
ATOM 5546 C CA . GLY A 1 711 ? -32 38.156 -15.125 1 16.94 711 GLY A CA 1
ATOM 5547 C C . GLY A 1 711 ? -31.469 36.719 -15 1 16.94 711 GLY A C 1
ATOM 5548 O O . GLY A 1 711 ? -30.344 36.438 -15.43 1 16.94 711 GLY A O 1
ATOM 5549 N N . TYR A 1 712 ? -31.891 35.938 -13.984 1 17.91 712 TYR A N 1
ATOM 5550 C CA . TYR A 1 712 ? -31.922 34.625 -13.383 1 17.91 712 TYR A CA 1
ATOM 5551 C C . TYR A 1 712 ? -32.281 33.531 -14.422 1 17.91 712 TYR A C 1
ATOM 5553 O O . TYR A 1 712 ? -33.375 33 -14.414 1 17.91 712 TYR A O 1
ATOM 5561 N N . ASP A 1 713 ? -31.609 33.719 -15.609 1 17.95 713 ASP A N 1
ATOM 5562 C CA . ASP A 1 713 ? -32.281 32.719 -16.469 1 17.95 713 ASP A CA 1
ATOM 5563 C C . ASP A 1 713 ? -32.156 31.328 -15.898 1 17.95 713 ASP A C 1
ATOM 5565 O O . ASP A 1 713 ? -31.078 30.922 -15.453 1 17.95 713 ASP A O 1
ATOM 5569 N N . GLU A 1 714 ? -33.219 30.578 -15.484 1 19.59 714 GLU A N 1
ATOM 5570 C CA . GLU A 1 714 ? -33.844 29.344 -15.008 1 19.59 714 GLU A CA 1
ATOM 5571 C C . GLU A 1 714 ? -33.344 28.125 -15.789 1 19.59 714 GLU A C 1
ATOM 5573 O O . GLU A 1 714 ? -33.344 27.016 -15.281 1 19.59 714 GLU A O 1
ATOM 5578 N N . GLY A 1 715 ? -33 28.234 -17.078 1 18.7 715 GLY A N 1
ATOM 5579 C CA . GLY A 1 715 ? -33.281 27.094 -17.922 1 18.7 715 GLY A CA 1
ATOM 5580 C C . GLY A 1 715 ? -32.156 26.062 -17.922 1 18.7 715 GLY A C 1
ATOM 5581 O O . GLY A 1 715 ? -32.438 24.859 -17.969 1 18.7 715 GLY A O 1
ATOM 5582 N N . ASN A 1 716 ? -30.906 26.406 -18.234 1 18.72 716 ASN A N 1
ATOM 5583 C CA . ASN A 1 716 ? -30.297 25.281 -18.938 1 18.72 716 ASN A CA 1
ATOM 5584 C C . ASN A 1 716 ? -29.719 24.266 -17.938 1 18.72 716 ASN A C 1
ATOM 5586 O O . ASN A 1 716 ? -28.688 24.516 -17.312 1 18.72 716 ASN A O 1
ATOM 5590 N N . PRO A 1 717 ? -30.453 23.453 -17.172 1 22.27 717 PRO A N 1
ATOM 5591 C CA . PRO A 1 717 ? -30.172 22.375 -16.234 1 22.27 717 PRO A CA 1
ATOM 5592 C C . PRO A 1 717 ? -29.219 21.328 -16.812 1 22.27 717 PRO A C 1
ATOM 5594 O O . PRO A 1 717 ? -29.531 20.703 -17.828 1 22.27 717 PRO A O 1
ATOM 5597 N N . ALA A 1 718 ? -28.047 21.578 -16.984 1 23.77 718 ALA A N 1
ATOM 5598 C CA . ALA A 1 718 ? -27.203 20.469 -17.391 1 23.77 718 ALA A CA 1
ATOM 5599 C C . ALA A 1 718 ? -27.562 19.188 -16.625 1 23.77 718 ALA A C 1
ATOM 5601 O O . ALA A 1 718 ? -27.344 19.094 -15.422 1 23.77 718 ALA A O 1
ATOM 5602 N N . THR A 1 719 ? -28.578 18.578 -16.953 1 25.14 719 THR A N 1
ATOM 5603 C CA . THR A 1 719 ? -29.031 17.25 -16.547 1 25.14 719 THR A CA 1
ATOM 5604 C C . THR A 1 719 ? -27.953 16.203 -16.812 1 25.14 719 THR A C 1
ATOM 5606 O O . THR A 1 719 ? -27.578 15.969 -17.969 1 25.14 719 THR A O 1
ATOM 5609 N N . ALA A 1 720 ? -26.719 16.234 -16.234 1 27 720 ALA A N 1
ATOM 5610 C CA . ALA A 1 720 ? -25.875 15.055 -16.188 1 27 720 ALA A CA 1
ATOM 5611 C C . ALA A 1 720 ? -26.688 13.781 -16.406 1 27 720 ALA A C 1
ATOM 5613 O O . ALA A 1 720 ? -27.469 13.375 -15.547 1 27 720 ALA A O 1
ATOM 5614 N N . GLU A 1 721 ? -27.031 13.594 -17.531 1 27.55 721 GLU A N 1
ATOM 5615 C CA . GLU A 1 721 ? -27.781 12.391 -17.891 1 27.55 721 GLU A CA 1
ATOM 5616 C C . GLU A 1 721 ? -27.031 11.133 -17.484 1 27.55 721 GLU A C 1
ATOM 5618 O O . GLU A 1 721 ? -25.969 10.828 -18.031 1 27.55 721 GLU A O 1
ATOM 5623 N N . GLU A 1 722 ? -26.703 10.93 -16.203 1 33.31 722 GLU A N 1
ATOM 5624 C CA . GLU A 1 722 ? -26.312 9.648 -15.617 1 33.31 722 GLU A CA 1
ATOM 5625 C C . GLU A 1 722 ? -26.781 8.477 -16.484 1 33.31 722 GLU A C 1
ATOM 5627 O O . GLU A 1 722 ? -27.984 8.305 -16.688 1 33.31 722 GLU A O 1
ATOM 5632 N N . GLY A 1 723 ? -25.984 8.312 -17.5 1 33.5 723 GLY A N 1
ATOM 5633 C CA . GLY A 1 723 ? -26.438 7.121 -18.203 1 33.5 723 GLY A CA 1
ATOM 5634 C C . GLY A 1 723 ? -27 6.062 -17.266 1 33.5 723 GLY A C 1
ATOM 5635 O O . GLY A 1 723 ? -26.844 6.16 -16.047 1 33.5 723 GLY A O 1
ATOM 5636 N N . ILE A 1 724 ? -27.875 5.348 -17.812 1 40.81 724 ILE A N 1
ATOM 5637 C CA . ILE A 1 724 ? -28.719 4.414 -17.078 1 40.81 724 ILE A CA 1
ATOM 5638 C C . ILE A 1 724 ? -27.859 3.553 -16.156 1 40.81 724 ILE A C 1
ATOM 5640 O O . ILE A 1 724 ? -28.297 3.123 -15.094 1 40.81 724 ILE A O 1
ATOM 5644 N N . PHE A 1 725 ? -26.703 3.297 -16.625 1 39.97 725 PHE A N 1
ATOM 5645 C CA . PHE A 1 725 ? -25.984 2.291 -15.859 1 39.97 725 PHE A CA 1
ATOM 5646 C C . PHE A 1 725 ? -24.938 2.939 -14.961 1 39.97 725 PHE A C 1
ATOM 5648 O O . PHE A 1 725 ? -23.828 2.422 -14.82 1 39.97 725 PHE A O 1
ATOM 5655 N N . GLY A 1 726 ? -25.312 4.133 -14.617 1 37.91 726 GLY A N 1
ATOM 5656 C CA . GLY A 1 726 ? -24.422 4.691 -13.609 1 37.91 726 GLY A CA 1
ATOM 5657 C C . GLY A 1 726 ? -24.391 3.885 -12.328 1 37.91 726 GLY A C 1
ATOM 5658 O O . GLY A 1 726 ? -25.031 2.828 -12.234 1 37.91 726 GLY A O 1
ATOM 5659 N N . MET A 1 727 ? -23.625 4.383 -11.336 1 39.38 727 MET A N 1
ATOM 5660 C CA . MET A 1 727 ? -23.5 3.68 -10.062 1 39.38 727 MET A CA 1
ATOM 5661 C C . MET A 1 727 ? -24.875 3.336 -9.492 1 39.38 727 MET A C 1
ATOM 5663 O O . MET A 1 727 ? -25.047 2.279 -8.883 1 39.38 727 MET A O 1
ATOM 5667 N N . ASN A 1 728 ? -25.812 4.199 -9.758 1 38.69 728 ASN A N 1
ATOM 5668 C CA . ASN A 1 728 ? -27.156 3.965 -9.227 1 38.69 728 ASN A CA 1
ATOM 5669 C C . ASN A 1 728 ? -27.828 2.771 -9.898 1 38.69 728 ASN A C 1
ATOM 5671 O O . ASN A 1 728 ? -28.609 2.061 -9.273 1 38.69 728 ASN A O 1
ATOM 5675 N N . ALA A 1 729 ? -27.531 2.666 -11.109 1 36.88 729 ALA A N 1
ATOM 5676 C CA . ALA A 1 729 ? -28.125 1.531 -11.812 1 36.88 729 ALA A CA 1
ATOM 5677 C C . ALA A 1 729 ? -27.516 0.215 -11.344 1 36.88 729 ALA A C 1
ATOM 5679 O O . ALA A 1 729 ? -28.203 -0.81 -11.281 1 36.88 729 ALA A O 1
ATOM 5680 N N . PHE A 1 730 ? -26.312 0.272 -11.109 1 36.69 730 PHE A N 1
ATOM 5681 C CA . PHE A 1 730 ? -25.688 -0.931 -10.562 1 36.69 730 PHE A CA 1
ATOM 5682 C C . PHE A 1 730 ? -26.391 -1.368 -9.281 1 36.69 730 PHE A C 1
ATOM 5684 O O . PHE A 1 730 ? -26.547 -2.564 -9.031 1 36.69 730 PHE A O 1
ATOM 5691 N N . MET A 1 731 ? -26.812 -0.362 -8.375 1 39.28 731 MET A N 1
ATOM 5692 C CA . MET A 1 731 ? -27.391 -0.625 -7.062 1 39.28 731 MET A CA 1
ATOM 5693 C C . MET A 1 731 ? -28.922 -0.672 -7.137 1 39.28 731 MET A C 1
ATOM 5695 O O . MET A 1 731 ? -29.578 -1.024 -6.16 1 39.28 731 MET A O 1
ATOM 5699 N N . ALA A 1 732 ? -29.469 -0.18 -8.047 1 35.53 732 ALA A N 1
ATOM 5700 C CA . ALA A 1 732 ? -30.922 -0.054 -8.07 1 35.53 732 ALA A CA 1
ATOM 5701 C C . ALA A 1 732 ? -31.594 -1.407 -7.855 1 35.53 732 ALA A C 1
ATOM 5703 O O . ALA A 1 732 ? -32.75 -1.474 -7.445 1 35.53 732 ALA A O 1
ATOM 5704 N N . ASP A 1 733 ? -30.906 -2.324 -8.359 1 34.59 733 ASP A N 1
ATOM 5705 C CA . ASP A 1 733 ? -31.688 -3.557 -8.273 1 34.59 733 ASP A CA 1
ATOM 5706 C C . ASP A 1 733 ? -31.672 -4.125 -6.855 1 34.59 733 ASP A C 1
ATOM 5708 O O . ASP A 1 733 ? -32.062 -5.27 -6.637 1 34.59 733 ASP A O 1
ATOM 5712 N N . PHE A 1 734 ? -31.047 -3.332 -5.98 1 33.53 734 PHE A N 1
ATOM 5713 C CA . PHE A 1 734 ? -31.125 -3.895 -4.637 1 33.53 734 PHE A CA 1
ATOM 5714 C C . PHE A 1 734 ? -32.312 -3.32 -3.879 1 33.53 734 PHE A C 1
ATOM 5716 O O . PHE A 1 734 ? -32.469 -2.102 -3.779 1 33.53 734 PHE A O 1
ATOM 5723 N N . PRO A 1 735 ? -33.344 -4.066 -3.688 1 31.95 735 PRO A N 1
ATOM 5724 C CA . PRO A 1 735 ? -34.562 -3.604 -3.006 1 31.95 735 PRO A CA 1
ATOM 5725 C C . PRO A 1 735 ? -34.25 -2.973 -1.646 1 31.95 735 PRO A C 1
ATOM 5727 O O . PRO A 1 735 ? -33.375 -3.443 -0.918 1 31.95 735 PRO A O 1
ATOM 5730 N N . VAL A 1 736 ? -34.406 -1.699 -1.509 1 32.47 736 VAL A N 1
ATOM 5731 C CA . VAL A 1 736 ? -34.438 -0.996 -0.231 1 32.47 736 VAL A CA 1
ATOM 5732 C C . VAL A 1 736 ? -35.406 -1.688 0.72 1 32.47 736 VAL A C 1
ATOM 5734 O O . VAL A 1 736 ? -36.469 -2.107 0.31 1 32.47 736 VAL A O 1
ATOM 5737 N N . ARG A 1 737 ? -35.062 -2.084 1.931 1 28.48 737 ARG A N 1
ATOM 5738 C CA . ARG A 1 737 ? -35.969 -2.576 2.957 1 28.48 737 ARG A CA 1
ATOM 5739 C C . ARG A 1 737 ? -37.031 -1.531 3.293 1 28.48 737 ARG A C 1
ATOM 5741 O O . ARG A 1 737 ? -36.719 -0.408 3.682 1 28.48 737 ARG A O 1
ATOM 5748 N N . GLN A 1 738 ? -38.156 -1.468 2.709 1 24 738 GLN A N 1
ATOM 5749 C CA . GLN A 1 738 ? -39.312 -0.767 3.266 1 24 738 GLN A CA 1
ATOM 5750 C C . GLN A 1 738 ? -39.75 -1.365 4.605 1 24 738 GLN A C 1
ATOM 5752 O O . GLN A 1 738 ? -40.375 -2.412 4.652 1 24 738 GLN A O 1
ATOM 5757 N N . ASP A 1 739 ? -39.062 -1.77 5.637 1 20.97 739 ASP A N 1
ATOM 5758 C CA . ASP A 1 739 ? -39.906 -2.062 6.793 1 20.97 739 ASP A CA 1
ATOM 5759 C C . ASP A 1 739 ? -40.625 -0.812 7.266 1 20.97 739 ASP A C 1
ATOM 5761 O O . ASP A 1 739 ? -40.031 0.224 7.52 1 20.97 739 ASP A O 1
ATOM 5765 N N . ARG A 1 740 ? -41.969 -0.71 6.926 1 22.95 740 ARG A N 1
ATOM 5766 C CA . ARG A 1 740 ? -43.094 -0.109 7.645 1 22.95 740 ARG A CA 1
ATOM 5767 C C . ARG A 1 740 ? -43.062 -0.458 9.125 1 22.95 740 ARG A C 1
ATOM 5769 O O . ARG A 1 740 ? -43 -1.634 9.492 1 22.95 740 ARG A O 1
ATOM 5776 N N . LEU A 1 741 ? -42.656 0.462 10.078 1 18.73 741 LEU A N 1
ATOM 5777 C CA . LEU A 1 741 ? -43.688 0.707 11.078 1 18.73 741 LEU A CA 1
ATOM 5778 C C . LEU A 1 741 ? -44.875 1.436 10.477 1 18.73 741 LEU A C 1
ATOM 5780 O O . LEU A 1 741 ? -44.719 2.365 9.68 1 18.73 741 LEU A O 1
ATOM 5784 N N . MET B 1 1 ? 4.473 -21.141 45.188 1 71.06 1 MET B N 1
ATOM 5785 C CA . MET B 1 1 ? 5.773 -21.453 45.75 1 71.06 1 MET B CA 1
ATOM 5786 C C . MET B 1 1 ? 6.121 -20.484 46.875 1 71.06 1 MET B C 1
ATOM 5788 O O . MET B 1 1 ? 6.613 -20.875 47.938 1 71.06 1 MET B O 1
ATOM 5792 N N . ILE B 1 2 ? 5.715 -19.156 46.625 1 73.5 2 ILE B N 1
ATOM 5793 C CA . ILE B 1 2 ? 5.98 -18.156 47.656 1 73.5 2 ILE B CA 1
ATOM 5794 C C . ILE B 1 2 ? 5.188 -18.484 48.906 1 73.5 2 ILE B C 1
ATOM 5796 O O . ILE B 1 2 ? 5.734 -18.469 50.031 1 73.5 2 ILE B O 1
ATOM 5800 N N . ASP B 1 3 ? 3.854 -18.781 48.719 1 73.5 3 ASP B N 1
ATOM 5801 C CA . ASP B 1 3 ? 3.023 -19.094 49.875 1 73.5 3 ASP B CA 1
ATOM 5802 C C . ASP B 1 3 ? 3.537 -20.344 50.594 1 73.5 3 ASP B C 1
ATOM 5804 O O . ASP B 1 3 ? 3.512 -20.406 51.812 1 73.5 3 ASP B O 1
ATOM 5808 N N . MET B 1 4 ? 4.07 -21.266 49.812 1 75.06 4 MET B N 1
ATOM 5809 C CA . MET B 1 4 ? 4.617 -22.469 50.438 1 75.06 4 MET B CA 1
ATOM 5810 C C . MET B 1 4 ? 5.902 -22.156 51.188 1 75.06 4 MET B C 1
ATOM 5812 O O . MET B 1 4 ? 6.113 -22.656 52.281 1 75.06 4 MET B O 1
ATOM 5816 N N . LEU B 1 5 ? 6.68 -21.297 50.531 1 75.12 5 LEU B N 1
ATOM 5817 C CA . LEU B 1 5 ? 7.922 -20.922 51.219 1 75.12 5 LEU B CA 1
ATOM 5818 C C . LEU B 1 5 ? 7.637 -20.109 52.469 1 75.12 5 LEU B C 1
ATOM 5820 O O . LEU B 1 5 ? 8.312 -20.281 53.5 1 75.12 5 LEU B O 1
ATOM 5824 N N . LYS B 1 6 ? 6.566 -19.234 52.406 1 76.5 6 LYS B N 1
ATOM 5825 C CA . LYS B 1 6 ? 6.164 -18.469 53.594 1 76.5 6 LYS B CA 1
ATOM 5826 C C . LYS B 1 6 ? 5.641 -19.406 54.688 1 76.5 6 LYS B C 1
ATOM 5828 O O . LYS B 1 6 ? 5.898 -19.188 55.875 1 76.5 6 LYS B O 1
ATOM 5833 N N . ASN B 1 7 ? 4.969 -20.438 54.281 1 74.88 7 ASN B N 1
ATOM 5834 C CA . ASN B 1 7 ? 4.445 -21.406 55.25 1 74.88 7 ASN B CA 1
ATOM 5835 C C . ASN B 1 7 ? 5.559 -22.25 55.844 1 74.88 7 ASN B C 1
ATOM 5837 O O . ASN B 1 7 ? 5.523 -22.578 57.031 1 74.88 7 ASN B O 1
ATOM 5841 N N . ILE B 1 8 ? 6.562 -22.562 55 1 73.88 8 ILE B N 1
ATOM 5842 C CA . ILE B 1 8 ? 7.68 -23.375 55.5 1 73.88 8 ILE B CA 1
ATOM 5843 C C . ILE B 1 8 ? 8.578 -22.531 56.406 1 73.88 8 ILE B C 1
ATOM 5845 O O . ILE B 1 8 ? 9.156 -23.047 57.344 1 73.88 8 ILE B O 1
ATOM 5849 N N . LYS B 1 9 ? 8.594 -21.203 56.062 1 75.25 9 LYS B N 1
ATOM 5850 C CA . LYS B 1 9 ? 9.336 -20.25 56.875 1 75.25 9 LYS B CA 1
ATOM 5851 C C . LYS B 1 9 ? 8.898 -20.312 58.344 1 75.25 9 LYS B C 1
ATOM 5853 O O . LYS B 1 9 ? 9.727 -20.188 59.25 1 75.25 9 LYS B O 1
ATOM 5858 N N . LEU B 1 10 ? 7.684 -20.547 58.594 1 73.5 10 LEU B N 1
ATOM 5859 C CA . LEU B 1 10 ? 7.141 -20.547 59.938 1 73.5 10 LEU B CA 1
ATOM 5860 C C . LEU B 1 10 ? 7.562 -21.812 60.688 1 73.5 10 LEU B C 1
ATOM 5862 O O . LEU B 1 10 ? 7.609 -21.828 61.906 1 73.5 10 LEU B O 1
ATOM 5866 N N . SER B 1 11 ? 7.996 -22.906 60.031 1 71.88 11 SER B N 1
ATOM 5867 C CA . SER B 1 11 ? 8.266 -24.156 60.75 1 71.88 11 SER B CA 1
ATOM 5868 C C . SER B 1 11 ? 9.727 -24.562 60.625 1 71.88 11 SER B C 1
ATOM 5870 O O . SER B 1 11 ? 10.125 -25.641 61.094 1 71.88 11 SER B O 1
ATOM 5872 N N . THR B 1 12 ? 10.461 -23.859 59.812 1 67.62 12 THR B N 1
ATOM 5873 C CA . THR B 1 12 ? 11.828 -24.297 59.562 1 67.62 12 THR B CA 1
ATOM 5874 C C . THR B 1 12 ? 12.797 -23.594 60.531 1 67.62 12 THR B C 1
ATOM 5876 O O . THR B 1 12 ? 12.406 -22.672 61.219 1 67.62 12 THR B O 1
ATOM 5879 N N . THR B 1 13 ? 14.055 -24.125 60.688 1 72.62 13 THR B N 1
ATOM 5880 C CA . THR B 1 13 ? 15.078 -23.609 61.594 1 72.62 13 THR B CA 1
ATOM 5881 C C . THR B 1 13 ? 15.43 -22.172 61.25 1 72.62 13 THR B C 1
ATOM 5883 O O . THR B 1 13 ? 15.148 -21.703 60.125 1 72.62 13 THR B O 1
ATOM 5886 N N . GLU B 1 14 ? 15.945 -21.375 62.094 1 71.25 14 GLU B N 1
ATOM 5887 C CA . GLU B 1 14 ? 16.266 -19.953 61.969 1 71.25 14 GLU B CA 1
ATOM 5888 C C . GLU B 1 14 ? 17.172 -19.703 60.75 1 71.25 14 GLU B C 1
ATOM 5890 O O . GLU B 1 14 ? 17.016 -18.688 60.062 1 71.25 14 GLU B O 1
ATOM 5895 N N . GLU B 1 15 ? 18.078 -20.547 60.375 1 70.5 15 GLU B N 1
ATOM 5896 C CA . GLU B 1 15 ? 18.984 -20.375 59.25 1 70.5 15 GLU B CA 1
ATOM 5897 C C . GLU B 1 15 ? 18.25 -20.516 57.938 1 70.5 15 GLU B C 1
ATOM 5899 O O . GLU B 1 15 ? 18.484 -19.734 57 1 70.5 15 GLU B O 1
ATOM 5904 N N . LYS B 1 16 ? 17.422 -21.469 57.812 1 71.5 16 LYS B N 1
ATOM 5905 C CA . LYS B 1 16 ? 16.641 -21.656 56.594 1 71.5 16 LYS B CA 1
ATOM 5906 C C . LYS B 1 16 ? 15.547 -20.594 56.469 1 71.5 16 LYS B C 1
ATOM 5908 O O . LYS B 1 16 ? 15.195 -20.188 55.344 1 71.5 16 LYS B O 1
ATOM 5913 N N . ARG B 1 17 ? 15.062 -19.969 57.531 1 74.56 17 ARG B N 1
ATOM 5914 C CA . ARG B 1 17 ? 14.125 -18.844 57.531 1 74.56 17 ARG B CA 1
ATOM 5915 C C . ARG B 1 17 ? 14.758 -17.609 56.906 1 74.56 17 ARG B C 1
ATOM 5917 O O . ARG B 1 17 ? 14.125 -16.891 56.125 1 74.56 17 ARG B O 1
ATOM 5924 N N . GLN B 1 18 ? 15.984 -17.375 57.188 1 72.75 18 GLN B N 1
ATOM 5925 C CA . GLN B 1 18 ? 16.688 -16.234 56.625 1 72.75 18 GLN B CA 1
ATOM 5926 C C . GLN B 1 18 ? 16.969 -16.438 55.125 1 72.75 18 GLN B C 1
ATOM 5928 O O . GLN B 1 18 ? 16.875 -15.492 54.344 1 72.75 18 GLN B O 1
ATOM 5933 N N . GLU B 1 19 ? 17.281 -17.672 54.688 1 74 19 GLU B N 1
ATOM 5934 C CA . GLU B 1 19 ? 17.484 -17.969 53.281 1 74 19 GLU B CA 1
ATOM 5935 C C . GLU B 1 19 ? 16.188 -17.812 52.5 1 74 19 GLU B C 1
ATOM 5937 O O . GLU B 1 19 ? 16.188 -17.312 51.375 1 74 19 GLU B O 1
ATOM 5942 N N . ILE B 1 20 ? 15.109 -18.234 53.156 1 73.69 20 ILE B N 1
ATOM 5943 C CA . ILE B 1 20 ? 13.812 -18.047 52.5 1 73.69 20 ILE B CA 1
ATOM 5944 C C . ILE B 1 20 ? 13.445 -16.562 52.5 1 73.69 20 ILE B C 1
ATOM 5946 O O . ILE B 1 20 ? 12.93 -16.047 51.5 1 73.69 20 ILE B O 1
ATOM 5950 N N . ASP B 1 21 ? 13.812 -15.789 53.5 1 72.75 21 ASP B N 1
ATOM 5951 C CA . ASP B 1 21 ? 13.547 -14.352 53.531 1 72.75 21 ASP B CA 1
ATOM 5952 C C . ASP B 1 21 ? 14.375 -13.625 52.469 1 72.75 21 ASP B C 1
ATOM 5954 O O . ASP B 1 21 ? 13.867 -12.734 51.781 1 72.75 21 ASP B O 1
ATOM 5958 N N . ILE B 1 22 ? 15.625 -13.961 52.281 1 70.75 22 ILE B N 1
ATOM 5959 C CA . ILE B 1 22 ? 16.469 -13.367 51.25 1 70.75 22 ILE B CA 1
ATOM 5960 C C . ILE B 1 22 ? 15.953 -13.75 49.875 1 70.75 22 ILE B C 1
ATOM 5962 O O . ILE B 1 22 ? 15.906 -12.922 48.969 1 70.75 22 ILE B O 1
ATOM 5966 N N . LEU B 1 23 ? 15.562 -15.031 49.75 1 66.94 23 LEU B N 1
ATOM 5967 C CA . LEU B 1 23 ? 14.984 -15.438 48.469 1 66.94 23 LEU B CA 1
ATOM 5968 C C . LEU B 1 23 ? 13.633 -14.773 48.25 1 66.94 23 LEU B C 1
ATOM 5970 O O . LEU B 1 23 ? 13.344 -14.305 47.125 1 66.94 23 LEU B O 1
ATOM 5974 N N . LEU B 1 24 ? 12.836 -14.688 49.25 1 67.31 24 LEU B N 1
ATOM 5975 C CA . LEU B 1 24 ? 11.539 -14.031 49.125 1 67.31 24 LEU B CA 1
ATOM 5976 C C . LEU B 1 24 ? 11.703 -12.531 48.938 1 67.31 24 LEU B C 1
ATOM 5978 O O . LEU B 1 24 ? 10.93 -11.898 48.219 1 67.31 24 LEU B O 1
ATOM 5982 N N . GLU B 1 25 ? 12.672 -11.867 49.5 1 66 25 GLU B N 1
ATOM 5983 C CA . GLU B 1 25 ? 12.961 -10.453 49.281 1 66 25 GLU B CA 1
ATOM 5984 C C . GLU B 1 25 ? 13.477 -10.195 47.875 1 66 25 GLU B C 1
ATOM 5986 O O . GLU B 1 25 ? 13.203 -9.141 47.281 1 66 25 GLU B O 1
ATOM 5991 N N . LYS B 1 26 ? 14.336 -11.109 47.375 1 59.09 26 LYS B N 1
ATOM 5992 C CA . LYS B 1 26 ? 14.852 -10.977 46 1 59.09 26 LYS B CA 1
ATOM 5993 C C . LYS B 1 26 ? 13.789 -11.359 45 1 59.09 26 LYS B C 1
ATOM 5995 O O . LYS B 1 26 ? 13.758 -10.812 43.875 1 59.09 26 LYS B O 1
ATOM 6000 N N . VAL B 1 27 ? 13.102 -12.383 45.344 1 53.44 27 VAL B N 1
ATOM 6001 C CA . VAL B 1 27 ? 12.117 -12.867 44.375 1 53.44 27 VAL B CA 1
ATOM 6002 C C . VAL B 1 27 ? 10.789 -12.141 44.594 1 53.44 27 VAL B C 1
ATOM 6004 O O . VAL B 1 27 ? 10.031 -11.945 43.625 1 53.44 27 VAL B O 1
ATOM 6007 N N . GLU B 1 28 ? 10.469 -11.672 45.781 1 50.53 28 GLU B N 1
ATOM 6008 C CA . GLU B 1 28 ? 9.188 -11.008 46 1 50.53 28 GLU B CA 1
ATOM 6009 C C . GLU B 1 28 ? 9.07 -9.742 45.156 1 50.53 28 GLU B C 1
ATOM 6011 O O . GLU B 1 28 ? 8.008 -9.453 44.594 1 50.53 28 GLU B O 1
ATOM 6016 N N . PRO B 1 29 ? 10.219 -8.789 45.062 1 46.56 29 PRO B N 1
ATOM 6017 C CA . PRO B 1 29 ? 9.977 -7.699 44.125 1 46.56 29 PRO B CA 1
ATOM 6018 C C . PRO B 1 29 ? 9.883 -8.195 42.656 1 46.56 29 PRO B C 1
ATOM 6020 O O . PRO B 1 29 ? 9.133 -7.625 41.875 1 46.56 29 PRO B O 1
ATOM 6023 N N . ASP B 1 30 ? 10.68 -9.055 42.219 1 42 30 ASP B N 1
ATOM 6024 C CA . ASP B 1 30 ? 10.625 -9.57 40.844 1 42 30 ASP B CA 1
ATOM 6025 C C . ASP B 1 30 ? 9.398 -10.445 40.656 1 42 30 ASP B C 1
ATOM 6027 O O . ASP B 1 30 ? 8.836 -10.492 39.562 1 42 30 ASP B O 1
ATOM 6031 N N . VAL B 1 31 ? 9.078 -11.32 41.469 1 40.44 31 VAL B N 1
ATOM 6032 C CA . VAL B 1 31 ? 7.855 -12.109 41.406 1 40.44 31 VAL B CA 1
ATOM 6033 C C . VAL B 1 31 ? 6.645 -11.203 41.594 1 40.44 31 VAL B C 1
ATOM 6035 O O . VAL B 1 31 ? 5.555 -11.477 41.094 1 40.44 31 VAL B O 1
ATOM 6038 N N . SER B 1 32 ? 6.672 -10.18 42.5 1 35.75 32 SER B N 1
ATOM 6039 C CA . SER B 1 32 ? 5.559 -9.242 42.562 1 35.75 32 SER B CA 1
ATOM 6040 C C . SER B 1 32 ? 5.348 -8.555 41.219 1 35.75 32 SER B C 1
ATOM 6042 O O . SER B 1 32 ? 4.211 -8.375 40.781 1 35.75 32 SER B O 1
ATOM 6044 N N . ASP B 1 33 ? 6.484 -8.07 40.438 1 33.84 33 ASP B N 1
ATOM 6045 C CA . ASP B 1 33 ? 6.316 -7.555 39.094 1 33.84 33 ASP B CA 1
ATOM 6046 C C . ASP B 1 33 ? 6.031 -8.68 38.094 1 33.84 33 ASP B C 1
ATOM 6048 O O . ASP B 1 33 ? 5.246 -8.516 37.156 1 33.84 33 ASP B O 1
ATOM 6052 N N . ALA B 1 34 ? 6.676 -9.836 37.969 1 32.03 34 ALA B N 1
ATOM 6053 C CA . ALA B 1 34 ? 6.355 -10.969 37.125 1 32.03 34 ALA B CA 1
ATOM 6054 C C . ALA B 1 34 ? 5.062 -11.641 37.562 1 32.03 34 ALA B C 1
ATOM 6056 O O . ALA B 1 34 ? 4.293 -12.133 36.719 1 32.03 34 ALA B O 1
ATOM 6057 N N . SER B 1 35 ? 4.875 -12.125 38.781 1 30.59 35 SER B N 1
ATOM 6058 C CA . SER B 1 35 ? 3.598 -12.602 39.281 1 30.59 35 SER B CA 1
ATOM 6059 C C . SER B 1 35 ? 2.479 -11.609 39 1 30.59 35 SER B C 1
ATOM 6061 O O . SER B 1 35 ? 1.311 -11.984 38.906 1 30.59 35 SER B O 1
ATOM 6063 N N . MET B 1 36 ? 2.682 -10.18 39.156 1 30.33 36 MET B N 1
ATOM 6064 C CA . MET B 1 36 ? 1.698 -9.242 38.625 1 30.33 36 MET B CA 1
ATOM 6065 C C . MET B 1 36 ? 1.526 -9.43 37.125 1 30.33 36 MET B C 1
ATOM 6067 O O . MET B 1 36 ? 0.436 -9.219 36.594 1 30.33 36 MET B O 1
ATOM 6071 N N . THR B 1 37 ? 2.607 -9.805 36.25 1 30.22 37 THR B N 1
ATOM 6072 C CA . THR B 1 37 ? 2.379 -10.234 34.875 1 30.22 37 THR B CA 1
ATOM 6073 C C . THR B 1 37 ? 1.859 -11.672 34.812 1 30.22 37 THR B C 1
ATOM 6075 O O . THR B 1 37 ? 0.977 -11.992 34.031 1 30.22 37 THR B O 1
ATOM 6078 N N . LEU B 1 38 ? 2.6 -12.758 35.469 1 30.75 38 LEU B N 1
ATOM 6079 C CA . LEU B 1 38 ? 2.072 -14.109 35.562 1 30.75 38 LEU B CA 1
ATOM 6080 C C . LEU B 1 38 ? 1.128 -14.234 36.75 1 30.75 38 LEU B C 1
ATOM 6082 O O . LEU B 1 38 ? 0.841 -15.344 37.219 1 30.75 38 LEU B O 1
ATOM 6086 N N . GLY B 1 39 ? 0.808 -13.227 37.625 1 28.77 39 GLY B N 1
ATOM 6087 C CA . GLY B 1 39 ? 0.016 -13.305 38.844 1 28.77 39 GLY B CA 1
ATOM 6088 C C . GLY B 1 39 ? -1.063 -14.367 38.781 1 28.77 39 GLY B C 1
ATOM 6089 O O . GLY B 1 39 ? -2.197 -14.086 38.375 1 28.77 39 GLY B O 1
ATOM 6090 N N . LEU B 1 40 ? -0.684 -15.664 38.688 1 28.11 40 LEU B N 1
ATOM 6091 C CA . LEU B 1 40 ? -1.593 -16.75 39.031 1 28.11 40 LEU B CA 1
ATOM 6092 C C . LEU B 1 40 ? -2.068 -16.641 40.469 1 28.11 40 LEU B C 1
ATOM 6094 O O . LEU B 1 40 ? -2.545 -17.625 41.031 1 28.11 40 LEU B O 1
ATOM 6098 N N . ASP B 1 41 ? -1.668 -15.961 41.469 1 28.77 41 ASP B N 1
ATOM 6099 C CA . ASP B 1 41 ? -2.555 -16.094 42.625 1 28.77 41 ASP B CA 1
ATOM 6100 C C . ASP B 1 41 ? -4.02 -16.141 42.188 1 28.77 41 ASP B C 1
ATOM 6102 O O . ASP B 1 41 ? -4.559 -15.141 41.719 1 28.77 41 ASP B O 1
ATOM 6106 N N . TRP B 1 42 ? -4.477 -17.484 42.031 1 28.58 42 TRP B N 1
ATOM 6107 C CA . TRP B 1 42 ? -5.883 -17.859 42.125 1 28.58 42 TRP B CA 1
ATOM 6108 C C . TRP B 1 42 ? -6.461 -17.438 43.469 1 28.58 42 TRP B C 1
ATOM 6110 O O . TRP B 1 42 ? -6.922 -18.281 44.25 1 28.58 42 TRP B O 1
ATOM 6120 N N . SER B 1 43 ? -5.77 -17.031 44.594 1 28.91 43 SER B N 1
ATOM 6121 C CA . SER B 1 43 ? -6.73 -16.703 45.625 1 28.91 43 SER B CA 1
ATOM 6122 C C . SER B 1 43 ? -8.086 -16.328 45.062 1 28.91 43 SER B C 1
ATOM 6124 O O . SER B 1 43 ? -8.164 -15.82 43.938 1 28.91 43 SER B O 1
ATOM 6126 N N . SER B 1 44 ? -9.117 -17.141 45.531 1 29.98 44 SER B N 1
ATOM 6127 C CA . SER B 1 44 ? -10.547 -16.953 45.312 1 29.98 44 SER B CA 1
ATOM 6128 C C . SER B 1 44 ? -10.883 -15.492 45.031 1 29.98 44 SER B C 1
ATOM 6130 O O . SER B 1 44 ? -12.039 -15.078 45.125 1 29.98 44 SER B O 1
ATOM 6132 N N . ASN B 1 45 ? -10.023 -14.719 45.438 1 29.98 45 ASN B N 1
ATOM 6133 C CA . ASN B 1 45 ? -10.359 -13.32 45.25 1 29.98 45 ASN B CA 1
ATOM 6134 C C . ASN B 1 45 ? -10.812 -13.055 43.812 1 29.98 45 ASN B C 1
ATOM 6136 O O . ASN B 1 45 ? -10.18 -13.516 42.844 1 29.98 45 ASN B O 1
ATOM 6140 N N . SER B 1 46 ? -11.992 -12.93 43.438 1 32.88 46 SER B N 1
ATOM 6141 C CA . SER B 1 46 ? -12.703 -12.422 42.281 1 32.88 46 SER B CA 1
ATOM 6142 C C . SER B 1 46 ? -11.812 -11.531 41.438 1 32.88 46 SER B C 1
ATOM 6144 O O . SER B 1 46 ? -11.641 -10.344 41.719 1 32.88 46 SER B O 1
ATOM 6146 N N . ASN B 1 47 ? -10.641 -11.711 41.25 1 37.47 47 ASN B N 1
ATOM 6147 C CA . ASN B 1 47 ? -9.742 -10.898 40.438 1 37.47 47 ASN B CA 1
ATOM 6148 C C . ASN B 1 47 ? -10.453 -10.305 39.219 1 37.47 47 ASN B C 1
ATOM 6150 O O . ASN B 1 47 ? -10.57 -10.953 38.188 1 37.47 47 ASN B O 1
ATOM 6154 N N . GLU B 1 48 ? -11.273 -9.883 39.312 1 42.31 48 GLU B N 1
ATOM 6155 C CA . GLU B 1 48 ? -12.055 -9.008 38.438 1 42.31 48 GLU B CA 1
ATOM 6156 C C . GLU B 1 48 ? -11.156 -8.211 37.5 1 42.31 48 GLU B C 1
ATOM 6158 O O . GLU B 1 48 ? -10.352 -7.398 37.938 1 42.31 48 GLU B O 1
ATOM 6163 N N . LEU B 1 49 ? -10.469 -8.914 36.438 1 55.62 49 LEU B N 1
ATOM 6164 C CA . LEU B 1 49 ? -9.898 -8.078 35.406 1 55.62 49 LEU B CA 1
ATOM 6165 C C . LEU B 1 49 ? -10.328 -6.629 35.562 1 55.62 49 LEU B C 1
ATOM 6167 O O . LEU B 1 49 ? -11.5 -6.352 35.844 1 55.62 49 LEU B O 1
ATOM 6171 N N . SER B 1 50 ? -9.125 -5.859 35.969 1 68.44 50 SER B N 1
ATOM 6172 C CA . SER B 1 50 ? -9.523 -4.457 35.969 1 68.44 50 SER B CA 1
ATOM 6173 C C . SER B 1 50 ? -10.492 -4.148 34.844 1 68.44 50 SER B C 1
ATOM 6175 O O . SER B 1 50 ? -10.445 -4.793 33.781 1 68.44 50 SER B O 1
ATOM 6177 N N . SER B 1 51 ? -11.391 -3.543 35.094 1 75.88 51 SER B N 1
ATOM 6178 C CA . SER B 1 51 ? -12.438 -3.209 34.156 1 75.88 51 SER B CA 1
ATOM 6179 C C . SER B 1 51 ? -11.852 -2.68 32.844 1 75.88 51 SER B C 1
ATOM 6181 O O . SER B 1 51 ? -12.391 -2.928 31.766 1 75.88 51 SER B O 1
ATOM 6183 N N . GLU B 1 52 ? -10.617 -2.143 33.062 1 79.88 52 GLU B N 1
ATOM 6184 C CA . GLU B 1 52 ? -10.008 -1.604 31.844 1 79.88 52 GLU B CA 1
ATOM 6185 C C . GLU B 1 52 ? -9.383 -2.713 31 1 79.88 52 GLU B C 1
ATOM 6187 O O . GLU B 1 52 ? -9.195 -2.551 29.797 1 79.88 52 GLU B O 1
ATOM 6192 N N . ALA B 1 53 ? -8.992 -3.791 31.547 1 79 53 ALA B N 1
ATOM 6193 C CA . ALA B 1 53 ? -8.453 -4.945 30.828 1 79 53 ALA B CA 1
ATOM 6194 C C . ALA B 1 53 ? -9.578 -5.773 30.219 1 79 53 ALA B C 1
ATOM 6196 O O . ALA B 1 53 ? -9.344 -6.539 29.266 1 79 53 ALA B O 1
ATOM 6197 N N . ALA B 1 54 ? -10.773 -5.508 30.688 1 76.31 54 ALA B N 1
ATOM 6198 C CA . ALA B 1 54 ? -11.891 -6.359 30.281 1 76.31 54 ALA B CA 1
ATOM 6199 C C . ALA B 1 54 ? -12.75 -5.664 29.234 1 76.31 54 ALA B C 1
ATOM 6201 O O . ALA B 1 54 ? -13.641 -6.285 28.641 1 76.31 54 ALA B O 1
ATOM 6202 N N . VAL B 1 55 ? -12.375 -4.41 28.969 1 78.25 55 VAL B N 1
ATOM 6203 C CA . VAL B 1 55 ? -13.203 -3.666 28.031 1 78.25 55 VAL B CA 1
ATOM 6204 C C . VAL B 1 55 ? -12.406 -3.365 26.766 1 78.25 55 VAL B C 1
ATOM 6206 O O . VAL B 1 55 ? -11.211 -3.059 26.828 1 78.25 55 VAL B O 1
ATOM 6209 N N . SER B 1 56 ? -13.086 -3.486 25.672 1 78.69 56 SER B N 1
ATOM 6210 C CA . SER B 1 56 ? -12.484 -3.203 24.375 1 78.69 56 SER B CA 1
ATOM 6211 C C . SER B 1 56 ? -12.047 -1.745 24.281 1 78.69 56 SER B C 1
ATOM 6213 O O . SER B 1 56 ? -12.641 -0.868 24.906 1 78.69 56 SER B O 1
ATOM 6215 N N . ALA B 1 57 ? -11.055 -1.542 23.516 1 77.06 57 ALA B N 1
ATOM 6216 C CA . ALA B 1 57 ? -10.539 -0.199 23.266 1 77.06 57 ALA B CA 1
ATOM 6217 C C . ALA B 1 57 ? -11.57 0.671 22.562 1 77.06 57 ALA B C 1
ATOM 6219 O O . ALA B 1 57 ? -11.422 1.894 22.5 1 77.06 57 ALA B O 1
ATOM 6220 N N . GLU B 1 58 ? -12.602 0.093 22.141 1 78 58 GLU B N 1
ATOM 6221 C CA . GLU B 1 58 ? -13.695 0.831 21.516 1 78 58 GLU B CA 1
ATOM 6222 C C . GLU B 1 58 ? -14.312 1.829 22.5 1 78 58 GLU B C 1
ATOM 6224 O O . GLU B 1 58 ? -15.047 2.734 22.078 1 78 58 GLU B O 1
ATOM 6229 N N . VAL B 1 59 ? -14.07 1.651 23.734 1 73.31 59 VAL B N 1
ATOM 6230 C CA . VAL B 1 59 ? -14.594 2.529 24.766 1 73.31 59 VAL B CA 1
ATOM 6231 C C . VAL B 1 59 ? -14.047 3.943 24.578 1 73.31 59 VAL B C 1
ATOM 6233 O O . VAL B 1 59 ? -14.68 4.918 25 1 73.31 59 VAL B O 1
ATOM 6236 N N . GLY B 1 60 ? -12.938 4.043 23.906 1 71.38 60 GLY B N 1
ATOM 6237 C CA . GLY B 1 60 ? -12.383 5.348 23.594 1 71.38 60 GLY B CA 1
ATOM 6238 C C . GLY B 1 60 ? -13.156 6.09 22.531 1 71.38 60 GLY B C 1
ATOM 6239 O O . GLY B 1 60 ? -14.25 5.668 22.141 1 71.38 60 GLY B O 1
ATOM 6240 N N . PRO B 1 61 ? -12.68 7.266 22.219 1 69.25 61 PRO B N 1
ATOM 6241 C CA . PRO B 1 61 ? -13.406 8.07 21.234 1 69.25 61 PRO B CA 1
ATOM 6242 C C . PRO B 1 61 ? -13.414 7.43 19.844 1 69.25 61 PRO B C 1
ATOM 6244 O O . PRO B 1 61 ? -14.195 7.832 18.984 1 69.25 61 PRO B O 1
ATOM 6247 N N . ASN B 1 62 ? -12.586 6.516 19.766 1 61.22 62 ASN B N 1
ATOM 6248 C CA . ASN B 1 62 ? -12.445 5.855 18.469 1 61.22 62 ASN B CA 1
ATOM 6249 C C . ASN B 1 62 ? -13.484 4.75 18.297 1 61.22 62 ASN B C 1
ATOM 6251 O O . ASN B 1 62 ? -13.133 3.588 18.078 1 61.22 62 ASN B O 1
ATOM 6255 N N . ASN B 1 63 ? -14.648 5.172 18.484 1 64.94 63 ASN B N 1
ATOM 6256 C CA . ASN B 1 63 ? -15.711 4.191 18.281 1 64.94 63 ASN B CA 1
ATOM 6257 C C . ASN B 1 63 ? -15.898 3.865 16.797 1 64.94 63 ASN B C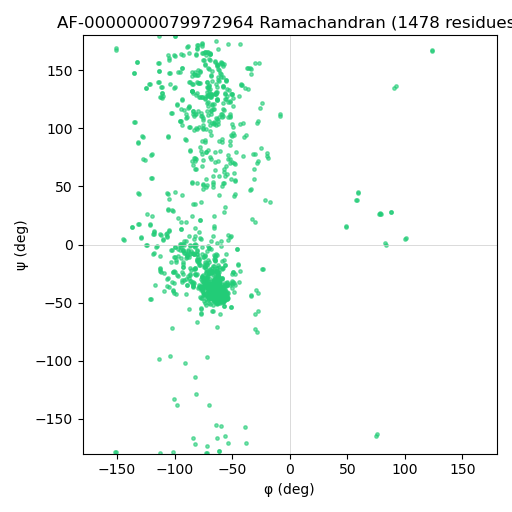 1
ATOM 6259 O O . ASN B 1 63 ? -16.016 4.77 15.969 1 64.94 63 ASN B O 1
ATOM 6263 N N . GLY B 1 64 ? -15.75 2.695 16.562 1 71.81 64 GLY B N 1
ATOM 6264 C CA . GLY B 1 64 ? -16.078 2.234 15.219 1 71.81 64 GLY B CA 1
ATOM 6265 C C . GLY B 1 64 ? -14.906 2.332 14.25 1 71.81 64 GLY B C 1
ATOM 6266 O O . GLY B 1 64 ? -15.086 2.686 13.086 1 71.81 64 GLY B O 1
ATOM 6267 N N . THR B 1 65 ? -13.734 2.236 14.797 1 72.25 65 THR B N 1
ATOM 6268 C CA . THR B 1 65 ? -12.562 2.248 13.922 1 72.25 65 THR B CA 1
ATOM 6269 C C . THR B 1 65 ? -12.656 1.131 12.883 1 72.25 65 THR B C 1
ATOM 6271 O O . THR B 1 65 ? -12 1.191 11.844 1 72.25 65 THR B O 1
ATOM 6274 N N . ASP B 1 66 ? -13.461 0.222 13.141 1 71.81 66 ASP B N 1
ATOM 6275 C CA . ASP B 1 66 ? -13.523 -0.954 12.273 1 71.81 66 ASP B CA 1
ATOM 6276 C C . ASP B 1 66 ? -14.781 -0.936 11.414 1 71.81 66 ASP B C 1
ATOM 6278 O O . ASP B 1 66 ? -15.117 -1.936 10.773 1 71.81 66 ASP B O 1
ATOM 6282 N N . THR B 1 67 ? -15.516 0.157 11.461 1 74.19 67 THR B N 1
ATOM 6283 C CA . THR B 1 67 ? -16.766 0.176 10.711 1 74.19 67 THR B CA 1
ATOM 6284 C C . THR B 1 67 ? -16.891 1.466 9.906 1 74.19 67 THR B C 1
ATOM 6286 O O . THR B 1 67 ? -16.188 2.439 10.164 1 74.19 67 THR B O 1
ATOM 6289 N N . VAL B 1 68 ? -17.672 1.413 8.883 1 75.25 68 VAL B N 1
ATOM 6290 C CA . VAL B 1 68 ? -18.062 2.586 8.109 1 75.25 68 VAL B CA 1
ATOM 6291 C C . VAL B 1 68 ? -19.578 2.682 8.039 1 75.25 68 VAL B C 1
ATOM 6293 O O . VAL B 1 68 ? -20.266 1.671 7.867 1 75.25 68 VAL B O 1
ATOM 6296 N N . ASP B 1 69 ? -20.109 3.818 8.25 1 73.56 69 ASP B N 1
ATOM 6297 C CA . ASP B 1 69 ? -21.562 3.984 8.273 1 73.56 69 ASP B CA 1
ATOM 6298 C C . ASP B 1 69 ? -22.031 4.93 7.168 1 73.56 69 ASP B C 1
ATOM 6300 O O . ASP B 1 69 ? -23.172 5.398 7.184 1 73.56 69 ASP B O 1
ATOM 6304 N N . GLU B 1 70 ? -21.156 5.238 6.277 1 71 70 GLU B N 1
ATOM 6305 C CA . GLU B 1 70 ? -21.5 6.105 5.156 1 71 70 GLU B CA 1
ATOM 6306 C C . GLU B 1 70 ? -21.438 5.348 3.834 1 71 70 GLU B C 1
ATOM 6308 O O . GLU B 1 70 ? -20.719 4.352 3.717 1 71 70 GLU B O 1
ATOM 6313 N N . ASP B 1 71 ? -22.266 5.793 2.969 1 70.12 71 ASP B N 1
ATOM 6314 C CA . ASP B 1 71 ? -22.281 5.184 1.644 1 70.12 71 ASP B CA 1
ATOM 6315 C C . ASP B 1 71 ? -21.406 5.977 0.67 1 70.12 71 ASP B C 1
ATOM 6317 O O . ASP B 1 71 ? -21.828 7.023 0.17 1 70.12 71 ASP B O 1
ATOM 6321 N N . PHE B 1 72 ? -20.328 5.477 0.362 1 68.44 72 PHE B N 1
ATOM 6322 C CA . PHE B 1 72 ? -19.391 6.164 -0.516 1 68.44 72 PHE B CA 1
ATOM 6323 C C . PHE B 1 72 ? -19.609 5.758 -1.969 1 68.44 72 PHE B C 1
ATOM 6325 O O . PHE B 1 72 ? -18.953 6.273 -2.869 1 68.44 72 PHE B O 1
ATOM 6332 N N . ILE B 1 73 ? -20.484 4.965 -2.191 1 68.81 73 ILE B N 1
ATOM 6333 C CA . ILE B 1 73 ? -20.609 4.398 -3.529 1 68.81 73 ILE B CA 1
ATOM 6334 C C . ILE B 1 73 ? -21.734 5.098 -4.285 1 68.81 73 ILE B C 1
ATOM 6336 O O . ILE B 1 73 ? -21.578 5.48 -5.445 1 68.81 73 ILE B O 1
ATOM 6340 N N . GLU B 1 74 ? -22.812 5.387 -3.617 1 67.69 74 GLU B N 1
ATOM 6341 C CA . GLU B 1 74 ? -23.984 5.91 -4.316 1 67.69 74 GLU B CA 1
ATOM 6342 C C . GLU B 1 74 ? -24.062 7.43 -4.219 1 67.69 74 GLU B C 1
ATOM 6344 O O . GLU B 1 74 ? -24.609 8.094 -5.105 1 67.69 74 GLU B O 1
ATOM 6349 N N . ARG B 1 75 ? -23.469 7.953 -3.17 1 65.88 75 ARG B N 1
ATOM 6350 C CA . ARG B 1 75 ? -23.609 9.391 -2.967 1 65.88 75 ARG B CA 1
ATOM 6351 C C . ARG B 1 75 ? -22.359 10.133 -3.443 1 65.88 75 ARG B C 1
ATOM 6353 O O . ARG B 1 75 ? -21.234 9.719 -3.158 1 65.88 75 ARG B O 1
ATOM 6360 N N . GLN B 1 76 ? -22.641 11.219 -4.172 1 61.59 76 GLN B N 1
ATOM 6361 C CA . GLN B 1 76 ? -21.547 11.93 -4.832 1 61.59 76 GLN B CA 1
ATOM 6362 C C . GLN B 1 76 ? -20.641 12.633 -3.812 1 61.59 76 GLN B C 1
ATOM 6364 O O . GLN B 1 76 ? -19.422 12.531 -3.883 1 61.59 76 GLN B O 1
ATOM 6369 N N . ASP B 1 77 ? -21.266 13.422 -2.916 1 60.53 77 ASP B N 1
ATOM 6370 C CA . ASP B 1 77 ? -20.469 14.227 -2.006 1 60.53 77 ASP B CA 1
ATOM 6371 C C . ASP B 1 77 ? -19.578 13.344 -1.133 1 60.53 77 ASP B C 1
ATOM 6373 O O . ASP B 1 77 ? -18.359 13.562 -1.054 1 60.53 77 ASP B O 1
ATOM 6377 N N . PRO B 1 78 ? -20.141 12.352 -0.654 1 59.44 78 PRO B N 1
ATOM 6378 C CA . PRO B 1 78 ? -19.297 11.477 0.155 1 59.44 78 PRO B CA 1
ATOM 6379 C C . PRO B 1 78 ? -18.25 10.727 -0.678 1 59.44 78 PRO B C 1
ATOM 6381 O O . PRO B 1 78 ? -17.172 10.422 -0.184 1 59.44 78 PRO B O 1
ATOM 6384 N N . GLN B 1 79 ? -18.547 10.641 -1.851 1 64.62 79 GLN B N 1
ATOM 6385 C CA . GLN B 1 79 ? -17.625 9.922 -2.713 1 64.62 79 GLN B CA 1
ATOM 6386 C C . GLN B 1 79 ? -16.391 10.758 -3.012 1 64.62 79 GLN B C 1
ATOM 6388 O O . GLN B 1 79 ? -15.289 10.227 -3.168 1 64.62 79 GLN B O 1
ATOM 6393 N N . ALA B 1 80 ? -16.625 12.031 -3.053 1 64.62 80 ALA B N 1
ATOM 6394 C CA . ALA B 1 80 ? -15.5 12.898 -3.406 1 64.62 80 ALA B CA 1
ATOM 6395 C C . ALA B 1 80 ? -14.438 12.883 -2.316 1 64.62 80 ALA B C 1
ATOM 6397 O O . ALA B 1 80 ? -13.234 12.867 -2.613 1 64.62 80 ALA B O 1
ATOM 6398 N N . VAL B 1 81 ? -14.867 12.836 -1.127 1 71.19 81 VAL B N 1
ATOM 6399 C CA . VAL B 1 81 ? -13.891 12.836 -0.045 1 71.19 81 VAL B CA 1
ATOM 6400 C C . VAL B 1 81 ? -13.5 11.406 0.31 1 71.19 81 VAL B C 1
ATOM 6402 O O . VAL B 1 81 ? -12.344 11.133 0.65 1 71.19 81 VAL B O 1
ATOM 6405 N N . GLY B 1 82 ? -14.453 10.539 0.095 1 81.5 82 GLY B N 1
ATOM 6406 C CA . GLY B 1 82 ? -14.18 9.141 0.398 1 81.5 82 GLY B CA 1
ATOM 6407 C C . GLY B 1 82 ? -14.18 8.844 1.885 1 81.5 82 GLY B C 1
ATOM 6408 O O . GLY B 1 82 ? -14.672 9.641 2.684 1 81.5 82 GLY B O 1
ATOM 6409 N N . TYR B 1 83 ? -13.664 7.742 2.303 1 87.75 83 TYR B N 1
ATOM 6410 C CA . TYR B 1 83 ? -13.594 7.238 3.672 1 87.75 83 TYR B CA 1
ATOM 6411 C C . TYR B 1 83 ? -12.656 8.086 4.52 1 87.75 83 TYR B C 1
ATOM 6413 O O . TYR B 1 83 ? -11.531 8.375 4.109 1 87.75 83 TYR B O 1
ATOM 6421 N N . ILE B 1 84 ? -13.078 8.531 5.602 1 90 84 ILE B N 1
ATOM 6422 C CA . ILE B 1 84 ? -12.258 9.258 6.566 1 90 84 ILE B CA 1
ATOM 6423 C C . ILE B 1 84 ? -12.078 8.414 7.824 1 90 84 ILE B C 1
ATOM 6425 O O . ILE B 1 84 ? -13.055 7.965 8.43 1 90 84 ILE B O 1
ATOM 6429 N N . GLY B 1 85 ? -10.883 8.203 8.234 1 90.19 85 GLY B N 1
ATOM 6430 C CA . GLY B 1 85 ? -10.586 7.391 9.406 1 90.19 85 GLY B CA 1
ATOM 6431 C C . GLY B 1 85 ? -10.789 8.125 10.711 1 90.19 85 GLY B C 1
ATOM 6432 O O . GLY B 1 85 ? -10.945 9.352 10.727 1 90.19 85 GLY B O 1
ATOM 6433 N N . LYS B 1 86 ? -10.703 7.449 11.781 1 90.12 86 LYS B N 1
ATOM 6434 C CA . LYS B 1 86 ? -11.031 7.98 13.102 1 90.12 86 LYS B CA 1
ATOM 6435 C C . LYS B 1 86 ? -9.883 8.805 13.664 1 90.12 86 LYS B C 1
ATOM 6437 O O . LYS B 1 86 ? -10.062 9.578 14.609 1 90.12 86 LYS B O 1
ATOM 6442 N N . GLY B 1 87 ? -8.742 8.719 13.102 1 91.62 87 GLY B N 1
ATOM 6443 C CA . GLY B 1 87 ? -7.609 9.516 13.547 1 91.62 87 GLY B CA 1
ATOM 6444 C C . GLY B 1 87 ? -7.547 10.883 12.898 1 91.62 87 GLY B C 1
ATOM 6445 O O . GLY B 1 87 ? -6.699 11.703 13.25 1 91.62 87 GLY B O 1
ATOM 6446 N N . SER B 1 88 ? -8.516 11.133 12.023 1 93.5 88 SER B N 1
ATOM 6447 C CA . SER B 1 88 ? -8.531 12.398 11.289 1 93.5 88 SER B CA 1
ATOM 6448 C C . SER B 1 88 ? -9.25 13.484 12.07 1 93.5 88 SER B C 1
ATOM 6450 O O . SER B 1 88 ? -10.273 13.227 12.711 1 93.5 88 SER B O 1
ATOM 6452 N N . GLU B 1 89 ? -8.742 14.703 12.047 1 94 89 GLU B N 1
ATOM 6453 C CA . GLU B 1 89 ? -9.391 15.828 12.703 1 94 89 GLU B CA 1
ATOM 6454 C C . GLU B 1 89 ? -10.75 16.125 12.07 1 94 89 GLU B C 1
ATOM 6456 O O . GLU B 1 89 ? -11.656 16.609 12.742 1 94 89 GLU B O 1
ATOM 6461 N N . ALA B 1 90 ? -10.867 15.797 10.773 1 91.19 90 ALA B N 1
ATOM 6462 C CA . ALA B 1 90 ? -12.164 15.977 10.117 1 91.19 90 ALA B CA 1
ATOM 6463 C C . ALA B 1 90 ? -13.227 15.094 10.766 1 91.19 90 ALA B C 1
ATOM 6465 O O . ALA B 1 90 ? -14.383 15.508 10.906 1 91.19 90 ALA B O 1
ATOM 6466 N N . ASP B 1 91 ? -12.867 13.914 11.109 1 90.75 91 ASP B N 1
ATOM 6467 C CA . ASP B 1 91 ? -13.82 13.023 11.773 1 90.75 91 ASP B CA 1
ATOM 6468 C C . ASP B 1 91 ? -14.109 13.5 13.203 1 90.75 91 ASP B C 1
ATOM 6470 O O . ASP B 1 91 ? -15.227 13.352 13.695 1 90.75 91 ASP B O 1
ATOM 6474 N N . TRP B 1 92 ? -13.102 14 13.891 1 91.25 92 TRP B N 1
ATOM 6475 C CA . TRP B 1 92 ? -13.297 14.547 15.234 1 91.25 92 TRP B CA 1
ATOM 6476 C C . TRP B 1 92 ? -14.32 15.672 15.219 1 91.25 92 TRP B C 1
ATOM 6478 O O . TRP B 1 92 ? -15.195 15.734 16.094 1 91.25 92 TRP B O 1
ATOM 6488 N N . LEU B 1 93 ? -14.172 16.5 14.227 1 90.62 93 LEU B N 1
ATOM 6489 C CA . LEU B 1 93 ? -15.094 17.625 14.109 1 90.62 93 LEU B CA 1
ATOM 6490 C C . LEU B 1 93 ? -16.484 17.141 13.742 1 90.62 93 LEU B C 1
ATOM 6492 O O . LEU B 1 93 ? -17.484 17.703 14.203 1 90.62 93 LEU B O 1
ATOM 6496 N N . ARG B 1 94 ? -16.547 16.172 12.891 1 86 94 ARG B N 1
ATOM 6497 C CA . ARG B 1 94 ? -17.828 15.594 12.531 1 86 94 ARG B CA 1
ATOM 6498 C C . ARG B 1 94 ? -18.547 15.047 13.766 1 86 94 ARG B C 1
ATOM 6500 O O . ARG B 1 94 ? -19.734 15.305 13.961 1 86 94 ARG B O 1
ATOM 6507 N N . CYS B 1 95 ? -17.859 14.289 14.555 1 82.75 95 CYS B N 1
ATOM 6508 C CA . CYS B 1 95 ? -18.406 13.719 15.773 1 82.75 95 CYS B CA 1
ATOM 6509 C C . CYS B 1 95 ? -18.875 14.812 16.734 1 82.75 95 CYS B C 1
ATOM 6511 O O . CYS B 1 95 ? -19.922 14.695 17.375 1 82.75 95 CYS B O 1
ATOM 6513 N N . LEU B 1 96 ? -18.078 15.812 16.812 1 86.75 96 LEU B N 1
ATOM 6514 C CA . LEU B 1 96 ? -18.422 16.938 17.688 1 86.75 96 LEU B CA 1
ATOM 6515 C C . LEU B 1 96 ? -19.703 17.625 17.203 1 86.75 96 LEU B C 1
ATOM 6517 O O . LEU B 1 96 ? -20.562 17.984 18.016 1 86.75 96 LEU B O 1
ATOM 6521 N N . GLN B 1 97 ? -19.797 17.797 15.945 1 84.69 97 GLN B N 1
ATOM 6522 C CA . GLN B 1 97 ? -21 18.422 15.391 1 84.69 97 GLN B CA 1
ATOM 6523 C C . GLN B 1 97 ? -22.234 17.562 15.648 1 84.69 97 GLN B C 1
ATOM 6525 O O . GLN B 1 97 ? -23.312 18.094 15.93 1 84.69 97 GLN B O 1
ATOM 6530 N N . GLU B 1 98 ? -22.062 16.328 15.547 1 79.81 98 GLU B N 1
ATOM 6531 C CA . GLU B 1 98 ? -23.172 15.422 15.828 1 79.81 98 GLU B CA 1
ATOM 6532 C C . GLU B 1 98 ? -23.578 15.5 17.297 1 79.81 98 GLU B C 1
ATOM 6534 O O . GLU B 1 98 ? -24.766 15.438 17.609 1 79.81 98 GLU B O 1
ATOM 6539 N N . ASP B 1 99 ? -22.656 15.633 18.141 1 77.94 99 ASP B N 1
ATOM 6540 C CA . ASP B 1 99 ? -22.906 15.695 19.578 1 77.94 99 ASP B CA 1
ATOM 6541 C C . ASP B 1 99 ? -23.625 17 19.938 1 77.94 99 ASP B C 1
ATOM 6543 O O . ASP B 1 99 ? -24.484 17.016 20.828 1 77.94 99 ASP B O 1
ATOM 6547 N N . ILE B 1 100 ? -23.203 18.016 19.359 1 80.25 100 ILE B N 1
ATOM 6548 C CA . ILE B 1 100 ? -23.781 19.328 19.641 1 80.25 100 ILE B CA 1
ATOM 6549 C C . ILE B 1 100 ? -25.234 19.359 19.172 1 80.25 100 ILE B C 1
ATOM 6551 O O . ILE B 1 100 ? -26.078 20 19.812 1 80.25 100 ILE B O 1
ATOM 6555 N N . ASN B 1 101 ? -25.469 18.703 18.109 1 74.69 101 ASN B N 1
ATOM 6556 C CA . ASN B 1 101 ? -26.812 18.734 17.516 1 74.69 101 ASN B CA 1
ATOM 6557 C C . ASN B 1 101 ? -27.766 17.781 18.234 1 74.69 101 ASN B C 1
ATOM 6559 O O . ASN B 1 101 ? -28.969 17.797 17.984 1 74.69 101 ASN B O 1
ATOM 6563 N N . ARG B 1 102 ? -27.266 16.984 19 1 69.56 102 ARG B N 1
ATOM 6564 C CA . ARG B 1 102 ? -28.125 16.078 19.766 1 69.56 102 ARG B CA 1
ATOM 6565 C C . ARG B 1 102 ? -28.891 16.844 20.859 1 69.56 102 ARG B C 1
ATOM 6567 O O . ARG B 1 102 ? -28.344 17.734 21.484 1 69.56 102 ARG B O 1
ATOM 6574 N N . PRO B 1 103 ? -30.266 16.656 20.891 1 58.09 103 PRO B N 1
ATOM 6575 C CA . PRO B 1 103 ? -31.062 17.375 21.875 1 58.09 103 PRO B CA 1
ATOM 6576 C C . PRO B 1 103 ? -30.594 17.125 23.312 1 58.09 103 PRO B C 1
ATOM 6578 O O . PRO B 1 103 ? -30.078 16.047 23.609 1 58.09 103 PRO B O 1
ATOM 6581 N N . SER B 1 104 ? -30.266 18.156 24.141 1 54.16 104 SER B N 1
ATOM 6582 C CA . SER B 1 104 ? -29.688 18.297 25.469 1 54.16 104 SER B CA 1
ATOM 6583 C C . SER B 1 104 ? -30.109 17.156 26.375 1 54.16 104 SER B C 1
ATOM 6585 O O . SER B 1 104 ? -29.422 16.859 27.359 1 54.16 104 SER B O 1
ATOM 6587 N N . GLY B 1 105 ? -31.391 16.766 26.359 1 46.25 105 GLY B N 1
ATOM 6588 C CA . GLY B 1 105 ? -31.906 15.867 27.359 1 46.25 105 GLY B CA 1
ATOM 6589 C C . GLY B 1 105 ? -31.344 14.469 27.266 1 46.25 105 GLY B C 1
ATOM 6590 O O . GLY B 1 105 ? -31.547 13.641 28.156 1 46.25 105 GLY B O 1
ATOM 6591 N N . ILE B 1 106 ? -31.094 14.023 26.203 1 45.03 106 ILE B N 1
ATOM 6592 C CA . ILE B 1 106 ? -30.656 12.641 26.062 1 45.03 106 ILE B CA 1
ATOM 6593 C C . ILE B 1 106 ? -29.141 12.555 26.297 1 45.03 106 ILE B C 1
ATOM 6595 O O . ILE B 1 106 ? -28.359 13.078 25.5 1 45.03 106 ILE B O 1
ATOM 6599 N N . SER B 1 107 ? -28.828 12.781 27.453 1 41.38 107 SER B N 1
ATOM 6600 C CA . SER B 1 107 ? -27.438 12.594 27.828 1 41.38 107 SER B CA 1
ATOM 6601 C C . SER B 1 107 ? -26.766 11.531 26.953 1 41.38 107 SER B C 1
ATOM 6603 O O . SER B 1 107 ? -27.344 10.477 26.703 1 41.38 107 SER B O 1
ATOM 6605 N N . TYR B 1 108 ? -26.016 11.883 26.094 1 44.78 108 TYR B N 1
ATOM 6606 C CA . TYR B 1 108 ? -25.266 11.195 25.047 1 44.78 108 TYR B CA 1
ATOM 6607 C C . TYR B 1 108 ? -24.891 9.781 25.484 1 44.78 108 TYR B C 1
ATOM 6609 O O . TYR B 1 108 ? -24.594 8.922 24.656 1 44.78 108 TYR B O 1
ATOM 6617 N N . GLN B 1 109 ? -23.859 9.828 26.469 1 45.84 109 GLN B N 1
ATOM 6618 C CA . GLN B 1 109 ? -22.844 8.789 26.422 1 45.84 109 GLN B CA 1
ATOM 6619 C C . GLN B 1 109 ? -23.469 7.402 26.609 1 45.84 109 GLN B C 1
ATOM 6621 O O . GLN B 1 109 ? -24.016 7.105 27.672 1 45.84 109 GLN B O 1
ATOM 6626 N N . PRO B 1 110 ? -24 6.918 25.562 1 44.69 110 PRO B N 1
ATOM 6627 C CA . PRO B 1 110 ? -24.625 5.625 25.859 1 44.69 110 PRO B CA 1
ATOM 6628 C C . PRO B 1 110 ? -23.891 4.859 26.969 1 44.69 110 PRO B C 1
ATOM 6630 O O . PRO B 1 110 ? -22.688 4.574 26.828 1 44.69 110 PRO B O 1
ATOM 6633 N N . ASP B 1 111 ? -24.094 5.207 28.109 1 50.28 111 ASP B N 1
ATOM 6634 C CA . ASP B 1 111 ? -23.656 4.41 29.25 1 50.28 111 ASP B CA 1
ATOM 6635 C C . ASP B 1 111 ? -23.703 2.92 28.922 1 50.28 111 ASP B C 1
ATOM 6637 O O . ASP B 1 111 ? -23.875 2.09 29.828 1 50.28 111 ASP B O 1
ATOM 6641 N N . GLY B 1 112 ? -23.672 2.637 27.672 1 57 112 GLY B N 1
ATOM 6642 C CA . GLY B 1 112 ? -23.953 1.236 27.391 1 57 112 GLY B CA 1
ATOM 6643 C C . GLY B 1 112 ? -22.75 0.335 27.594 1 57 112 GLY B C 1
ATOM 6644 O O . GLY B 1 112 ? -21.656 0.808 27.922 1 57 112 GLY B O 1
ATOM 6645 N N . VAL B 1 113 ? -22.891 -0.891 27.594 1 67 113 VAL B N 1
ATOM 6646 C CA . VAL B 1 113 ? -21.969 -2.014 27.797 1 67 113 VAL B CA 1
ATOM 6647 C C . VAL B 1 113 ? -21.062 -2.158 26.594 1 67 113 VAL B C 1
ATOM 6649 O O . VAL B 1 113 ? -21.484 -1.946 25.453 1 67 113 VAL B O 1
ATOM 6652 N N . TYR B 1 114 ? -19.812 -1.952 26.781 1 79.31 114 TYR B N 1
ATOM 6653 C CA . TYR B 1 114 ? -18.828 -2.252 25.75 1 79.31 114 TYR B CA 1
ATOM 6654 C C . TYR B 1 114 ? -18.406 -3.717 25.797 1 79.31 114 TYR B C 1
ATOM 6656 O O . TYR B 1 114 ? -18.5 -4.355 26.859 1 79.31 114 TYR B O 1
ATOM 6664 N N . GLY B 1 115 ? -18.109 -4.195 24.688 1 77.69 115 GLY B N 1
ATOM 6665 C CA . GLY B 1 115 ? -17.781 -5.609 24.594 1 77.69 115 GLY B CA 1
ATOM 6666 C C . GLY B 1 115 ? -16.391 -5.93 25.109 1 77.69 115 GLY B C 1
ATOM 6667 O O . GLY B 1 115 ? -15.633 -5.027 25.469 1 77.69 115 GLY B O 1
ATOM 6668 N N . SER B 1 116 ? -16.078 -7.211 25.188 1 81.62 116 SER B N 1
ATOM 6669 C CA . SER B 1 116 ? -14.797 -7.719 25.672 1 81.62 116 SER B CA 1
ATOM 6670 C C . SER B 1 116 ? -13.734 -7.645 24.578 1 81.62 116 SER B C 1
ATOM 6672 O O . SER B 1 116 ? -14.047 -7.738 23.391 1 81.62 116 SER B O 1
ATOM 6674 N N . PRO B 1 117 ? -12.492 -7.391 25 1 84.19 117 PRO B N 1
ATOM 6675 C CA . PRO B 1 117 ? -11.391 -7.449 24.031 1 84.19 117 PRO B CA 1
ATOM 6676 C C . PRO B 1 117 ? -11.07 -8.875 23.578 1 84.19 117 PRO B C 1
ATOM 6678 O O . PRO B 1 117 ? -11.562 -9.836 24.188 1 84.19 117 PRO B O 1
ATOM 6681 N N . GLY B 1 118 ? -10.297 -8.984 22.484 1 79.38 118 GLY B N 1
ATOM 6682 C CA . GLY B 1 118 ? -9.883 -10.297 22 1 79.38 118 GLY B CA 1
ATOM 6683 C C . GLY B 1 118 ? -10.273 -10.562 20.562 1 79.38 118 GLY B C 1
ATOM 6684 O O . GLY B 1 118 ? -11.109 -9.852 20 1 79.38 118 GLY B O 1
ATOM 6685 N N . ASP B 1 119 ? -9.703 -11.578 20.078 1 73.44 119 ASP B N 1
ATOM 6686 C CA . ASP B 1 119 ? -9.898 -11.898 18.656 1 73.44 119 ASP B CA 1
ATOM 6687 C C . ASP B 1 119 ? -10.844 -13.086 18.5 1 73.44 119 ASP B C 1
ATOM 6689 O O . ASP B 1 119 ? -11.055 -13.57 17.391 1 73.44 119 ASP B O 1
ATOM 6693 N N . SER B 1 120 ? -11.477 -13.438 19.562 1 71.38 120 SER B N 1
ATOM 6694 C CA . SER B 1 120 ? -12.367 -14.594 19.5 1 71.38 120 SER B CA 1
ATOM 6695 C C . SER B 1 120 ? -13.727 -14.211 18.922 1 71.38 120 SER B C 1
ATOM 6697 O O . SER B 1 120 ? -14.086 -13.031 18.891 1 71.38 120 SER B O 1
ATOM 6699 N N . THR B 1 121 ? -14.461 -15.211 18.516 1 70.62 121 THR B N 1
ATOM 6700 C CA . THR B 1 121 ? -15.797 -15.008 17.953 1 70.62 121 THR B CA 1
ATOM 6701 C C . THR B 1 121 ? -16.75 -14.484 19.031 1 70.62 121 THR B C 1
ATOM 6703 O O . THR B 1 121 ? -17.625 -13.656 18.75 1 70.62 121 THR B O 1
ATOM 6706 N N . GLU B 1 122 ? -16.562 -15.023 20.141 1 72.69 122 GLU B N 1
ATOM 6707 C CA . GLU B 1 122 ? -17.438 -14.594 21.234 1 72.69 122 GLU B CA 1
ATOM 6708 C C . GLU B 1 122 ? -17.203 -13.125 21.578 1 72.69 122 GLU B C 1
ATOM 6710 O O . GLU B 1 122 ? -18.172 -12.375 21.781 1 72.69 122 GLU B O 1
ATOM 6715 N N . ALA B 1 123 ? -15.969 -12.812 21.609 1 77 123 ALA B N 1
ATOM 6716 C CA . ALA B 1 123 ? -15.656 -11.414 21.906 1 77 123 ALA B CA 1
ATOM 6717 C C . ALA B 1 123 ? -16.203 -10.484 20.828 1 77 123 ALA B C 1
ATOM 6719 O O . ALA B 1 123 ? -16.719 -9.406 21.125 1 77 123 ALA B O 1
ATOM 6720 N N . ALA B 1 124 ? -16.078 -10.859 19.641 1 75.06 124 ALA B N 1
ATOM 6721 C CA . ALA B 1 124 ? -16.578 -10.07 18.516 1 75.06 124 ALA B CA 1
ATOM 6722 C C . ALA B 1 124 ? -18.094 -9.922 18.594 1 75.06 124 ALA B C 1
ATOM 6724 O O . ALA B 1 124 ? -18.625 -8.844 18.312 1 75.06 124 ALA B O 1
ATOM 6725 N N . SER B 1 125 ? -18.75 -10.984 18.953 1 74.19 125 SER B N 1
ATOM 6726 C CA . SER B 1 125 ? -20.203 -10.953 19.078 1 74.19 125 SER B CA 1
ATOM 6727 C C . SER B 1 125 ? -20.641 -10.016 20.203 1 74.19 125 SER B C 1
ATOM 6729 O O . SER B 1 125 ? -21.641 -9.297 20.062 1 74.19 125 SER B O 1
ATOM 6731 N N . GLN B 1 126 ? -19.953 -10.047 21.203 1 77.12 126 GLN B N 1
ATOM 6732 C CA . GLN B 1 126 ? -20.281 -9.18 22.328 1 77.12 126 GLN B CA 1
ATOM 6733 C C . GLN B 1 126 ? -20.109 -7.711 21.969 1 77.12 126 GLN B C 1
ATOM 6735 O O . GLN B 1 126 ? -20.906 -6.863 22.375 1 77.12 126 GLN B O 1
ATOM 6740 N N . ARG B 1 127 ? -19.125 -7.477 21.25 1 80.38 127 ARG B N 1
ATOM 6741 C CA . ARG B 1 127 ? -18.891 -6.098 20.844 1 80.38 127 ARG B CA 1
ATOM 6742 C C . ARG B 1 127 ? -19.969 -5.617 19.875 1 80.38 127 ARG B C 1
ATOM 6744 O O . ARG B 1 127 ? -20.406 -4.469 19.953 1 80.38 127 ARG B O 1
ATOM 6751 N N . MET B 1 128 ? -20.344 -6.469 19.062 1 75.44 128 MET B N 1
ATOM 6752 C CA . MET B 1 128 ? -21.391 -6.113 18.094 1 75.44 128 MET B CA 1
ATOM 6753 C C . MET B 1 128 ? -22.719 -5.867 18.812 1 75.44 128 MET B C 1
ATOM 6755 O O . MET B 1 128 ? -23.453 -4.938 18.469 1 75.44 128 MET B O 1
ATOM 6759 N N . GLU B 1 129 ? -23.031 -6.73 19.719 1 76.81 129 GLU B N 1
ATOM 6760 C CA . GLU B 1 129 ? -24.266 -6.562 20.484 1 76.81 129 GLU B CA 1
ATOM 6761 C C . GLU B 1 129 ? -24.25 -5.266 21.281 1 76.81 129 GLU B C 1
ATOM 6763 O O . GLU B 1 129 ? -25.25 -4.566 21.359 1 76.81 129 GLU B O 1
ATOM 6768 N N . ALA B 1 130 ? -23.156 -5.102 21.844 1 77.94 130 ALA B N 1
ATOM 6769 C CA . ALA B 1 130 ? -23 -3.867 22.609 1 77.94 130 ALA B CA 1
ATOM 6770 C C . ALA B 1 130 ? -23.188 -2.641 21.719 1 77.94 130 ALA B C 1
ATOM 6772 O O . ALA B 1 130 ? -23.797 -1.652 22.125 1 77.94 130 ALA B O 1
ATOM 6773 N N . ARG B 1 131 ? -22.672 -2.711 20.594 1 77.62 131 ARG B N 1
ATOM 6774 C CA . ARG B 1 131 ? -22.781 -1.603 19.656 1 77.62 131 ARG B CA 1
ATOM 6775 C C . ARG B 1 131 ? -24.219 -1.401 19.203 1 77.62 131 ARG B C 1
ATOM 6777 O O . ARG B 1 131 ? -24.672 -0.266 19.047 1 77.62 131 ARG B O 1
ATOM 6784 N N . LYS B 1 132 ? -24.828 -2.482 18.922 1 73.94 132 LYS B N 1
ATOM 6785 C CA . LYS B 1 132 ? -26.234 -2.398 18.531 1 73.94 132 LYS B CA 1
ATOM 6786 C C . LYS B 1 132 ? -27.078 -1.759 19.625 1 73.94 132 LYS B C 1
ATOM 6788 O O . LYS B 1 132 ? -27.969 -0.959 19.344 1 73.94 132 LYS B O 1
ATOM 6793 N N . LYS B 1 133 ? -26.828 -2.113 20.766 1 75.06 133 LYS B N 1
ATOM 6794 C CA . LYS B 1 133 ? -27.562 -1.553 21.906 1 75.06 133 LYS B CA 1
ATOM 6795 C C . LYS B 1 133 ? -27.312 -0.05 22.016 1 75.06 133 LYS B C 1
ATOM 6797 O O . LYS B 1 133 ? -28.25 0.71 22.312 1 75.06 133 LYS B O 1
ATOM 6802 N N . ARG B 1 134 ? -26.141 0.318 21.781 1 75.38 134 ARG B N 1
ATOM 6803 C CA . ARG B 1 134 ? -25.797 1.736 21.875 1 75.38 134 ARG B CA 1
ATOM 6804 C C . ARG B 1 134 ? -26.438 2.52 20.734 1 75.38 134 ARG B C 1
ATOM 6806 O O . ARG B 1 134 ? -26.891 3.646 20.922 1 75.38 134 ARG B O 1
ATOM 6813 N N . LYS B 1 135 ? -26.391 1.923 19.594 1 71.44 135 LYS B N 1
ATOM 6814 C CA . LYS B 1 135 ? -26.969 2.586 18.422 1 71.44 135 LYS B CA 1
ATOM 6815 C C . LYS B 1 135 ? -28.469 2.746 18.578 1 71.44 135 LYS B C 1
ATOM 6817 O O . LYS B 1 135 ? -29.047 3.725 18.094 1 71.44 135 LYS B O 1
ATOM 6822 N N . PHE B 1 136 ? -28.984 1.691 19.109 1 65.44 136 PHE B N 1
ATOM 6823 C CA . PHE B 1 136 ? -30.422 1.76 19.328 1 65.44 136 PHE B CA 1
ATOM 6824 C C . PHE B 1 136 ? -30.766 2.891 20.281 1 65.44 136 PHE B C 1
ATOM 6826 O O . PHE B 1 136 ? -31.828 3.506 20.172 1 65.44 136 PHE B O 1
ATOM 6833 N N . GLN B 1 137 ? -29.922 3.088 21.141 1 61.97 137 GLN B N 1
ATOM 6834 C CA . GLN B 1 137 ? -30.125 4.152 22.109 1 61.97 137 GLN B CA 1
ATOM 6835 C C . GLN B 1 137 ? -29.875 5.523 21.484 1 61.97 137 GLN B C 1
ATOM 6837 O O . GLN B 1 137 ? -30.453 6.523 21.922 1 61.97 137 GLN B O 1
ATOM 6842 N N . GLU B 1 138 ? -28.891 5.453 20.609 1 61.06 138 GLU B N 1
ATOM 6843 C CA . GLU B 1 138 ? -28.484 6.703 19.969 1 61.06 138 GLU B CA 1
ATOM 6844 C C . GLU B 1 138 ? -29.5 7.117 18.906 1 61.06 138 GLU B C 1
ATOM 6846 O O . GLU B 1 138 ? -30.016 6.273 18.156 1 61.06 138 GLU B O 1
ATOM 6851 N N . SER B 1 139 ? -30.375 8.031 19.219 1 53.38 139 SER B N 1
ATOM 6852 C CA . SER B 1 139 ? -31.328 8.57 18.25 1 53.38 139 SER B CA 1
ATOM 6853 C C . SER B 1 139 ? -30.672 8.82 16.891 1 53.38 139 SER B C 1
ATOM 6855 O O . SER B 1 139 ? -29.484 9.156 16.828 1 53.38 139 SER B O 1
ATOM 6857 N N . LYS B 1 140 ? -31.406 8.438 15.812 1 51.91 140 LYS B N 1
ATOM 6858 C CA . LYS B 1 140 ? -31.078 8.57 14.398 1 51.91 140 LYS B CA 1
ATOM 6859 C C . LYS B 1 140 ? -30.609 9.984 14.078 1 51.91 140 LYS B C 1
ATOM 6861 O O . LYS B 1 140 ? -31.391 10.93 14.086 1 51.91 140 LYS B O 1
ATOM 6866 N N . SER B 1 141 ? -29.359 10.391 14.578 1 49.69 141 SER B N 1
ATOM 6867 C CA . SER B 1 141 ? -28.938 11.703 14.102 1 49.69 141 SER B CA 1
ATOM 6868 C C . SER B 1 141 ? -28.859 11.734 12.578 1 49.69 141 SER B C 1
ATOM 6870 O O . SER B 1 141 ? -28.266 10.852 11.961 1 49.69 141 SER B O 1
ATOM 6872 N N . THR B 1 142 ? -29.719 12.414 11.969 1 46.31 142 THR B N 1
ATOM 6873 C CA . THR B 1 142 ? -29.984 12.648 10.555 1 46.31 142 THR B CA 1
ATOM 6874 C C . THR B 1 142 ? -28.828 13.391 9.898 1 46.31 142 THR B C 1
ATOM 6876 O O . THR B 1 142 ? -28.891 13.727 8.711 1 46.31 142 THR B O 1
ATOM 6879 N N . GLU B 1 143 ? -27.828 14 10.672 1 50.56 143 GLU B N 1
ATOM 6880 C CA . GLU B 1 143 ? -27.047 14.945 9.875 1 50.56 143 GLU B CA 1
ATOM 6881 C C . GLU B 1 143 ? -26.062 14.211 8.977 1 50.56 143 GLU B C 1
ATOM 6883 O O . GLU B 1 143 ? -25.422 13.242 9.391 1 50.56 143 GLU B O 1
ATOM 6888 N N . GLN B 1 144 ? -26.125 14.539 7.684 1 53.47 144 GLN B N 1
ATOM 6889 C CA . GLN B 1 144 ? -25.312 14.039 6.578 1 53.47 144 GLN B CA 1
ATOM 6890 C C . GLN B 1 144 ? -23.828 14.312 6.812 1 53.47 144 GLN B C 1
ATOM 6892 O O . GLN B 1 144 ? -23.438 15.445 7.113 1 53.47 144 GLN B O 1
ATOM 6897 N N . PRO B 1 145 ? -22.891 13.375 7.035 1 53.34 145 PRO B N 1
ATOM 6898 C CA . PRO B 1 145 ? -21.453 13.406 7.301 1 53.34 145 PRO B CA 1
ATOM 6899 C C . PRO B 1 145 ? -20.703 14.359 6.375 1 53.34 145 PRO B C 1
ATOM 6901 O O . PRO B 1 145 ? -19.594 14.789 6.691 1 53.34 145 PRO B O 1
ATOM 6904 N N . SER B 1 146 ? -21.203 14.836 5.207 1 53.75 146 SER B N 1
ATOM 6905 C CA . SER B 1 146 ? -20.406 15.531 4.199 1 53.75 146 SER B CA 1
ATOM 6906 C C . SER B 1 146 ? -20.047 16.953 4.648 1 53.75 146 SER B C 1
ATOM 6908 O O . SER B 1 146 ? -19.062 17.516 4.188 1 53.75 146 SER B O 1
ATOM 6910 N N . THR B 1 147 ? -20.625 17.453 5.766 1 55.72 147 THR B N 1
ATOM 6911 C CA . THR B 1 147 ? -20.5 18.859 6.113 1 55.72 147 THR B CA 1
ATOM 6912 C C . THR B 1 147 ? -19.25 19.109 6.953 1 55.72 147 THR B C 1
ATOM 6914 O O . THR B 1 147 ? -18.828 20.25 7.148 1 55.72 147 THR B O 1
ATOM 6917 N N . SER B 1 148 ? -18.562 18.109 7.305 1 64.38 148 SER B N 1
ATOM 6918 C CA . SER B 1 148 ? -17.438 18.328 8.211 1 64.38 148 SER B CA 1
ATOM 6919 C C . SER B 1 148 ? -16.109 18.188 7.492 1 64.38 148 SER B C 1
ATOM 6921 O O . SER B 1 148 ? -15.039 18.391 8.086 1 64.38 148 SER B O 1
ATOM 6923 N N . LYS B 1 149 ? -16.266 18.094 6.207 1 80.62 149 LYS B N 1
ATOM 6924 C CA . LYS B 1 149 ? -15.023 17.922 5.465 1 80.62 149 LYS B CA 1
ATOM 6925 C C . LYS B 1 149 ? -14.586 19.219 4.801 1 80.62 149 LYS B C 1
ATOM 6927 O O . LYS B 1 149 ? -15.344 19.812 4.031 1 80.62 149 LYS B O 1
ATOM 6932 N N . PHE B 1 150 ? -13.461 19.797 5.238 1 85.56 150 PHE B N 1
ATOM 6933 C CA . PHE B 1 150 ? -13 21.062 4.68 1 85.56 150 PHE B CA 1
ATOM 6934 C C . PHE B 1 150 ? -12 20.828 3.555 1 85.56 150 PHE B C 1
ATOM 6936 O O . PHE B 1 150 ? -11.344 21.766 3.092 1 85.56 150 PHE B O 1
ATOM 6943 N N . PHE B 1 151 ? -11.938 19.594 3.104 1 87.38 151 PHE B N 1
ATOM 6944 C CA . PHE B 1 151 ? -11.102 19.266 1.947 1 87.38 151 PHE B CA 1
ATOM 6945 C C . PHE B 1 151 ? -11.742 19.797 0.664 1 87.38 151 PHE B C 1
ATOM 6947 O O . PHE B 1 151 ? -12.961 19.953 0.591 1 87.38 151 PHE B O 1
ATOM 6954 N N . LEU B 1 152 ? -10.961 20.047 -0.341 1 85.62 152 LEU B N 1
ATOM 6955 C CA . LEU B 1 152 ? -11.469 20.656 -1.564 1 85.62 152 LEU B CA 1
ATOM 6956 C C . LEU B 1 152 ? -11.562 19.641 -2.688 1 85.62 152 LEU B C 1
ATOM 6958 O O . LEU B 1 152 ? -11.484 19.984 -3.865 1 85.62 152 LEU B O 1
ATOM 6962 N N . ASP B 1 153 ? -11.781 18.422 -2.365 1 83.31 153 ASP B N 1
ATOM 6963 C CA . ASP B 1 153 ? -11.75 17.344 -3.35 1 83.31 153 ASP B CA 1
ATOM 6964 C C . ASP B 1 153 ? -12.984 17.375 -4.242 1 83.31 153 ASP B C 1
ATOM 6966 O O . ASP B 1 153 ? -13 16.766 -5.312 1 83.31 153 ASP B O 1
ATOM 6970 N N . VAL B 1 154 ? -13.977 18.031 -3.793 1 73.69 154 VAL B N 1
ATOM 6971 C CA . VAL B 1 154 ? -15.18 18.156 -4.609 1 73.69 154 VAL B CA 1
ATOM 6972 C C . VAL B 1 154 ? -14.898 19.062 -5.805 1 73.69 154 VAL B C 1
ATOM 6974 O O . VAL B 1 154 ? -15.523 18.922 -6.859 1 73.69 154 VAL B O 1
ATOM 6977 N N . GLY B 1 155 ? -13.891 19.922 -5.645 1 71.94 155 GLY B N 1
ATOM 6978 C CA . GLY B 1 155 ? -13.531 20.828 -6.73 1 71.94 155 GLY B CA 1
ATOM 6979 C C . GLY B 1 155 ? -12.891 20.109 -7.906 1 71.94 155 GLY B C 1
ATOM 6980 O O . GLY B 1 155 ? -12.453 18.969 -7.777 1 71.94 155 GLY B O 1
ATOM 6981 N N . SER B 1 156 ? -12.945 20.766 -9.008 1 69.06 156 SER B N 1
ATOM 6982 C CA . SER B 1 156 ? -12.453 20.156 -10.242 1 69.06 156 SER B CA 1
ATOM 6983 C C . SER B 1 156 ? -10.93 20.109 -10.266 1 69.06 156 SER B C 1
ATOM 6985 O O . SER B 1 156 ? -10.266 21.016 -9.781 1 69.06 156 SER B O 1
ATOM 6987 N N . ALA B 1 157 ? -10.359 18.969 -10.469 1 73.44 157 ALA B N 1
ATOM 6988 C CA . ALA B 1 157 ? -8.938 18.797 -10.742 1 73.44 157 ALA B CA 1
ATOM 6989 C C . ALA B 1 157 ? -8.703 18.453 -12.211 1 73.44 157 ALA B C 1
ATOM 6991 O O . ALA B 1 157 ? -7.801 17.672 -12.539 1 73.44 157 ALA B O 1
ATOM 6992 N N . GLU B 1 158 ? -9.359 19.141 -13.055 1 75.81 158 GLU B N 1
ATOM 6993 C CA . GLU B 1 158 ? -9.352 18.781 -14.469 1 75.81 158 GLU B CA 1
ATOM 6994 C C . GLU B 1 158 ? -8.086 19.281 -15.156 1 75.81 158 GLU B C 1
ATOM 6996 O O . GLU B 1 158 ? -7.551 20.328 -14.797 1 75.81 158 GLU B O 1
ATOM 7001 N N . VAL B 1 159 ? -7.605 18.5 -15.961 1 85.31 159 VAL B N 1
ATOM 7002 C CA . VAL B 1 159 ? -6.453 18.828 -16.797 1 85.31 159 VAL B CA 1
ATOM 7003 C C . VAL B 1 159 ? -6.891 19.688 -17.969 1 85.31 159 VAL B C 1
ATOM 7005 O O . VAL B 1 159 ? -7.875 19.359 -18.641 1 85.31 159 VAL B O 1
ATOM 7008 N N . ASN B 1 160 ? -6.262 20.859 -18.188 1 85.81 160 ASN B N 1
ATOM 7009 C CA . ASN B 1 160 ? -6.492 21.703 -19.359 1 85.81 160 ASN B CA 1
ATOM 7010 C C . ASN B 1 160 ? -5.707 21.203 -20.562 1 85.81 160 ASN B C 1
ATOM 7012 O O . ASN B 1 160 ? -4.531 21.547 -20.719 1 85.81 160 ASN B O 1
ATOM 7016 N N . TYR B 1 161 ? -6.379 20.516 -21.422 1 85.25 161 TYR B N 1
ATOM 7017 C CA . TYR B 1 161 ? -5.703 19.891 -22.547 1 85.25 161 TYR B CA 1
ATOM 7018 C C . TYR B 1 161 ? -5.484 20.891 -23.688 1 85.25 161 TYR B C 1
ATOM 7020 O O . TYR B 1 161 ? -4.828 20.578 -24.672 1 85.25 161 TYR B O 1
ATOM 7028 N N . THR B 1 162 ? -5.902 22.125 -23.516 1 87.94 162 THR B N 1
ATOM 7029 C CA . THR B 1 162 ? -5.738 23.141 -24.531 1 87.94 162 THR B CA 1
ATOM 7030 C C . THR B 1 162 ? -4.375 23.812 -24.406 1 87.94 162 THR B C 1
ATOM 7032 O O . THR B 1 162 ? -3.936 24.516 -25.328 1 87.94 162 THR B O 1
ATOM 7035 N N . VAL B 1 163 ? -3.688 23.5 -23.375 1 90.56 163 VAL B N 1
ATOM 7036 C CA . VAL B 1 163 ? -2.398 24.141 -23.156 1 90.56 163 VAL B CA 1
ATOM 7037 C C . VAL B 1 163 ? -1.317 23.453 -23.969 1 90.56 163 VAL B C 1
ATOM 7039 O O . VAL B 1 163 ? -1.383 22.234 -24.188 1 90.56 163 VAL B O 1
ATOM 7042 N N . ASP B 1 164 ? -0.363 24.188 -24.438 1 92.38 164 ASP B N 1
ATOM 7043 C CA . ASP B 1 164 ? 0.81 23.594 -25.078 1 92.38 164 ASP B CA 1
ATOM 7044 C C . ASP B 1 164 ? 1.771 23.016 -24.047 1 92.38 164 ASP B C 1
ATOM 7046 O O . ASP B 1 164 ? 2.412 23.766 -23.297 1 92.38 164 ASP B O 1
ATOM 7050 N N . PRO B 1 165 ? 1.856 21.719 -24.031 1 91.94 165 PRO B N 1
ATOM 7051 C CA . PRO B 1 165 ? 2.674 21.094 -23 1 91.94 165 PRO B CA 1
ATOM 7052 C C . PRO B 1 165 ? 4.156 21.438 -23.125 1 91.94 165 PRO B C 1
ATOM 7054 O O . PRO B 1 165 ? 4.926 21.234 -22.188 1 91.94 165 PRO B O 1
ATOM 7057 N N . PHE B 1 166 ? 4.598 22.062 -24.25 1 91.56 166 PHE B N 1
ATOM 7058 C CA . PHE B 1 166 ? 6.023 22.266 -24.469 1 91.56 166 PHE B CA 1
ATOM 7059 C C . PHE B 1 166 ? 6.395 23.734 -24.344 1 91.56 166 PHE B C 1
ATOM 7061 O O . PHE B 1 166 ? 7.559 24.094 -24.5 1 91.56 166 PHE B O 1
ATOM 7068 N N . GLU B 1 167 ? 5.418 24.562 -23.969 1 91.31 167 GLU B N 1
ATOM 7069 C CA . GLU B 1 167 ? 5.707 25.969 -23.734 1 91.31 167 GLU B CA 1
ATOM 7070 C C . GLU B 1 167 ? 6.508 26.156 -22.438 1 91.31 167 GLU B C 1
ATOM 7072 O O . GLU B 1 167 ? 6.238 25.516 -21.438 1 91.31 167 GLU B O 1
ATOM 7077 N N . ILE B 1 168 ? 7.562 27 -22.484 1 89.31 168 ILE B N 1
ATOM 7078 C CA . ILE B 1 168 ? 8.43 27.25 -21.328 1 89.31 168 ILE B CA 1
ATOM 7079 C C . ILE B 1 168 ? 8.422 28.734 -20.984 1 89.31 168 ILE B C 1
ATOM 7081 O O . ILE B 1 168 ? 8.43 29.594 -21.891 1 89.31 168 ILE B O 1
ATOM 7085 N N . PRO B 1 169 ? 8.375 29.062 -19.797 1 91.94 169 PRO B N 1
ATOM 7086 C CA . PRO B 1 169 ? 8.453 30.469 -19.391 1 91.94 169 PRO B CA 1
ATOM 7087 C C . PRO B 1 169 ? 9.836 31.078 -19.625 1 91.94 169 PRO B C 1
ATOM 7089 O O . PRO B 1 169 ? 10.805 30.344 -19.844 1 91.94 169 PRO B O 1
ATOM 7092 N N . PRO B 1 170 ? 9.883 32.469 -19.594 1 90.5 170 PRO B N 1
ATOM 7093 C CA . PRO B 1 170 ? 11.195 33.094 -19.688 1 90.5 170 PRO B CA 1
ATOM 7094 C C . PRO B 1 170 ? 12.148 32.656 -18.594 1 90.5 170 PRO B C 1
ATOM 7096 O O . PRO B 1 170 ? 11.703 32.281 -17.5 1 90.5 170 PRO B O 1
ATOM 7099 N N . LEU B 1 171 ? 13.453 32.719 -18.859 1 92.94 171 LEU B N 1
ATOM 7100 C CA . LEU B 1 171 ? 14.492 32.188 -18 1 92.94 171 LEU B CA 1
ATOM 7101 C C . LEU B 1 171 ? 14.398 32.781 -16.594 1 92.94 171 LEU B C 1
ATOM 7103 O O . LEU B 1 171 ? 14.562 32.094 -15.602 1 92.94 171 LEU B O 1
ATOM 7107 N N . ALA B 1 172 ? 14.195 34.094 -16.5 1 92.56 172 ALA B N 1
ATOM 7108 C CA . ALA B 1 172 ? 14.156 34.781 -15.211 1 92.56 172 ALA B CA 1
ATOM 7109 C C . ALA B 1 172 ? 13.039 34.219 -14.336 1 92.56 172 ALA B C 1
ATOM 7111 O O . ALA B 1 172 ? 13.234 34 -13.133 1 92.56 172 ALA B O 1
ATOM 7112 N N . VAL B 1 173 ? 11.891 34.031 -14.961 1 92.38 173 VAL B N 1
ATOM 7113 C CA . VAL B 1 173 ? 10.742 33.5 -14.242 1 92.38 173 VAL B CA 1
ATOM 7114 C C . VAL B 1 173 ? 11.008 32.031 -13.875 1 92.38 173 VAL B C 1
ATOM 7116 O O . VAL B 1 173 ? 10.742 31.609 -12.742 1 92.38 173 VAL B O 1
ATOM 7119 N N . ALA B 1 174 ? 11.492 31.281 -14.812 1 95.5 174 ALA B N 1
ATOM 7120 C CA . ALA B 1 174 ? 11.789 29.859 -14.594 1 95.5 174 ALA B CA 1
ATOM 7121 C C . ALA B 1 174 ? 12.781 29.688 -13.445 1 95.5 174 ALA B C 1
ATOM 7123 O O . ALA B 1 174 ? 12.602 28.828 -12.586 1 95.5 174 ALA B O 1
ATOM 7124 N N . GLN B 1 175 ? 13.805 30.469 -13.477 1 95.75 175 GLN B N 1
ATOM 7125 C CA . GLN B 1 175 ? 14.828 30.391 -12.438 1 95.75 175 GLN B CA 1
ATOM 7126 C C . GLN B 1 175 ? 14.25 30.734 -11.062 1 95.75 175 GLN B C 1
ATOM 7128 O O . GLN B 1 175 ? 14.578 30.094 -10.062 1 95.75 175 GLN B O 1
ATOM 7133 N N . ASN B 1 176 ? 13.477 31.766 -11.055 1 94.69 176 ASN B N 1
ATOM 7134 C CA . ASN B 1 176 ? 12.844 32.125 -9.797 1 94.69 176 ASN B CA 1
ATOM 7135 C C . ASN B 1 176 ? 11.992 31 -9.234 1 94.69 176 ASN B C 1
ATOM 7137 O O . ASN B 1 176 ? 12.047 30.719 -8.039 1 94.69 176 ASN B O 1
ATOM 7141 N N . LEU B 1 177 ? 11.164 30.406 -10.086 1 95.25 177 LEU B N 1
ATOM 7142 C CA . LEU B 1 177 ? 10.281 29.328 -9.648 1 95.25 177 LEU B CA 1
ATOM 7143 C C . LEU B 1 177 ? 11.094 28.125 -9.172 1 95.25 177 LEU B C 1
ATOM 7145 O O . LEU B 1 177 ? 10.727 27.469 -8.195 1 95.25 177 LEU B O 1
ATOM 7149 N N . LEU B 1 178 ? 12.148 27.812 -9.844 1 96.94 178 LEU B N 1
ATOM 7150 C CA . LEU B 1 178 ? 13.039 26.734 -9.414 1 96.94 178 LEU B CA 1
ATOM 7151 C C . LEU B 1 178 ? 13.633 27.047 -8.039 1 96.94 178 LEU B C 1
ATOM 7153 O O . LEU B 1 178 ? 13.672 26.172 -7.168 1 96.94 178 LEU B O 1
ATOM 7157 N N . ASP B 1 179 ? 14.086 28.25 -7.852 1 95.88 179 ASP B N 1
ATOM 7158 C CA . ASP B 1 179 ? 14.695 28.656 -6.59 1 95.88 179 ASP B CA 1
ATOM 7159 C C . ASP B 1 179 ? 13.695 28.578 -5.438 1 95.88 179 ASP B C 1
ATOM 7161 O O . ASP B 1 179 ? 14.039 28.125 -4.34 1 95.88 179 ASP B O 1
ATOM 7165 N N . VAL B 1 180 ? 12.539 29.047 -5.746 1 95 180 VAL B N 1
ATOM 7166 C CA . VAL B 1 180 ? 11.484 29 -4.738 1 95 180 VAL B CA 1
ATOM 7167 C C . VAL B 1 180 ? 11.234 27.547 -4.328 1 95 180 VAL B C 1
ATOM 7169 O O . VAL B 1 180 ? 11.148 27.234 -3.139 1 95 180 VAL B O 1
ATOM 7172 N N . TYR B 1 181 ? 11.078 26.703 -5.273 1 96.94 181 TYR B N 1
ATOM 7173 C CA . TYR B 1 181 ? 10.852 25.297 -4.98 1 96.94 181 TYR B CA 1
ATOM 7174 C C . TYR B 1 181 ? 12 24.719 -4.152 1 96.94 181 TYR B C 1
ATOM 7176 O O . TYR B 1 181 ? 11.766 24.031 -3.166 1 96.94 181 TYR B O 1
ATOM 7184 N N . MET B 1 182 ? 13.234 24.969 -4.57 1 95.75 182 MET B N 1
ATOM 7185 C CA . MET B 1 182 ? 14.406 24.406 -3.91 1 95.75 182 MET B CA 1
ATOM 7186 C C . MET B 1 182 ? 14.516 24.906 -2.473 1 95.75 182 MET B C 1
ATOM 7188 O O . MET B 1 182 ? 14.953 24.172 -1.585 1 95.75 182 MET B O 1
ATOM 7192 N N . GLU B 1 183 ? 14 26.016 -2.221 1 92.38 183 GLU B N 1
ATOM 7193 C CA . GLU B 1 183 ? 14.164 26.641 -0.907 1 92.38 183 GLU B CA 1
ATOM 7194 C C . GLU B 1 183 ? 13.008 26.266 0.021 1 92.38 183 GLU B C 1
ATOM 7196 O O . GLU B 1 183 ? 13.164 26.281 1.244 1 92.38 183 GLU B O 1
ATOM 7201 N N . THR B 1 184 ? 11.93 25.953 -0.546 1 94.75 184 THR B N 1
ATOM 7202 C CA . THR B 1 184 ? 10.758 25.828 0.306 1 94.75 184 THR B CA 1
ATOM 7203 C C . THR B 1 184 ? 10.289 24.375 0.389 1 94.75 184 THR B C 1
ATOM 7205 O O . THR B 1 184 ? 9.594 24 1.334 1 94.75 184 THR B O 1
ATOM 7208 N N . VAL B 1 185 ? 10.594 23.531 -0.557 1 96.69 185 VAL B N 1
ATOM 7209 C CA . VAL B 1 185 ? 10.07 22.172 -0.589 1 96.69 185 VAL B CA 1
ATOM 7210 C C . VAL B 1 185 ? 11.227 21.172 -0.553 1 96.69 185 VAL B C 1
ATOM 7212 O O . VAL B 1 185 ? 11.25 20.266 0.28 1 96.69 185 VAL B O 1
ATOM 7215 N N . GLN B 1 186 ? 12.227 21.359 -1.343 1 95 186 GLN B N 1
ATOM 7216 C CA . GLN B 1 186 ? 13.312 20.406 -1.563 1 95 186 GLN B CA 1
ATOM 7217 C C . GLN B 1 186 ? 14.07 20.125 -0.27 1 95 186 GLN B C 1
ATOM 7219 O O . GLN B 1 186 ? 14.547 19.016 -0.052 1 95 186 GLN B O 1
ATOM 7224 N N . ASP B 1 187 ? 14.117 21.062 0.569 1 91.44 187 ASP B N 1
ATOM 7225 C CA . ASP B 1 187 ? 14.859 20.906 1.816 1 91.44 187 ASP B CA 1
ATOM 7226 C C . ASP B 1 187 ? 14.125 19.953 2.768 1 91.44 187 ASP B C 1
ATOM 7228 O O . ASP B 1 187 ? 14.758 19.219 3.521 1 91.44 187 ASP B O 1
ATOM 7232 N N . SER B 1 188 ? 12.844 20.016 2.709 1 94.56 188 SER B N 1
ATOM 7233 C CA . SER B 1 188 ? 12.039 19.172 3.592 1 94.56 188 SER B CA 1
ATOM 7234 C C . SER B 1 188 ? 11.75 17.812 2.955 1 94.56 188 SER B C 1
ATOM 7236 O O . SER B 1 188 ? 11.664 16.797 3.65 1 94.56 188 SER B O 1
ATOM 7238 N N . PHE B 1 189 ? 11.594 17.844 1.676 1 97.56 189 PHE B N 1
ATOM 7239 C CA . PHE B 1 189 ? 11.297 16.641 0.91 1 97.56 189 PHE B CA 1
ATOM 7240 C C . PHE B 1 189 ? 12.219 16.531 -0.302 1 97.56 189 PHE B C 1
ATOM 7242 O O . PHE B 1 189 ? 11.828 16.891 -1.414 1 97.56 189 PHE B O 1
ATOM 7249 N N . PRO B 1 190 ? 13.359 15.93 -0.069 1 97.12 190 PRO B N 1
ATOM 7250 C CA . PRO B 1 190 ? 14.328 15.82 -1.164 1 97.12 190 PRO B CA 1
ATOM 7251 C C . PRO B 1 190 ? 13.914 14.797 -2.219 1 97.12 190 PRO B C 1
ATOM 7253 O O . PRO B 1 190 ? 14.539 13.742 -2.336 1 97.12 190 PRO B O 1
ATOM 7256 N N . ILE B 1 191 ? 13.047 15.172 -3.053 1 97.25 191 ILE B N 1
ATOM 7257 C CA . ILE B 1 191 ? 12.516 14.305 -4.102 1 97.25 191 ILE B CA 1
ATOM 7258 C C . ILE B 1 191 ? 13.453 14.312 -5.301 1 97.25 191 ILE B C 1
ATOM 7260 O O . ILE B 1 191 ? 13.641 13.281 -5.957 1 97.25 191 ILE B O 1
ATOM 7264 N N . LEU B 1 192 ? 14.031 15.5 -5.543 1 95.75 192 LEU B N 1
ATOM 7265 C CA . LEU B 1 192 ? 14.977 15.656 -6.645 1 95.75 192 LEU B CA 1
ATOM 7266 C C . LEU B 1 192 ? 16.406 15.734 -6.125 1 95.75 192 LEU B C 1
ATOM 7268 O O . LEU B 1 192 ? 16.625 15.938 -4.93 1 95.75 192 LEU B O 1
ATOM 7272 N N . SER B 1 193 ? 17.312 15.445 -7.008 1 91.25 193 SER B N 1
ATOM 7273 C CA . SER B 1 193 ? 18.688 15.805 -6.723 1 91.25 193 SER B CA 1
ATOM 7274 C C . SER B 1 193 ? 18.969 17.266 -7.043 1 91.25 193 SER B C 1
ATOM 7276 O O . SER B 1 193 ? 18.953 17.672 -8.211 1 91.25 193 SER B O 1
ATOM 7278 N N . ARG B 1 194 ? 19.219 18.031 -6.035 1 91.5 194 ARG B N 1
ATOM 7279 C CA . ARG B 1 194 ? 19.375 19.469 -6.207 1 91.5 194 ARG B CA 1
ATOM 7280 C C . ARG B 1 194 ? 20.484 19.781 -7.215 1 91.5 194 ARG B C 1
ATOM 7282 O O . ARG B 1 194 ? 20.297 20.578 -8.133 1 91.5 194 ARG B O 1
ATOM 7289 N N . GLN B 1 195 ? 21.609 19.141 -7.047 1 87.81 195 GLN B N 1
ATOM 7290 C CA . GLN B 1 195 ? 22.75 19.406 -7.91 1 87.81 195 GLN B CA 1
ATOM 7291 C C . GLN B 1 195 ? 22.484 18.969 -9.344 1 87.81 195 GLN B C 1
ATOM 7293 O O . GLN B 1 195 ? 22.688 19.734 -10.289 1 87.81 195 GLN B O 1
ATOM 7298 N N . CYS B 1 196 ? 21.906 17.766 -9.406 1 88.19 196 CYS B N 1
ATOM 7299 C CA . CYS B 1 196 ? 21.672 17.203 -10.734 1 88.19 196 CYS B CA 1
ATOM 7300 C C . CYS B 1 196 ? 20.594 17.984 -11.477 1 88.19 196 CYS B C 1
ATOM 7302 O O . CYS B 1 196 ? 20.781 18.375 -12.625 1 88.19 196 CYS B O 1
ATOM 7304 N N . PHE B 1 197 ? 19.531 18.312 -10.953 1 93.94 197 PHE B N 1
ATOM 7305 C CA . PHE B 1 197 ? 18.406 18.953 -11.609 1 93.94 197 PHE B CA 1
ATOM 7306 C C . PHE B 1 197 ? 18.734 20.391 -11.969 1 93.94 197 PHE B C 1
ATOM 7308 O O . PHE B 1 197 ? 18.344 20.875 -13.031 1 93.94 197 PHE B O 1
ATOM 7315 N N . THR B 1 198 ? 19.422 21.094 -11.062 1 94.12 198 THR B N 1
ATOM 7316 C CA . THR B 1 198 ? 19.797 22.484 -11.336 1 94.12 198 THR B CA 1
ATOM 7317 C C . THR B 1 198 ? 20.781 22.562 -12.492 1 94.12 198 THR B C 1
ATOM 7319 O O . THR B 1 198 ? 20.703 23.469 -13.32 1 94.12 198 THR B O 1
ATOM 7322 N N . SER B 1 199 ? 21.688 21.578 -12.508 1 92.12 199 SER B N 1
ATOM 7323 C CA . SER B 1 199 ? 22.641 21.547 -13.617 1 92.12 199 SER B CA 1
ATOM 7324 C C . SER B 1 199 ? 21.922 21.281 -14.945 1 92.12 199 SER B C 1
ATOM 7326 O O . SER B 1 199 ? 22.219 21.938 -15.945 1 92.12 199 SER B O 1
ATOM 7328 N N . GLN B 1 200 ? 20.984 20.375 -14.914 1 91.88 200 GLN B N 1
ATOM 7329 C CA . GLN B 1 200 ? 20.219 20.047 -16.109 1 91.88 200 GLN B CA 1
ATOM 7330 C C . GLN B 1 200 ? 19.359 21.234 -16.547 1 91.88 200 GLN B C 1
ATOM 7332 O O . GLN B 1 200 ? 19.234 21.5 -17.75 1 91.88 200 GLN B O 1
ATOM 7337 N N . PHE B 1 201 ? 18.797 21.938 -15.633 1 94.75 201 PHE B N 1
ATOM 7338 C CA . PHE B 1 201 ? 17.984 23.125 -15.883 1 94.75 201 PHE B CA 1
ATOM 7339 C C . PHE B 1 201 ? 18.812 24.188 -16.594 1 94.75 201 PHE B C 1
ATOM 7341 O O . PHE B 1 201 ? 18.375 24.766 -17.594 1 94.75 201 PHE B O 1
ATOM 7348 N N . ARG B 1 202 ? 20.031 24.359 -16.109 1 93.62 202 ARG B N 1
ATOM 7349 C CA . ARG B 1 202 ? 20.906 25.359 -16.688 1 93.62 202 ARG B CA 1
ATOM 7350 C C . ARG B 1 202 ? 21.312 24.969 -18.109 1 93.62 202 ARG B C 1
ATOM 7352 O O . ARG B 1 202 ? 21.359 25.812 -19 1 93.62 202 ARG B O 1
ATOM 7359 N N . GLN B 1 203 ? 21.594 23.719 -18.234 1 92.12 203 GLN B N 1
ATOM 7360 C CA . GLN B 1 203 ? 21.969 23.219 -19.562 1 92.12 203 GLN B CA 1
ATOM 7361 C C . GLN B 1 203 ? 20.828 23.391 -20.547 1 92.12 203 GLN B C 1
ATOM 7363 O O . GLN B 1 203 ? 21.047 23.781 -21.703 1 92.12 203 GLN B O 1
ATOM 7368 N N . TYR B 1 204 ? 19.719 23.109 -20.109 1 92.38 204 TYR B N 1
ATOM 7369 C CA . TYR B 1 204 ? 18.531 23.188 -20.969 1 92.38 204 TYR B CA 1
ATOM 7370 C C . TYR B 1 204 ? 18.281 24.625 -21.406 1 92.38 204 TYR B C 1
ATOM 7372 O O . TYR B 1 204 ? 18.109 24.906 -22.594 1 92.38 204 TYR B O 1
ATOM 7380 N N . PHE B 1 205 ? 18.266 25.547 -20.516 1 92.25 205 PHE B N 1
ATOM 7381 C CA . PHE B 1 205 ? 17.938 26.938 -20.844 1 92.25 205 PHE B CA 1
ATOM 7382 C C . PHE B 1 205 ? 19.078 27.594 -21.609 1 92.25 205 PHE B C 1
ATOM 7384 O O . PHE B 1 205 ? 18.844 28.469 -22.438 1 92.25 205 PHE B O 1
ATOM 7391 N N . THR B 1 206 ? 20.328 27.125 -21.312 1 91.12 206 THR B N 1
ATOM 7392 C CA . THR B 1 206 ? 21.438 27.594 -22.125 1 91.12 206 THR B CA 1
ATOM 7393 C C . THR B 1 206 ? 21.297 27.141 -23.578 1 91.12 206 THR B C 1
ATOM 7395 O O . THR B 1 206 ? 21.594 27.891 -24.5 1 91.12 206 THR B O 1
ATOM 7398 N N . SER B 1 207 ? 20.859 25.922 -23.703 1 89.62 207 SER B N 1
ATOM 7399 C CA . SER B 1 207 ? 20.656 25.406 -25.047 1 89.62 207 SER B CA 1
ATOM 7400 C C . SER B 1 207 ? 19.547 26.156 -25.781 1 89.62 207 SER B C 1
ATOM 7402 O O . SER B 1 207 ? 19.641 26.391 -26.984 1 89.62 207 SER B O 1
ATOM 7404 N N . ILE B 1 208 ? 18.547 26.484 -25.156 1 88.19 208 ILE B N 1
ATOM 7405 C CA . ILE B 1 208 ? 17.453 27.25 -25.75 1 88.19 208 ILE B CA 1
ATOM 7406 C C . ILE B 1 208 ? 17.969 28.625 -26.172 1 88.19 208 ILE B C 1
ATOM 7408 O O . ILE B 1 208 ? 17.641 29.109 -27.266 1 88.19 208 ILE B O 1
ATOM 7412 N N . SER B 1 209 ? 18.766 29.266 -25.328 1 87.31 209 SER B N 1
ATOM 7413 C CA . SER B 1 209 ? 19.297 30.594 -25.609 1 87.31 209 SER B CA 1
ATOM 7414 C C . SER B 1 209 ? 20.25 30.562 -26.812 1 87.31 209 SER B C 1
ATOM 7416 O O . SER B 1 209 ? 20.359 31.547 -27.531 1 87.31 209 SER B O 1
ATOM 7418 N N . ARG B 1 210 ? 20.891 29.422 -26.953 1 88.38 210 ARG B N 1
ATOM 7419 C CA . ARG B 1 210 ? 21.844 29.266 -28.047 1 88.38 210 ARG B CA 1
ATOM 7420 C C . ARG B 1 210 ? 21.125 28.953 -29.359 1 88.38 210 ARG B C 1
ATOM 7422 O O . ARG B 1 210 ? 21.734 28.969 -30.422 1 88.38 210 ARG B O 1
ATOM 7429 N N . GLY B 1 211 ? 19.859 28.766 -29.312 1 82.81 211 GLY B N 1
ATOM 7430 C CA . GLY B 1 211 ? 19.078 28.484 -30.516 1 82.81 211 GLY B CA 1
ATOM 7431 C C . GLY B 1 211 ? 19.094 27.031 -30.922 1 82.81 211 GLY B C 1
ATOM 7432 O O . GLY B 1 211 ? 18.609 26.672 -32 1 82.81 211 GLY B O 1
ATOM 7433 N N . SER B 1 212 ? 19.797 26.156 -30.188 1 87.5 212 SER B N 1
ATOM 7434 C CA . SER B 1 212 ? 19.828 24.719 -30.438 1 87.5 212 SER B CA 1
ATOM 7435 C C . SER B 1 212 ? 19.312 23.938 -29.234 1 87.5 212 SER B C 1
ATOM 7437 O O . SER B 1 212 ? 20.094 23.328 -28.5 1 87.5 212 SER B O 1
ATOM 7439 N N . PRO B 1 213 ? 18.031 23.953 -29.141 1 80.62 213 PRO B N 1
ATOM 7440 C CA . PRO B 1 213 ? 17.453 23.344 -27.938 1 80.62 213 PRO B CA 1
ATOM 7441 C C . PRO B 1 213 ? 17.734 21.844 -27.844 1 80.62 213 PRO B C 1
ATOM 7443 O O . PRO B 1 213 ? 17.594 21.125 -28.844 1 80.62 213 PRO B O 1
ATOM 7446 N N . LEU B 1 214 ? 18.219 21.422 -26.688 1 82.75 214 LEU B N 1
ATOM 7447 C CA . LEU B 1 214 ? 18.469 20.016 -26.406 1 82.75 214 LEU B CA 1
ATOM 7448 C C . LEU B 1 214 ? 17.172 19.219 -26.453 1 82.75 214 LEU B C 1
ATOM 7450 O O . LEU B 1 214 ? 16.109 19.719 -26.094 1 82.75 214 LEU B O 1
ATOM 7454 N N . VAL B 1 215 ? 17.25 18.031 -26.984 1 83.69 215 VAL B N 1
ATOM 7455 C CA . VAL B 1 215 ? 16.094 17.125 -26.938 1 83.69 215 VAL B CA 1
ATOM 7456 C C . VAL B 1 215 ? 15.938 16.547 -25.531 1 83.69 215 VAL B C 1
ATOM 7458 O O . VAL B 1 215 ? 16.797 15.805 -25.062 1 83.69 215 VAL B O 1
ATOM 7461 N N . ILE B 1 216 ? 14.914 17.031 -24.906 1 84.75 216 ILE B N 1
ATOM 7462 C CA . ILE B 1 216 ? 14.688 16.641 -23.516 1 84.75 216 ILE B CA 1
ATOM 7463 C C . ILE B 1 216 ? 13.531 15.641 -23.453 1 84.75 216 ILE B C 1
ATOM 7465 O O . ILE B 1 216 ? 12.609 15.68 -24.266 1 84.75 216 ILE B O 1
ATOM 7469 N N . SER B 1 217 ? 13.672 14.758 -22.469 1 87.94 217 SER B N 1
ATOM 7470 C CA . SER B 1 217 ? 12.609 13.773 -22.266 1 87.94 217 SER B CA 1
ATOM 7471 C C . SER B 1 217 ? 11.336 14.43 -21.766 1 87.94 217 SER B C 1
ATOM 7473 O O . SER B 1 217 ? 11.383 15.398 -21 1 87.94 217 SER B O 1
ATOM 7475 N N . ARG B 1 218 ? 10.195 13.922 -22.188 1 90.88 218 ARG B N 1
ATOM 7476 C CA . ARG B 1 218 ? 8.891 14.398 -21.75 1 90.88 218 ARG B CA 1
ATOM 7477 C C . ARG B 1 218 ? 8.758 14.312 -20.234 1 90.88 218 ARG B C 1
ATOM 7479 O O . ARG B 1 218 ? 8.164 15.195 -19.609 1 90.88 218 ARG B O 1
ATOM 7486 N N . ARG B 1 219 ? 9.312 13.312 -19.688 1 91.38 219 ARG B N 1
ATOM 7487 C CA . ARG B 1 219 ? 9.195 13.094 -18.25 1 91.38 219 ARG B CA 1
ATOM 7488 C C . ARG B 1 219 ? 9.961 14.156 -17.469 1 91.38 219 ARG B C 1
ATOM 7490 O O . ARG B 1 219 ? 9.5 14.625 -16.422 1 91.38 219 ARG B O 1
ATOM 7497 N N . TRP B 1 220 ? 11.117 14.508 -17.953 1 94.06 220 TRP B N 1
ATOM 7498 C CA . TRP B 1 220 ? 11.875 15.562 -17.297 1 94.06 220 TRP B CA 1
ATOM 7499 C C . TRP B 1 220 ? 11.117 16.891 -17.359 1 94.06 220 TRP B C 1
ATOM 7501 O O . TRP B 1 220 ? 11.102 17.641 -16.375 1 94.06 220 TRP B O 1
ATOM 7511 N N . LEU B 1 221 ? 10.523 17.172 -18.484 1 95.69 221 LEU B N 1
ATOM 7512 C CA . LEU B 1 221 ? 9.734 18.391 -18.641 1 95.69 221 LEU B CA 1
ATOM 7513 C C . LEU B 1 221 ? 8.531 18.375 -17.703 1 95.69 221 LEU B C 1
ATOM 7515 O O . LEU B 1 221 ? 8.117 19.438 -17.203 1 95.69 221 LEU B O 1
ATOM 7519 N N . ALA B 1 222 ? 7.918 17.156 -17.547 1 96.62 222 ALA B N 1
ATOM 7520 C CA . ALA B 1 222 ? 6.812 17.031 -16.609 1 96.62 222 ALA B CA 1
ATOM 7521 C C . ALA B 1 222 ? 7.246 17.422 -15.195 1 96.62 222 ALA B C 1
ATOM 7523 O O . ALA B 1 222 ? 6.523 18.125 -14.492 1 96.62 222 ALA B O 1
ATOM 7524 N N . ILE B 1 223 ? 8.438 16.969 -14.805 1 97.75 223 ILE B N 1
ATOM 7525 C CA . ILE B 1 223 ? 8.977 17.297 -13.484 1 97.75 223 ILE B CA 1
ATOM 7526 C C . ILE B 1 223 ? 9.195 18.812 -13.383 1 97.75 223 ILE B C 1
ATOM 7528 O O . ILE B 1 223 ? 8.844 19.422 -12.367 1 97.75 223 ILE B O 1
ATOM 7532 N N . LEU B 1 224 ? 9.773 19.391 -14.422 1 97.69 224 LEU B N 1
ATOM 7533 C CA . LEU B 1 224 ? 10.023 20.812 -14.438 1 97.69 224 LEU B CA 1
ATOM 7534 C C . LEU B 1 224 ? 8.727 21.594 -14.266 1 97.69 224 LEU B C 1
ATOM 7536 O O . LEU B 1 224 ? 8.672 22.562 -13.492 1 97.69 224 LEU B O 1
ATOM 7540 N N . ASN B 1 225 ? 7.715 21.219 -14.984 1 97.56 225 ASN B N 1
ATOM 7541 C CA . ASN B 1 225 ? 6.434 21.906 -14.883 1 97.56 225 ASN B CA 1
ATOM 7542 C C . ASN B 1 225 ? 5.82 21.75 -13.5 1 97.56 225 ASN B C 1
ATOM 7544 O O . ASN B 1 225 ? 5.145 22.656 -13.008 1 97.56 225 ASN B O 1
ATOM 7548 N N . LEU B 1 226 ? 6 20.625 -12.859 1 98.19 226 LEU B N 1
ATOM 7549 C CA . LEU B 1 226 ? 5.496 20.453 -11.5 1 98.19 226 LEU B CA 1
ATOM 7550 C C . LEU B 1 226 ? 6.254 21.344 -10.516 1 98.19 226 LEU B C 1
ATOM 7552 O O . LEU B 1 226 ? 5.668 21.875 -9.578 1 98.19 226 LEU B O 1
ATOM 7556 N N . VAL B 1 227 ? 7.57 21.438 -10.734 1 98.19 227 VAL B N 1
ATOM 7557 C CA . VAL B 1 227 ? 8.367 22.359 -9.938 1 98.19 227 VAL B CA 1
ATOM 7558 C C . VAL B 1 227 ? 7.824 23.781 -10.094 1 98.19 227 VAL B C 1
ATOM 7560 O O . VAL B 1 227 ? 7.68 24.5 -9.102 1 98.19 227 VAL B O 1
ATOM 7563 N N . PHE B 1 228 ? 7.477 24.156 -11.312 1 96.94 228 PHE B N 1
ATOM 7564 C CA . PHE B 1 228 ? 6.902 25.469 -11.586 1 96.94 228 PHE B CA 1
ATOM 7565 C C . PHE B 1 228 ? 5.539 25.609 -10.922 1 96.94 228 PHE B C 1
ATOM 7567 O O . PHE B 1 228 ? 5.223 26.656 -10.359 1 96.94 228 PHE B O 1
ATOM 7574 N N . ALA B 1 229 ? 4.738 24.578 -11.031 1 96.75 229 ALA B N 1
ATOM 7575 C CA . ALA B 1 229 ? 3.4 24.609 -10.438 1 96.75 229 ALA B CA 1
ATOM 7576 C C . ALA B 1 229 ? 3.471 24.828 -8.93 1 96.75 229 ALA B C 1
ATOM 7578 O O . ALA B 1 229 ? 2.742 25.656 -8.383 1 96.75 229 ALA B O 1
ATOM 7579 N N . ILE B 1 230 ? 4.316 24.141 -8.273 1 97.44 230 ILE B N 1
ATOM 7580 C CA . ILE B 1 230 ? 4.453 24.203 -6.82 1 97.44 230 ILE B CA 1
ATOM 7581 C C . ILE B 1 230 ? 5.035 25.562 -6.422 1 97.44 230 ILE B C 1
ATOM 7583 O O . ILE B 1 230 ? 4.574 26.172 -5.457 1 97.44 230 ILE B O 1
ATOM 7587 N N . GLY B 1 231 ? 6.078 25.984 -7.18 1 95.38 231 GLY B N 1
ATOM 7588 C CA . GLY B 1 231 ? 6.625 27.312 -6.922 1 95.38 231 GLY B CA 1
ATOM 7589 C C . GLY B 1 231 ? 5.602 28.422 -7.066 1 95.38 231 GLY B C 1
ATOM 7590 O O . GLY B 1 231 ? 5.535 29.328 -6.23 1 95.38 231 GLY B O 1
ATOM 7591 N N . THR B 1 232 ? 4.793 28.328 -8.109 1 94.25 232 THR B N 1
ATOM 7592 C CA . THR B 1 232 ? 3.754 29.328 -8.344 1 94.25 232 THR B CA 1
ATOM 7593 C C . THR B 1 232 ? 2.721 29.297 -7.223 1 94.25 232 THR B C 1
ATOM 7595 O O . THR B 1 232 ? 2.242 30.359 -6.789 1 94.25 232 THR B O 1
ATOM 7598 N N . ARG B 1 233 ? 2.369 28.141 -6.785 1 94.19 233 ARG B N 1
ATOM 7599 C CA . ARG B 1 233 ? 1.416 28 -5.691 1 94.19 233 ARG B CA 1
ATOM 7600 C C . ARG B 1 233 ? 1.948 28.656 -4.418 1 94.19 233 ARG B C 1
ATOM 7602 O O . ARG B 1 233 ? 1.208 29.344 -3.707 1 94.19 233 ARG B O 1
ATOM 7609 N N . TYR B 1 234 ? 3.182 28.469 -4.113 1 94.31 234 TYR B N 1
ATOM 7610 C CA . TYR B 1 234 ? 3.803 29.078 -2.947 1 94.31 234 TYR B CA 1
ATOM 7611 C C . TYR B 1 234 ? 3.787 30.609 -3.062 1 94.31 234 TYR B C 1
ATOM 7613 O O . TYR B 1 234 ? 3.479 31.297 -2.094 1 94.31 234 TYR B O 1
ATOM 7621 N N . LEU B 1 235 ? 4.164 31.078 -4.207 1 91.62 235 LEU B N 1
ATOM 7622 C CA . LEU B 1 235 ? 4.207 32.5 -4.422 1 91.62 235 LEU B CA 1
ATOM 7623 C C . LEU B 1 235 ? 2.811 33.125 -4.305 1 91.62 235 LEU B C 1
ATOM 7625 O O . LEU B 1 235 ? 2.656 34.25 -3.832 1 91.62 235 LEU B O 1
ATOM 7629 N N . HIS B 1 236 ? 1.858 32.375 -4.73 1 88.94 236 HIS B N 1
ATOM 7630 C CA . HIS B 1 236 ? 0.48 32.812 -4.594 1 88.94 236 HIS B CA 1
ATOM 7631 C C . HIS B 1 236 ? 0.083 32.938 -3.129 1 88.94 236 HIS B C 1
ATOM 7633 O O . HIS B 1 236 ? -0.567 33.906 -2.736 1 88.94 236 HIS B O 1
ATOM 7639 N N . LEU B 1 237 ? 0.458 32.031 -2.34 1 90.19 237 LEU B N 1
ATOM 7640 C CA . LEU B 1 237 ? 0.104 32.031 -0.924 1 90.19 237 LEU B CA 1
ATOM 7641 C C . LEU B 1 237 ? 0.81 33.156 -0.188 1 90.19 237 LEU B C 1
ATOM 7643 O O . LEU B 1 237 ? 0.223 33.781 0.692 1 90.19 237 LEU B O 1
ATOM 7647 N N . THR B 1 238 ? 2.025 33.469 -0.5 1 86.44 238 THR B N 1
ATOM 7648 C CA . THR B 1 238 ? 2.82 34.438 0.226 1 86.44 238 THR B CA 1
ATOM 7649 C C . THR B 1 238 ? 2.652 35.812 -0.384 1 86.44 238 THR B C 1
ATOM 7651 O O . THR B 1 238 ? 3.104 36.812 0.19 1 86.44 238 THR B O 1
ATOM 7654 N N . ARG B 1 239 ? 1.812 35.938 -1.38 1 70.69 239 ARG B N 1
ATOM 7655 C CA . ARG B 1 239 ? 1.498 37.219 -2.061 1 70.69 239 ARG B CA 1
ATOM 7656 C C . ARG B 1 239 ? 2.77 37.969 -2.443 1 70.69 239 ARG B C 1
ATOM 7658 O O . ARG B 1 239 ? 2.811 39.188 -2.393 1 70.69 239 ARG B O 1
ATOM 7665 N N . VAL B 1 240 ? 3.748 37.062 -2.363 1 58.59 240 VAL B N 1
ATOM 7666 C CA . VAL B 1 240 ? 4.98 37.719 -2.828 1 58.59 240 VAL B CA 1
ATOM 7667 C C . VAL B 1 240 ? 4.992 37.75 -4.355 1 58.59 240 VAL B C 1
ATOM 7669 O O . VAL B 1 240 ? 4.809 36.719 -5.016 1 58.59 240 VAL B O 1
ATOM 7672 N N . GLY B 1 241 ? 4.945 38.844 -5.031 1 54.5 241 GLY B N 1
ATOM 7673 C CA . GLY B 1 241 ? 5.184 39.031 -6.453 1 54.5 241 GLY B CA 1
ATOM 7674 C C . GLY B 1 241 ? 3.922 38.938 -7.289 1 54.5 241 GLY B C 1
ATOM 7675 O O . GLY B 1 241 ? 2.877 38.5 -6.793 1 54.5 241 GLY B O 1
ATOM 7676 N N . TRP B 1 242 ? 3.578 39.688 -8.234 1 49.19 242 TRP B N 1
ATOM 7677 C CA . TRP B 1 242 ? 2.48 40.094 -9.109 1 49.19 242 TRP B CA 1
ATOM 7678 C C . TRP B 1 242 ? 1.859 38.875 -9.797 1 49.19 242 TRP B C 1
ATOM 7680 O O . TRP B 1 242 ? 1.245 39 -10.859 1 49.19 242 TRP B O 1
ATOM 7690 N N . LEU B 1 243 ? 2.199 37.625 -9.578 1 51.16 243 LEU B N 1
ATOM 7691 C CA . LEU B 1 243 ? 1.491 36.875 -10.617 1 51.16 243 LEU B CA 1
ATOM 7692 C C . LEU B 1 243 ? -0.015 36.906 -10.383 1 51.16 243 LEU B C 1
ATOM 7694 O O . LEU B 1 243 ? -0.5 36.375 -9.383 1 51.16 243 LEU B O 1
ATOM 7698 N N . GLU B 1 244 ? -0.595 38 -10.641 1 47.62 244 GLU B N 1
ATOM 7699 C CA . GLU B 1 244 ? -2.027 38.25 -10.57 1 47.62 244 GLU B CA 1
ATOM 7700 C C . GLU B 1 244 ? -2.844 37 -10.844 1 47.62 244 GLU B C 1
ATOM 7702 O O . GLU B 1 244 ? -3.959 36.844 -10.344 1 47.62 244 GLU B O 1
ATOM 7707 N N . ASP B 1 245 ? -2.426 36.156 -11.797 1 54.75 245 ASP B N 1
ATOM 7708 C CA . ASP B 1 245 ? -3.365 35.188 -12.305 1 54.75 245 ASP B CA 1
ATOM 7709 C C . ASP B 1 245 ? -3.34 33.906 -11.453 1 54.75 245 ASP B C 1
ATOM 7711 O O . ASP B 1 245 ? -2.301 33.25 -11.336 1 54.75 245 ASP B O 1
ATOM 7715 N N . ASP B 1 246 ? -4.301 33.719 -10.555 1 59.59 246 ASP B N 1
ATOM 7716 C CA . ASP B 1 246 ? -4.578 32.562 -9.703 1 59.59 246 ASP B CA 1
ATOM 7717 C C . ASP B 1 246 ? -4.516 31.25 -10.5 1 59.59 246 ASP B C 1
ATOM 7719 O O . ASP B 1 246 ? -4.488 30.172 -9.922 1 59.59 246 ASP B O 1
ATOM 7723 N N . GLN B 1 247 ? -4.309 31.359 -11.789 1 68.75 247 GLN B N 1
ATOM 7724 C CA . GLN B 1 247 ? -4.5 30.141 -12.562 1 68.75 247 GLN B CA 1
ATOM 7725 C C . GLN B 1 247 ? -3.18 29.641 -13.148 1 68.75 247 GLN B C 1
ATOM 7727 O O . GLN B 1 247 ? -3.145 28.625 -13.844 1 68.75 247 GLN B O 1
ATOM 7732 N N . GLY B 1 248 ? -2.098 30.312 -12.664 1 83.38 248 GLY B N 1
ATOM 7733 C CA . GLY B 1 248 ? -0.815 29.953 -13.25 1 83.38 248 GLY B CA 1
ATOM 7734 C C . GLY B 1 248 ? -0.36 28.547 -12.867 1 83.38 248 GLY B C 1
ATOM 7735 O O . GLY B 1 248 ? 0.133 27.797 -13.719 1 83.38 248 GLY B O 1
ATOM 7736 N N . HIS B 1 249 ? -0.555 28.203 -11.633 1 90.88 249 HIS B N 1
ATOM 7737 C CA . HIS B 1 249 ? -0.083 26.891 -11.195 1 90.88 249 HIS B CA 1
ATOM 7738 C C . HIS B 1 249 ? -0.877 25.766 -11.859 1 90.88 249 HIS B C 1
ATOM 7740 O O . HIS B 1 249 ? -0.346 24.672 -12.094 1 90.88 249 HIS B O 1
ATOM 7746 N N . GLN B 1 250 ? -2.098 26.094 -12.297 1 91.56 250 GLN B N 1
ATOM 7747 C CA . GLN B 1 250 ? -2.938 25.078 -12.945 1 91.56 250 GLN B CA 1
ATOM 7748 C C . GLN B 1 250 ? -2.445 24.781 -14.352 1 91.56 250 GLN B C 1
ATOM 7750 O O . GLN B 1 250 ? -2.564 23.656 -14.828 1 91.56 250 GLN B O 1
ATOM 7755 N N . ILE B 1 251 ? -1.9 25.797 -14.977 1 92.94 251 ILE B N 1
ATOM 7756 C CA . ILE B 1 251 ? -1.368 25.609 -16.312 1 92.94 251 ILE B CA 1
ATOM 7757 C C . ILE B 1 251 ? -0.162 24.672 -16.281 1 92.94 251 ILE B C 1
ATOM 7759 O O . ILE B 1 251 ? -0.076 23.719 -17.062 1 92.94 251 ILE B O 1
ATOM 7763 N N . PHE B 1 252 ? 0.749 24.953 -15.352 1 95.12 252 PHE B N 1
ATOM 7764 C CA . PHE B 1 252 ? 1.958 24.156 -15.25 1 95.12 252 PHE B CA 1
ATOM 7765 C C . PHE B 1 252 ? 1.615 22.703 -14.875 1 95.12 252 PHE B C 1
ATOM 7767 O O . PHE B 1 252 ? 2.207 21.766 -15.406 1 95.12 252 PHE B O 1
ATOM 7774 N N . GLN B 1 253 ? 0.689 22.562 -13.945 1 94.38 253 GLN B N 1
ATOM 7775 C CA . GLN B 1 253 ? 0.321 21.203 -13.547 1 94.38 253 GLN B CA 1
ATOM 7776 C C . GLN B 1 253 ? -0.367 20.469 -14.695 1 94.38 253 GLN B C 1
ATOM 7778 O O . GLN B 1 253 ? -0.18 19.25 -14.859 1 94.38 253 GLN B O 1
ATOM 7783 N N . SER B 1 254 ? -1.199 21.141 -15.484 1 93.56 254 SER B N 1
ATOM 7784 C CA . SER B 1 254 ? -1.831 20.516 -16.641 1 93.56 254 SER B CA 1
ATOM 7785 C C . SER B 1 254 ? -0.789 20.031 -17.641 1 93.56 254 SER B C 1
ATOM 7787 O O . SER B 1 254 ? -0.901 18.938 -18.188 1 93.56 254 SER B O 1
ATOM 7789 N N . ARG B 1 255 ? 0.208 20.859 -17.891 1 94.94 255 ARG B N 1
ATOM 7790 C CA . ARG B 1 255 ? 1.294 20.469 -18.781 1 94.94 255 ARG B CA 1
ATOM 7791 C C . ARG B 1 255 ? 1.991 19.219 -18.266 1 94.94 255 ARG B C 1
ATOM 7793 O O . ARG B 1 255 ? 2.289 18.312 -19.047 1 94.94 255 ARG B O 1
ATOM 7800 N N . ALA B 1 256 ? 2.242 19.203 -16.984 1 95.5 256 ALA B N 1
ATOM 7801 C CA . ALA B 1 256 ? 2.941 18.062 -16.391 1 95.5 256 ALA B CA 1
ATOM 7802 C C . ALA B 1 256 ? 2.143 16.766 -16.562 1 95.5 256 ALA B C 1
ATOM 7804 O O . ALA B 1 256 ? 2.709 15.719 -16.859 1 95.5 256 ALA B O 1
ATOM 7805 N N . GLN B 1 257 ? 0.867 16.797 -16.344 1 93.44 257 GLN B N 1
ATOM 7806 C CA . GLN B 1 257 ? 0.031 15.609 -16.453 1 93.44 257 GLN B CA 1
ATOM 7807 C C . GLN B 1 257 ? -0.031 15.117 -17.891 1 93.44 257 GLN B C 1
ATOM 7809 O O . GLN B 1 257 ? -0.001 13.906 -18.141 1 93.44 257 GLN B O 1
ATOM 7814 N N . ILE B 1 258 ? -0.09 16.047 -18.828 1 92 258 ILE B N 1
ATOM 7815 C CA . ILE B 1 258 ? -0.123 15.68 -20.234 1 92 258 ILE B CA 1
ATOM 7816 C C . ILE B 1 258 ? 1.195 15.016 -20.625 1 92 258 ILE B C 1
ATOM 7818 O O . ILE B 1 258 ? 1.205 14.031 -21.359 1 92 258 ILE B O 1
ATOM 7822 N N . LEU B 1 259 ? 2.256 15.461 -20.031 1 91.88 259 LEU B N 1
ATOM 7823 C CA . LEU B 1 259 ? 3.592 15.047 -20.453 1 91.88 259 LEU B CA 1
ATOM 7824 C C . LEU B 1 259 ? 3.996 13.75 -19.766 1 91.88 259 LEU B C 1
ATOM 7826 O O . LEU B 1 259 ? 4.746 12.945 -20.344 1 91.88 259 LEU B O 1
ATOM 7830 N N . GLY B 1 260 ? 3.518 13.555 -18.562 1 90.25 260 GLY B N 1
ATOM 7831 C CA . GLY B 1 260 ? 4.172 12.469 -17.844 1 90.25 260 GLY B CA 1
ATOM 7832 C C . GLY B 1 260 ? 3.225 11.68 -16.969 1 90.25 260 GLY B C 1
ATOM 7833 O O . GLY B 1 260 ? 3.654 10.797 -16.219 1 90.25 260 GLY B O 1
ATOM 7834 N N . PHE B 1 261 ? 1.986 11.914 -16.938 1 87.19 261 PHE B N 1
ATOM 7835 C CA . PHE B 1 261 ? 1.055 11.195 -16.078 1 87.19 261 PHE B CA 1
ATOM 7836 C C . PHE B 1 261 ? -0.157 10.719 -16.859 1 87.19 261 PHE B C 1
ATOM 7838 O O . PHE B 1 261 ? -1.295 10.859 -16.406 1 87.19 261 PHE B O 1
ATOM 7845 N N . SER B 1 262 ? 0.164 10.211 -18 1 80.88 262 SER B N 1
ATOM 7846 C CA . SER B 1 262 ? -0.88 9.617 -18.828 1 80.88 262 SER B CA 1
ATOM 7847 C C . SER B 1 262 ? -1.077 8.141 -18.484 1 80.88 262 SER B C 1
ATOM 7849 O O . SER B 1 262 ? -0.323 7.574 -17.703 1 80.88 262 SER B O 1
ATOM 7851 N N . GLY B 1 263 ? -2.125 7.559 -19.031 1 76.06 263 GLY B N 1
ATOM 7852 C CA . GLY B 1 263 ? -2.4 6.145 -18.812 1 76.06 263 GLY B CA 1
ATOM 7853 C C . GLY B 1 263 ? -1.208 5.254 -19.094 1 76.06 263 GLY B C 1
ATOM 7854 O O . GLY B 1 263 ? -0.752 4.516 -18.219 1 76.06 263 GLY B O 1
ATOM 7855 N N . PRO B 1 264 ? -0.688 5.375 -20.203 1 75.12 264 PRO B N 1
ATOM 7856 C CA . PRO B 1 264 ? 0.465 4.543 -20.562 1 75.12 264 PRO B CA 1
ATOM 7857 C C . PRO B 1 264 ? 1.648 4.738 -19.609 1 75.12 264 PRO B C 1
ATOM 7859 O O . PRO B 1 264 ? 2.412 3.803 -19.375 1 75.12 264 PRO B O 1
ATOM 7862 N N . ASP B 1 265 ? 1.739 5.883 -19.047 1 75.94 265 ASP B N 1
ATOM 7863 C CA . ASP B 1 265 ? 2.83 6.137 -18.109 1 75.94 265 ASP B CA 1
ATOM 7864 C C . ASP B 1 265 ? 2.65 5.328 -16.828 1 75.94 265 ASP B C 1
ATOM 7866 O O . ASP B 1 265 ? 3.629 4.875 -16.234 1 75.94 265 ASP B O 1
ATOM 7870 N N . LEU B 1 266 ? 1.467 5.184 -16.516 1 76.5 266 LEU B N 1
ATOM 7871 C CA . LEU B 1 266 ? 1.183 4.527 -15.242 1 76.5 266 LEU B CA 1
ATOM 7872 C C . LEU B 1 266 ? 1.251 3.01 -15.391 1 76.5 266 LEU B C 1
ATOM 7874 O O . LEU B 1 266 ? 1.465 2.297 -14.406 1 76.5 266 LEU B O 1
ATOM 7878 N N . VAL B 1 267 ? 1.027 2.59 -16.562 1 76.19 267 VAL B N 1
ATOM 7879 C CA . VAL B 1 267 ? 1.086 1.159 -16.844 1 76.19 267 VAL B CA 1
ATOM 7880 C C . VAL B 1 267 ? 2.523 0.75 -17.141 1 76.19 267 VAL B C 1
ATOM 7882 O O . VAL B 1 267 ? 2.92 -0.39 -16.891 1 76.19 267 VAL B O 1
ATOM 7885 N N . SER B 1 268 ? 3.264 1.734 -17.516 1 72.62 268 SER B N 1
ATOM 7886 C CA . SER B 1 268 ? 4.648 1.436 -17.859 1 72.62 268 SER B CA 1
ATOM 7887 C C . SER B 1 268 ? 5.477 1.144 -16.625 1 72.62 268 SER B C 1
ATOM 7889 O O . SER B 1 268 ? 5.02 1.363 -15.5 1 72.62 268 SER B O 1
ATOM 7891 N N . LEU B 1 269 ? 6.582 0.611 -16.875 1 69.62 269 LEU B N 1
ATOM 7892 C CA . LEU B 1 269 ? 7.496 0.254 -15.789 1 69.62 269 LEU B CA 1
ATOM 7893 C C . LEU B 1 269 ? 7.953 1.496 -15.031 1 69.62 269 LEU B C 1
ATOM 7895 O O . LEU B 1 269 ? 8.438 2.455 -15.641 1 69.62 269 LEU B O 1
ATOM 7899 N N . PRO B 1 270 ? 7.734 1.433 -13.82 1 75.25 270 PRO B N 1
ATOM 7900 C CA . PRO B 1 270 ? 8.102 2.646 -13.094 1 75.25 270 PRO B CA 1
ATOM 7901 C C . PRO B 1 270 ? 9.609 2.848 -13 1 75.25 270 PRO B C 1
ATOM 7903 O O . PRO B 1 270 ? 10.352 1.886 -12.789 1 75.25 270 PRO B O 1
ATOM 7906 N N . ASP B 1 271 ? 10.016 3.988 -13.391 1 85.38 271 ASP B N 1
ATOM 7907 C CA . ASP B 1 271 ? 11.391 4.422 -13.164 1 85.38 271 ASP B CA 1
ATOM 7908 C C . ASP B 1 271 ? 11.445 5.582 -12.172 1 85.38 271 ASP B C 1
ATOM 7910 O O . ASP B 1 271 ? 10.422 5.961 -11.594 1 85.38 271 ASP B O 1
ATOM 7914 N N . LEU B 1 272 ? 12.648 6.02 -11.93 1 89.5 272 LEU B N 1
ATOM 7915 C CA . LEU B 1 272 ? 12.844 7.051 -10.914 1 89.5 272 LEU B CA 1
ATOM 7916 C C . LEU B 1 272 ? 12.102 8.328 -11.297 1 89.5 272 LEU B C 1
ATOM 7918 O O . LEU B 1 272 ? 11.523 8.992 -10.438 1 89.5 272 LEU B O 1
ATOM 7922 N N . LEU B 1 273 ? 12.117 8.68 -12.57 1 91.62 273 LEU B N 1
ATOM 7923 C CA . LEU B 1 273 ? 11.461 9.898 -13.031 1 91.62 273 LEU B CA 1
ATOM 7924 C C . LEU B 1 273 ? 9.953 9.82 -12.805 1 91.62 273 LEU B C 1
ATOM 7926 O O . LEU B 1 273 ? 9.328 10.805 -12.414 1 91.62 273 LEU B O 1
ATOM 7930 N N . GLN B 1 274 ? 9.422 8.641 -13.086 1 92 274 GLN B N 1
ATOM 7931 C CA . GLN B 1 274 ? 7.98 8.484 -12.891 1 92 274 GLN B CA 1
ATOM 7932 C C . GLN B 1 274 ? 7.613 8.625 -11.414 1 92 274 GLN B C 1
ATOM 7934 O O . GLN B 1 274 ? 6.547 9.156 -11.086 1 92 274 GLN B O 1
ATOM 7939 N N . ILE B 1 275 ? 8.445 8.109 -10.539 1 94.75 275 ILE B N 1
ATOM 7940 C CA . ILE B 1 275 ? 8.219 8.273 -9.109 1 94.75 275 ILE B CA 1
ATOM 7941 C C . ILE B 1 275 ? 8.227 9.758 -8.75 1 94.75 275 ILE B C 1
ATOM 7943 O O . ILE B 1 275 ? 7.352 10.234 -8.023 1 94.75 275 ILE B O 1
ATOM 7947 N N . GLN B 1 276 ? 9.18 10.469 -9.258 1 96.5 276 GLN B N 1
ATOM 7948 C CA . GLN B 1 276 ? 9.32 11.898 -8.977 1 96.5 27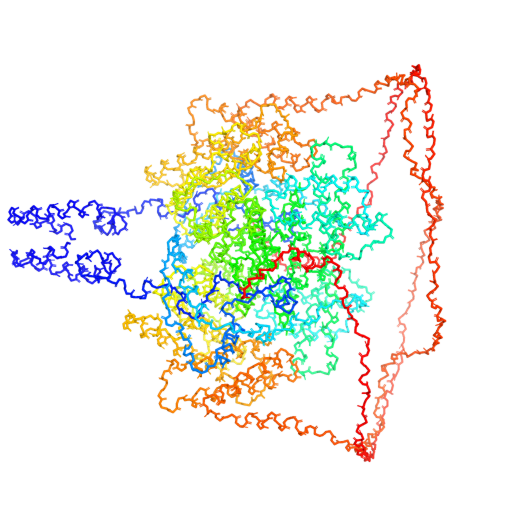6 GLN B CA 1
ATOM 7949 C C . GLN B 1 276 ? 8.117 12.68 -9.5 1 96.5 276 GLN B C 1
ATOM 7951 O O . GLN B 1 276 ? 7.602 13.562 -8.805 1 96.5 276 GLN B O 1
ATOM 7956 N N . ILE B 1 277 ? 7.668 12.352 -10.742 1 96.19 277 ILE B N 1
ATOM 7957 C CA . ILE B 1 277 ? 6.488 13 -11.297 1 96.19 277 ILE B CA 1
ATOM 7958 C C . ILE B 1 277 ? 5.281 12.75 -10.391 1 96.19 277 ILE B C 1
ATOM 7960 O O . ILE B 1 277 ? 4.555 13.688 -10.039 1 96.19 277 ILE B O 1
ATOM 7964 N N . THR B 1 278 ? 5.102 11.5 -10 1 95.44 278 THR B N 1
ATOM 7965 C CA . THR B 1 278 ? 3.928 11.094 -9.242 1 95.44 278 THR B CA 1
ATOM 7966 C C . THR B 1 278 ? 3.922 11.75 -7.863 1 95.44 278 THR B C 1
ATOM 7968 O O . THR B 1 278 ? 2.895 12.266 -7.422 1 95.44 278 THR B O 1
ATOM 7971 N N . VAL B 1 279 ? 5.02 11.828 -7.188 1 97.69 279 VAL B N 1
ATOM 7972 C CA . VAL B 1 279 ? 5.055 12.359 -5.828 1 97.69 279 VAL B CA 1
ATOM 7973 C C . VAL B 1 279 ? 4.949 13.883 -5.871 1 97.69 279 VAL B C 1
ATOM 7975 O O . VAL B 1 279 ? 4.34 14.492 -4.988 1 97.69 279 VAL B O 1
ATOM 7978 N N . LEU B 1 280 ? 5.586 14.508 -6.855 1 98.38 280 LEU B N 1
ATOM 7979 C CA . LEU B 1 280 ? 5.469 15.953 -6.973 1 98.38 280 LEU B CA 1
ATOM 7980 C C . LEU B 1 280 ? 4.035 16.359 -7.289 1 98.38 280 LEU B C 1
ATOM 7982 O O . LEU B 1 280 ? 3.555 17.391 -6.809 1 98.38 280 LEU B O 1
ATOM 7986 N N . LEU B 1 281 ? 3.404 15.586 -8.125 1 96.62 281 LEU B N 1
ATOM 7987 C CA . LEU B 1 281 ? 1.996 15.844 -8.406 1 96.62 281 LEU B CA 1
ATOM 7988 C C . LEU B 1 281 ? 1.157 15.695 -7.141 1 96.62 281 LEU B C 1
ATOM 7990 O O . LEU B 1 281 ? 0.245 16.5 -6.902 1 96.62 281 LEU B O 1
ATOM 7994 N N . ALA B 1 282 ? 1.42 14.688 -6.359 1 96.81 282 ALA B N 1
ATOM 7995 C CA . ALA B 1 282 ? 0.73 14.5 -5.086 1 96.81 282 ALA B CA 1
ATOM 7996 C C . ALA B 1 282 ? 0.947 15.703 -4.168 1 96.81 282 ALA B C 1
ATOM 7998 O O . ALA B 1 282 ? 0.007 16.188 -3.533 1 96.81 282 ALA B O 1
ATOM 7999 N N . PHE B 1 283 ? 2.189 16.156 -4.113 1 98.31 283 PHE B N 1
ATOM 8000 C CA . PHE B 1 283 ? 2.504 17.312 -3.277 1 98.31 283 PHE B CA 1
ATOM 8001 C C . PHE B 1 283 ? 1.731 18.531 -3.736 1 98.31 283 PHE B C 1
ATOM 8003 O O . PHE B 1 283 ? 1.23 19.312 -2.914 1 98.31 283 PHE B O 1
ATOM 8010 N N . TYR B 1 284 ? 1.674 18.719 -5.031 1 96.69 284 TYR B N 1
ATOM 8011 C CA . TYR B 1 284 ? 0.914 19.828 -5.586 1 96.69 284 TYR B CA 1
ATOM 8012 C C . TYR B 1 284 ? -0.542 19.766 -5.137 1 96.69 284 TYR B C 1
ATOM 8014 O O . TYR B 1 284 ? -1.08 20.75 -4.629 1 96.69 284 TYR B O 1
ATOM 8022 N N . PHE B 1 285 ? -1.188 18.656 -5.336 1 94.88 285 PHE B N 1
ATOM 8023 C CA . PHE B 1 285 ? -2.586 18.516 -4.941 1 94.88 285 PHE B CA 1
ATOM 8024 C C . PHE B 1 285 ? -2.746 18.719 -3.439 1 94.88 285 PHE B C 1
ATOM 8026 O O . PHE B 1 285 ? -3.748 19.266 -2.984 1 94.88 285 PHE B O 1
ATOM 8033 N N . PHE B 1 286 ? -1.827 18.234 -2.672 1 96.38 286 PHE B N 1
ATOM 8034 C CA . PHE B 1 286 ? -1.821 18.422 -1.226 1 96.38 286 PHE B CA 1
ATOM 8035 C C . PHE B 1 286 ? -1.83 19.891 -0.871 1 96.38 286 PHE B C 1
ATOM 8037 O O . PHE B 1 286 ? -2.594 20.328 -0.004 1 96.38 286 PHE B O 1
ATOM 8044 N N . SER B 1 287 ? -1.021 20.656 -1.593 1 95.5 287 SER B N 1
ATOM 8045 C CA . SER B 1 287 ? -0.859 22.078 -1.302 1 95.5 287 SER B CA 1
ATOM 8046 C C . SER B 1 287 ? -2.104 22.875 -1.695 1 95.5 287 SER B C 1
ATOM 8048 O O . SER B 1 287 ? -2.383 23.922 -1.12 1 95.5 287 SER B O 1
ATOM 8050 N N . VAL B 1 288 ? -2.873 22.375 -2.684 1 92.81 288 VAL B N 1
ATOM 8051 C CA . VAL B 1 288 ? -4.035 23.125 -3.146 1 92.81 288 VAL B CA 1
ATOM 8052 C C . VAL B 1 288 ? -5.289 22.625 -2.428 1 92.81 288 VAL B C 1
ATOM 8054 O O . VAL B 1 288 ? -6.391 23.125 -2.676 1 92.81 288 VAL B O 1
ATOM 8057 N N . GLY B 1 289 ? -5.184 21.656 -1.584 1 92.88 289 GLY B N 1
ATOM 8058 C CA . GLY B 1 289 ? -6.277 21.266 -0.708 1 92.88 289 GLY B CA 1
ATOM 8059 C C . GLY B 1 289 ? -7.031 20.047 -1.205 1 92.88 289 GLY B C 1
ATOM 8060 O O . GLY B 1 289 ? -8.062 19.672 -0.64 1 92.88 289 GLY B O 1
ATOM 8061 N N . HIS B 1 290 ? -6.582 19.406 -2.311 1 92.5 290 HIS B N 1
ATOM 8062 C CA . HIS B 1 290 ? -7.164 18.156 -2.771 1 92.5 290 HIS B CA 1
ATOM 8063 C C . HIS B 1 290 ? -6.516 16.953 -2.076 1 92.5 290 HIS B C 1
ATOM 8065 O O . HIS B 1 290 ? -5.715 16.234 -2.68 1 92.5 290 HIS B O 1
ATOM 8071 N N . ILE B 1 291 ? -6.973 16.719 -0.894 1 93.81 291 ILE B N 1
ATOM 8072 C CA . ILE B 1 291 ? -6.285 15.812 0.016 1 93.81 291 ILE B CA 1
ATOM 8073 C C . ILE B 1 291 ? -6.508 14.367 -0.427 1 93.81 291 ILE B C 1
ATOM 8075 O O . ILE B 1 291 ? -5.586 13.555 -0.403 1 93.81 291 ILE B O 1
ATOM 8079 N N . ASN B 1 292 ? -7.738 13.977 -0.817 1 91.38 292 ASN B N 1
ATOM 8080 C CA . ASN B 1 292 ? -8.047 12.625 -1.259 1 91.38 292 ASN B CA 1
ATOM 8081 C C . ASN B 1 292 ? -7.227 12.234 -2.488 1 91.38 292 ASN B C 1
ATOM 8083 O O . ASN B 1 292 ? -6.688 11.133 -2.557 1 91.38 292 ASN B O 1
ATOM 8087 N N . ARG B 1 293 ? -7.141 13.141 -3.426 1 91.75 293 ARG B N 1
ATOM 8088 C CA . ARG B 1 293 ? -6.359 12.891 -4.633 1 91.75 293 ARG B CA 1
ATOM 8089 C C . ARG B 1 293 ? -4.875 12.758 -4.309 1 91.75 293 ARG B C 1
ATOM 8091 O O . ARG B 1 293 ? -4.199 11.859 -4.824 1 91.75 293 ARG B O 1
ATOM 8098 N N . ALA B 1 294 ? -4.402 13.734 -3.537 1 95.25 294 ALA B N 1
ATOM 8099 C CA . ALA B 1 294 ? -2.998 13.703 -3.137 1 95.25 294 ALA B CA 1
ATOM 8100 C C . ALA B 1 294 ? -2.652 12.375 -2.461 1 95.25 294 ALA B C 1
ATOM 8102 O O . ALA B 1 294 ? -1.623 11.773 -2.764 1 95.25 294 ALA B O 1
ATOM 8103 N N . TRP B 1 295 ? -3.555 11.938 -1.557 1 95.25 295 TRP B N 1
ATOM 8104 C CA . TRP B 1 295 ? -3.352 10.695 -0.821 1 95.25 295 TRP B CA 1
ATOM 8105 C C . TRP B 1 295 ? -3.303 9.5 -1.77 1 95.25 295 TRP B C 1
ATOM 8107 O O . TRP B 1 295 ? -2.439 8.633 -1.639 1 95.25 295 TRP B O 1
ATOM 8117 N N . ALA B 1 296 ? -4.199 9.414 -2.709 1 93 296 ALA B N 1
ATOM 8118 C CA . ALA B 1 296 ? -4.246 8.312 -3.658 1 93 296 ALA B CA 1
ATOM 8119 C C . ALA B 1 296 ? -2.982 8.273 -4.516 1 93 296 ALA B C 1
ATOM 8121 O O . ALA B 1 296 ? -2.418 7.199 -4.754 1 93 296 ALA B O 1
ATOM 8122 N N . ILE B 1 297 ? -2.504 9.414 -4.941 1 93.94 297 ILE B N 1
ATOM 8123 C CA . ILE B 1 297 ? -1.375 9.5 -5.863 1 93.94 297 ILE B CA 1
ATOM 8124 C C . ILE B 1 297 ? -0.079 9.18 -5.121 1 93.94 297 ILE B C 1
ATOM 8126 O O . ILE B 1 297 ? 0.809 8.523 -5.668 1 93.94 297 ILE B O 1
ATOM 8130 N N . VAL B 1 298 ? 0.05 9.711 -3.902 1 96.69 298 VAL B N 1
ATOM 8131 C CA . VAL B 1 298 ? 1.278 9.422 -3.166 1 96.69 298 VAL B CA 1
ATOM 8132 C C . VAL B 1 298 ? 1.391 7.922 -2.908 1 96.69 298 VAL B C 1
ATOM 8134 O O . VAL B 1 298 ? 2.49 7.367 -2.918 1 96.69 298 VAL B O 1
ATOM 8137 N N . GLY B 1 299 ? 0.262 7.27 -2.658 1 94.38 299 GLY B N 1
ATOM 8138 C CA . GLY B 1 299 ? 0.277 5.824 -2.531 1 94.38 299 GLY B CA 1
ATOM 8139 C C . GLY B 1 299 ? 0.824 5.121 -3.76 1 94.38 299 GLY B C 1
ATOM 8140 O O . GLY B 1 299 ? 1.55 4.133 -3.645 1 94.38 299 GLY B O 1
ATOM 8141 N N . THR B 1 300 ? 0.477 5.602 -4.906 1 93.06 300 THR B N 1
ATOM 8142 C CA . THR B 1 300 ? 0.998 5.055 -6.156 1 93.06 300 THR B CA 1
ATOM 8143 C C . THR B 1 300 ? 2.508 5.25 -6.242 1 93.06 300 THR B C 1
ATOM 8145 O O . THR B 1 300 ? 3.229 4.367 -6.711 1 93.06 300 THR B O 1
ATOM 8148 N N . ALA B 1 301 ? 2.961 6.398 -5.836 1 95.44 301 ALA B N 1
ATOM 8149 C CA . ALA B 1 301 ? 4.398 6.664 -5.836 1 95.44 301 ALA B CA 1
ATOM 8150 C C . ALA B 1 301 ? 5.137 5.668 -4.945 1 95.44 301 ALA B C 1
ATOM 8152 O O . ALA B 1 301 ? 6.219 5.191 -5.297 1 95.44 301 ALA B O 1
ATOM 8153 N N . ILE B 1 302 ? 4.578 5.371 -3.795 1 95.94 302 ILE B N 1
ATOM 8154 C CA . ILE B 1 302 ? 5.188 4.422 -2.867 1 95.94 302 ILE B CA 1
ATOM 8155 C C . ILE B 1 302 ? 5.23 3.035 -3.504 1 95.94 302 ILE B C 1
ATOM 8157 O O . ILE B 1 302 ? 6.223 2.314 -3.365 1 95.94 302 ILE B O 1
ATOM 8161 N N . ARG B 1 303 ? 4.148 2.682 -4.172 1 94.12 303 ARG B N 1
ATOM 8162 C CA . ARG B 1 303 ? 4.102 1.397 -4.863 1 94.12 303 ARG B CA 1
ATOM 8163 C C . ARG B 1 303 ? 5.219 1.295 -5.898 1 94.12 303 ARG B C 1
ATOM 8165 O O . ARG B 1 303 ? 5.883 0.263 -6.004 1 94.12 303 ARG B O 1
ATOM 8172 N N . PHE B 1 304 ? 5.418 2.359 -6.664 1 93.19 304 PHE B N 1
ATOM 8173 C CA . PHE B 1 304 ? 6.496 2.398 -7.641 1 93.19 304 PHE B CA 1
ATOM 8174 C C . PHE B 1 304 ? 7.855 2.301 -6.953 1 93.19 304 PHE B C 1
ATOM 8176 O O . PHE B 1 304 ? 8.758 1.621 -7.441 1 93.19 304 PHE B O 1
ATOM 8183 N N . ALA B 1 305 ? 7.98 2.99 -5.871 1 94.62 305 ALA B N 1
ATOM 8184 C CA . ALA B 1 305 ? 9.242 2.967 -5.133 1 94.62 305 ALA B CA 1
ATOM 8185 C C . ALA B 1 305 ? 9.555 1.56 -4.633 1 94.62 305 ALA B C 1
ATOM 8187 O O . ALA B 1 305 ? 10.711 1.133 -4.648 1 94.62 305 ALA B O 1
ATOM 8188 N N . HIS B 1 306 ? 8.539 0.818 -4.148 1 93.69 306 HIS B N 1
ATOM 8189 C CA . HIS B 1 306 ? 8.727 -0.581 -3.779 1 93.69 306 HIS B CA 1
ATOM 8190 C C . HIS B 1 306 ? 9.211 -1.403 -4.969 1 93.69 306 HIS B C 1
ATOM 8192 O O . HIS B 1 306 ? 10.031 -2.309 -4.809 1 93.69 306 HIS B O 1
ATOM 8198 N N . GLY B 1 307 ? 8.625 -1.051 -6.113 1 91.56 307 GLY B N 1
ATOM 8199 C CA . GLY B 1 307 ? 8.992 -1.768 -7.32 1 91.56 307 GLY B CA 1
ATOM 8200 C C . GLY B 1 307 ? 10.453 -1.586 -7.699 1 91.56 307 GLY B C 1
ATOM 8201 O O . GLY B 1 307 ? 11.039 -2.449 -8.359 1 91.56 307 GLY B O 1
ATOM 8202 N N . LEU B 1 308 ? 11.055 -0.494 -7.234 1 90.81 308 LEU B N 1
ATOM 8203 C CA . LEU B 1 308 ? 12.461 -0.23 -7.527 1 90.81 308 LEU B CA 1
ATOM 8204 C C . LEU B 1 308 ? 13.344 -0.626 -6.352 1 90.81 308 LEU B C 1
ATOM 8206 O O . LEU B 1 308 ? 14.57 -0.465 -6.406 1 90.81 308 LEU B O 1
ATOM 8210 N N . GLY B 1 309 ? 12.773 -1.084 -5.277 1 91.12 309 GLY B N 1
ATOM 8211 C CA . GLY B 1 309 ? 13.523 -1.562 -4.129 1 91.12 309 GLY B CA 1
ATOM 8212 C C . GLY B 1 309 ? 14.07 -0.442 -3.264 1 91.12 309 GLY B C 1
ATOM 8213 O O . GLY B 1 309 ? 15.07 -0.621 -2.561 1 91.12 309 GLY B O 1
ATOM 8214 N N . LEU B 1 310 ? 13.445 0.771 -3.246 1 92.88 310 LEU B N 1
ATOM 8215 C CA . LEU B 1 310 ? 13.945 1.904 -2.475 1 92.88 310 LEU B CA 1
ATOM 8216 C C . LEU B 1 310 ? 13.734 1.681 -0.981 1 92.88 310 LEU B C 1
ATOM 8218 O O . LEU B 1 310 ? 14.352 2.357 -0.155 1 92.88 310 LEU B O 1
ATOM 8222 N N . HIS B 1 311 ? 12.875 0.754 -0.58 1 92.69 311 HIS B N 1
ATOM 8223 C CA . HIS B 1 311 ? 12.555 0.51 0.822 1 92.69 311 HIS B CA 1
ATOM 8224 C C . HIS B 1 311 ? 13.586 -0.407 1.473 1 92.69 311 HIS B C 1
ATOM 8226 O O . HIS B 1 311 ? 13.539 -0.633 2.684 1 92.69 311 HIS B O 1
ATOM 8232 N N . VAL B 1 312 ? 14.461 -0.947 0.663 1 91.25 312 VAL B N 1
ATOM 8233 C CA . VAL B 1 312 ? 15.484 -1.847 1.185 1 91.25 312 VAL B CA 1
ATOM 8234 C C . VAL B 1 312 ? 16.859 -1.218 1.004 1 91.25 312 VAL B C 1
ATOM 8236 O O . VAL B 1 312 ? 17.062 -0.393 0.11 1 91.25 312 VAL B O 1
ATOM 8239 N N . ARG B 1 313 ? 17.766 -1.625 1.786 1 87.81 313 ARG B N 1
ATOM 8240 C CA . ARG B 1 313 ? 19.125 -1.091 1.756 1 87.81 313 ARG B CA 1
ATOM 8241 C C . ARG B 1 313 ? 19.812 -1.421 0.436 1 87.81 313 ARG B C 1
ATOM 8243 O O . ARG B 1 313 ? 19.812 -2.572 -0.006 1 87.81 313 ARG B O 1
ATOM 8250 N N . ASN B 1 314 ? 20.359 -0.394 -0.161 1 85.56 314 ASN B N 1
ATOM 8251 C CA . ASN B 1 314 ? 21.094 -0.563 -1.416 1 85.56 314 ASN B CA 1
ATOM 8252 C C . ASN B 1 314 ? 22.562 -0.906 -1.173 1 85.56 314 ASN B C 1
ATOM 8254 O O . ASN B 1 314 ? 23.312 -0.082 -0.656 1 85.56 314 ASN B O 1
ATOM 8258 N N . GLU B 1 315 ? 23.016 -2.025 -1.602 1 79.75 315 GLU B N 1
ATOM 8259 C CA . GLU B 1 315 ? 24.406 -2.461 -1.42 1 79.75 315 GLU B CA 1
ATOM 8260 C C . GLU B 1 315 ? 25.078 -2.725 -2.762 1 79.75 315 GLU B C 1
ATOM 8262 O O . GLU B 1 315 ? 26.109 -3.395 -2.822 1 79.75 315 GLU B O 1
ATOM 8267 N N . HIS B 1 316 ? 24.484 -2.221 -3.727 1 78.12 316 HIS B N 1
ATOM 8268 C CA . HIS B 1 316 ? 25.125 -2.361 -5.031 1 78.12 316 HIS B CA 1
ATOM 8269 C C . HIS B 1 316 ? 26.469 -1.658 -5.066 1 78.12 316 HIS B C 1
ATOM 8271 O O . HIS B 1 316 ? 26.562 -0.461 -4.781 1 78.12 316 HIS B O 1
ATOM 8277 N N . PRO B 1 317 ? 27.453 -2.357 -5.395 1 75.06 317 PRO B N 1
ATOM 8278 C CA . PRO B 1 317 ? 28.797 -1.777 -5.344 1 75.06 317 PRO B CA 1
ATOM 8279 C C . PRO B 1 317 ? 29.016 -0.681 -6.383 1 75.06 317 PRO B C 1
ATOM 8281 O O . PRO B 1 317 ? 29.844 0.201 -6.195 1 75.06 317 PRO B O 1
ATOM 8284 N N . GLY B 1 318 ? 28.281 -0.694 -7.41 1 75.38 318 GLY B N 1
ATOM 8285 C CA . GLY B 1 318 ? 28.469 0.289 -8.461 1 75.38 318 GLY B CA 1
ATOM 8286 C C . GLY B 1 318 ? 27.781 1.611 -8.172 1 75.38 318 GLY B C 1
ATOM 8287 O O . GLY B 1 318 ? 28 2.598 -8.883 1 75.38 318 GLY B O 1
ATOM 8288 N N . THR B 1 319 ? 27.156 1.63 -7.113 1 81.25 319 THR B N 1
ATOM 8289 C CA . THR B 1 319 ? 26.438 2.854 -6.77 1 81.25 319 THR B CA 1
ATOM 8290 C C . THR B 1 319 ? 27.297 3.752 -5.887 1 81.25 319 THR B C 1
ATOM 8292 O O . THR B 1 319 ? 27.812 3.312 -4.855 1 81.25 319 THR B O 1
ATOM 8295 N N . SER B 1 320 ? 27.5 5.027 -6.316 1 83.62 320 SER B N 1
ATOM 8296 C CA . SER B 1 320 ? 28.266 5.98 -5.52 1 83.62 320 SER B CA 1
ATOM 8297 C C . SER B 1 320 ? 27.562 6.297 -4.207 1 83.62 320 SER B C 1
ATOM 8299 O O . SER B 1 320 ? 26.344 6.145 -4.098 1 83.62 320 SER B O 1
ATOM 8301 N N . ASN B 1 321 ? 28.281 6.738 -3.248 1 83.69 321 ASN B N 1
ATOM 8302 C CA . ASN B 1 321 ? 27.719 7.098 -1.949 1 83.69 321 ASN B CA 1
ATOM 8303 C C . ASN B 1 321 ? 26.719 8.242 -2.066 1 83.69 321 ASN B C 1
ATOM 8305 O O . ASN B 1 321 ? 25.688 8.242 -1.386 1 83.69 321 ASN B O 1
ATOM 8309 N N . THR B 1 322 ? 27.078 9.195 -2.852 1 86.69 322 THR B N 1
ATOM 8310 C CA . THR B 1 322 ? 26.188 10.336 -3.041 1 86.69 322 THR B CA 1
ATOM 8311 C C . THR B 1 322 ? 24.859 9.891 -3.65 1 86.69 322 THR B C 1
ATOM 8313 O O . THR B 1 322 ? 23.797 10.359 -3.24 1 86.69 322 THR B O 1
ATOM 8316 N N . LYS B 1 323 ? 25 9.031 -4.633 1 87.12 323 LYS B N 1
ATOM 8317 C CA . LYS B 1 323 ? 23.781 8.508 -5.254 1 87.12 323 LYS B CA 1
ATOM 8318 C C . LYS B 1 323 ? 22.953 7.695 -4.258 1 87.12 323 LYS B C 1
ATOM 8320 O O . LYS B 1 323 ? 21.734 7.812 -4.207 1 87.12 323 LYS B O 1
ATOM 8325 N N . ARG B 1 324 ? 23.578 6.879 -3.566 1 88.56 324 ARG B N 1
ATOM 8326 C CA . ARG B 1 324 ? 22.906 6.066 -2.551 1 88.56 324 ARG B CA 1
ATOM 8327 C C . ARG B 1 324 ? 22.188 6.941 -1.532 1 88.56 324 ARG B C 1
ATOM 8329 O O . ARG B 1 324 ? 21.031 6.688 -1.195 1 88.56 324 ARG B O 1
ATOM 8336 N N . GLU B 1 325 ? 22.875 7.945 -1.059 1 91 325 GLU B N 1
ATOM 8337 C CA . GLU B 1 325 ? 22.281 8.852 -0.077 1 91 325 GLU B CA 1
ATOM 8338 C C . GLU B 1 325 ? 21.109 9.617 -0.673 1 91 325 GLU B C 1
ATOM 8340 O O . GLU B 1 325 ? 20.125 9.891 0.016 1 91 325 GLU B O 1
ATOM 8345 N N . THR B 1 326 ? 21.25 9.992 -1.925 1 91.38 326 THR B N 1
ATOM 8346 C CA . THR B 1 326 ? 20.156 10.688 -2.6 1 91.38 326 THR B CA 1
ATOM 8347 C C . THR B 1 326 ? 18.906 9.82 -2.637 1 91.38 326 THR B C 1
ATOM 8349 O O . THR B 1 326 ? 17.797 10.312 -2.4 1 91.38 326 THR B O 1
ATOM 8352 N N . LEU B 1 327 ? 19.078 8.539 -2.912 1 92.62 327 LEU B N 1
ATOM 8353 C CA . LEU B 1 327 ? 17.953 7.613 -2.969 1 92.62 327 LEU B CA 1
ATOM 8354 C C . LEU B 1 327 ? 17.375 7.387 -1.579 1 92.62 327 LEU B C 1
ATOM 8356 O O . LEU B 1 327 ? 16.156 7.266 -1.427 1 92.62 327 LEU B O 1
ATOM 8360 N N . VAL B 1 328 ? 18.219 7.328 -0.579 1 93.81 328 VAL B N 1
ATOM 8361 C CA . VAL B 1 328 ? 17.766 7.172 0.8 1 93.81 328 VAL B CA 1
ATOM 8362 C C . VAL B 1 328 ? 16.906 8.367 1.204 1 93.81 328 VAL B C 1
ATOM 8364 O O . VAL B 1 328 ? 15.82 8.203 1.761 1 93.81 328 VAL B O 1
ATOM 8367 N N . ARG B 1 329 ? 17.438 9.539 0.934 1 95.5 329 ARG B N 1
ATOM 8368 C CA . ARG B 1 329 ? 16.703 10.758 1.281 1 95.5 329 ARG B CA 1
ATOM 8369 C C . ARG B 1 329 ? 15.375 10.836 0.543 1 95.5 329 ARG B C 1
ATOM 8371 O O . ARG B 1 329 ? 14.375 11.281 1.105 1 95.5 329 ARG B O 1
ATOM 8378 N N . MET B 1 330 ? 15.375 10.422 -0.683 1 96.31 330 MET B N 1
ATOM 8379 C CA . MET B 1 330 ? 14.133 10.406 -1.451 1 96.31 330 MET B CA 1
ATOM 8380 C C . MET B 1 330 ? 13.117 9.453 -0.827 1 96.31 330 MET B C 1
ATOM 8382 O O . MET B 1 330 ? 11.93 9.766 -0.741 1 96.31 330 MET B O 1
ATOM 8386 N N . TRP B 1 331 ? 13.531 8.242 -0.458 1 96.25 331 TRP B N 1
ATOM 8387 C CA . TRP B 1 331 ? 12.641 7.273 0.176 1 96.25 331 TRP B CA 1
ATOM 8388 C C . TRP B 1 331 ? 11.977 7.879 1.41 1 96.25 331 TRP B C 1
ATOM 8390 O O . TRP B 1 331 ? 10.758 7.77 1.586 1 96.25 331 TRP B O 1
ATOM 8400 N N . TRP B 1 332 ? 12.758 8.508 2.227 1 96.56 332 TRP B N 1
ATOM 8401 C CA . TRP B 1 332 ? 12.227 9.023 3.482 1 96.56 332 TRP B CA 1
ATOM 8402 C C . TRP B 1 332 ? 11.336 10.242 3.24 1 96.56 332 TRP B C 1
ATOM 8404 O O . TRP B 1 332 ? 10.43 10.516 4.023 1 96.56 332 TRP B O 1
ATOM 8414 N N . ALA B 1 333 ? 11.633 10.984 2.143 1 97.94 333 ALA B N 1
ATOM 8415 C CA . ALA B 1 333 ? 10.703 12.039 1.747 1 97.94 333 ALA B CA 1
ATOM 8416 C C . ALA B 1 333 ? 9.336 11.453 1.391 1 97.94 333 ALA B C 1
ATOM 8418 O O . ALA B 1 333 ? 8.305 11.969 1.82 1 97.94 333 ALA B O 1
ATOM 8419 N N . LEU B 1 334 ? 9.344 10.367 0.613 1 97.88 334 LEU B N 1
ATOM 8420 C CA . LEU B 1 334 ? 8.109 9.68 0.248 1 97.88 334 LEU B CA 1
ATOM 8421 C C . LEU B 1 334 ? 7.406 9.133 1.485 1 97.88 334 LEU B C 1
ATOM 8423 O O . LEU B 1 334 ? 6.191 9.281 1.63 1 97.88 334 LEU B O 1
ATOM 8427 N N . TYR B 1 335 ? 8.18 8.547 2.359 1 96.81 335 TYR B N 1
ATOM 8428 C CA . TYR B 1 335 ? 7.664 7.977 3.598 1 96.81 335 TYR B CA 1
ATOM 8429 C C . TYR B 1 335 ? 6.961 9.039 4.434 1 96.81 335 TYR B C 1
ATOM 8431 O O . TYR B 1 335 ? 5.84 8.82 4.902 1 96.81 335 TYR B O 1
ATOM 8439 N N . SER B 1 336 ? 7.586 10.164 4.578 1 97.56 336 SER B N 1
ATOM 8440 C CA . SER B 1 336 ? 7.055 11.234 5.414 1 97.56 336 SER B CA 1
ATOM 8441 C C . SER B 1 336 ? 5.781 11.828 4.812 1 97.56 336 SER B C 1
ATOM 8443 O O . SER B 1 336 ? 4.836 12.141 5.539 1 97.56 336 SER B O 1
ATOM 8445 N N . LEU B 1 337 ? 5.762 11.977 3.539 1 98.19 337 LEU B N 1
ATOM 8446 C CA . LEU B 1 337 ? 4.582 12.523 2.875 1 98.19 337 LEU B CA 1
ATOM 8447 C C . LEU B 1 337 ? 3.4 11.562 3.002 1 98.19 337 LEU B C 1
ATOM 8449 O O . LEU B 1 337 ? 2.279 11.984 3.291 1 98.19 337 LEU B O 1
ATOM 8453 N N . GLU B 1 338 ? 3.67 10.281 2.801 1 97.69 338 GLU B N 1
ATOM 8454 C CA . GLU B 1 338 ? 2.633 9.266 2.938 1 97.69 338 GLU B CA 1
ATOM 8455 C C . GLU B 1 338 ? 2.043 9.266 4.344 1 97.69 338 GLU B C 1
ATOM 8457 O O . GLU B 1 338 ? 0.823 9.227 4.512 1 97.69 338 GLU B O 1
ATOM 8462 N N . VAL B 1 339 ? 2.861 9.344 5.297 1 97.44 339 VAL B N 1
ATOM 8463 C CA . VAL B 1 339 ? 2.424 9.305 6.688 1 97.44 339 VAL B CA 1
ATOM 8464 C C . VAL B 1 339 ? 1.625 10.562 7.016 1 97.44 339 VAL B C 1
ATOM 8466 O O . VAL B 1 339 ? 0.576 10.484 7.66 1 97.44 339 VAL B O 1
ATOM 8469 N N . SER B 1 340 ? 2.137 11.672 6.555 1 97.19 340 SER B N 1
ATOM 8470 C CA . SER B 1 340 ? 1.472 12.945 6.832 1 97.19 340 SER B CA 1
ATOM 8471 C C . SER B 1 340 ? 0.075 12.977 6.219 1 97.19 340 SER B C 1
ATOM 8473 O O . SER B 1 340 ? -0.897 13.312 6.898 1 97.19 340 SER B O 1
ATOM 8475 N N . MET B 1 341 ? -0.061 12.609 5 1 96.75 341 MET B N 1
ATOM 8476 C CA . MET B 1 341 ? -1.347 12.672 4.312 1 96.75 341 MET B CA 1
ATOM 8477 C C . MET B 1 341 ? -2.311 11.625 4.863 1 96.75 341 MET B C 1
ATOM 8479 O O . MET B 1 341 ? -3.502 11.898 5.027 1 96.75 341 MET B O 1
ATOM 8483 N N . SER B 1 342 ? -1.79 10.438 5.094 1 96.94 342 SER B N 1
ATOM 8484 C CA . SER B 1 342 ? -2.637 9.375 5.637 1 96.94 342 SER B CA 1
ATOM 8485 C C . SER B 1 342 ? -3.139 9.734 7.031 1 96.94 342 SER B C 1
ATOM 8487 O O . SER B 1 342 ? -4.262 9.383 7.402 1 96.94 342 SER B O 1
ATOM 8489 N N . SER B 1 343 ? -2.334 10.383 7.828 1 96.25 343 SER B N 1
ATOM 8490 C CA . SER B 1 343 ? -2.742 10.797 9.172 1 96.25 343 SER B CA 1
ATOM 8491 C C . SER B 1 343 ? -3.816 11.875 9.109 1 96.25 343 SER B C 1
ATOM 8493 O O . SER B 1 343 ? -4.711 11.914 9.961 1 96.25 343 SER B O 1
ATOM 8495 N N . ILE B 1 344 ? -3.711 12.766 8.148 1 96.19 344 ILE B N 1
ATOM 8496 C CA . ILE B 1 344 ? -4.672 13.852 7.996 1 96.19 344 ILE B CA 1
ATOM 8497 C C . ILE B 1 344 ? -6.039 13.281 7.625 1 96.19 344 ILE B C 1
ATOM 8499 O O . ILE B 1 344 ? -7.062 13.703 8.164 1 96.19 344 ILE B O 1
ATOM 8503 N N . ILE B 1 345 ? -6.035 12.305 6.77 1 94 345 ILE B N 1
ATOM 8504 C CA . ILE B 1 345 ? -7.297 11.766 6.277 1 94 345 ILE B CA 1
ATOM 8505 C C . ILE B 1 345 ? -7.719 10.578 7.148 1 94 345 ILE B C 1
ATOM 8507 O O . ILE B 1 345 ? -8.883 10.18 7.137 1 94 345 ILE B O 1
ATOM 8511 N N . GLY B 1 346 ? -6.789 10 7.957 1 93.81 346 GLY B N 1
ATOM 8512 C CA . GLY B 1 346 ? -7.078 8.922 8.883 1 93.81 346 GLY B CA 1
ATOM 8513 C C . GLY B 1 346 ? -7.172 7.566 8.219 1 93.81 346 GLY B C 1
ATOM 8514 O O . GLY B 1 346 ? -7.906 6.688 8.672 1 93.81 346 GLY B O 1
ATOM 8515 N N . ARG B 1 347 ? -6.527 7.34 7.098 1 94.38 347 ARG B N 1
ATOM 8516 C CA . ARG B 1 347 ? -6.562 6.082 6.359 1 94.38 347 ARG B CA 1
ATOM 8517 C C . ARG B 1 347 ? -5.316 5.246 6.645 1 94.38 347 ARG B C 1
ATOM 8519 O O . ARG B 1 347 ? -4.359 5.738 7.246 1 94.38 347 ARG B O 1
ATOM 8526 N N . PRO B 1 348 ? -5.387 3.908 6.324 1 92.81 348 PRO B N 1
ATOM 8527 C CA . PRO B 1 348 ? -4.219 3.061 6.566 1 92.81 348 PRO B CA 1
ATOM 8528 C C . PRO B 1 348 ? -2.971 3.549 5.832 1 92.81 348 PRO B C 1
ATOM 8530 O O . PRO B 1 348 ? -3.062 3.984 4.68 1 92.81 348 PRO B O 1
ATOM 8533 N N . ILE B 1 349 ? -1.884 3.521 6.543 1 94.81 349 ILE B N 1
ATOM 8534 C CA . ILE B 1 349 ? -0.599 3.91 5.973 1 94.81 349 ILE B CA 1
ATOM 8535 C C . ILE B 1 349 ? 0.024 2.719 5.246 1 94.81 349 ILE B C 1
ATOM 8537 O O . ILE B 1 349 ? 0.09 1.616 5.793 1 94.81 349 ILE B O 1
ATOM 8541 N N . CYS B 1 350 ? 0.5 2.902 4.035 1 91.19 350 CYS B N 1
ATOM 8542 C CA . CYS B 1 350 ? 0.937 1.793 3.193 1 91.19 350 CYS B CA 1
ATOM 8543 C C . CYS B 1 350 ? 2.408 1.475 3.43 1 91.19 350 CYS B C 1
ATOM 8545 O O . CYS B 1 350 ? 2.912 0.458 2.951 1 91.19 350 CYS B O 1
ATOM 8547 N N . VAL B 1 351 ? 3.094 2.271 4.137 1 91.62 351 VAL B N 1
ATOM 8548 C CA . VAL B 1 351 ? 4.484 1.97 4.461 1 91.62 351 VAL B CA 1
ATOM 8549 C C . VAL B 1 351 ? 4.566 1.341 5.852 1 91.62 351 VAL B C 1
ATOM 8551 O O . VAL B 1 351 ? 4.043 1.896 6.82 1 91.62 351 VAL B O 1
ATOM 8554 N N . VAL B 1 352 ? 5.094 0.174 5.859 1 86.81 352 VAL B N 1
ATOM 8555 C CA . VAL B 1 352 ? 5.195 -0.583 7.102 1 86.81 352 VAL B CA 1
ATOM 8556 C C . VAL B 1 352 ? 6.66 -0.712 7.512 1 86.81 352 VAL B C 1
ATOM 8558 O O . VAL B 1 352 ? 7.523 -0.987 6.676 1 86.81 352 VAL B O 1
ATOM 8561 N N . GLU B 1 353 ? 6.891 -0.518 8.695 1 83.56 353 GLU B N 1
ATOM 8562 C CA . GLU B 1 353 ? 8.25 -0.5 9.234 1 83.56 353 GLU B CA 1
ATOM 8563 C C . GLU B 1 353 ? 8.945 -1.836 9 1 83.56 353 GLU B C 1
ATOM 8565 O O . GLU B 1 353 ? 10.133 -1.869 8.672 1 83.56 353 GLU B O 1
ATOM 8570 N N . SER B 1 354 ? 8.266 -2.908 9.188 1 84.88 354 SER B N 1
ATOM 8571 C CA . SER B 1 354 ? 8.883 -4.227 9.086 1 84.88 354 SER B CA 1
ATOM 8572 C C . SER B 1 354 ? 9.336 -4.523 7.664 1 84.88 354 SER B C 1
ATOM 8574 O O . SER B 1 354 ? 10.18 -5.395 7.445 1 84.88 354 SER B O 1
ATOM 8576 N N . HIS B 1 355 ? 8.828 -3.826 6.754 1 88.44 355 HIS B N 1
ATOM 8577 C CA . HIS B 1 355 ? 9.164 -4.066 5.355 1 88.44 355 HIS B CA 1
ATOM 8578 C C . HIS B 1 355 ? 10.32 -3.186 4.906 1 88.44 355 HIS B C 1
ATOM 8580 O O . HIS B 1 355 ? 10.844 -3.354 3.803 1 88.44 355 HIS B O 1
ATOM 8586 N N . CYS B 1 356 ? 10.742 -2.305 5.781 1 89.62 356 CYS B N 1
ATOM 8587 C CA . CYS B 1 356 ? 11.727 -1.302 5.391 1 89.62 356 CYS B CA 1
ATOM 8588 C C . CYS B 1 356 ? 13.07 -1.556 6.07 1 89.62 356 CYS B C 1
ATOM 8590 O O . CYS B 1 356 ? 13.117 -1.801 7.277 1 89.62 356 CYS B O 1
ATOM 8592 N N . SER B 1 357 ? 14.148 -1.57 5.32 1 88.62 357 SER B N 1
ATOM 8593 C CA . SER B 1 357 ? 15.492 -1.688 5.887 1 88.62 357 SER B CA 1
ATOM 8594 C C . SER B 1 357 ? 16.375 -0.531 5.449 1 88.62 357 SER B C 1
ATOM 8596 O O . SER B 1 357 ? 17.562 -0.487 5.789 1 88.62 357 SER B O 1
ATOM 8598 N N . THR B 1 358 ? 15.812 0.344 4.66 1 90.75 358 THR B N 1
ATOM 8599 C CA . THR B 1 358 ? 16.562 1.522 4.238 1 90.75 358 THR B CA 1
ATOM 8600 C C . THR B 1 358 ? 17.062 2.305 5.449 1 90.75 358 THR B C 1
ATOM 8602 O O . THR B 1 358 ? 16.281 2.611 6.359 1 90.75 358 THR B O 1
ATOM 8605 N N . PRO B 1 359 ? 18.281 2.613 5.465 1 87.94 359 PRO B N 1
ATOM 8606 C CA . PRO B 1 359 ? 18.812 3.338 6.617 1 87.94 359 PRO B CA 1
ATOM 8607 C C . PRO B 1 359 ? 18.297 4.773 6.707 1 87.94 359 PRO B C 1
ATOM 8609 O O . PRO B 1 359 ? 17.75 5.301 5.734 1 87.94 359 PRO B O 1
ATOM 8612 N N . LEU B 1 360 ? 18.484 5.359 7.863 1 90.94 360 LEU B N 1
ATOM 8613 C CA . LEU B 1 360 ? 18.141 6.766 8.039 1 90.94 360 LEU B CA 1
ATOM 8614 C C . LEU B 1 360 ? 19.109 7.664 7.277 1 90.94 360 LEU B C 1
ATOM 8616 O O . LEU B 1 360 ? 20.25 7.273 7.016 1 90.94 360 LEU B O 1
ATOM 8620 N N . PRO B 1 361 ? 18.625 8.844 6.855 1 91.44 361 PRO B N 1
ATOM 8621 C CA . PRO B 1 361 ? 19.562 9.781 6.227 1 91.44 361 PRO B CA 1
ATOM 8622 C C . PRO B 1 361 ? 20.766 10.094 7.109 1 91.44 361 PRO B C 1
ATOM 8624 O O . PRO B 1 361 ? 20.625 10.227 8.328 1 91.44 361 PRO B O 1
ATOM 8627 N N . LEU B 1 362 ? 21.906 10.211 6.453 1 88.62 362 LEU B N 1
ATOM 8628 C CA . LEU B 1 362 ? 23.125 10.57 7.176 1 88.62 362 LEU B CA 1
ATOM 8629 C C . LEU B 1 362 ? 23.062 12.023 7.645 1 88.62 362 LEU B C 1
ATOM 8631 O O . LEU B 1 362 ? 22.578 12.891 6.918 1 88.62 362 LEU B O 1
ATOM 8635 N N . PRO B 1 363 ? 23.469 12.25 8.859 1 88.81 363 PRO B N 1
ATOM 8636 C CA . PRO B 1 363 ? 23.469 13.625 9.359 1 88.81 363 PRO B CA 1
ATOM 8637 C C . PRO B 1 363 ? 24.609 14.469 8.789 1 88.81 363 PRO B C 1
ATOM 8639 O O . PRO B 1 363 ? 25.375 15.078 9.547 1 88.81 363 PRO B O 1
ATOM 8642 N N . LEU B 1 364 ? 24.75 14.484 7.441 1 88.56 364 LEU B N 1
ATOM 8643 C CA . LEU B 1 364 ? 25.734 15.242 6.68 1 88.56 364 LEU B CA 1
ATOM 8644 C C . LEU B 1 364 ? 25.078 15.922 5.473 1 88.56 364 LEU B C 1
ATOM 8646 O O . LEU B 1 364 ? 24.094 15.414 4.93 1 88.56 364 LEU B O 1
ATOM 8650 N N . PRO B 1 365 ? 25.688 17.094 5.199 1 88.06 365 PRO B N 1
ATOM 8651 C CA . PRO B 1 365 ? 25.234 17.641 3.922 1 88.06 365 PRO B CA 1
ATOM 8652 C C . PRO B 1 365 ? 25.531 16.719 2.74 1 88.06 365 PRO B C 1
ATOM 8654 O O . PRO B 1 365 ? 26.547 16.016 2.744 1 88.06 365 PRO B O 1
ATOM 8657 N N . ILE B 1 366 ? 24.719 16.719 1.781 1 86.56 366 ILE B N 1
ATOM 8658 C CA . ILE B 1 366 ? 24.812 15.781 0.661 1 86.56 366 ILE B CA 1
ATOM 8659 C C . ILE B 1 366 ? 26.156 15.953 -0.051 1 86.56 366 ILE B C 1
ATOM 8661 O O . ILE B 1 366 ? 26.703 14.984 -0.573 1 86.56 366 ILE B O 1
ATOM 8665 N N . GLU B 1 367 ? 26.734 17.125 -0.043 1 83.06 367 GLU B N 1
ATOM 8666 C CA . GLU B 1 367 ? 28.016 17.406 -0.707 1 83.06 367 GLU B CA 1
ATOM 8667 C C . GLU B 1 367 ? 29.156 16.672 -0.023 1 83.06 367 GLU B C 1
ATOM 8669 O O . GLU B 1 367 ? 30.156 16.328 -0.666 1 83.06 367 GLU B O 1
ATOM 8674 N N . GLN B 1 368 ? 28.906 16.406 1.147 1 82.81 368 GLN B N 1
ATOM 8675 C CA . GLN B 1 368 ? 29.969 15.773 1.925 1 82.81 368 GLN B CA 1
ATOM 8676 C C . GLN B 1 368 ? 29.875 14.258 1.854 1 82.81 368 GLN B C 1
ATOM 8678 O O . GLN B 1 368 ? 30.797 13.547 2.289 1 82.81 368 GLN B O 1
ATOM 8683 N N . CYS B 1 369 ? 28.844 13.812 1.281 1 81.06 369 CYS B N 1
ATOM 8684 C CA . CYS B 1 369 ? 28.641 12.367 1.212 1 81.06 369 CYS B CA 1
ATOM 8685 C C . CYS B 1 369 ? 29.562 11.742 0.171 1 81.06 369 CYS B C 1
ATOM 8687 O O . CYS B 1 369 ? 29.703 10.516 0.121 1 81.06 369 CYS B O 1
ATOM 8689 N N . SER B 1 370 ? 30.188 12.508 -0.596 1 78.38 370 SER B N 1
ATOM 8690 C CA . SER B 1 370 ? 31.141 11.984 -1.575 1 78.38 370 SER B CA 1
ATOM 8691 C C . SER B 1 370 ? 32.469 11.625 -0.922 1 78.38 370 SER B C 1
ATOM 8693 O O . SER B 1 370 ? 33.281 10.883 -1.494 1 78.38 370 SER B O 1
ATOM 8695 N N . ASP B 1 371 ? 32.562 12.102 0.266 1 76.19 371 ASP B N 1
ATOM 8696 C CA . ASP B 1 371 ? 33.812 11.859 0.995 1 76.19 371 ASP B CA 1
ATOM 8697 C C . ASP B 1 371 ? 33.812 10.477 1.655 1 76.19 371 ASP B C 1
ATOM 8699 O O . ASP B 1 371 ? 33.094 10.258 2.625 1 76.19 371 ASP B O 1
ATOM 8703 N N . ALA B 1 372 ? 34.594 9.641 1.18 1 68.25 372 ALA B N 1
ATOM 8704 C CA . ALA B 1 372 ? 34.625 8.25 1.626 1 68.25 372 ALA B CA 1
ATOM 8705 C C . ALA B 1 372 ? 35.031 8.156 3.098 1 68.25 372 ALA B C 1
ATOM 8707 O O . ALA B 1 372 ? 34.5 7.305 3.828 1 68.25 372 ALA B O 1
ATOM 8708 N N . ALA B 1 373 ? 35.844 9.031 3.414 1 62.75 373 ALA B N 1
ATOM 8709 C CA . ALA B 1 373 ? 36.312 9.008 4.793 1 62.75 373 ALA B CA 1
ATOM 8710 C C . ALA B 1 373 ? 35.188 9.344 5.773 1 62.75 373 ALA B C 1
ATOM 8712 O O . ALA B 1 373 ? 35.062 8.695 6.809 1 62.75 373 ALA B O 1
ATOM 8713 N N . LEU B 1 374 ? 34.562 10.32 5.406 1 68.19 374 LEU B N 1
ATOM 8714 C CA . LEU B 1 374 ? 33.469 10.742 6.258 1 68.19 374 LEU B CA 1
ATOM 8715 C C . LEU B 1 374 ? 32.375 9.672 6.297 1 68.19 374 LEU B C 1
ATOM 8717 O O . LEU B 1 374 ? 31.781 9.422 7.352 1 68.19 374 LEU B O 1
ATOM 8721 N N . MET B 1 375 ? 32.25 9.07 5.223 1 70.12 375 MET B N 1
ATOM 8722 C CA . MET B 1 375 ? 31.203 8.047 5.121 1 70.12 375 MET B CA 1
ATOM 8723 C C . MET B 1 375 ? 31.562 6.832 5.977 1 70.12 375 MET B C 1
ATOM 8725 O O . MET B 1 375 ? 30.672 6.23 6.598 1 70.12 375 MET B O 1
ATOM 8729 N N . SER B 1 376 ? 32.719 6.52 5.895 1 63.62 376 SER B N 1
ATOM 8730 C CA . SER B 1 376 ? 33.156 5.375 6.676 1 63.62 376 SER B CA 1
ATOM 8731 C C . SER B 1 376 ? 32.969 5.609 8.172 1 63.62 376 SER B C 1
ATOM 8733 O O . SER B 1 376 ? 32.625 4.684 8.906 1 63.62 376 SER B O 1
ATOM 8735 N N . LEU B 1 377 ? 33.156 6.816 8.508 1 59.69 377 LEU B N 1
ATOM 8736 C CA . LEU B 1 377 ? 32.969 7.16 9.914 1 59.69 377 LEU B CA 1
ATOM 8737 C C . LEU B 1 377 ? 31.5 7.035 10.312 1 59.69 377 LEU B C 1
ATOM 8739 O O . LEU B 1 377 ? 31.188 6.516 11.383 1 59.69 377 LEU B O 1
ATOM 8743 N N . PHE B 1 378 ? 30.734 7.504 9.344 1 61.41 378 PHE B N 1
ATOM 8744 C CA . PHE B 1 378 ? 29.297 7.543 9.664 1 61.41 378 PHE B CA 1
ATOM 8745 C C . PHE B 1 378 ? 28.656 6.191 9.398 1 61.41 378 PHE B C 1
ATOM 8747 O O . PHE B 1 378 ? 27.656 5.844 10.031 1 61.41 378 PHE B O 1
ATOM 8754 N N . ASP B 1 379 ? 29.094 5.535 8.398 1 56.53 379 ASP B N 1
ATOM 8755 C CA . ASP B 1 379 ? 28.594 4.203 8.094 1 56.53 379 ASP B CA 1
ATOM 8756 C C . ASP B 1 379 ? 28.703 3.279 9.305 1 56.53 379 ASP B C 1
ATOM 8758 O O . ASP B 1 379 ? 27.797 2.492 9.586 1 56.53 379 ASP B O 1
ATOM 8762 N N . GLU B 1 380 ? 29.812 3.377 9.984 1 48.81 380 GLU B N 1
ATOM 8763 C CA . GLU B 1 380 ? 30.031 2.568 11.18 1 48.81 380 GLU B CA 1
ATOM 8764 C C . GLU B 1 380 ? 29.016 2.896 12.273 1 48.81 380 GLU B C 1
ATOM 8766 O O . GLU B 1 380 ? 28.578 2.01 13.008 1 48.81 380 GLU B O 1
ATOM 8771 N N . GLN B 1 381 ? 28.641 4.086 12.258 1 49 381 GLN B N 1
ATOM 8772 C CA . GLN B 1 381 ? 27.812 4.496 13.383 1 49 381 GLN B CA 1
ATOM 8773 C C . GLN B 1 381 ? 26.344 4.488 13.008 1 49 381 GLN B C 1
ATOM 8775 O O . GLN B 1 381 ? 25.484 4.098 13.812 1 49 381 GLN B O 1
ATOM 8780 N N . HIS B 1 382 ? 26.047 5.039 11.711 1 52.62 382 HIS B N 1
ATOM 8781 C CA . HIS B 1 382 ? 24.672 5.473 11.438 1 52.62 382 HIS B CA 1
ATOM 8782 C C . HIS B 1 382 ? 23.953 4.48 10.539 1 52.62 382 HIS B C 1
ATOM 8784 O O . HIS B 1 382 ? 22.734 4.297 10.664 1 52.62 382 HIS B O 1
ATOM 8790 N N . GLN B 1 383 ? 24.734 3.904 9.57 1 51.78 383 GLN B N 1
ATOM 8791 C CA . GLN B 1 383 ? 24.031 3.143 8.539 1 51.78 383 GLN B CA 1
ATOM 8792 C C . GLN B 1 383 ? 23.453 1.847 9.109 1 51.78 383 GLN B C 1
ATOM 8794 O O . GLN B 1 383 ? 22.625 1.196 8.477 1 51.78 383 GLN B O 1
ATOM 8799 N N . ARG B 1 384 ? 23.844 1.732 10.492 1 47.97 384 ARG B N 1
ATOM 8800 C CA . ARG B 1 384 ? 23.609 0.412 11.07 1 47.97 384 ARG B CA 1
ATOM 8801 C C . ARG B 1 384 ? 22.312 0.383 11.875 1 47.97 384 ARG B C 1
ATOM 8803 O O . ARG B 1 384 ? 21.797 -0.691 12.18 1 47.97 384 ARG B O 1
ATOM 8810 N N . VAL B 1 385 ? 21.844 1.617 12.141 1 51.41 385 VAL B N 1
ATOM 8811 C CA . VAL B 1 385 ? 20.688 1.614 13.047 1 51.41 385 VAL B CA 1
ATOM 8812 C C . VAL B 1 385 ? 19.391 1.57 12.242 1 51.41 385 VAL B C 1
ATOM 8814 O O . VAL B 1 385 ? 19.188 2.381 11.336 1 51.41 385 VAL B O 1
ATOM 8817 N N . SER B 1 386 ? 18.734 0.438 12.492 1 60.03 386 SER B N 1
ATOM 8818 C CA . SER B 1 386 ? 17.406 0.432 11.898 1 60.03 386 SER B CA 1
ATOM 8819 C C . SER B 1 386 ? 16.594 1.648 12.336 1 60.03 386 SER B C 1
ATOM 8821 O O . SER B 1 386 ? 16.719 2.102 13.477 1 60.03 386 SER B O 1
ATOM 8823 N N . ALA B 1 387 ? 16.016 2.221 11.461 1 58.94 387 ALA B N 1
ATOM 8824 C CA . ALA B 1 387 ? 15.188 3.395 11.727 1 58.94 387 ALA B CA 1
ATOM 8825 C C . ALA B 1 387 ? 14.227 3.137 12.883 1 58.94 387 ALA B C 1
ATOM 8827 O O . ALA B 1 387 ? 13.969 4.031 13.695 1 58.94 387 ALA B O 1
ATOM 8828 N N . TYR B 1 388 ? 13.977 2.027 13.07 1 57.06 388 TYR B N 1
ATOM 8829 C CA . TYR B 1 388 ? 12.969 1.696 14.062 1 57.06 388 TYR B CA 1
ATOM 8830 C C . TYR B 1 388 ? 13.578 1.652 15.461 1 57.06 388 TYR B C 1
ATOM 8832 O O . TYR B 1 388 ? 12.961 2.104 16.438 1 57.06 388 TYR B O 1
ATOM 8840 N N . GLU B 1 389 ? 14.727 1.242 15.492 1 60.72 389 GLU B N 1
ATOM 8841 C CA . GLU B 1 389 ? 15.398 1.201 16.797 1 60.72 389 GLU B CA 1
ATOM 8842 C C . GLU B 1 389 ? 15.82 2.598 17.234 1 60.72 389 GLU B C 1
ATOM 8844 O O . GLU B 1 389 ? 15.852 2.889 18.438 1 60.72 389 GLU B O 1
ATOM 8849 N N . ALA B 1 390 ? 16.031 3.264 16.25 1 61.72 390 ALA B N 1
ATOM 8850 C CA . ALA B 1 390 ? 16.5 4.613 16.547 1 61.72 390 ALA B CA 1
ATOM 8851 C C . ALA B 1 390 ? 15.453 5.406 17.328 1 61.72 390 ALA B C 1
ATOM 8853 O O . ALA B 1 390 ? 15.789 6.289 18.109 1 61.72 390 ALA B O 1
ATOM 8854 N N . THR B 1 391 ? 14.297 5.039 17.156 1 63.25 391 THR B N 1
ATOM 8855 C CA . THR B 1 391 ? 13.227 5.75 17.844 1 63.25 391 THR B CA 1
ATOM 8856 C C . THR B 1 391 ? 13.086 5.246 19.281 1 63.25 391 THR B C 1
ATOM 8858 O O . THR B 1 391 ? 12.523 5.934 20.141 1 63.25 391 THR B O 1
ATOM 8861 N N . ARG B 1 392 ? 13.586 4.043 19.516 1 61.97 392 ARG B N 1
ATOM 8862 C CA . ARG B 1 392 ? 13.305 3.42 20.797 1 61.97 392 ARG B CA 1
ATOM 8863 C C . ARG B 1 392 ? 14.5 3.537 21.75 1 61.97 392 ARG B C 1
ATOM 8865 O O . ARG B 1 392 ? 14.352 3.406 22.969 1 61.97 392 ARG B O 1
ATOM 8872 N N . GLN B 1 393 ? 15.688 3.709 21.125 1 61.38 393 GLN B N 1
ATOM 8873 C CA . GLN B 1 393 ? 16.859 3.729 21.984 1 61.38 393 GLN B CA 1
ATOM 8874 C C . GLN B 1 393 ? 17.469 5.125 22.047 1 61.38 393 GLN B C 1
ATOM 8876 O O . GLN B 1 393 ? 17.438 5.871 21.078 1 61.38 393 GLN B O 1
ATOM 8881 N N . THR B 1 394 ? 17.656 5.574 23.312 1 54.03 394 THR B N 1
ATOM 8882 C CA . THR B 1 394 ? 18.406 6.801 23.531 1 54.03 394 THR B CA 1
ATOM 8883 C C . THR B 1 394 ? 19.859 6.621 23.094 1 54.03 394 THR B C 1
ATOM 8885 O O . THR B 1 394 ? 20.609 5.852 23.703 1 54.03 394 THR B O 1
ATOM 8888 N N . ILE B 1 395 ? 20.109 6.539 21.875 1 50.94 395 ILE B N 1
ATOM 8889 C CA . ILE B 1 395 ? 21.516 6.359 21.484 1 50.94 395 ILE B CA 1
ATOM 8890 C C . ILE B 1 395 ? 22.312 7.605 21.859 1 50.94 395 ILE B C 1
ATOM 8892 O O . ILE B 1 395 ? 21.938 8.719 21.484 1 50.94 395 ILE B O 1
ATOM 8896 N N . SER B 1 396 ? 23.125 7.543 22.953 1 47.91 396 SER B N 1
ATOM 8897 C CA . SER B 1 396 ? 24.109 8.578 23.234 1 47.91 396 SER B CA 1
ATOM 8898 C C . SER B 1 396 ? 24.922 8.906 21.984 1 47.91 396 SER B C 1
ATOM 8900 O O . SER B 1 396 ? 25.922 8.242 21.688 1 47.91 396 SER B O 1
ATOM 8902 N N . THR B 1 397 ? 24.297 9.234 20.938 1 53.94 397 THR B N 1
ATOM 8903 C CA . THR B 1 397 ? 25.047 9.516 19.719 1 53.94 397 THR B CA 1
ATOM 8904 C C . THR B 1 397 ? 25.953 10.727 19.906 1 53.94 397 THR B C 1
ATOM 8906 O O . THR B 1 397 ? 25.656 11.625 20.703 1 53.94 397 THR B O 1
ATOM 8909 N N . PRO B 1 398 ? 27.266 10.656 19.531 1 56.62 398 PRO B N 1
ATOM 8910 C CA . PRO B 1 398 ? 28.125 11.844 19.5 1 56.62 398 PRO B CA 1
ATOM 8911 C C . PRO B 1 398 ? 27.391 13.094 19.031 1 56.62 398 PRO B C 1
ATOM 8913 O O . PRO B 1 398 ? 26.359 12.992 18.359 1 56.62 398 PRO B O 1
ATOM 8916 N N . PRO B 1 399 ? 27.875 14.172 19.5 1 64.44 399 PRO B N 1
ATOM 8917 C CA . PRO B 1 399 ? 27.219 15.453 19.188 1 64.44 399 PRO B CA 1
ATOM 8918 C C . PRO B 1 399 ? 26.969 15.648 17.703 1 64.44 399 PRO B C 1
ATOM 8920 O O . PRO B 1 399 ? 27.891 15.57 16.891 1 64.44 399 PRO B O 1
ATOM 8923 N N . GLU B 1 400 ? 25.922 15.359 17.188 1 79.12 400 GLU B N 1
ATOM 8924 C CA . GLU B 1 400 ? 25.469 15.586 15.828 1 79.12 400 GLU B CA 1
ATOM 8925 C C . GLU B 1 400 ? 25.312 17.078 15.539 1 79.12 400 GLU B C 1
ATOM 8927 O O . GLU B 1 400 ? 24.672 17.797 16.312 1 79.12 400 GLU B O 1
ATOM 8932 N N . ALA B 1 401 ? 26.125 17.625 14.562 1 82.06 401 ALA B N 1
ATOM 8933 C CA . ALA B 1 401 ? 25.984 19.016 14.172 1 82.06 401 ALA B CA 1
ATOM 8934 C C . ALA B 1 401 ? 24.703 19.234 13.359 1 82.06 401 ALA B C 1
ATOM 8936 O O . ALA B 1 401 ? 24.344 18.391 12.539 1 82.06 401 ALA B O 1
ATOM 8937 N N . PRO B 1 402 ? 24.047 20.344 13.633 1 88.06 402 PRO B N 1
ATOM 8938 C CA . PRO B 1 402 ? 22.828 20.641 12.867 1 88.06 402 PRO B CA 1
ATOM 8939 C C . PRO B 1 402 ? 23.109 20.938 11.398 1 88.06 402 PRO B C 1
ATOM 8941 O O . PRO B 1 402 ? 23.984 21.75 11.086 1 88.06 402 PRO B O 1
ATOM 8944 N N . ASN B 1 403 ? 22.609 20.234 10.523 1 90.25 403 ASN B N 1
ATOM 8945 C CA . ASN B 1 403 ? 22.703 20.422 9.078 1 90.25 403 ASN B CA 1
ATOM 8946 C C . ASN B 1 403 ? 21.469 19.859 8.367 1 90.25 403 ASN B C 1
ATOM 8948 O O . ASN B 1 403 ? 20.516 19.422 9.008 1 90.25 403 ASN B O 1
ATOM 8952 N N . ALA B 1 404 ? 21.484 19.953 7.086 1 89.56 404 ALA B N 1
ATOM 8953 C CA . ALA B 1 404 ? 20.344 19.484 6.301 1 89.56 404 ALA B CA 1
ATOM 8954 C C . ALA B 1 404 ? 20.109 17.984 6.512 1 89.56 404 ALA B C 1
ATOM 8956 O O . ALA B 1 404 ? 18.953 17.547 6.59 1 89.56 404 ALA B O 1
ATOM 8957 N N . GLY B 1 405 ? 21.156 17.25 6.594 1 91.5 405 GLY B N 1
ATOM 8958 C CA . GLY B 1 405 ? 21.047 15.812 6.812 1 91.5 405 GLY B CA 1
ATOM 8959 C C . GLY B 1 405 ? 20.5 15.461 8.18 1 91.5 405 GLY B C 1
ATOM 8960 O O . GLY B 1 405 ? 19.688 14.539 8.305 1 91.5 405 GLY B O 1
ATOM 8961 N N . SER B 1 406 ? 20.938 16.156 9.164 1 92.44 406 SER B N 1
ATOM 8962 C CA . SER B 1 406 ? 20.422 15.922 10.516 1 92.44 406 SER B CA 1
ATOM 8963 C C . SER B 1 406 ? 18.922 16.234 10.594 1 92.44 406 SER B C 1
ATOM 8965 O O . SER B 1 406 ? 18.172 15.531 11.273 1 92.44 406 SER B O 1
ATOM 8967 N N . PHE B 1 407 ? 18.562 17.375 9.945 1 95.44 407 PHE B N 1
ATOM 8968 C CA . PHE B 1 407 ? 17.141 17.734 9.891 1 95.44 407 PHE B CA 1
ATOM 8969 C C . PHE B 1 407 ? 16.328 16.594 9.281 1 95.44 407 PHE B C 1
ATOM 8971 O O . PHE B 1 407 ? 15.297 16.203 9.828 1 95.44 407 PHE B O 1
ATOM 8978 N N . LEU B 1 408 ? 16.766 16 8.148 1 95.69 408 LEU B N 1
ATOM 8979 C CA . LEU B 1 408 ? 16.047 14.945 7.441 1 95.69 408 LEU B CA 1
ATOM 8980 C C . LEU B 1 408 ? 15.992 13.672 8.281 1 95.69 408 LEU B C 1
ATOM 8982 O O . LEU B 1 408 ? 14.984 12.953 8.258 1 95.69 408 LEU B O 1
ATOM 8986 N N . LYS B 1 409 ? 17.016 13.383 8.945 1 93.88 409 LYS B N 1
ATOM 8987 C CA . LYS B 1 409 ? 17.047 12.227 9.836 1 93.88 409 LYS B CA 1
ATOM 8988 C C . LYS B 1 409 ? 15.945 12.312 10.891 1 93.88 409 LYS B C 1
ATOM 8990 O O . LYS B 1 409 ? 15.195 11.359 11.102 1 93.88 409 LYS B O 1
ATOM 8995 N N . HIS B 1 410 ? 15.836 13.445 11.523 1 94.94 410 HIS B N 1
ATOM 8996 C CA . HIS B 1 410 ? 14.875 13.594 12.609 1 94.94 410 HIS B CA 1
ATOM 8997 C C . HIS B 1 410 ? 13.453 13.742 12.07 1 94.94 410 HIS B C 1
ATOM 8999 O O . HIS B 1 410 ? 12.492 13.375 12.742 1 94.94 410 HIS B O 1
ATOM 9005 N N . MET B 1 411 ? 13.359 14.289 10.836 1 96.62 411 MET B N 1
ATOM 9006 C CA . MET B 1 411 ? 12.062 14.266 10.164 1 96.62 411 MET B CA 1
ATOM 9007 C C . MET B 1 411 ? 11.602 12.828 9.914 1 96.62 411 MET B C 1
ATOM 9009 O O . MET B 1 411 ? 10.422 12.508 10.078 1 96.62 411 MET B O 1
ATOM 9013 N N . ALA B 1 412 ? 12.516 11.992 9.484 1 95.38 412 ALA B N 1
ATOM 9014 C CA . ALA B 1 412 ? 12.211 10.586 9.25 1 95.38 412 ALA B CA 1
ATOM 9015 C C . ALA B 1 412 ? 11.805 9.891 10.547 1 95.38 412 ALA B C 1
ATOM 9017 O O . ALA B 1 412 ? 10.828 9.141 10.578 1 95.38 412 ALA B O 1
ATOM 9018 N N . LEU B 1 413 ? 12.508 10.148 11.602 1 94.56 413 LEU B N 1
ATOM 9019 C CA . LEU B 1 413 ? 12.258 9.5 12.883 1 94.56 413 LEU B CA 1
ATOM 9020 C C . LEU B 1 413 ? 10.875 9.852 13.422 1 94.56 413 LEU B C 1
ATOM 9022 O O . LEU B 1 413 ? 10.148 8.977 13.891 1 94.56 413 LEU B O 1
ATOM 9026 N N . ILE B 1 414 ? 10.539 11.133 13.383 1 96.62 414 ILE B N 1
ATOM 9027 C CA . ILE B 1 414 ? 9.234 11.523 13.906 1 96.62 414 ILE B CA 1
ATOM 9028 C C . ILE B 1 414 ? 8.125 10.953 13.023 1 96.62 414 ILE B C 1
ATOM 9030 O O . ILE B 1 414 ? 7.051 10.609 13.516 1 96.62 414 ILE B O 1
ATOM 9034 N N . SER B 1 415 ? 8.398 10.852 11.711 1 96.44 415 SER B N 1
ATOM 9035 C CA . SER B 1 415 ? 7.43 10.234 10.812 1 96.44 415 SER B CA 1
ATOM 9036 C C . SER B 1 415 ? 7.203 8.766 11.164 1 96.44 415 SER B C 1
ATOM 9038 O O . SER B 1 415 ? 6.086 8.258 11.055 1 96.44 415 SER B O 1
ATOM 9040 N N . ILE B 1 416 ? 8.219 8.039 11.555 1 95.44 416 ILE B N 1
ATOM 9041 C CA . ILE B 1 416 ? 8.102 6.648 11.969 1 95.44 416 ILE B CA 1
ATOM 9042 C C . ILE B 1 416 ? 7.219 6.551 13.211 1 95.44 416 ILE B C 1
ATOM 9044 O O . ILE B 1 416 ? 6.355 5.676 13.305 1 95.44 416 ILE B O 1
ATOM 9048 N N . ILE B 1 417 ? 7.414 7.445 14.148 1 96.38 417 ILE B N 1
ATOM 9049 C CA . ILE B 1 417 ? 6.609 7.445 15.367 1 96.38 417 ILE B CA 1
ATOM 9050 C C . ILE B 1 417 ? 5.148 7.719 15.023 1 96.38 417 ILE B C 1
ATOM 9052 O O . ILE B 1 417 ? 4.246 7.078 15.57 1 96.38 417 ILE B O 1
ATOM 9056 N N . MET B 1 418 ? 4.965 8.703 14.156 1 96.94 418 MET B N 1
ATOM 9057 C CA . MET B 1 418 ? 3.602 9.008 13.734 1 96.94 418 MET B CA 1
ATOM 9058 C C . MET B 1 418 ? 2.955 7.809 13.055 1 96.94 418 MET B C 1
ATOM 9060 O O . MET B 1 418 ? 1.769 7.539 13.258 1 96.94 418 MET B O 1
ATOM 9064 N N . GLN B 1 419 ? 3.711 7.137 12.227 1 95.69 419 GLN B N 1
ATOM 9065 C CA . GLN B 1 419 ? 3.215 5.93 11.578 1 95.69 419 GLN B CA 1
ATOM 9066 C C . GLN B 1 419 ? 2.807 4.879 12.609 1 95.69 419 GLN B C 1
ATOM 9068 O O . GLN B 1 419 ? 1.762 4.238 12.469 1 95.69 419 GLN B O 1
ATOM 9073 N N . ARG B 1 420 ? 3.531 4.637 13.602 1 94.31 420 ARG B N 1
ATOM 9074 C CA . ARG B 1 420 ? 3.232 3.678 14.656 1 94.31 420 ARG B CA 1
ATOM 9075 C C . ARG B 1 420 ? 1.975 4.082 15.422 1 94.31 420 ARG B C 1
ATOM 9077 O O . ARG B 1 420 ? 1.146 3.23 15.758 1 94.31 420 ARG B O 1
ATOM 9084 N N . ALA B 1 421 ? 1.931 5.355 15.695 1 95.94 421 ALA B N 1
ATOM 9085 C CA . ALA B 1 421 ? 0.753 5.855 16.391 1 95.94 421 ALA B CA 1
ATOM 9086 C C . ALA B 1 421 ? -0.522 5.562 15.609 1 95.94 421 ALA B C 1
ATOM 9088 O O . ALA B 1 421 ? -1.515 5.098 16.172 1 95.94 421 ALA B O 1
ATOM 9089 N N . SER B 1 422 ? -0.473 5.848 14.336 1 94.5 422 SER B N 1
ATOM 9090 C CA . SER B 1 422 ? -1.634 5.609 13.484 1 94.5 422 SER B CA 1
ATOM 9091 C C . SER B 1 422 ? -1.996 4.129 13.445 1 94.5 422 SER B C 1
ATOM 9093 O O . SER B 1 422 ? -3.176 3.771 13.453 1 94.5 422 SER B O 1
ATOM 9095 N N . SER B 1 423 ? -1.042 3.273 13.391 1 91.06 423 SER B N 1
ATOM 9096 C CA . SER B 1 423 ? -1.263 1.837 13.266 1 91.06 423 SER B CA 1
ATOM 9097 C C . SER B 1 423 ? -1.715 1.226 14.586 1 91.06 423 SER B C 1
ATOM 9099 O O . SER B 1 423 ? -2.586 0.354 14.609 1 91.06 423 SER B O 1
ATOM 9101 N N . GLU B 1 424 ? -1.187 1.678 15.695 1 92.38 424 GLU B N 1
ATOM 9102 C CA . GLU B 1 424 ? -1.433 1.054 16.984 1 92.38 424 GLU B CA 1
ATOM 9103 C C . GLU B 1 424 ? -2.703 1.602 17.641 1 92.38 424 GLU B C 1
ATOM 9105 O O . GLU B 1 424 ? -3.35 0.915 18.438 1 92.38 424 GLU B O 1
ATOM 9110 N N . LEU B 1 425 ? -3.045 2.799 17.266 1 94.12 425 LEU B N 1
ATOM 9111 C CA . LEU B 1 425 ? -4.121 3.428 18.031 1 94.12 425 LEU B CA 1
ATOM 9112 C C . LEU B 1 425 ? -5.363 3.607 17.172 1 94.12 425 LEU B C 1
ATOM 9114 O O . LEU B 1 425 ? -6.469 3.766 17.688 1 94.12 425 LEU B O 1
ATOM 9118 N N . TYR B 1 426 ? -5.215 3.602 15.867 1 93.38 426 TYR B N 1
ATOM 9119 C CA . TYR B 1 426 ? -6.359 4.008 15.062 1 93.38 426 TYR B CA 1
ATOM 9120 C C . TYR B 1 426 ? -6.656 2.973 13.977 1 93.38 426 TYR B C 1
ATOM 9122 O O . TYR B 1 426 ? -7.52 3.188 13.125 1 93.38 426 TYR B O 1
ATOM 9130 N N . SER B 1 427 ? -5.992 1.857 13.953 1 90 427 SER B N 1
ATOM 9131 C CA . SER B 1 427 ? -6.27 0.805 12.984 1 90 427 SER B CA 1
ATOM 9132 C C . SER B 1 427 ? -7.543 0.045 13.344 1 90 427 SER B C 1
ATOM 9134 O O . SER B 1 427 ? -8.039 0.151 14.469 1 90 427 SER B O 1
ATOM 9136 N N . ALA B 1 428 ? -8.055 -0.687 12.445 1 86.75 428 ALA B N 1
ATOM 9137 C CA . ALA B 1 428 ? -9.305 -1.421 12.633 1 86.75 428 ALA B CA 1
ATOM 9138 C C . ALA B 1 428 ? -9.156 -2.48 13.727 1 86.75 428 ALA B C 1
ATOM 9140 O O . ALA B 1 428 ? -10.102 -2.762 14.461 1 86.75 428 ALA B O 1
ATOM 9141 N N . SER B 1 429 ? -8.039 -2.996 13.938 1 84.69 429 SER B N 1
ATOM 9142 C CA . SER B 1 429 ? -7.824 -4.105 14.859 1 84.69 429 SER B CA 1
ATOM 9143 C C . SER B 1 429 ? -7.75 -3.619 16.312 1 84.69 429 SER B C 1
ATOM 9145 O O . SER B 1 429 ? -7.766 -4.422 17.234 1 84.69 429 SER B O 1
ATOM 9147 N N . VAL B 1 430 ? -7.711 -2.371 16.516 1 86.75 430 VAL B N 1
ATOM 9148 C CA . VAL B 1 430 ? -7.555 -1.813 17.859 1 86.75 430 VAL B CA 1
ATOM 9149 C C . VAL B 1 430 ? -8.734 -2.225 18.734 1 86.75 430 VAL B C 1
ATOM 9151 O O . VAL B 1 430 ? -8.594 -2.379 19.953 1 86.75 430 VAL B O 1
ATOM 9154 N N . VAL B 1 431 ? -9.883 -2.463 18.125 1 84.5 431 VAL B N 1
ATOM 9155 C CA . VAL B 1 431 ? -11.094 -2.816 18.859 1 84.5 431 VAL B CA 1
ATOM 9156 C C . VAL B 1 431 ? -10.898 -4.152 19.562 1 84.5 431 VAL B C 1
ATOM 9158 O O . VAL B 1 431 ? -11.578 -4.445 20.547 1 84.5 431 VAL B O 1
ATOM 9161 N N . THR B 1 432 ? -9.992 -4.91 19.062 1 84.19 432 THR B N 1
ATOM 9162 C CA . THR B 1 432 ? -9.758 -6.223 19.656 1 84.19 432 THR B CA 1
ATOM 9163 C C . THR B 1 432 ? -8.828 -6.121 20.859 1 84.19 432 THR B C 1
ATOM 9165 O O . THR B 1 432 ? -8.68 -7.078 21.609 1 84.19 432 THR B O 1
ATOM 9168 N N . HIS B 1 433 ? -8.281 -4.977 21.078 1 86.81 433 HIS B N 1
ATOM 9169 C CA . HIS B 1 433 ? -7.391 -4.777 22.219 1 86.81 433 HIS B CA 1
ATOM 9170 C C . HIS B 1 433 ? -8.148 -4.234 23.422 1 86.81 433 HIS B C 1
ATOM 9172 O O . HIS B 1 433 ? -9.219 -3.639 23.281 1 86.81 433 HIS B O 1
ATOM 9178 N N . SER B 1 434 ? -7.648 -4.539 24.547 1 88.56 434 SER B N 1
ATOM 9179 C CA . SER B 1 434 ? -8.211 -3.951 25.75 1 88.56 434 SER B CA 1
ATOM 9180 C C . SER B 1 434 ? -7.793 -2.492 25.906 1 88.56 434 SER B C 1
ATOM 9182 O O . SER B 1 434 ? -6.824 -2.053 25.281 1 88.56 434 SER B O 1
ATOM 9184 N N . TRP B 1 435 ? -8.531 -1.776 26.656 1 89.5 435 TRP B N 1
ATOM 9185 C CA . TRP B 1 435 ? -8.156 -0.39 26.922 1 89.5 435 TRP B CA 1
ATOM 9186 C C . TRP B 1 435 ? -6.809 -0.315 27.625 1 89.5 435 TRP B C 1
ATOM 9188 O O . TRP B 1 435 ? -6.027 0.613 27.406 1 89.5 435 TRP B O 1
ATOM 9198 N N . GLU B 1 436 ? -6.559 -1.266 28.484 1 90.12 436 GLU B N 1
ATOM 9199 C CA . GLU B 1 436 ? -5.262 -1.333 29.141 1 90.12 436 GLU B CA 1
ATOM 9200 C C . GLU B 1 436 ? -4.125 -1.426 28.141 1 90.12 436 GLU B C 1
ATOM 9202 O O . GLU B 1 436 ? -3.092 -0.77 28.297 1 90.12 436 GLU B O 1
ATOM 9207 N N . HIS B 1 437 ? -4.363 -2.275 27.156 1 90.5 437 HIS B N 1
ATOM 9208 C CA . HIS B 1 437 ? -3.373 -2.402 26.094 1 90.5 437 HIS B CA 1
ATOM 9209 C C . HIS B 1 437 ? -3.178 -1.081 25.359 1 90.5 437 HIS B C 1
ATOM 9211 O O . HIS B 1 437 ? -2.051 -0.717 25.016 1 90.5 437 HIS B O 1
ATOM 9217 N N . THR B 1 438 ? -4.207 -0.402 25.109 1 91.81 438 THR B N 1
ATOM 9218 C CA . THR B 1 438 ? -4.148 0.894 24.438 1 91.81 438 THR B CA 1
ATOM 9219 C C . THR B 1 438 ? -3.371 1.902 25.281 1 91.81 438 THR B C 1
ATOM 9221 O O . THR B 1 438 ? -2.582 2.686 24.75 1 91.81 438 THR B O 1
ATOM 9224 N N . GLN B 1 439 ? -3.594 1.914 26.609 1 92.94 439 GLN B N 1
ATOM 9225 C CA . GLN B 1 439 ? -2.871 2.812 27.516 1 92.94 439 GLN B CA 1
ATOM 9226 C C . GLN B 1 439 ? -1.371 2.537 27.469 1 92.94 439 GLN B C 1
ATOM 9228 O O . GLN B 1 439 ? -0.563 3.469 27.484 1 92.94 439 GLN B O 1
ATOM 9233 N N . LYS B 1 440 ? -1.083 1.261 27.391 1 93.75 440 LYS B N 1
ATOM 9234 C CA . LYS B 1 440 ? 0.328 0.898 27.312 1 93.75 440 LYS B CA 1
ATOM 9235 C C . LYS B 1 440 ? 0.941 1.396 26 1 93.75 440 LYS B C 1
ATOM 9237 O O . LYS B 1 440 ? 2.086 1.852 25.984 1 93.75 440 LYS B O 1
ATOM 9242 N N . SER B 1 441 ? 0.18 1.26 24.938 1 94.88 441 SER B N 1
ATOM 9243 C CA . SER B 1 441 ? 0.649 1.754 23.641 1 94.88 441 SER B CA 1
ATOM 9244 C C . SER B 1 441 ? 0.867 3.262 23.672 1 94.88 441 SER B C 1
ATOM 9246 O O . SER B 1 441 ? 1.866 3.762 23.156 1 94.88 441 SER B O 1
ATOM 9248 N N . ILE B 1 442 ? -0.043 4.004 24.266 1 96.56 442 ILE B N 1
ATOM 9249 C CA . ILE B 1 442 ? 0.064 5.453 24.375 1 96.56 442 ILE B CA 1
ATOM 9250 C C . ILE B 1 442 ? 1.309 5.816 25.188 1 96.56 442 ILE B C 1
ATOM 9252 O O . ILE B 1 442 ? 2.07 6.707 24.797 1 96.56 442 ILE B O 1
ATOM 9256 N N . SER B 1 443 ? 1.487 5.125 26.281 1 96.69 443 SER B N 1
ATOM 9257 C CA . SER B 1 443 ? 2.643 5.387 27.125 1 96.69 443 SER B CA 1
ATOM 9258 C C . SER B 1 443 ? 3.949 5.148 26.375 1 96.69 443 SER B C 1
ATOM 9260 O O . SER B 1 443 ? 4.871 5.961 26.453 1 96.69 443 SER B O 1
ATOM 9262 N N . SER B 1 444 ? 3.971 4.023 25.656 1 95.44 444 SER B N 1
ATOM 9263 C CA . SER B 1 444 ? 5.164 3.693 24.891 1 95.44 444 SER B CA 1
ATOM 9264 C C . SER B 1 444 ? 5.445 4.75 23.828 1 95.44 444 SER B C 1
ATOM 9266 O O . SER B 1 444 ? 6.598 5.129 23.609 1 95.44 444 SER B O 1
ATOM 9268 N N . LEU B 1 445 ? 4.484 5.191 23.156 1 96.88 445 LEU B N 1
ATOM 9269 C CA . LEU B 1 445 ? 4.629 6.195 22.109 1 96.88 445 LEU B CA 1
ATOM 9270 C C . LEU B 1 445 ? 5.07 7.531 22.688 1 96.88 445 LEU B C 1
ATOM 9272 O O . LEU B 1 445 ? 5.887 8.234 22.094 1 96.88 445 LEU B O 1
ATOM 9276 N N . CYS B 1 446 ? 4.531 7.922 23.828 1 97.12 446 CYS B N 1
ATOM 9277 C CA . CYS B 1 446 ? 4.953 9.148 24.5 1 97.12 446 CYS B CA 1
ATOM 9278 C C . CYS B 1 446 ? 6.422 9.07 24.891 1 97.12 446 CYS B C 1
ATOM 9280 O O . CYS B 1 446 ? 7.148 10.062 24.797 1 97.12 446 CYS B O 1
ATOM 9282 N N . GLU B 1 447 ? 6.805 7.895 25.312 1 95.12 447 GLU B N 1
ATOM 9283 C CA . GLU B 1 447 ? 8.211 7.703 25.641 1 95.12 447 GLU B CA 1
ATOM 9284 C C . GLU B 1 447 ? 9.102 7.883 24.422 1 95.12 447 GLU B C 1
ATOM 9286 O O . GLU B 1 447 ? 10.18 8.469 24.5 1 95.12 447 GLU B O 1
ATOM 9291 N N . GLN B 1 448 ? 8.672 7.387 23.359 1 94.75 448 GLN B N 1
ATOM 9292 C CA . GLN B 1 448 ? 9.422 7.543 22.109 1 94.75 448 GLN B CA 1
ATOM 9293 C C . GLN B 1 448 ? 9.523 9.016 21.719 1 94.75 448 GLN B C 1
ATOM 9295 O O . GLN B 1 448 ? 10.562 9.461 21.219 1 94.75 448 GLN B O 1
ATOM 9300 N N . LEU B 1 449 ? 8.469 9.766 21.875 1 96.56 449 LEU B N 1
ATOM 9301 C CA . LEU B 1 449 ? 8.477 11.195 21.578 1 96.56 449 LEU B CA 1
ATOM 9302 C C . LEU B 1 449 ? 9.438 11.945 22.484 1 96.56 449 LEU B C 1
ATOM 9304 O O . LEU B 1 449 ? 10.156 12.836 22.031 1 96.56 449 LEU B O 1
ATOM 9308 N N . ASP B 1 450 ? 9.438 11.547 23.75 1 94.5 450 ASP B N 1
ATOM 9309 C CA . ASP B 1 450 ? 10.359 12.164 24.688 1 94.5 450 ASP B CA 1
ATOM 9310 C C . ASP B 1 450 ? 11.805 11.883 24.312 1 94.5 450 ASP B C 1
ATOM 9312 O O . ASP B 1 450 ? 12.656 12.766 24.391 1 94.5 450 ASP B O 1
ATOM 9316 N N . ASN B 1 451 ? 12.031 10.648 23.938 1 91.44 451 ASN B N 1
ATOM 9317 C CA . ASN B 1 451 ? 13.367 10.281 23.484 1 91.44 451 ASN B CA 1
ATOM 9318 C C . ASN B 1 451 ? 13.758 11.047 22.219 1 91.44 451 ASN B C 1
ATOM 9320 O O . ASN B 1 451 ? 14.914 11.445 22.062 1 91.44 451 ASN B O 1
ATOM 9324 N N . TRP B 1 452 ? 12.891 11.195 21.359 1 93.88 452 TRP B N 1
ATOM 9325 C CA . TRP B 1 452 ? 13.141 11.914 20.125 1 93.88 452 TRP B CA 1
ATOM 9326 C C . TRP B 1 452 ? 13.531 13.359 20.406 1 93.88 452 TRP B C 1
ATOM 9328 O O . TRP B 1 452 ? 14.484 13.875 19.812 1 93.88 452 TRP B O 1
ATOM 9338 N N . ILE B 1 453 ? 12.867 14.07 21.297 1 93.06 453 ILE B N 1
ATOM 9339 C CA . ILE B 1 453 ? 13.156 15.453 21.656 1 93.06 453 ILE B CA 1
ATOM 9340 C C . ILE B 1 453 ? 14.547 15.539 22.281 1 93.06 453 ILE B C 1
ATOM 9342 O O . ILE B 1 453 ? 15.305 16.484 22 1 93.06 453 ILE B O 1
ATOM 9346 N N . ALA B 1 454 ? 14.828 14.578 23.016 1 88.56 454 ALA B N 1
ATOM 9347 C CA . ALA B 1 454 ? 16.109 14.57 23.734 1 88.56 454 ALA B CA 1
ATOM 9348 C C . ALA B 1 454 ? 17.266 14.367 22.766 1 88.56 454 ALA B C 1
ATOM 9350 O O . ALA B 1 454 ? 18.391 14.82 23.031 1 88.56 454 ALA B O 1
ATOM 9351 N N . CYS B 1 455 ? 16.984 13.766 21.641 1 86.81 455 CYS B N 1
ATOM 9352 C CA . CYS B 1 455 ? 18.047 13.422 20.703 1 86.81 455 CYS B CA 1
ATOM 9353 C C . CYS B 1 455 ? 18.219 14.508 19.641 1 86.81 455 CYS B C 1
ATOM 9355 O O . CYS B 1 455 ? 19.125 14.43 18.812 1 86.81 455 CYS B O 1
ATOM 9357 N N . LEU B 1 456 ? 17.438 15.57 19.703 1 90.5 456 LEU B N 1
ATOM 9358 C CA . LEU B 1 456 ? 17.578 16.641 18.734 1 90.5 456 LEU B CA 1
ATOM 9359 C C . LEU B 1 456 ? 18.875 17.406 18.922 1 90.5 456 LEU B C 1
ATOM 9361 O O . LEU B 1 456 ? 19.219 17.766 20.047 1 90.5 456 LEU B O 1
ATOM 9365 N N . PRO B 1 457 ? 19.641 17.594 17.875 1 88.69 457 PRO B N 1
ATOM 9366 C CA . PRO B 1 457 ? 20.859 18.391 18.016 1 88.69 457 PRO B CA 1
ATOM 9367 C C . PRO B 1 457 ? 20.578 19.844 18.406 1 88.69 457 PRO B C 1
ATOM 9369 O O . PRO B 1 457 ? 19.484 20.359 18.141 1 88.69 457 PRO B O 1
ATOM 9372 N N . PRO B 1 458 ? 21.469 20.594 19.047 1 84.81 458 PRO B N 1
ATOM 9373 C CA . PRO B 1 458 ? 21.234 21.938 19.578 1 84.81 458 PRO B CA 1
ATOM 9374 C C . PRO B 1 458 ? 20.766 22.922 18.5 1 84.81 458 PRO B C 1
ATOM 9376 O O . PRO B 1 458 ? 19.953 23.797 18.781 1 84.81 458 PRO B O 1
ATOM 9379 N N . GLY B 1 459 ? 21.156 22.859 17.391 1 87.06 459 GLY B N 1
ATOM 9380 C CA . GLY B 1 459 ? 20.703 23.766 16.344 1 87.06 459 GLY B CA 1
ATOM 9381 C C . GLY B 1 459 ? 19.297 23.453 15.883 1 87.06 459 GLY B C 1
ATOM 9382 O O . GLY B 1 459 ? 18.578 24.359 15.406 1 87.06 459 GLY B O 1
ATOM 9383 N N . LEU B 1 460 ? 18.75 22.328 16.188 1 92.31 460 LEU B N 1
ATOM 9384 C CA . LEU B 1 460 ? 17.453 21.891 15.703 1 92.31 460 LEU B CA 1
ATOM 9385 C C . LEU B 1 460 ? 16.453 21.734 16.844 1 92.31 460 LEU B C 1
ATOM 9387 O O . LEU B 1 460 ? 15.266 21.531 16.625 1 92.31 460 LEU B O 1
ATOM 9391 N N . SER B 1 461 ? 16.891 21.969 18.078 1 91.88 461 SER B N 1
ATOM 9392 C CA . SER B 1 461 ? 16.016 21.797 19.25 1 91.88 461 SER B CA 1
ATOM 9393 C C . SER B 1 461 ? 15.117 23.016 19.438 1 91.88 461 SER B C 1
ATOM 9395 O O . SER B 1 461 ? 15.602 24.156 19.469 1 91.88 461 SER B O 1
ATOM 9397 N N . PHE B 1 462 ? 13.836 22.859 19.578 1 91.31 462 PHE B N 1
ATOM 9398 C CA . PHE B 1 462 ? 12.898 23.969 19.797 1 91.31 462 PHE B CA 1
ATOM 9399 C C . PHE B 1 462 ? 12.633 24.172 21.281 1 91.31 462 PHE B C 1
ATOM 9401 O O . PHE B 1 462 ? 12.07 25.203 21.672 1 91.31 462 PHE B O 1
ATOM 9408 N N . VAL B 1 463 ? 13.023 23.312 22.078 1 88.12 463 VAL B N 1
ATOM 9409 C CA . VAL B 1 463 ? 12.891 23.453 23.531 1 88.12 463 VAL B CA 1
ATOM 9410 C C . VAL B 1 463 ? 13.953 24.406 24.047 1 88.12 463 VAL B C 1
ATOM 9412 O O . VAL B 1 463 ? 13.688 25.219 24.938 1 88.12 463 VAL B O 1
ATOM 9415 N N . GLN B 1 464 ? 15.141 24.297 23.438 1 83.19 464 GLN B N 1
ATOM 9416 C CA . GLN B 1 464 ? 16.234 25.219 23.719 1 83.19 464 GLN B CA 1
ATOM 9417 C C . GLN B 1 464 ? 16.781 25.828 22.422 1 83.19 464 GLN B C 1
ATOM 9419 O O . GLN B 1 464 ? 17.891 25.516 22 1 83.19 464 GLN B O 1
ATOM 9424 N N . PRO B 1 465 ? 15.922 26.719 21.969 1 79.19 465 PRO B N 1
ATOM 9425 C CA . PRO B 1 465 ? 16.297 27.219 20.641 1 79.19 465 PRO B CA 1
ATOM 9426 C C . PRO B 1 465 ? 17.547 28.078 20.656 1 79.19 465 PRO B C 1
ATOM 9428 O O . PRO B 1 465 ? 17.781 28.828 21.609 1 79.19 465 PRO B O 1
ATOM 9431 N N . ASP B 1 466 ? 18.391 27.609 19.781 1 75.69 466 ASP B N 1
ATOM 9432 C CA . ASP B 1 466 ? 19.562 28.453 19.562 1 75.69 466 ASP B CA 1
ATOM 9433 C C . ASP B 1 466 ? 19.234 29.641 18.656 1 75.69 466 ASP B C 1
ATOM 9435 O O . ASP B 1 466 ? 18.234 29.609 17.922 1 75.69 466 ASP B O 1
ATOM 9439 N N . ASN B 1 467 ? 19.828 30.688 18.812 1 72.62 467 ASN B N 1
ATOM 9440 C CA . ASN B 1 467 ? 19.5 31.922 18.125 1 72.62 467 ASN B CA 1
ATOM 9441 C C . ASN B 1 467 ? 20.016 31.922 16.688 1 72.62 467 ASN B C 1
ATOM 9443 O O . ASN B 1 467 ? 20.047 32.969 16.031 1 72.62 467 ASN B O 1
ATOM 9447 N N . ASP B 1 468 ? 20.25 30.703 16.188 1 82.44 468 ASP B N 1
ATOM 9448 C CA . ASP B 1 468 ? 20.703 30.703 14.789 1 82.44 468 ASP B CA 1
ATOM 9449 C C . ASP B 1 468 ? 19.531 30.766 13.828 1 82.44 468 ASP B C 1
ATOM 9451 O O . ASP B 1 468 ? 18.734 29.828 13.75 1 82.44 468 ASP B O 1
ATOM 9455 N N . PRO B 1 469 ? 19.453 31.797 13.133 1 84.31 469 PRO B N 1
ATOM 9456 C CA . PRO B 1 469 ? 18.312 31.984 12.227 1 84.31 469 PRO B CA 1
ATOM 9457 C C . PRO B 1 469 ? 18.312 31 11.062 1 84.31 469 PRO B C 1
ATOM 9459 O O . PRO B 1 469 ? 17.266 30.734 10.477 1 84.31 469 PRO B O 1
ATOM 9462 N N . ALA B 1 470 ? 19.484 30.453 10.797 1 83.62 470 ALA B N 1
ATOM 9463 C CA . ALA B 1 470 ? 19.609 29.531 9.672 1 83.62 470 ALA B CA 1
ATOM 9464 C C . ALA B 1 470 ? 18.75 28.297 9.891 1 83.62 470 ALA B C 1
ATOM 9466 O O . ALA B 1 470 ? 18.328 27.641 8.922 1 83.62 470 ALA B O 1
ATOM 9467 N N . PHE B 1 471 ? 18.391 28.047 11.164 1 90.56 471 PHE B N 1
ATOM 9468 C CA . PHE B 1 471 ? 17.688 26.812 11.461 1 90.56 471 PHE B CA 1
ATOM 9469 C C . PHE B 1 471 ? 16.297 27.094 12.031 1 90.56 471 PHE B C 1
ATOM 9471 O O . PHE B 1 471 ? 15.609 26.188 12.492 1 90.56 471 PHE B O 1
ATOM 9478 N N . GLU B 1 472 ? 15.945 28.328 11.977 1 90.81 472 GLU B N 1
ATOM 9479 C CA . GLU B 1 472 ? 14.656 28.719 12.539 1 90.81 472 GLU B CA 1
ATOM 9480 C C . GLU B 1 472 ? 13.508 27.953 11.875 1 90.81 472 GLU B C 1
ATOM 9482 O O . GLU B 1 472 ? 12.641 27.406 12.562 1 90.81 472 GLU B O 1
ATOM 9487 N N . ARG B 1 473 ? 13.508 27.953 10.555 1 93.44 473 ARG B N 1
ATOM 9488 C CA . ARG B 1 473 ? 12.461 27.266 9.805 1 93.44 473 ARG B CA 1
ATOM 9489 C C . ARG B 1 473 ? 12.438 25.781 10.133 1 93.44 473 ARG B C 1
ATOM 9491 O O . ARG B 1 473 ? 11.375 25.203 10.359 1 93.44 473 ARG B O 1
ATOM 9498 N N . LYS B 1 474 ? 13.609 25.156 10.133 1 94.62 474 LYS B N 1
ATOM 9499 C CA . LYS B 1 474 ? 13.711 23.719 10.406 1 94.62 474 LYS B CA 1
ATOM 9500 C C . LYS B 1 474 ? 13.234 23.391 11.812 1 94.62 474 LYS B C 1
ATOM 9502 O O . LYS B 1 474 ? 12.594 22.359 12.031 1 94.62 474 LYS B O 1
ATOM 9507 N N . ARG B 1 475 ? 13.508 24.266 12.773 1 94.31 475 ARG B N 1
ATOM 9508 C CA . ARG B 1 475 ? 13.047 24.062 14.141 1 94.31 475 ARG B CA 1
ATOM 9509 C C . ARG B 1 475 ? 11.523 24.109 14.219 1 94.31 475 ARG B C 1
ATOM 9511 O O . ARG B 1 475 ? 10.898 23.281 14.883 1 94.31 475 ARG B O 1
ATOM 9518 N N . LEU B 1 476 ? 10.977 25.078 13.531 1 94.94 476 LEU B N 1
ATOM 9519 C CA . LEU B 1 476 ? 9.523 25.219 13.562 1 94.94 476 LEU B CA 1
ATOM 9520 C C . LEU B 1 476 ? 8.844 24.031 12.891 1 94.94 476 LEU B C 1
ATOM 9522 O O . LEU B 1 476 ? 7.809 23.562 13.359 1 94.94 476 LEU B O 1
ATOM 9526 N N . LEU B 1 477 ? 9.406 23.594 11.773 1 96.5 477 LEU B N 1
ATOM 9527 C CA . LEU B 1 477 ? 8.867 22.422 11.086 1 96.5 477 LEU B CA 1
ATOM 9528 C C . LEU B 1 477 ? 8.859 21.203 12 1 96.5 477 LEU B C 1
ATOM 9530 O O . LEU B 1 477 ? 7.859 20.484 12.094 1 96.5 477 LEU B O 1
ATOM 9534 N N . LEU B 1 478 ? 9.953 20.906 12.695 1 96.75 478 LEU B N 1
ATOM 9535 C CA . LEU B 1 478 ? 10.062 19.766 13.609 1 96.75 478 LEU B CA 1
ATOM 9536 C C . LEU B 1 478 ? 9.102 19.922 14.781 1 96.75 478 LEU B C 1
ATOM 9538 O O . LEU B 1 478 ? 8.469 18.953 15.203 1 96.75 478 LEU B O 1
ATOM 9542 N N . GLU B 1 479 ? 9 21.141 15.281 1 96.94 479 GLU B N 1
ATOM 9543 C CA . GLU B 1 479 ? 8.109 21.406 16.406 1 96.94 479 GLU B CA 1
ATOM 9544 C C . GLU B 1 479 ? 6.652 21.125 16.031 1 96.94 479 GLU B C 1
ATOM 9546 O O . GLU B 1 479 ? 5.922 20.5 16.797 1 96.94 479 GLU B O 1
ATOM 9551 N N . MET B 1 480 ? 6.227 21.625 14.922 1 97.12 480 MET B N 1
ATOM 9552 C CA . MET B 1 480 ? 4.844 21.422 14.5 1 97.12 480 MET B CA 1
ATOM 9553 C C . MET B 1 480 ? 4.566 19.953 14.242 1 97.12 480 MET B C 1
ATOM 9555 O O . MET B 1 480 ? 3.469 19.453 14.523 1 97.12 480 MET B O 1
ATOM 9559 N N . HIS B 1 481 ? 5.547 19.234 13.695 1 97.44 481 HIS B N 1
ATOM 9560 C CA . HIS B 1 481 ? 5.375 17.797 13.508 1 97.44 481 HIS B CA 1
ATOM 9561 C C . HIS B 1 481 ? 5.266 17.078 14.852 1 97.44 481 HIS B C 1
ATOM 9563 O O . HIS B 1 481 ? 4.5 16.125 14.984 1 97.44 481 HIS B O 1
ATOM 9569 N N . TYR B 1 482 ? 6.082 17.562 15.805 1 97.62 482 TYR B N 1
ATOM 9570 C CA . TYR B 1 482 ? 6.012 17 17.156 1 97.62 482 TYR B CA 1
ATOM 9571 C C . TYR B 1 482 ? 4.625 17.203 17.75 1 97.62 482 TYR B C 1
ATOM 9573 O O . TYR B 1 482 ? 4.039 16.281 18.312 1 97.62 482 TYR B O 1
ATOM 9581 N N . ILE B 1 483 ? 4.129 18.391 17.641 1 98.38 483 ILE B N 1
ATOM 9582 C CA . ILE B 1 483 ? 2.83 18.734 18.203 1 98.38 483 ILE B CA 1
ATOM 9583 C C . ILE B 1 483 ? 1.745 17.875 17.562 1 98.38 483 ILE B C 1
ATOM 9585 O O . ILE B 1 483 ? 0.918 17.281 18.266 1 98.38 483 ILE B O 1
ATOM 9589 N N . ARG B 1 484 ? 1.767 17.766 16.297 1 97.94 484 ARG B N 1
ATOM 9590 C CA . ARG B 1 484 ? 0.761 16.984 15.586 1 97.94 484 ARG B CA 1
ATOM 9591 C C . ARG B 1 484 ? 0.805 15.516 16.016 1 97.94 484 ARG B C 1
ATOM 9593 O O . ARG B 1 484 ? -0.239 14.891 16.219 1 97.94 484 ARG B O 1
ATOM 9600 N N . THR B 1 485 ? 1.994 14.984 16.109 1 98.44 485 THR B N 1
ATOM 9601 C CA . THR B 1 485 ? 2.156 13.586 16.484 1 98.44 485 THR B CA 1
ATOM 9602 C C . THR B 1 485 ? 1.716 13.352 17.922 1 98.44 485 THR B C 1
ATOM 9604 O O . THR B 1 485 ? 1.048 12.359 18.219 1 98.44 485 THR B O 1
ATOM 9607 N N . LYS B 1 486 ? 2.09 14.258 18.781 1 98.5 486 LYS B N 1
ATOM 9608 C CA . LYS B 1 486 ? 1.729 14.109 20.188 1 98.5 486 LYS B CA 1
ATOM 9609 C C . LYS B 1 486 ? 0.217 14.188 20.391 1 98.5 486 LYS B C 1
ATOM 9611 O O . LYS B 1 486 ? -0.348 13.461 21.203 1 98.5 486 LYS B O 1
ATOM 9616 N N . ILE B 1 487 ? -0.444 15.07 19.672 1 98.12 487 ILE B N 1
ATOM 9617 C CA . ILE B 1 487 ? -1.9 15.141 19.703 1 98.12 487 ILE B CA 1
ATOM 9618 C C . ILE B 1 487 ? -2.49 13.805 19.266 1 98.12 487 ILE B C 1
ATOM 9620 O O . ILE B 1 487 ? -3.383 13.258 19.922 1 98.12 487 ILE B O 1
ATOM 9624 N N . LEU B 1 488 ? -1.986 13.281 18.203 1 97.5 488 LEU B N 1
ATOM 9625 C CA . LEU B 1 488 ? -2.482 12.016 17.656 1 97.5 488 LEU B CA 1
ATOM 9626 C C . LEU B 1 488 ? -2.344 10.898 18.688 1 97.5 488 LEU B C 1
ATOM 9628 O O . LEU B 1 488 ? -3.219 10.031 18.797 1 97.5 488 LEU B O 1
ATOM 9632 N N . VAL B 1 489 ? -1.272 10.898 19.453 1 97.81 489 VAL B N 1
ATOM 9633 C CA . VAL B 1 489 ? -0.962 9.844 20.406 1 97.81 489 VAL B CA 1
ATOM 9634 C C . VAL B 1 489 ? -1.871 9.969 21.625 1 97.81 489 VAL B C 1
ATOM 9636 O O . VAL B 1 489 ? -2.33 8.961 22.172 1 97.81 489 VAL B O 1
ATOM 9639 N N . THR B 1 490 ? -2.193 11.141 22.016 1 97.06 490 THR B N 1
ATOM 9640 C CA . THR B 1 490 ? -2.859 11.352 23.297 1 97.06 490 THR B CA 1
ATOM 9641 C C . THR B 1 490 ? -4.355 11.562 23.094 1 97.06 490 THR B C 1
ATOM 9643 O O . THR B 1 490 ? -5.133 11.477 24.062 1 97.06 490 THR B O 1
ATOM 9646 N N . ARG B 1 491 ? -4.82 11.734 21.953 1 95.19 491 ARG B N 1
ATOM 9647 C CA . ARG B 1 491 ? -6.195 12.086 21.641 1 95.19 491 ARG B CA 1
ATOM 9648 C C . ARG B 1 491 ? -7.168 11.023 22.125 1 95.19 491 ARG B C 1
ATOM 9650 O O . ARG B 1 491 ? -8.281 11.336 22.547 1 95.19 491 ARG B O 1
ATOM 9657 N N . PRO B 1 492 ? -6.816 9.734 22.078 1 92.31 492 PRO B N 1
ATOM 9658 C CA . PRO B 1 492 ? -7.773 8.703 22.469 1 92.31 492 PRO B CA 1
ATOM 9659 C C . PRO B 1 492 ? -8.266 8.875 23.906 1 92.31 492 PRO B C 1
ATOM 9661 O O . PRO B 1 492 ? -9.359 8.422 24.25 1 92.31 492 PRO B O 1
ATOM 9664 N N . CYS B 1 493 ? -7.562 9.57 24.719 1 91.5 493 CYS B N 1
ATOM 9665 C CA . CYS B 1 493 ? -7.922 9.727 26.125 1 91.5 493 CYS B CA 1
ATOM 9666 C C . CYS B 1 493 ? -8.836 10.938 26.312 1 91.5 493 CYS B C 1
ATOM 9668 O O . CYS B 1 493 ? -9.398 11.125 27.391 1 91.5 493 CYS B O 1
ATOM 9670 N N . LEU B 1 494 ? -8.977 11.719 25.297 1 89 494 LEU B N 1
ATOM 9671 C CA . LEU B 1 494 ? -9.836 12.891 25.391 1 89 494 LEU B CA 1
ATOM 9672 C C . LEU B 1 494 ? -11.297 12.508 25.172 1 89 494 LEU B C 1
ATOM 9674 O O . LEU B 1 494 ? -11.875 12.82 24.125 1 89 494 LEU B O 1
ATOM 9678 N N . CYS B 1 495 ? -11.891 11.773 25.969 1 79.56 495 CYS B N 1
ATOM 9679 C CA . CYS B 1 495 ? -13.289 11.359 25.953 1 79.56 495 CYS B CA 1
ATOM 9680 C C . CYS B 1 495 ? -13.789 11.102 27.375 1 79.56 495 CYS B C 1
ATOM 9682 O O . CYS B 1 495 ? -13.008 11.148 28.328 1 79.56 495 CYS B O 1
ATOM 9684 N N . ARG B 1 496 ? -15.039 10.953 27.5 1 66 496 ARG B N 1
ATOM 9685 C CA . ARG B 1 496 ? -15.625 10.711 28.812 1 66 496 ARG B CA 1
ATOM 9686 C C . ARG B 1 496 ? -15.531 9.234 29.203 1 66 496 ARG B C 1
ATOM 9688 O O . ARG B 1 496 ? -16.547 8.531 29.219 1 66 496 ARG B O 1
ATOM 9695 N N . LEU B 1 497 ? -14.383 8.828 29.547 1 65.88 497 LEU B N 1
ATOM 9696 C CA . LEU B 1 497 ? -14.094 7.426 29.844 1 65.88 497 LEU B CA 1
ATOM 9697 C C . LEU B 1 497 ? -14.625 7.043 31.219 1 65.88 497 LEU B C 1
ATOM 9699 O O . LEU B 1 497 ? -14.914 5.867 31.469 1 65.88 497 LEU B O 1
ATOM 9703 N N . ASP B 1 498 ? -14.734 7.945 32.094 1 60.69 498 ASP B N 1
ATOM 9704 C CA . ASP B 1 498 ? -15.211 7.684 33.438 1 60.69 498 ASP B CA 1
ATOM 9705 C C . ASP B 1 498 ? -16.641 7.137 33.438 1 60.69 498 ASP B C 1
ATOM 9707 O O . ASP B 1 498 ? -16.984 6.277 34.25 1 60.69 498 ASP B O 1
ATOM 9711 N N . SER B 1 499 ? -17.312 7.547 32.5 1 62.94 499 SER B N 1
ATOM 9712 C CA . SER B 1 499 ? -18.703 7.105 32.438 1 62.94 499 SER B CA 1
ATOM 9713 C C . SER B 1 499 ? -18.828 5.805 31.641 1 62.94 499 SER B C 1
ATOM 9715 O O . SER B 1 499 ? -19.812 5.078 31.797 1 62.94 499 SER B O 1
ATOM 9717 N N . ARG B 1 500 ? -17.828 5.531 31.047 1 70.75 500 ARG B N 1
ATOM 9718 C CA . ARG B 1 500 ? -17.938 4.414 30.125 1 70.75 500 ARG B CA 1
ATOM 9719 C C . ARG B 1 500 ? -17.375 3.135 30.719 1 70.75 500 ARG B C 1
ATOM 9721 O O . ARG B 1 500 ? -17.797 2.031 30.375 1 70.75 500 ARG B O 1
ATOM 9728 N N . ILE B 1 501 ? -16.328 3.418 31.547 1 72.06 501 ILE B N 1
ATOM 9729 C CA . ILE B 1 501 ? -15.734 2.268 32.219 1 72.06 501 ILE B CA 1
ATOM 9730 C C . ILE B 1 501 ? -16.141 2.25 33.688 1 72.06 501 ILE B C 1
ATOM 9732 O O . ILE B 1 501 ? -15.617 3.01 34.5 1 72.06 501 ILE B O 1
ATOM 9736 N N . ARG B 1 502 ? -17.141 1.622 34.125 1 66.62 502 ARG B N 1
ATOM 9737 C CA . ARG B 1 502 ? -17.797 1.64 35.438 1 66.62 502 ARG B CA 1
ATOM 9738 C C . ARG B 1 502 ? -16.781 1.355 36.531 1 66.62 502 ARG B C 1
ATOM 9740 O O . ARG B 1 502 ? -16.812 2.004 37.594 1 66.62 502 ARG B O 1
ATOM 9747 N N . THR B 1 503 ? -15.984 0.383 36.344 1 73.88 503 THR B N 1
ATOM 9748 C CA . THR B 1 503 ? -15.086 0.003 37.438 1 73.88 503 THR B CA 1
ATOM 9749 C C . THR B 1 503 ? -13.625 0.116 37 1 73.88 503 THR B C 1
ATOM 9751 O O . THR B 1 503 ? -12.859 -0.837 37.125 1 73.88 503 THR B O 1
ATOM 9754 N N . GLN B 1 504 ? -13.352 1.333 36.594 1 80.56 504 GLN B N 1
ATOM 9755 C CA . GLN B 1 504 ? -11.977 1.569 36.188 1 80.56 504 GLN B CA 1
ATOM 9756 C C . GLN B 1 504 ? -11.055 1.749 37.375 1 80.56 504 GLN B C 1
ATOM 9758 O O . GLN B 1 504 ? -11.461 2.33 38.406 1 80.56 504 GLN B O 1
ATOM 9763 N N . SER B 1 505 ? -9.859 1.168 37.312 1 84.31 505 SER B N 1
ATOM 9764 C CA . SER B 1 505 ? -8.875 1.349 38.375 1 84.31 505 SER B CA 1
ATOM 9765 C C . SER B 1 505 ? -8.461 2.811 38.5 1 84.31 505 SER B C 1
ATOM 9767 O O . SER B 1 505 ? -8.602 3.586 37.562 1 84.31 505 SER B O 1
ATOM 9769 N N . HIS B 1 506 ? -8.023 3.189 39.656 1 85.88 506 HIS B N 1
ATOM 9770 C CA . HIS B 1 506 ? -7.586 4.562 39.906 1 85.88 506 HIS B CA 1
ATOM 9771 C C . HIS B 1 506 ? -6.41 4.934 39 1 85.88 506 HIS B C 1
ATOM 9773 O O . HIS B 1 506 ? -6.324 6.066 38.531 1 85.88 506 HIS B O 1
ATOM 9779 N N . ASP B 1 507 ? -5.484 3.973 38.844 1 88.12 507 ASP B N 1
ATOM 9780 C CA . ASP B 1 507 ? -4.32 4.227 38 1 88.12 507 ASP B CA 1
ATOM 9781 C C . ASP B 1 507 ? -4.738 4.461 36.531 1 88.12 507 ASP B C 1
ATOM 9783 O O . ASP B 1 507 ? -4.164 5.309 35.844 1 88.12 507 ASP B O 1
ATOM 9787 N N . SER B 1 508 ? -5.637 3.725 36.094 1 88.31 508 SER B N 1
ATOM 9788 C CA . SER B 1 508 ? -6.152 3.879 34.75 1 88.31 508 SER B CA 1
ATOM 9789 C C . SER B 1 508 ? -6.84 5.227 34.562 1 88.31 508 SER B C 1
ATOM 9791 O O . SER B 1 508 ? -6.645 5.898 33.562 1 88.31 508 SER B O 1
ATOM 9793 N N . ASP B 1 509 ? -7.637 5.594 35.5 1 88.06 509 ASP B N 1
ATOM 9794 C CA . ASP B 1 509 ? -8.344 6.871 35.438 1 88.06 509 ASP B CA 1
ATOM 9795 C C . ASP B 1 509 ? -7.359 8.039 35.5 1 88.06 509 ASP B C 1
ATOM 9797 O O . ASP B 1 509 ? -7.527 9.023 34.75 1 88.06 509 ASP B O 1
ATOM 9801 N N . ARG B 1 510 ? -6.406 7.914 36.344 1 89.38 510 ARG B N 1
ATOM 9802 C CA . ARG B 1 510 ? -5.387 8.953 36.438 1 89.38 510 ARG B CA 1
ATOM 9803 C C . ARG B 1 510 ? -4.625 9.078 35.125 1 89.38 510 ARG B C 1
ATOM 9805 O O . ARG B 1 510 ? -4.352 10.188 34.656 1 89.38 510 ARG B O 1
ATOM 9812 N N . PHE B 1 511 ? -4.266 7.973 34.594 1 92.12 511 PHE B N 1
ATOM 9813 C CA . PHE B 1 511 ? -3.572 7.969 33.312 1 92.12 511 PHE B CA 1
ATOM 9814 C C . PHE B 1 511 ? -4.402 8.672 32.25 1 92.12 511 PHE B C 1
ATOM 9816 O O . PHE B 1 511 ? -3.881 9.5 31.5 1 92.12 511 PHE B O 1
ATOM 9823 N N . ASN B 1 512 ? -5.664 8.336 32.156 1 90.31 512 ASN B N 1
ATOM 9824 C CA . ASN B 1 512 ? -6.559 8.938 31.188 1 90.31 512 ASN B CA 1
ATOM 9825 C C . ASN B 1 512 ? -6.621 10.453 31.328 1 90.31 512 ASN B C 1
ATOM 9827 O O . ASN B 1 512 ? -6.562 11.188 30.344 1 90.31 512 ASN B O 1
ATOM 9831 N N . LYS B 1 513 ? -6.738 10.883 32.531 1 89.56 513 LYS B N 1
ATOM 9832 C CA . LYS B 1 513 ? -6.836 12.32 32.781 1 89.56 513 LYS B CA 1
ATOM 9833 C C . LYS B 1 513 ? -5.531 13.031 32.438 1 89.56 513 LYS B C 1
ATOM 9835 O O . LYS B 1 513 ? -5.543 14.109 31.844 1 89.56 513 LYS B O 1
ATOM 9840 N N . ASP B 1 514 ? -4.438 12.406 32.812 1 93.31 514 ASP B N 1
ATOM 9841 C CA . ASP B 1 514 ? -3.135 13 32.531 1 93.31 514 ASP B CA 1
ATOM 9842 C C . ASP B 1 514 ? -2.898 13.117 31.031 1 93.31 514 ASP B C 1
ATOM 9844 O O . ASP B 1 514 ? -2.385 14.133 30.547 1 93.31 514 ASP B O 1
ATOM 9848 N N . MET B 1 515 ? -3.256 12.055 30.359 1 94.31 515 MET B N 1
ATOM 9849 C CA . MET B 1 515 ? -3.043 12.062 28.906 1 94.31 515 MET B CA 1
ATOM 9850 C C . MET B 1 515 ? -4.012 13.016 28.219 1 94.31 515 MET B C 1
ATOM 9852 O O . MET B 1 515 ? -3.668 13.633 27.219 1 94.31 515 MET B O 1
ATOM 9856 N N . ALA B 1 516 ? -5.211 13.094 28.688 1 93.75 516 ALA B N 1
ATOM 9857 C CA . ALA B 1 516 ? -6.152 14.086 28.172 1 93.75 516 ALA B CA 1
ATOM 9858 C C . ALA B 1 516 ? -5.621 15.5 28.359 1 93.75 516 ALA B C 1
ATOM 9860 O O . ALA B 1 516 ? -5.719 16.344 27.469 1 93.75 516 ALA B O 1
ATOM 9861 N N . ARG B 1 517 ? -5.094 15.742 29.531 1 94.06 517 ARG B N 1
ATOM 9862 C CA . ARG B 1 517 ? -4.5 17.047 29.812 1 94.06 517 ARG B CA 1
ATOM 9863 C C . ARG B 1 517 ? -3.33 17.328 28.875 1 94.06 517 ARG B C 1
ATOM 9865 O O . ARG B 1 517 ? -3.197 18.438 28.359 1 94.06 517 ARG B O 1
ATOM 9872 N N . ALA B 1 518 ? -2.539 16.312 28.719 1 96.06 518 ALA B N 1
ATOM 9873 C CA . ALA B 1 518 ? -1.405 16.453 27.812 1 96.06 518 ALA B CA 1
ATOM 9874 C C . ALA B 1 518 ? -1.873 16.781 26.391 1 96.06 518 ALA B C 1
ATOM 9876 O O . ALA B 1 518 ? -1.233 17.562 25.688 1 96.06 518 ALA B O 1
ATOM 9877 N N . CYS B 1 519 ? -2.883 16.141 25.969 1 96.38 519 CYS B N 1
ATOM 9878 C CA . CYS B 1 519 ? -3.447 16.391 24.641 1 96.38 519 CYS B CA 1
ATOM 9879 C C . CYS B 1 519 ? -3.879 17.844 24.484 1 96.38 519 CYS B C 1
ATOM 9881 O O . CYS B 1 519 ? -3.525 18.5 23.5 1 96.38 519 CYS B O 1
ATOM 9883 N N . VAL B 1 520 ? -4.582 18.359 25.453 1 96.06 520 VAL B N 1
ATOM 9884 C CA . VAL B 1 520 ? -5.102 19.719 25.406 1 96.06 520 VAL B CA 1
ATOM 9885 C C . VAL B 1 520 ? -3.949 20.719 25.484 1 96.06 520 VAL B C 1
ATOM 9887 O O . VAL B 1 520 ? -3.92 21.703 24.75 1 96.06 520 VAL B O 1
ATOM 9890 N N . GLU B 1 521 ? -3.068 20.453 26.375 1 96.25 521 GLU B N 1
ATOM 9891 C CA . GLU B 1 521 ? -1.921 21.344 26.5 1 96.25 521 GLU B CA 1
ATOM 9892 C C . GLU B 1 521 ? -1.102 21.391 25.219 1 96.25 521 GLU B C 1
ATOM 9894 O O . GLU B 1 521 ? -0.57 22.438 24.844 1 96.25 521 GLU B O 1
ATOM 9899 N N . THR B 1 522 ? -0.96 20.266 24.625 1 97.75 522 THR B N 1
ATOM 9900 C CA . THR B 1 522 ? -0.24 20.219 23.359 1 97.75 522 THR B CA 1
ATOM 9901 C C . THR B 1 522 ? -0.971 21.031 22.281 1 97.75 522 THR B C 1
ATOM 9903 O O . THR B 1 522 ? -0.342 21.719 21.484 1 97.75 522 THR B O 1
ATOM 9906 N N . ALA B 1 523 ? -2.246 20.891 22.219 1 97.81 523 ALA B N 1
ATOM 9907 C CA . ALA B 1 523 ? -3.031 21.688 21.266 1 97.81 523 ALA B CA 1
ATOM 9908 C C . ALA B 1 523 ? -2.85 23.188 21.531 1 97.81 523 ALA B C 1
ATOM 9910 O O . ALA B 1 523 ? -2.762 23.969 20.594 1 97.81 523 ALA B O 1
ATOM 9911 N N . LYS B 1 524 ? -2.836 23.578 22.797 1 97.06 524 LYS B N 1
ATOM 9912 C CA . LYS B 1 524 ? -2.592 24.969 23.172 1 97.06 524 LYS B CA 1
ATOM 9913 C C . LYS B 1 524 ? -1.222 25.438 22.688 1 97.06 524 LYS B C 1
ATOM 9915 O O . LYS B 1 524 ? -1.054 26.594 22.297 1 97.06 524 LYS B O 1
ATOM 9920 N N . SER B 1 525 ? -0.298 24.5 22.75 1 97 525 SER B N 1
ATOM 9921 C CA . SER B 1 525 ? 1.052 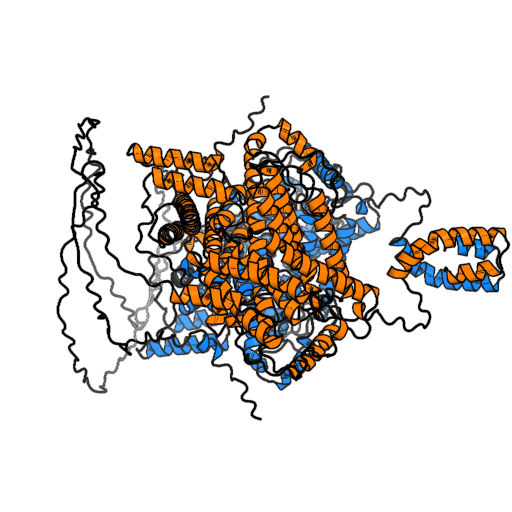24.828 22.297 1 97 525 SER B CA 1
ATOM 9922 C C . SER B 1 525 ? 1.064 25.234 20.828 1 97 525 SER B C 1
ATOM 9924 O O . SER B 1 525 ? 1.88 26.062 20.422 1 97 525 SER B O 1
ATOM 9926 N N . MET B 1 526 ? 0.203 24.656 20.016 1 97.44 526 MET B N 1
ATOM 9927 C CA . MET B 1 526 ? 0.095 25.047 18.609 1 97.44 526 MET B CA 1
ATOM 9928 C C . MET B 1 526 ? -0.305 26.516 18.484 1 97.44 526 MET B C 1
ATOM 9930 O O . MET B 1 526 ? 0.212 27.234 17.641 1 97.44 526 MET B O 1
ATOM 9934 N N . ALA B 1 527 ? -1.207 26.953 19.312 1 96.81 527 ALA B N 1
ATOM 9935 C CA . ALA B 1 527 ? -1.607 28.359 19.344 1 96.81 527 ALA B CA 1
ATOM 9936 C C . ALA B 1 527 ? -0.463 29.25 19.812 1 96.81 527 ALA B C 1
ATOM 9938 O O . ALA B 1 527 ? -0.275 30.344 19.312 1 96.81 527 ALA B O 1
ATOM 9939 N N . ASP B 1 528 ? 0.262 28.734 20.719 1 95.81 528 ASP B N 1
ATOM 9940 C CA . ASP B 1 528 ? 1.339 29.516 21.328 1 95.81 528 ASP B CA 1
ATOM 9941 C C . ASP B 1 528 ? 2.455 29.781 20.328 1 95.81 528 ASP B C 1
ATOM 9943 O O . ASP B 1 528 ? 3.115 30.812 20.391 1 95.81 528 ASP B O 1
ATOM 9947 N N . ILE B 1 529 ? 2.686 28.844 19.453 1 94.25 529 ILE B N 1
ATOM 9948 C CA . ILE B 1 529 ? 3.775 28.969 18.5 1 94.25 529 ILE B CA 1
ATOM 9949 C C . ILE B 1 529 ? 3.432 30.031 17.453 1 94.25 529 ILE B C 1
ATOM 9951 O O . ILE B 1 529 ? 4.324 30.656 16.875 1 94.25 529 ILE B O 1
ATOM 9955 N N . LEU B 1 530 ? 2.188 30.297 17.281 1 95.56 530 LEU B N 1
ATOM 9956 C CA . LEU B 1 530 ? 1.749 31.281 16.297 1 95.56 530 LEU B CA 1
ATOM 9957 C C . LEU B 1 530 ? 1.786 32.688 16.891 1 95.56 530 LEU B C 1
ATOM 9959 O O . LEU B 1 530 ? 1.416 32.875 18.062 1 95.56 530 LEU B O 1
ATOM 9963 N N . PRO B 1 531 ? 2.238 33.656 16.156 1 94.38 531 PRO B N 1
ATOM 9964 C CA . PRO B 1 531 ? 2.234 35.031 16.641 1 94.38 531 PRO B CA 1
ATOM 9965 C C . PRO B 1 531 ? 0.833 35.531 17 1 94.38 531 PRO B C 1
ATOM 9967 O O . PRO B 1 531 ? -0.156 35.031 16.438 1 94.38 531 PRO B O 1
ATOM 9970 N N . GLU B 1 532 ? 0.785 36.5 17.859 1 93.5 532 GLU B N 1
ATOM 9971 C CA . GLU B 1 532 ? -0.501 37.031 18.266 1 93.5 532 GLU B CA 1
ATOM 9972 C C . GLU B 1 532 ? -1.192 37.75 17.109 1 93.5 532 GLU B C 1
ATOM 9974 O O . GLU B 1 532 ? -2.404 37.625 16.922 1 93.5 532 GLU B O 1
ATOM 9979 N N . ALA B 1 533 ? -0.361 38.5 16.391 1 92.19 533 ALA B N 1
ATOM 9980 C CA . ALA B 1 533 ? -0.895 39.125 15.188 1 92.19 533 ALA B CA 1
ATOM 9981 C C . ALA B 1 533 ? -0.824 38.156 14 1 92.19 533 ALA B C 1
ATOM 9983 O O . ALA B 1 533 ? 0.202 37.531 13.781 1 92.19 533 ALA B O 1
ATOM 9984 N N . VAL B 1 534 ? -1.893 38.094 13.352 1 92.62 534 VAL B N 1
ATOM 9985 C CA . VAL B 1 534 ? -1.954 37.156 12.234 1 92.62 534 VAL B CA 1
ATOM 9986 C C . VAL B 1 534 ? -1.044 37.625 11.102 1 92.62 534 VAL B C 1
ATOM 9988 O O . VAL B 1 534 ? -1.224 38.75 10.586 1 92.62 534 VAL B O 1
ATOM 9991 N N . ASP B 1 535 ? -0.053 36.906 10.805 1 91.38 535 ASP B N 1
ATOM 9992 C CA . ASP B 1 535 ? 0.868 37.125 9.695 1 91.38 535 ASP B CA 1
ATOM 9993 C C . ASP B 1 535 ? 0.999 35.875 8.844 1 91.38 535 ASP B C 1
ATOM 9995 O O . ASP B 1 535 ? 1.886 35.031 9.078 1 91.38 535 ASP B O 1
ATOM 9999 N N . ALA B 1 536 ? 0.191 35.844 7.855 1 90.88 536 ALA B N 1
ATOM 10000 C CA . ALA B 1 536 ? 0.145 34.656 7.004 1 90.88 536 ALA B CA 1
ATOM 10001 C C . ALA B 1 536 ? 1.484 34.438 6.312 1 90.88 536 ALA B C 1
ATOM 10003 O O . ALA B 1 536 ? 1.907 33.281 6.129 1 90.88 536 ALA B O 1
ATOM 10004 N N . THR B 1 537 ? 2.164 35.438 5.883 1 89.62 537 THR B N 1
ATOM 10005 C CA . THR B 1 537 ? 3.438 35.344 5.18 1 89.62 537 THR B CA 1
ATOM 10006 C C . THR B 1 537 ? 4.5 34.719 6.078 1 89.62 537 THR B C 1
ATOM 10008 O O . THR B 1 537 ? 5.297 33.875 5.625 1 89.62 537 THR B O 1
ATOM 10011 N N . TYR B 1 538 ? 4.445 35.125 7.277 1 90.12 538 TYR B N 1
ATOM 10012 C CA . TYR B 1 538 ? 5.383 34.562 8.234 1 90.12 538 TYR B CA 1
ATOM 10013 C C . TYR B 1 538 ? 5.191 33.031 8.344 1 90.12 538 TYR B C 1
ATOM 10015 O O . TYR B 1 538 ? 6.164 32.281 8.289 1 90.12 538 TYR B O 1
ATOM 10023 N N . LEU B 1 539 ? 4.008 32.625 8.5 1 93 539 LEU B N 1
ATOM 10024 C CA . LEU B 1 539 ? 3.715 31.219 8.695 1 93 539 LEU B CA 1
ATOM 10025 C C . LEU B 1 539 ? 4.086 30.406 7.453 1 93 539 LEU B C 1
ATOM 10027 O O . LEU B 1 539 ? 4.625 29.297 7.562 1 93 539 LEU B O 1
ATOM 10031 N N . TYR B 1 540 ? 3.787 30.953 6.289 1 92.81 540 TYR B N 1
ATOM 10032 C CA . TYR B 1 540 ? 4.078 30.234 5.051 1 92.81 540 TYR B CA 1
ATOM 10033 C C . TYR B 1 540 ? 5.582 30.172 4.801 1 92.81 540 TYR B C 1
ATOM 10035 O O . TYR B 1 540 ? 6.086 29.188 4.262 1 92.81 540 TYR B O 1
ATOM 10043 N N . ARG B 1 541 ? 6.316 31.141 5.191 1 91.38 541 ARG B N 1
ATOM 10044 C CA . ARG B 1 541 ? 7.758 31.188 4.957 1 91.38 541 ARG B CA 1
ATOM 10045 C C . ARG B 1 541 ? 8.5 30.312 5.953 1 91.38 541 ARG B C 1
ATOM 10047 O O . ARG B 1 541 ? 9.492 29.672 5.602 1 91.38 541 ARG B O 1
ATOM 10054 N N . THR B 1 542 ? 7.996 30.266 7.137 1 91.38 542 THR B N 1
ATOM 10055 C CA . THR B 1 542 ? 8.766 29.609 8.188 1 91.38 542 THR B CA 1
ATOM 10056 C C . THR B 1 542 ? 8.148 28.266 8.539 1 91.38 542 THR B C 1
ATOM 10058 O O . THR B 1 542 ? 8.844 27.375 9.031 1 91.38 542 THR B O 1
ATOM 10061 N N . GLY B 1 543 ? 6.914 28.141 8.391 1 94 543 GLY B N 1
ATOM 10062 C CA . GLY B 1 543 ? 6.223 26.906 8.75 1 94 543 GLY B CA 1
ATOM 10063 C C . GLY B 1 543 ? 5.938 26.016 7.562 1 94 543 GLY B C 1
ATOM 10064 O O . GLY B 1 543 ? 6.379 26.297 6.445 1 94 543 GLY B O 1
ATOM 10065 N N . PRO B 1 544 ? 5.324 24.875 7.812 1 96.25 544 PRO B N 1
ATOM 10066 C CA . PRO B 1 544 ? 4.914 23.984 6.727 1 96.25 544 PRO B CA 1
ATOM 10067 C C . PRO B 1 544 ? 3.713 24.5 5.949 1 96.25 544 PRO B C 1
ATOM 10069 O O . PRO B 1 544 ? 2.574 24.125 6.23 1 96.25 544 PRO B O 1
ATOM 10072 N N . TRP B 1 545 ? 3.979 25.297 4.918 1 96.38 545 TRP B N 1
ATOM 10073 C CA . TRP B 1 545 ? 2.93 26 4.195 1 96.38 545 TRP B CA 1
ATOM 10074 C C . TRP B 1 545 ? 1.986 25.031 3.504 1 96.38 545 TRP B C 1
ATOM 10076 O O . TRP B 1 545 ? 0.819 25.344 3.264 1 96.38 545 TRP B O 1
ATOM 10086 N N . TRP B 1 546 ? 2.432 23.812 3.217 1 95.69 546 TRP B N 1
ATOM 10087 C CA . TRP B 1 546 ? 1.63 22.812 2.52 1 95.69 546 TRP B CA 1
ATOM 10088 C C . TRP B 1 546 ? 0.618 22.172 3.463 1 95.69 546 TRP B C 1
ATOM 10090 O O . TRP B 1 546 ? -0.348 21.547 3.018 1 95.69 546 TRP B O 1
ATOM 10100 N N . SER B 1 547 ? 0.772 22.266 4.816 1 95.62 547 SER B N 1
ATOM 10101 C CA . SER B 1 547 ? -0.122 21.594 5.75 1 95.62 547 SER B CA 1
ATOM 10102 C C . SER B 1 547 ? -0.486 22.5 6.918 1 95.62 547 SER B C 1
ATOM 10104 O O . SER B 1 547 ? -0.982 22.031 7.945 1 95.62 547 SER B O 1
ATOM 10106 N N . ALA B 1 548 ? -0.262 23.781 6.852 1 95.75 548 ALA B N 1
ATOM 10107 C CA . ALA B 1 548 ? -0.481 24.734 7.934 1 95.75 548 ALA B CA 1
ATOM 10108 C C . ALA B 1 548 ? -1.932 24.703 8.406 1 95.75 548 ALA B C 1
ATOM 10110 O O . ALA B 1 548 ? -2.197 24.656 9.609 1 95.75 548 ALA B O 1
ATOM 10111 N N . VAL B 1 549 ? -2.838 24.703 7.473 1 96.88 549 VAL B N 1
ATOM 10112 C CA . VAL B 1 549 ? -4.258 24.719 7.805 1 96.88 549 VAL B CA 1
ATOM 10113 C C . VAL B 1 549 ? -4.629 23.453 8.57 1 96.88 549 VAL B C 1
ATOM 10115 O O . VAL B 1 549 ? -5.391 23.5 9.539 1 96.88 549 VAL B O 1
ATOM 10118 N N . HIS B 1 550 ? -4.102 22.328 8.18 1 96.81 550 HIS B N 1
ATOM 10119 C CA . HIS B 1 550 ? -4.395 21.062 8.828 1 96.81 550 HIS B CA 1
ATOM 10120 C C . HIS B 1 550 ? -3.859 21.047 10.258 1 96.81 550 HIS B C 1
ATOM 10122 O O . HIS B 1 550 ? -4.496 20.5 11.156 1 96.81 550 HIS B O 1
ATOM 10128 N N . ASN B 1 551 ? -2.678 21.578 10.469 1 97.5 551 ASN B N 1
ATOM 10129 C CA . ASN B 1 551 ? -2.113 21.656 11.812 1 97.5 551 ASN B CA 1
ATOM 10130 C C . ASN B 1 551 ? -2.98 22.516 12.734 1 97.5 551 ASN B C 1
ATOM 10132 O O . ASN B 1 551 ? -3.238 22.125 13.875 1 97.5 551 ASN B O 1
ATOM 10136 N N . ILE B 1 552 ? -3.41 23.625 12.227 1 97.94 552 ILE B N 1
ATOM 10137 C CA . ILE B 1 552 ? -4.25 24.531 13 1 97.94 552 ILE B CA 1
ATOM 10138 C C . ILE B 1 552 ? -5.59 23.859 13.297 1 97.94 552 ILE B C 1
ATOM 10140 O O . ILE B 1 552 ? -6.074 23.906 14.438 1 97.94 552 ILE B O 1
ATOM 10144 N N . MET B 1 553 ? -6.141 23.219 12.297 1 97.62 553 MET B N 1
ATOM 10145 C CA . MET B 1 553 ? -7.445 22.578 12.453 1 97.62 553 MET B CA 1
ATOM 10146 C C . MET B 1 553 ? -7.375 21.422 13.453 1 97.62 553 MET B C 1
ATOM 10148 O O . MET B 1 553 ? -8.328 21.172 14.188 1 97.62 553 MET B O 1
ATOM 10152 N N . GLN B 1 554 ? -6.32 20.672 13.445 1 97.81 554 GLN B N 1
ATOM 10153 C CA . GLN B 1 554 ? -6.16 19.578 14.406 1 97.81 554 GLN B CA 1
ATOM 10154 C C . GLN B 1 554 ? -6.164 20.109 15.836 1 97.81 554 GLN B C 1
ATOM 10156 O O . GLN B 1 554 ? -6.855 19.562 16.703 1 97.81 554 GLN B O 1
ATOM 10161 N N . ALA B 1 555 ? -5.387 21.125 16.078 1 98.31 555 ALA B N 1
ATOM 10162 C CA . ALA B 1 555 ? -5.344 21.734 17.406 1 98.31 555 ALA B CA 1
ATOM 10163 C C . ALA B 1 555 ? -6.699 22.328 17.781 1 98.31 555 ALA B C 1
ATOM 10165 O O . ALA B 1 555 ? -7.16 22.156 18.906 1 98.31 555 ALA B O 1
ATOM 10166 N N . LEU B 1 556 ? -7.316 23.016 16.844 1 98 556 LEU B N 1
ATOM 10167 C CA . LEU B 1 556 ? -8.625 23.609 17.094 1 98 556 LEU B CA 1
ATOM 10168 C C . LEU B 1 556 ? -9.648 22.531 17.438 1 98 556 LEU B C 1
ATOM 10170 O O . LEU B 1 556 ? -10.453 22.703 18.359 1 98 556 LEU B O 1
ATOM 10174 N N . ALA B 1 557 ? -9.68 21.422 16.672 1 96.19 557 ALA B N 1
ATOM 10175 C CA . ALA B 1 557 ? -10.609 20.328 16.938 1 96.19 557 ALA B CA 1
ATOM 10176 C C . ALA B 1 557 ? -10.469 19.812 18.359 1 96.19 557 ALA B C 1
ATOM 10178 O O . ALA B 1 557 ? -11.469 19.578 19.047 1 96.19 557 ALA B O 1
ATOM 10179 N N . VAL B 1 558 ? -9.258 19.656 18.828 1 96.44 558 VAL B N 1
ATOM 10180 C CA . VAL B 1 558 ? -9 19.156 20.172 1 96.44 558 VAL B CA 1
ATOM 10181 C C . VAL B 1 558 ? -9.539 20.125 21.219 1 96.44 558 VAL B C 1
ATOM 10183 O O . VAL B 1 558 ? -10.18 19.719 22.188 1 96.44 558 VAL B O 1
ATOM 10186 N N . LEU B 1 559 ? -9.273 21.406 21.031 1 96.25 559 LEU B N 1
ATOM 10187 C CA . LEU B 1 559 ? -9.695 22.406 21.984 1 96.25 559 LEU B CA 1
ATOM 10188 C C . LEU B 1 559 ? -11.219 22.531 22.016 1 96.25 559 LEU B C 1
ATOM 10190 O O . LEU B 1 559 ? -11.82 22.703 23.078 1 96.25 559 LEU B O 1
ATOM 10194 N N . LEU B 1 560 ? -11.836 22.469 20.875 1 94.31 560 LEU B N 1
ATOM 10195 C CA . LEU B 1 560 ? -13.297 22.5 20.812 1 94.31 560 LEU B CA 1
ATOM 10196 C C . LEU B 1 560 ? -13.898 21.266 21.484 1 94.31 560 LEU B C 1
ATOM 10198 O O . LEU B 1 560 ? -14.945 21.359 22.125 1 94.31 560 LEU B O 1
ATOM 10202 N N . LEU B 1 561 ? -13.281 20.141 21.266 1 91.56 561 LEU B N 1
ATOM 10203 C CA . LEU B 1 561 ? -13.734 18.922 21.938 1 91.56 561 LEU B CA 1
ATOM 10204 C C . LEU B 1 561 ? -13.648 19.078 23.453 1 91.56 561 LEU B C 1
ATOM 10206 O O . LEU B 1 561 ? -14.555 18.656 24.172 1 91.56 561 LEU B O 1
ATOM 10210 N N . GLU B 1 562 ? -12.555 19.625 23.875 1 91.56 562 GLU B N 1
ATOM 10211 C CA . GLU B 1 562 ? -12.406 19.844 25.312 1 91.56 562 GLU B CA 1
ATOM 10212 C C . GLU B 1 562 ? -13.477 20.797 25.844 1 91.56 562 GLU B C 1
ATOM 10214 O O . GLU B 1 562 ? -13.984 20.625 26.953 1 91.56 562 GLU B O 1
ATOM 10219 N N . MET B 1 563 ? -13.789 21.797 25.078 1 88.69 563 MET B N 1
ATOM 10220 C CA . MET B 1 563 ? -14.844 22.719 25.469 1 88.69 563 MET B CA 1
ATOM 10221 C C . MET B 1 563 ? -16.188 22 25.609 1 88.69 563 MET B C 1
ATOM 10223 O O . MET B 1 563 ? -16.969 22.281 26.5 1 88.69 563 MET B O 1
ATOM 10227 N N . SER B 1 564 ? -16.406 21.078 24.766 1 85.56 564 SER B N 1
ATOM 10228 C CA . SER B 1 564 ? -17.672 20.344 24.75 1 85.56 564 SER B CA 1
ATOM 10229 C C . SER B 1 564 ? -17.719 19.312 25.859 1 85.56 564 SER B C 1
ATOM 10231 O O . SER B 1 564 ? -18.75 19.141 26.516 1 85.56 564 SER B O 1
ATOM 10233 N N . TYR B 1 565 ? -16.641 18.547 26.031 1 79.31 565 TYR B N 1
ATOM 10234 C CA . TYR B 1 565 ? -16.625 17.438 26.969 1 79.31 565 TYR B CA 1
ATOM 10235 C C . TYR B 1 565 ? -16.312 17.906 28.375 1 79.31 565 TYR B C 1
ATOM 10237 O O . TYR B 1 565 ? -16.781 17.312 29.359 1 79.31 565 TYR B O 1
ATOM 10245 N N . GLY B 1 566 ? -15.555 18.891 28.469 1 77.06 566 GLY B N 1
ATOM 10246 C CA . GLY B 1 566 ? -15.102 19.344 29.781 1 77.06 566 GLY B CA 1
ATOM 10247 C C . GLY B 1 566 ? -14.359 18.266 30.547 1 77.06 566 GLY B C 1
ATOM 10248 O O . GLY B 1 566 ? -14.633 18.047 31.734 1 77.06 566 GLY B O 1
ATOM 10249 N N . THR B 1 567 ? -13.578 17.5 29.844 1 66 567 THR B N 1
ATOM 10250 C CA . THR B 1 567 ? -12.906 16.328 30.391 1 66 567 THR B CA 1
ATOM 10251 C C . THR B 1 567 ? -11.812 16.75 31.375 1 66 567 THR B C 1
ATOM 10253 O O . THR B 1 567 ? -11.633 16.109 32.406 1 66 567 THR B O 1
ATOM 10256 N N . VAL B 1 568 ? -11.008 17.766 31.016 1 67.38 568 VAL B N 1
ATOM 10257 C CA . VAL B 1 568 ? -9.867 18.188 31.797 1 67.38 568 VAL B CA 1
ATOM 10258 C C . VAL B 1 568 ? -10.297 19.266 32.781 1 67.38 568 VAL B C 1
ATOM 10260 O O . VAL B 1 568 ? -10.992 20.219 32.438 1 67.38 568 VAL B O 1
ATOM 10263 N N . ASN B 1 569 ? -10.688 18.906 33.969 1 60.69 569 ASN B N 1
ATOM 10264 C CA . ASN B 1 569 ? -11.039 19.875 35 1 60.69 569 ASN B CA 1
ATOM 10265 C C . ASN B 1 569 ? -9.93 20.891 35.188 1 60.69 569 ASN B C 1
ATOM 10267 O O . ASN B 1 569 ? -9 20.656 35.969 1 60.69 569 ASN B O 1
ATOM 10271 N N . PHE B 1 570 ? -9.836 21.75 34.25 1 54.31 570 PHE B N 1
ATOM 10272 C CA . PHE B 1 570 ? -8.859 22.812 34.531 1 54.31 570 PHE B CA 1
ATOM 10273 C C . PHE B 1 570 ? -9.359 23.734 35.625 1 54.31 570 PHE B C 1
ATOM 10275 O O . PHE B 1 570 ? -10.562 23.812 35.875 1 54.31 570 PHE B O 1
ATOM 10282 N N . ALA B 1 571 ? -8.773 24.172 36.688 1 51.16 571 ALA B N 1
ATOM 10283 C CA . ALA B 1 571 ? -9.203 25.031 37.781 1 51.16 571 ALA B CA 1
ATOM 10284 C C . ALA B 1 571 ? -10.305 25.984 37.344 1 51.16 571 ALA B C 1
ATOM 10286 O O . ALA B 1 571 ? -10.5 26.188 36.156 1 51.16 571 ALA B O 1
ATOM 10287 N N . GLU B 1 572 ? -11.273 26.609 38.25 1 46.16 572 GLU B N 1
ATOM 10288 C CA . GLU B 1 572 ? -12.461 27.453 38.156 1 46.16 572 GLU B CA 1
ATOM 10289 C C . GLU B 1 572 ? -12.406 28.359 36.938 1 46.16 572 GLU B C 1
ATOM 10291 O O . GLU B 1 572 ? -13.414 28.516 36.25 1 46.16 572 GLU B O 1
ATOM 10296 N N . ASN B 1 573 ? -11.484 29.188 36.781 1 47.25 573 ASN B N 1
ATOM 10297 C CA . ASN B 1 573 ? -11.359 30.266 35.812 1 47.25 573 ASN B CA 1
ATOM 10298 C C . ASN B 1 573 ? -10.852 29.75 34.469 1 47.25 573 ASN B C 1
ATOM 10300 O O . ASN B 1 573 ? -10.359 30.531 33.656 1 47.25 573 ASN B O 1
ATOM 10304 N N . ASP B 1 574 ? -11.266 28.391 34 1 60.59 574 ASP B N 1
ATOM 10305 C CA . ASP B 1 574 ? -10.547 27.5 33.094 1 60.59 574 ASP B CA 1
ATOM 10306 C C . ASP B 1 574 ? -11.133 27.578 31.688 1 60.59 574 ASP B C 1
ATOM 10308 O O . ASP B 1 574 ? -10.414 27.422 30.688 1 60.59 574 ASP B O 1
ATOM 10312 N N . ASP B 1 575 ? -12.312 27.984 31.703 1 68.81 575 ASP B N 1
ATOM 10313 C CA . ASP B 1 575 ? -12.914 28.109 30.375 1 68.81 575 ASP B CA 1
ATOM 10314 C C . ASP B 1 575 ? -12.188 29.156 29.531 1 68.81 575 ASP B C 1
ATOM 10316 O O . ASP B 1 575 ? -12.031 29 28.328 1 68.81 575 ASP B O 1
ATOM 10320 N N . GLU B 1 576 ? -11.75 30.156 30.297 1 76.88 576 GLU B N 1
ATOM 10321 C CA . GLU B 1 576 ? -11.047 31.219 29.578 1 76.88 576 GLU B CA 1
ATOM 10322 C C . GLU B 1 576 ? -9.703 30.719 29.047 1 76.88 576 GLU B C 1
ATOM 10324 O O . GLU B 1 576 ? -9.227 31.172 28 1 76.88 576 GLU B O 1
ATOM 10329 N N . ALA B 1 577 ? -9.172 29.828 29.797 1 84.75 577 ALA B N 1
ATOM 10330 C CA . ALA B 1 577 ? -7.863 29.297 29.438 1 84.75 577 ALA B CA 1
ATOM 10331 C C . ALA B 1 577 ? -7.93 28.531 28.125 1 84.75 577 ALA B C 1
ATOM 10333 O O . ALA B 1 577 ? -6.945 28.484 27.375 1 84.75 577 ALA B O 1
ATOM 10334 N N . ILE B 1 578 ? -9.023 28 27.797 1 90.88 578 ILE B N 1
ATOM 10335 C CA . ILE B 1 578 ? -9.18 27.25 26.547 1 90.88 578 ILE B CA 1
ATOM 10336 C C . ILE B 1 578 ? -9.711 28.156 25.453 1 90.88 578 ILE B C 1
ATOM 10338 O O . ILE B 1 578 ? -9.375 28 24.281 1 90.88 578 ILE B O 1
ATOM 10342 N N . LEU B 1 579 ? -10.477 29.125 25.828 1 91.94 579 LEU B N 1
ATOM 10343 C CA . LEU B 1 579 ? -11.156 29.984 24.859 1 91.94 579 LEU B CA 1
ATOM 10344 C C . LEU B 1 579 ? -10.164 30.875 24.141 1 91.94 579 LEU B C 1
ATOM 10346 O O . LEU B 1 579 ? -10.32 31.156 22.953 1 91.94 579 LEU B O 1
ATOM 10350 N N . GLN B 1 580 ? -9.188 31.391 24.875 1 93.69 580 GLN B N 1
ATOM 10351 C CA . GLN B 1 580 ? -8.227 32.312 24.266 1 93.69 580 GLN B CA 1
ATOM 10352 C C . GLN B 1 580 ? -7.469 31.641 23.125 1 93.69 580 GLN B C 1
ATOM 10354 O O . GLN B 1 580 ? -7.387 32.188 22.031 1 93.69 580 GLN B O 1
ATOM 10359 N N . PRO B 1 581 ? -6.906 30.438 23.375 1 96.31 581 PRO B N 1
ATOM 10360 C CA . PRO B 1 581 ? -6.258 29.75 22.25 1 96.31 581 PRO B CA 1
ATOM 10361 C C . PRO B 1 581 ? -7.227 29.453 21.109 1 96.31 581 PRO B C 1
ATOM 10363 O O . PRO B 1 581 ? -6.84 29.5 19.938 1 96.31 581 PRO B O 1
ATOM 10366 N N . VAL B 1 582 ? -8.43 29.094 21.391 1 96.94 582 VAL B N 1
ATOM 10367 C CA . VAL B 1 582 ? -9.43 28.812 20.375 1 96.94 582 VAL B CA 1
ATOM 10368 C C . VAL B 1 582 ? -9.656 30.062 19.516 1 96.94 582 VAL B C 1
ATOM 10370 O O . VAL B 1 582 ? -9.672 29.984 18.281 1 96.94 582 VAL B O 1
ATOM 10373 N N . LYS B 1 583 ? -9.867 31.234 20.188 1 96 583 LYS B N 1
ATOM 10374 C CA . LYS B 1 583 ? -10.078 32.469 19.469 1 96 583 LYS B CA 1
ATOM 10375 C C . LYS B 1 583 ? -8.883 32.812 18.578 1 96 583 LYS B C 1
ATOM 10377 O O . LYS B 1 583 ? -9.062 33.25 17.438 1 96 583 LYS B O 1
ATOM 10382 N N . LYS B 1 584 ? -7.723 32.625 19.141 1 96.94 584 LYS B N 1
ATOM 10383 C CA . LYS B 1 584 ? -6.516 32.906 18.375 1 96.94 584 LYS B CA 1
ATOM 10384 C C . LYS B 1 584 ? -6.445 32.031 17.125 1 96.94 584 LYS B C 1
ATOM 10386 O O . LYS B 1 584 ? -6.121 32.531 16.031 1 96.94 584 LYS B O 1
ATOM 10391 N N . LEU B 1 585 ? -6.676 30.719 17.234 1 97.81 585 LEU B N 1
ATOM 10392 C CA . LEU B 1 585 ? -6.621 29.797 16.094 1 97.81 585 LEU B CA 1
ATOM 10393 C C . LEU B 1 585 ? -7.676 30.156 15.055 1 97.81 585 LEU B C 1
ATOM 10395 O O . LEU B 1 585 ? -7.422 30.078 13.852 1 97.81 585 LEU B O 1
ATOM 10399 N N . VAL B 1 586 ? -8.852 30.547 15.484 1 97.19 586 VAL B N 1
ATOM 10400 C CA . VAL B 1 586 ? -9.914 30.953 14.57 1 97.19 586 VAL B CA 1
ATOM 10401 C C . VAL B 1 586 ? -9.5 32.219 13.82 1 97.19 586 VAL B C 1
ATOM 10403 O O . VAL B 1 586 ? -9.742 32.344 12.617 1 97.19 586 VAL B O 1
ATOM 10406 N N . ARG B 1 587 ? -8.883 33.188 14.523 1 96.5 587 ARG B N 1
ATOM 10407 C CA . ARG B 1 587 ? -8.383 34.406 13.883 1 96.5 587 ARG B CA 1
ATOM 10408 C C . ARG B 1 587 ? -7.332 34.062 12.828 1 96.5 587 ARG B C 1
ATOM 10410 O O . ARG B 1 587 ? -7.277 34.719 11.773 1 96.5 587 ARG B O 1
ATOM 10417 N N . TRP B 1 588 ? -6.539 33.156 13.148 1 97.06 588 TRP B N 1
ATOM 10418 C CA . TRP B 1 588 ? -5.504 32.719 12.203 1 97.06 588 TRP B CA 1
ATOM 10419 C C . TRP B 1 588 ? -6.121 32.094 10.961 1 97.06 588 TRP B C 1
ATOM 10421 O O . TRP B 1 588 ? -5.684 32.375 9.836 1 97.06 588 TRP B O 1
ATOM 10431 N N . LEU B 1 589 ? -7.109 31.188 11.133 1 96.75 589 LEU B N 1
ATOM 10432 C CA . LEU B 1 589 ? -7.797 30.625 9.977 1 96.75 589 LEU B CA 1
ATOM 10433 C C . LEU B 1 589 ? -8.422 31.719 9.125 1 96.75 589 LEU B C 1
ATOM 10435 O O . LEU B 1 589 ? -8.352 31.672 7.895 1 96.75 589 LEU B O 1
ATOM 10439 N N . ARG B 1 590 ? -8.977 32.656 9.773 1 94.88 590 ARG B N 1
ATOM 10440 C CA . ARG B 1 590 ? -9.578 33.781 9.078 1 94.88 590 ARG B CA 1
ATOM 10441 C C . ARG B 1 590 ? -8.531 34.594 8.297 1 94.88 590 ARG B C 1
ATOM 10443 O O . ARG B 1 590 ? -8.789 35 7.164 1 94.88 590 ARG B O 1
ATOM 10450 N N . GLY B 1 591 ? -7.426 34.781 8.922 1 93.25 591 GLY B N 1
ATOM 10451 C CA . GLY B 1 591 ? -6.348 35.469 8.242 1 93.25 591 GLY B CA 1
ATOM 10452 C C . GLY B 1 591 ? -5.805 34.719 7.043 1 93.25 591 GLY B C 1
ATOM 10453 O O . GLY B 1 591 ? -5.391 35.344 6.055 1 93.25 591 GLY B O 1
ATOM 10454 N N . LEU B 1 592 ? -5.812 33.438 7.078 1 94.31 592 LEU B N 1
ATOM 10455 C CA . LEU B 1 592 ? -5.25 32.625 6.016 1 94.31 592 LEU B CA 1
ATOM 10456 C C . LEU B 1 592 ? -6.234 32.469 4.859 1 94.31 592 LEU B C 1
ATOM 10458 O O . LEU B 1 592 ? -5.84 32.125 3.744 1 94.31 592 LEU B O 1
ATOM 10462 N N . MET B 1 593 ? -7.48 32.688 5.102 1 91.38 593 MET B N 1
ATOM 10463 C CA . MET B 1 593 ? -8.508 32.406 4.109 1 91.38 593 MET B CA 1
ATOM 10464 C C . MET B 1 593 ? -8.445 33.375 2.947 1 91.38 593 MET B C 1
ATOM 10466 O O . MET B 1 593 ? -9 33.125 1.875 1 91.38 593 MET B O 1
ATOM 10470 N N . ALA B 1 594 ? -7.727 34.5 3.074 1 84.38 594 ALA B N 1
ATOM 10471 C CA . ALA B 1 594 ? -7.648 35.5 2.027 1 84.38 594 ALA B CA 1
ATOM 10472 C C . ALA B 1 594 ? -7.148 34.906 0.716 1 84.38 594 ALA B C 1
ATOM 10474 O O . ALA B 1 594 ? -7.676 35.219 -0.355 1 84.38 594 ALA B O 1
ATOM 10475 N N . ASN B 1 595 ? -6.18 34 0.719 1 86.06 595 ASN B N 1
ATOM 10476 C CA . ASN B 1 595 ? -5.621 33.438 -0.495 1 86.06 595 ASN B CA 1
ATOM 10477 C C . ASN B 1 595 ? -5.555 31.906 -0.402 1 86.06 595 ASN B C 1
ATOM 10479 O O . ASN B 1 595 ? -4.754 31.266 -1.094 1 86.06 595 ASN B O 1
ATOM 10483 N N . ASN B 1 596 ? -6.242 31.391 0.451 1 92.38 596 ASN B N 1
ATOM 10484 C CA . ASN B 1 596 ? -6.234 29.953 0.688 1 92.38 596 ASN B CA 1
ATOM 10485 C C . ASN B 1 596 ? -7.648 29.406 0.855 1 92.38 596 ASN B C 1
ATOM 10487 O O . ASN B 1 596 ? -8.25 29.547 1.921 1 92.38 596 ASN B O 1
ATOM 10491 N N . GLN B 1 597 ? -8.109 28.734 -0.14 1 91.19 597 GLN B N 1
ATOM 10492 C CA . GLN B 1 597 ? -9.492 28.25 -0.165 1 91.19 597 GLN B CA 1
ATOM 10493 C C . GLN B 1 597 ? -9.727 27.203 0.918 1 91.19 597 GLN B C 1
ATOM 10495 O O . GLN B 1 597 ? -10.828 27.094 1.465 1 91.19 597 GLN B O 1
ATOM 10500 N N . ILE B 1 598 ? -8.797 26.359 1.168 1 93.62 598 ILE B N 1
ATOM 10501 C CA . ILE B 1 598 ? -8.953 25.359 2.207 1 93.62 598 ILE B CA 1
ATOM 10502 C C . ILE B 1 598 ? -9.117 26.031 3.566 1 93.62 598 ILE B C 1
ATOM 10504 O O . ILE B 1 598 ? -9.875 25.562 4.418 1 93.62 598 ILE B O 1
ATOM 10508 N N . ALA B 1 599 ? -8.32 27.109 3.818 1 95.88 599 ALA B N 1
ATOM 10509 C CA . ALA B 1 599 ? -8.461 27.875 5.059 1 95.88 599 ALA B CA 1
ATOM 10510 C C . ALA B 1 599 ? -9.852 28.5 5.164 1 95.88 599 ALA B C 1
ATOM 10512 O O . ALA B 1 599 ? -10.406 28.609 6.258 1 95.88 599 ALA B O 1
ATOM 10513 N N . GLU B 1 600 ? -10.398 28.891 4.043 1 95.25 600 GLU B N 1
ATOM 10514 C CA . GLU B 1 600 ? -11.734 29.469 4.023 1 95.25 600 GLU B CA 1
ATOM 10515 C C . GLU B 1 600 ? -12.781 28.469 4.492 1 95.25 600 GLU B C 1
ATOM 10517 O O . GLU B 1 600 ? -13.617 28.781 5.34 1 95.25 600 GLU B O 1
ATOM 10522 N N . ARG B 1 601 ? -12.742 27.328 3.941 1 93.5 601 ARG B N 1
ATOM 10523 C CA . ARG B 1 601 ? -13.688 26.281 4.344 1 93.5 601 ARG B CA 1
ATOM 10524 C C . ARG B 1 601 ? -13.438 25.844 5.785 1 93.5 601 ARG B C 1
ATOM 10526 O O . ARG B 1 601 ? -14.383 25.578 6.523 1 93.5 601 ARG B O 1
ATOM 10533 N N . ALA B 1 602 ? -12.148 25.734 6.156 1 96.12 602 ALA B N 1
ATOM 10534 C CA . ALA B 1 602 ? -11.797 25.375 7.527 1 96.12 602 ALA B CA 1
ATOM 10535 C C . ALA B 1 602 ? -12.336 26.391 8.523 1 96.12 602 ALA B C 1
ATOM 10537 O O . ALA B 1 602 ? -12.852 26.031 9.578 1 96.12 602 ALA B O 1
ATOM 10538 N N . TYR B 1 603 ? -12.18 27.656 8.141 1 96.06 603 TYR B N 1
ATOM 10539 C CA . TYR B 1 603 ? -12.695 28.719 8.984 1 96.06 603 TYR B CA 1
ATOM 10540 C C . TYR B 1 603 ? -14.203 28.609 9.148 1 96.06 603 TYR B C 1
ATOM 10542 O O . TYR B 1 603 ? -14.719 28.719 10.266 1 96.06 603 TYR B O 1
ATOM 10550 N N . ALA B 1 604 ? -14.906 28.391 8.07 1 94 604 ALA B N 1
ATOM 10551 C CA . ALA B 1 604 ? -16.359 28.281 8.109 1 94 604 ALA B CA 1
ATOM 10552 C C . ALA B 1 604 ? -16.812 27.156 9.039 1 94 604 ALA B C 1
ATOM 10554 O O . ALA B 1 604 ? -17.734 27.344 9.836 1 94 604 ALA B O 1
ATOM 10555 N N . ILE B 1 605 ? -16.156 26.078 8.969 1 93 605 ILE B N 1
ATOM 10556 C CA . ILE B 1 605 ? -16.516 24.906 9.781 1 93 605 ILE B CA 1
ATOM 10557 C C . ILE B 1 605 ? -16.125 25.156 11.234 1 93 605 ILE B C 1
ATOM 10559 O O . ILE B 1 605 ? -16.938 24.969 12.141 1 93 605 ILE B O 1
ATOM 10563 N N . GLY B 1 606 ? -14.859 25.547 11.469 1 94.19 606 GLY B N 1
ATOM 10564 C CA . GLY B 1 606 ? -14.367 25.781 12.82 1 94.19 606 GLY B CA 1
ATOM 10565 C C . GLY B 1 606 ? -15.156 26.828 13.57 1 94.19 606 GLY B C 1
ATOM 10566 O O . GLY B 1 606 ? -15.547 26.625 14.727 1 94.19 606 GLY B O 1
ATOM 10567 N N . PHE B 1 607 ? -15.375 27.938 12.875 1 94.38 607 PHE B N 1
ATOM 10568 C CA . PHE B 1 607 ? -16.125 29.031 13.492 1 94.38 607 PHE B CA 1
ATOM 10569 C C . PHE B 1 607 ? -17.578 28.641 13.695 1 94.38 607 PHE B C 1
ATOM 10571 O O . PHE B 1 607 ? -18.188 29.016 14.695 1 94.38 607 PHE B O 1
ATOM 10578 N N . GLY B 1 608 ? -18.156 27.906 12.719 1 92.19 608 GLY B N 1
ATOM 10579 C CA . GLY B 1 608 ? -19.516 27.438 12.883 1 92.19 608 GLY B CA 1
ATOM 10580 C C . GLY B 1 608 ? -19.688 26.562 14.117 1 92.19 608 GLY B C 1
ATOM 10581 O O . GLY B 1 608 ? -20.672 26.703 14.852 1 92.19 608 GLY B O 1
ATOM 10582 N N . VAL B 1 609 ? -18.812 25.672 14.32 1 92.69 609 VAL B N 1
ATOM 10583 C CA . VAL B 1 609 ? -18.875 24.781 15.477 1 92.69 609 VAL B CA 1
ATOM 10584 C C . VAL B 1 609 ? -18.688 25.594 16.766 1 92.69 609 VAL B C 1
ATOM 10586 O O . VAL B 1 609 ? -19.359 25.359 17.766 1 92.69 609 VAL B O 1
ATOM 10589 N N . LEU B 1 610 ? -17.734 26.562 16.734 1 94.31 610 LEU B N 1
ATOM 10590 C CA . LEU B 1 610 ? -17.484 27.406 17.891 1 94.31 610 LEU B CA 1
ATOM 10591 C C . LEU B 1 610 ? -18.734 28.219 18.266 1 94.31 610 LEU B C 1
ATOM 10593 O O . LEU B 1 610 ? -19.062 28.359 19.438 1 94.31 610 LEU B O 1
ATOM 10597 N N . GLN B 1 611 ? -19.438 28.703 17.328 1 93.31 611 GLN B N 1
ATOM 10598 C CA . GLN B 1 611 ? -20.641 29.469 17.562 1 93.31 611 GLN B CA 1
ATOM 10599 C C . GLN B 1 611 ? -21.719 28.625 18.234 1 93.31 611 GLN B C 1
ATOM 10601 O O . GLN B 1 611 ? -22.375 29.078 19.172 1 93.31 611 GLN B O 1
ATOM 10606 N N . ARG B 1 612 ? -21.875 27.484 17.75 1 89.62 612 ARG B N 1
ATOM 10607 C CA . ARG B 1 612 ? -22.875 26.578 18.328 1 89.62 612 ARG B CA 1
ATOM 10608 C C . ARG B 1 612 ? -22.5 26.203 19.766 1 89.62 612 ARG B C 1
ATOM 10610 O O . ARG B 1 612 ? -23.375 26.141 20.625 1 89.62 612 ARG B O 1
ATOM 10617 N N . LEU B 1 613 ? -21.25 25.953 19.969 1 89.62 613 LEU B N 1
ATOM 10618 C CA . LEU B 1 613 ? -20.781 25.594 21.312 1 89.62 613 LEU B CA 1
ATOM 10619 C C . LEU B 1 613 ? -20.906 26.766 22.266 1 89.62 613 LEU B C 1
ATOM 10621 O O . LEU B 1 613 ? -21.219 26.594 23.438 1 89.62 613 LEU B O 1
ATOM 10625 N N . ALA B 1 614 ? -20.562 27.922 21.734 1 88.88 614 ALA B N 1
ATOM 10626 C CA . ALA B 1 614 ? -20.656 29.125 22.562 1 88.88 614 ALA B CA 1
ATOM 10627 C C . ALA B 1 614 ? -22.094 29.375 23.031 1 88.88 614 ALA B C 1
ATOM 10629 O O . ALA B 1 614 ? -22.312 29.859 24.141 1 88.88 614 ALA B O 1
ATOM 10630 N N . GLY B 1 615 ? -23.047 29.109 22.234 1 84 615 GLY B N 1
ATOM 10631 C CA . GLY B 1 615 ? -24.438 29.234 22.609 1 84 615 GLY B CA 1
ATOM 10632 C C . GLY B 1 615 ? -24.859 28.281 23.703 1 84 615 GLY B C 1
ATOM 10633 O O . GLY B 1 615 ? -25.594 28.656 24.625 1 84 615 GLY B O 1
ATOM 10634 N N . THR B 1 616 ? -24.328 27.109 23.641 1 83.12 616 THR B N 1
ATOM 10635 C CA . THR B 1 616 ? -24.703 26.078 24.609 1 83.12 616 THR B CA 1
ATOM 10636 C C . THR B 1 616 ? -23.969 26.297 25.938 1 83.12 616 THR B C 1
ATOM 10638 O O . THR B 1 616 ? -24.531 26.047 27 1 83.12 616 THR B O 1
ATOM 10641 N N . LEU B 1 617 ? -22.734 26.719 25.875 1 84.5 617 LEU B N 1
ATOM 10642 C CA . LEU B 1 617 ? -21.906 26.828 27.078 1 84.5 617 LEU B CA 1
ATOM 10643 C C . LEU B 1 617 ? -21.953 28.25 27.641 1 84.5 617 LEU B C 1
ATOM 10645 O O . LEU B 1 617 ? -21.453 28.5 28.734 1 84.5 617 LEU B O 1
ATOM 10649 N N . ASP B 1 618 ? -22.578 29.141 27.016 1 82.56 618 ASP B N 1
ATOM 10650 C CA . ASP B 1 618 ? -22.688 30.547 27.406 1 82.56 618 ASP B CA 1
ATOM 10651 C C . ASP B 1 618 ? -21.312 31.203 27.5 1 82.56 618 ASP B C 1
ATOM 10653 O O . ASP B 1 618 ? -20.969 31.781 28.531 1 82.56 618 ASP B O 1
ATOM 10657 N N . VAL B 1 619 ? -20.484 30.922 26.5 1 87.62 619 VAL B N 1
ATOM 10658 C CA . VAL B 1 619 ? -19.172 31.547 26.391 1 87.62 619 VAL B CA 1
ATOM 10659 C C . VAL B 1 619 ? -19.25 32.75 25.469 1 87.62 619 VAL B C 1
ATOM 10661 O O . VAL B 1 619 ? -20.031 32.781 24.516 1 87.62 619 VAL B O 1
ATOM 10664 N N . ASP B 1 620 ? -18.406 33.75 25.766 1 89.44 620 ASP B N 1
ATOM 10665 C CA . ASP B 1 620 ? -18.438 35.031 25.031 1 89.44 620 ASP B CA 1
ATOM 10666 C C . ASP B 1 620 ? -17.516 35 23.828 1 89.44 620 ASP B C 1
ATOM 10668 O O . ASP B 1 620 ? -16.297 34.906 23.969 1 89.44 620 ASP B O 1
ATOM 10672 N N . ILE B 1 621 ? -18.094 34.969 22.688 1 92.56 621 ILE B N 1
ATOM 10673 C CA . ILE B 1 621 ? -17.297 35.031 21.453 1 92.56 621 ILE B CA 1
ATOM 10674 C C . ILE B 1 621 ? -17.703 36.281 20.641 1 92.56 621 ILE B C 1
ATOM 10676 O O . ILE B 1 621 ? -17.578 36.281 19.406 1 92.56 621 ILE B O 1
ATOM 10680 N N . ALA B 1 622 ? -18.219 37.281 21.234 1 90.62 622 ALA B N 1
ATOM 10681 C CA . ALA B 1 622 ? -18.734 38.5 20.578 1 90.62 622 ALA B CA 1
ATOM 10682 C C . ALA B 1 622 ? -17.641 39.219 19.797 1 90.62 622 ALA B C 1
ATOM 10684 O O . ALA B 1 622 ? -17.891 39.812 18.75 1 90.62 622 ALA B O 1
ATOM 10685 N N . ASP B 1 623 ? -16.469 39.219 20.344 1 90.5 623 ASP B N 1
ATOM 10686 C CA . ASP B 1 623 ? -15.344 39.875 19.656 1 90.5 623 ASP B CA 1
ATOM 10687 C C . ASP B 1 623 ? -15.102 39.25 18.297 1 90.5 623 ASP B C 1
ATOM 10689 O O . ASP B 1 623 ? -14.906 39.969 17.312 1 90.5 623 ASP B O 1
ATOM 10693 N N . LEU B 1 624 ? -15.18 37.906 18.219 1 91.5 624 LEU B N 1
ATOM 10694 C CA . LEU B 1 624 ? -14.969 37.188 16.953 1 91.5 624 LEU B CA 1
ATOM 10695 C C . LEU B 1 624 ? -16.094 37.5 15.977 1 91.5 624 LEU B C 1
ATOM 10697 O O . LEU B 1 624 ? -15.852 37.656 14.773 1 91.5 624 LEU B O 1
ATOM 10701 N N . GLU B 1 625 ? -17.281 37.562 16.531 1 89.88 625 GLU B N 1
ATOM 10702 C CA . GLU B 1 625 ? -18.438 37.844 15.695 1 89.88 625 GLU B CA 1
ATOM 10703 C C . GLU B 1 625 ? -18.391 39.281 15.156 1 89.88 625 GLU B C 1
ATOM 10705 O O . GLU B 1 625 ? -18.734 39.5 14 1 89.88 625 GLU B O 1
ATOM 10710 N N . TRP B 1 626 ? -17.969 40.094 16.031 1 87.12 626 TRP B N 1
ATOM 10711 C CA . TRP B 1 626 ? -17.828 41.469 15.625 1 87.12 626 TRP B CA 1
ATOM 10712 C C . TRP B 1 626 ? -16.766 41.625 14.547 1 87.12 626 TRP B C 1
ATOM 10714 O O . TRP B 1 626 ? -16.953 42.344 13.57 1 87.12 626 TRP B O 1
ATOM 10724 N N . GLU B 1 627 ? -15.695 41 14.758 1 88.69 627 GLU B N 1
ATOM 10725 C CA . GLU B 1 627 ? -14.617 41.031 13.773 1 88.69 627 GLU B CA 1
ATOM 10726 C C . GLU B 1 627 ? -15.07 40.5 12.422 1 88.69 627 GLU B C 1
ATOM 10728 O O . GLU B 1 627 ? -14.648 41 11.375 1 88.69 627 GLU B O 1
ATOM 10733 N N . ASP B 1 628 ? -15.859 39.531 12.445 1 86.25 628 ASP B N 1
ATOM 10734 C CA . ASP B 1 628 ? -16.375 38.938 11.219 1 86.25 628 ASP B CA 1
ATOM 10735 C C . ASP B 1 628 ? -17.359 39.875 10.531 1 86.25 628 ASP B C 1
ATOM 10737 O O . ASP B 1 628 ? -17.406 39.938 9.305 1 86.25 628 ASP B O 1
ATOM 10741 N N . ALA B 1 629 ? -18.188 40.562 11.344 1 81.06 629 ALA B N 1
ATOM 10742 C CA . ALA B 1 629 ? -19.172 41.531 10.82 1 81.06 629 ALA B CA 1
ATOM 10743 C C . ALA B 1 629 ? -18.5 42.719 10.188 1 81.06 629 ALA B C 1
ATOM 10745 O O . ALA B 1 629 ? -18.953 43.219 9.156 1 81.06 629 ALA B O 1
ATOM 10746 N N . VAL B 1 630 ? -17.562 43.25 10.859 1 79 630 VAL B N 1
ATOM 10747 C CA . VAL B 1 630 ? -16.859 44.438 10.375 1 79 630 VAL B CA 1
ATOM 10748 C C . VAL B 1 630 ? -16.172 44.094 9.039 1 79 630 VAL B C 1
ATOM 10750 O O . VAL B 1 630 ? -16.156 44.938 8.133 1 79 630 VAL B O 1
ATOM 10753 N N . ARG B 1 631 ? -15.641 43.031 9.055 1 72.19 631 ARG B N 1
ATOM 10754 C CA . ARG B 1 631 ? -14.977 42.625 7.82 1 72.19 631 ARG B CA 1
ATOM 10755 C C . ARG B 1 631 ? -15.977 42.406 6.691 1 72.19 631 ARG B C 1
ATOM 10757 O O . ARG B 1 631 ? -15.672 42.688 5.527 1 72.19 631 ARG B O 1
ATOM 10764 N N . GLY B 1 632 ? -17.125 42 7.184 1 60.62 632 GLY B N 1
ATOM 10765 C CA . GLY B 1 632 ? -18.172 41.875 6.188 1 60.62 632 GLY B CA 1
ATOM 10766 C C . GLY B 1 632 ? -18.703 43.188 5.707 1 60.62 632 GLY B C 1
ATOM 10767 O O . GLY B 1 632 ? -19.094 43.344 4.547 1 60.62 632 GLY B O 1
ATOM 10768 N N . GLU B 1 633 ? -18.891 44.469 6.758 1 51.69 633 GLU B N 1
ATOM 10769 C CA . GLU B 1 633 ? -19.375 45.781 6.406 1 51.69 633 GLU B CA 1
ATOM 10770 C C . GLU B 1 633 ? -18.281 46.594 5.695 1 51.69 633 GLU B C 1
ATOM 10772 O O . GLU B 1 633 ? -18.594 47.469 4.871 1 51.69 633 GLU B O 1
ATOM 10777 N N . GLY B 1 634 ? -17.125 46.812 6.344 1 41.88 634 GLY B N 1
ATOM 10778 C CA . GLY B 1 634 ? -16.094 47.719 5.875 1 41.88 634 GLY B CA 1
ATOM 10779 C C . GLY B 1 634 ? -15.719 47.5 4.422 1 41.88 634 GLY B C 1
ATOM 10780 O O . GLY B 1 634 ? -14.852 48.188 3.889 1 41.88 634 GLY B O 1
ATOM 10781 N N . THR B 1 635 ? -15.758 46.5 3.988 1 36.34 635 THR B N 1
ATOM 10782 C CA . THR B 1 635 ? -15.234 46.656 2.633 1 36.34 635 THR B CA 1
ATOM 10783 C C . THR B 1 635 ? -16.172 47.5 1.786 1 36.34 635 THR B C 1
ATOM 10785 O O . THR B 1 635 ? -17.078 46.969 1.127 1 36.34 635 THR B O 1
ATOM 10788 N N . PRO B 1 636 ? -16.562 48.719 2.414 1 29.83 636 PRO B N 1
ATOM 10789 C CA . PRO B 1 636 ? -17.047 49.594 1.36 1 29.83 636 PRO B CA 1
ATOM 10790 C C . PRO B 1 636 ? -15.961 50 0.37 1 29.83 636 PRO B C 1
ATOM 10792 O O . PRO B 1 636 ? -14.891 50.469 0.778 1 29.83 636 PRO B O 1
ATOM 10795 N N . VAL B 1 637 ? -15.844 49.594 -0.706 1 28.42 637 VAL B N 1
ATOM 10796 C CA . VAL B 1 637 ? -15.039 50.094 -1.819 1 28.42 637 VAL B CA 1
ATOM 10797 C C . VAL B 1 637 ? -15.422 51.531 -2.115 1 28.42 637 VAL B C 1
ATOM 10799 O O . VAL B 1 637 ? -16.531 51.812 -2.572 1 28.42 637 VAL B O 1
ATOM 10802 N N . SER B 1 638 ? -15.203 52.5 -1.246 1 24.3 638 SER B N 1
ATOM 10803 C CA . SER B 1 638 ? -15.227 53.906 -1.694 1 24.3 638 SER B CA 1
ATOM 10804 C C . SER B 1 638 ? -14.312 54.125 -2.898 1 24.3 638 SER B C 1
ATOM 10806 O O . SER B 1 638 ? -13.125 53.781 -2.854 1 24.3 638 SER B O 1
ATOM 10808 N N . GLY B 1 639 ? -14.867 54.375 -4.074 1 23.03 639 GLY B N 1
ATOM 10809 C CA . GLY B 1 639 ? -14.367 54.688 -5.402 1 23.03 639 GLY B CA 1
ATOM 10810 C C . GLY B 1 639 ? -13.656 56.031 -5.473 1 23.03 639 GLY B C 1
ATOM 10811 O O . GLY B 1 639 ? -13.633 56.656 -6.527 1 23.03 639 GLY B O 1
ATOM 10812 N N . ARG B 1 640 ? -13.297 56.656 -4.402 1 23.05 640 ARG B N 1
ATOM 10813 C CA . ARG B 1 640 ? -12.719 57.969 -4.738 1 23.05 640 ARG B CA 1
ATOM 10814 C C . ARG B 1 640 ? -11.461 57.781 -5.598 1 23.05 640 ARG B C 1
ATOM 10816 O O . ARG B 1 640 ? -10.539 57.062 -5.215 1 23.05 640 ARG B O 1
ATOM 10823 N N . GLY B 1 641 ? -11.602 58.188 -6.965 1 22.52 641 GLY B N 1
ATOM 10824 C CA . GLY B 1 641 ? -10.711 58.375 -8.102 1 22.52 641 GLY B CA 1
ATOM 10825 C C . GLY B 1 641 ? -9.602 59.344 -7.832 1 22.52 641 GLY B C 1
ATOM 10826 O O . GLY B 1 641 ? -9.742 60.531 -8.133 1 22.52 641 GLY B O 1
ATOM 10827 N N . GLU B 1 642 ? -9.125 59.562 -6.727 1 20.69 642 GLU B N 1
ATOM 10828 C CA . GLU B 1 642 ? -8.117 60.625 -6.711 1 20.69 642 GLU B CA 1
ATOM 10829 C C . GLU B 1 642 ? -7.074 60.406 -7.805 1 20.69 642 GLU B C 1
ATOM 10831 O O . GLU B 1 642 ? -6.594 59.281 -7.992 1 20.69 642 GLU B O 1
ATOM 10836 N N . GLN B 1 643 ? -6.992 61.406 -8.742 1 21.42 643 GLN B N 1
ATOM 10837 C CA . GLN B 1 643 ? -6.207 61.719 -9.93 1 21.42 643 GLN B CA 1
ATOM 10838 C C . GLN B 1 643 ? -4.715 61.781 -9.609 1 21.42 643 GLN B C 1
ATOM 10840 O O . GLN B 1 643 ? -4.234 62.719 -8.977 1 21.42 643 GLN B O 1
ATOM 10845 N N . LEU B 1 644 ? -4.176 60.812 -9.031 1 20.17 644 LEU B N 1
ATOM 10846 C CA . LEU B 1 644 ? -2.732 60.938 -8.859 1 20.17 644 LEU B CA 1
ATOM 10847 C C . LEU B 1 644 ? -2.057 61.312 -10.18 1 20.17 644 LEU B C 1
ATOM 10849 O O . LEU B 1 644 ? -2.211 60.594 -11.18 1 20.17 644 LEU B O 1
ATOM 10853 N N . VAL B 1 645 ? -1.843 62.688 -10.414 1 21.23 645 VAL B N 1
ATOM 10854 C CA . VAL B 1 645 ? -1.019 63.375 -11.406 1 21.23 645 VAL B CA 1
ATOM 10855 C C . VAL B 1 645 ? 0.376 62.75 -11.43 1 21.23 645 VAL B C 1
ATOM 10857 O O . VAL B 1 645 ? 1.146 62.906 -10.477 1 21.23 645 VAL B O 1
ATOM 10860 N N . VAL B 1 646 ? 0.445 61.469 -11.773 1 20.34 646 VAL B N 1
ATOM 10861 C CA . VAL B 1 646 ? 1.744 60.875 -12.07 1 20.34 646 VAL B CA 1
ATOM 10862 C C . VAL B 1 646 ? 2.48 61.719 -13.102 1 20.34 646 VAL B C 1
ATOM 10864 O O . VAL B 1 646 ? 1.971 61.938 -14.203 1 20.34 646 VAL B O 1
ATOM 10867 N N . ASP B 1 647 ? 3.234 62.688 -12.758 1 20.12 647 ASP B N 1
ATOM 10868 C CA . ASP B 1 647 ? 4.312 63.375 -13.453 1 20.12 647 ASP B CA 1
ATOM 10869 C C . ASP B 1 647 ? 5.09 62.438 -14.352 1 20.12 647 ASP B C 1
ATOM 10871 O O . ASP B 1 647 ? 5.109 61.219 -14.117 1 20.12 647 ASP B O 1
ATOM 10875 N N . GLY B 1 648 ? 5.656 62.875 -15.578 1 20.12 648 GLY B N 1
ATOM 10876 C CA . GLY B 1 648 ? 5.945 62.5 -16.953 1 20.12 648 GLY B CA 1
ATOM 10877 C C . GLY B 1 648 ? 6.91 61.344 -17.078 1 20.12 648 GLY B C 1
ATOM 10878 O O . GLY B 1 648 ? 6.711 60.469 -17.906 1 20.12 648 GLY B O 1
ATOM 10879 N N . GLN B 1 649 ? 8.086 61.5 -16.797 1 20.17 649 GLN B N 1
ATOM 10880 C CA . GLN B 1 649 ? 9.188 61.094 -17.672 1 20.17 649 GLN B CA 1
ATOM 10881 C C . GLN B 1 649 ? 9.406 59.594 -17.625 1 20.17 649 GLN B C 1
ATOM 10883 O O . GLN B 1 649 ? 9.945 59 -18.578 1 20.17 649 GLN B O 1
ATOM 10888 N N . GLY B 1 650 ? 9.406 59.156 -16.453 1 18.97 650 GLY B N 1
ATOM 10889 C CA . GLY B 1 650 ? 10.398 58.094 -16.422 1 18.97 650 GLY B CA 1
ATOM 10890 C C . GLY B 1 650 ? 10.016 56.875 -17.266 1 18.97 650 GLY B C 1
ATOM 10891 O O . GLY B 1 650 ? 10.875 56.25 -17.891 1 18.97 650 GLY B O 1
ATOM 10892 N N . ALA B 1 651 ? 8.781 56.344 -17.031 1 18.56 651 ALA B N 1
ATOM 10893 C CA . ALA B 1 651 ? 8.695 54.938 -16.625 1 18.56 651 ALA B CA 1
ATOM 10894 C C . ALA B 1 651 ? 8.391 54.062 -17.828 1 18.56 651 ALA B C 1
ATOM 10896 O O . ALA B 1 651 ? 7.969 52.906 -17.656 1 18.56 651 ALA B O 1
ATOM 10897 N N . LYS B 1 652 ? 8.586 54.281 -19.016 1 19.2 652 LYS B N 1
ATOM 10898 C CA . LYS B 1 652 ? 7.949 53.75 -20.234 1 19.2 652 LYS B CA 1
ATOM 10899 C C . LYS B 1 652 ? 8.18 52.25 -20.359 1 19.2 652 LYS B C 1
ATOM 10901 O O . LYS B 1 652 ? 7.805 51.625 -21.359 1 19.2 652 LYS B O 1
ATOM 10906 N N . HIS B 1 653 ? 8.75 51.5 -19.641 1 17.92 653 HIS B N 1
ATOM 10907 C CA . HIS B 1 653 ? 9.266 50.375 -20.406 1 17.92 653 HIS B CA 1
ATOM 10908 C C . HIS B 1 653 ? 8.141 49.531 -20.984 1 17.92 653 HIS B C 1
ATOM 10910 O O . HIS B 1 653 ? 7.125 49.312 -20.328 1 17.92 653 HIS B O 1
ATOM 10916 N N . ALA B 1 654 ? 7.859 49.219 -22.359 1 16.66 654 ALA B N 1
ATOM 10917 C CA . ALA B 1 654 ? 7.109 48.781 -23.531 1 16.66 654 ALA B CA 1
ATOM 10918 C C . ALA B 1 654 ? 6.75 47.281 -23.438 1 16.66 654 ALA B C 1
ATOM 10920 O O . ALA B 1 654 ? 7.621 46.438 -23.547 1 16.66 654 ALA B O 1
ATOM 10921 N N . PHE B 1 655 ? 5.984 46.75 -22.562 1 17.12 655 PHE B N 1
ATOM 10922 C CA . PHE B 1 655 ? 5.793 45.312 -22.75 1 17.12 655 PHE B CA 1
ATOM 10923 C C . PHE B 1 655 ? 4.828 45.062 -23.906 1 17.12 655 PHE B C 1
ATOM 10925 O O . PHE B 1 655 ? 3.662 45.469 -23.844 1 17.12 655 PHE B O 1
ATOM 10932 N N . SER B 1 656 ? 4.949 45.094 -25.281 1 17.62 656 SER B N 1
ATOM 10933 C CA . SER B 1 656 ? 4.055 45.125 -26.438 1 17.62 656 SER B CA 1
ATOM 10934 C C . SER B 1 656 ? 3.359 43.781 -26.641 1 17.62 656 SER B C 1
ATOM 10936 O O . SER B 1 656 ? 2.67 43.594 -27.641 1 17.62 656 SER B O 1
ATOM 10938 N N . PHE B 1 657 ? 2.76 43.062 -26 1 17.86 657 PHE B N 1
ATOM 10939 C CA . PHE B 1 657 ? 2.369 41.781 -26.547 1 17.86 657 PHE B CA 1
ATOM 10940 C C . PHE B 1 657 ? 1.208 41.938 -27.531 1 17.86 657 PHE B C 1
ATOM 10942 O O . PHE B 1 657 ? 0.221 42.594 -27.219 1 17.86 657 PHE B O 1
ATOM 10949 N N . ALA B 1 658 ? 1.309 41.906 -28.828 1 16.38 658 ALA B N 1
ATOM 10950 C CA . ALA B 1 658 ? 0.493 42.188 -30 1 16.38 658 ALA B CA 1
ATOM 10951 C C . ALA B 1 658 ? -0.791 41.344 -29.984 1 16.38 658 ALA B C 1
ATOM 10953 O O . ALA B 1 658 ? -0.758 40.156 -29.734 1 16.38 658 ALA B O 1
ATOM 10954 N N . GLU B 1 659 ? -1.979 41.938 -30.016 1 18 659 GLU B N 1
ATOM 10955 C CA . GLU B 1 659 ? -3.395 41.625 -29.875 1 18 659 GLU B CA 1
ATOM 10956 C C . GLU B 1 659 ? -3.975 41.094 -31.203 1 18 659 GLU B C 1
ATOM 10958 O O . GLU B 1 659 ? -5.141 40.719 -31.25 1 18 659 GLU B O 1
ATOM 10963 N N . ARG B 1 660 ? -3.418 40.812 -32.344 1 17.34 660 ARG B N 1
ATOM 10964 C CA . ARG B 1 660 ? -4.219 41.281 -33.469 1 17.34 660 ARG B CA 1
ATOM 10965 C C . ARG B 1 660 ? -5.477 40.438 -33.625 1 17.34 660 ARG B C 1
ATOM 10967 O O . ARG B 1 660 ? -6.418 40.844 -34.312 1 17.34 660 ARG B O 1
ATOM 10974 N N . GLY B 1 661 ? -5.68 39.219 -33.312 1 17.55 661 GLY B N 1
ATOM 10975 C CA . GLY B 1 661 ? -6.355 38.344 -34.281 1 17.55 661 GLY B CA 1
ATOM 10976 C C . GLY B 1 661 ? -7.832 38.656 -34.438 1 17.55 661 GLY B C 1
ATOM 10977 O O . GLY B 1 661 ? -8.492 39.031 -33.469 1 17.55 661 GLY B O 1
ATOM 1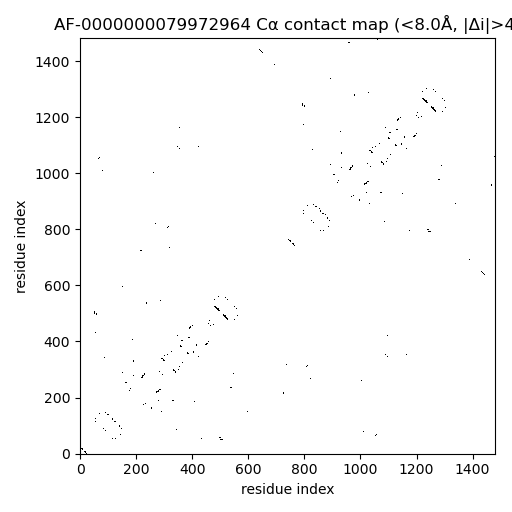0978 N N . GLN B 1 662 ? -8.453 38.812 -35.594 1 16.83 662 GLN B N 1
ATOM 10979 C CA . GLN B 1 662 ? -9.633 39.438 -36.188 1 16.83 662 GLN B CA 1
ATOM 10980 C C . GLN B 1 662 ? -10.906 38.688 -35.781 1 16.83 662 GLN B C 1
ATOM 10982 O O . GLN B 1 662 ? -11.844 39.312 -35.25 1 16.83 662 GLN B O 1
ATOM 10987 N N . GLY B 1 663 ? -11.469 37.688 -36.688 1 17.39 663 GLY B N 1
ATOM 10988 C CA . GLY B 1 663 ? -12.695 37.625 -37.469 1 17.39 663 GLY B CA 1
ATOM 10989 C C . GLY B 1 663 ? -13.852 37 -36.688 1 17.39 663 GLY B C 1
ATOM 10990 O O . GLY B 1 663 ? -13.719 35.906 -36.156 1 17.39 663 GLY B O 1
ATOM 10991 N N . GLN B 1 664 ? -14.828 37.625 -36.281 1 17.47 664 GLN B N 1
ATOM 10992 C CA . GLN B 1 664 ? -15.914 37.344 -35.344 1 17.47 664 GLN B CA 1
ATOM 10993 C C . GLN B 1 664 ? -17.109 36.719 -36.062 1 17.47 664 GLN B C 1
ATOM 10995 O O . GLN B 1 664 ? -18.141 36.469 -35.438 1 17.47 664 GLN B O 1
ATOM 11000 N N . GLU B 1 665 ? -17.016 36.156 -37.219 1 16.84 665 GLU B N 1
ATOM 11001 C CA . GLU B 1 665 ? -18.344 36.219 -37.812 1 16.84 665 GLU B CA 1
ATOM 11002 C C . GLU B 1 665 ? -19.281 35.188 -37.188 1 16.84 665 GLU B C 1
ATOM 11004 O O . GLU B 1 665 ? -19 33.969 -37.25 1 16.84 665 GLU B O 1
ATOM 11009 N N . PHE B 1 666 ? -19.922 35.375 -36.281 1 17.95 666 PHE B N 1
ATOM 11010 C CA . PHE B 1 666 ? -20.781 34.406 -35.625 1 17.95 666 PHE B CA 1
ATOM 11011 C C . PHE B 1 666 ? -22.062 34.219 -36.406 1 17.95 666 PHE B C 1
ATOM 11013 O O . PHE B 1 666 ? -22.906 35.125 -36.469 1 17.95 666 PHE B O 1
ATOM 11020 N N . GLY B 1 667 ? -21.969 33.281 -37.5 1 16.09 667 GLY B N 1
ATOM 11021 C CA . GLY B 1 667 ? -23.062 33.062 -38.438 1 16.09 667 GLY B CA 1
ATOM 11022 C C . GLY B 1 667 ? -24.375 32.719 -37.75 1 16.09 667 GLY B C 1
ATOM 11023 O O . GLY B 1 667 ? -24.406 32.469 -36.531 1 16.09 667 GLY B O 1
ATOM 11024 N N . GLU B 1 668 ? -25.516 32.25 -38.688 1 16.41 668 GLU B N 1
ATOM 11025 C CA . GLU B 1 668 ? -26.953 32.25 -38.875 1 16.41 668 GLU B CA 1
ATOM 11026 C C . GLU B 1 668 ? -27.625 31.172 -38 1 16.41 668 GLU B C 1
ATOM 11028 O O . GLU B 1 668 ? -27 30.172 -37.688 1 16.41 668 GLU B O 1
ATOM 11033 N N . GLN B 1 669 ? -28.859 31.438 -37.594 1 17.86 669 GLN B N 1
ATOM 11034 C CA . GLN B 1 669 ? -29.859 31.156 -36.562 1 17.86 669 GLN B CA 1
ATOM 11035 C C . GLN B 1 669 ? -30.641 29.906 -36.906 1 17.86 669 GLN B C 1
ATOM 11037 O O . GLN B 1 669 ? -31.25 29.297 -36.031 1 17.86 669 GLN B O 1
ATOM 11042 N N . GLY B 1 670 ? -30.516 29.219 -38.062 1 16.3 670 GLY B N 1
ATOM 11043 C CA . GLY B 1 670 ? -31.812 28.75 -38.5 1 16.3 670 GLY B CA 1
ATOM 11044 C C . GLY B 1 670 ? -32.25 27.453 -37.844 1 16.3 670 GLY B C 1
ATOM 11045 O O . GLY B 1 670 ? -31.484 26.484 -37.844 1 16.3 670 GLY B O 1
ATOM 11046 N N . VAL B 1 671 ? -32.969 27.422 -36.938 1 17.92 671 VAL B N 1
ATOM 11047 C CA . VAL B 1 671 ? -33.406 26.281 -36.125 1 17.92 671 VAL B CA 1
ATOM 11048 C C . VAL B 1 671 ? -34.375 25.422 -36.906 1 17.92 671 VAL B C 1
ATOM 11050 O O . VAL B 1 671 ? -35.594 25.594 -36.812 1 17.92 671 VAL B O 1
ATOM 11053 N N . ARG B 1 672 ? -34.094 25.016 -38.156 1 15.8 672 ARG B N 1
ATOM 11054 C CA . ARG B 1 672 ? -35.281 24.453 -38.75 1 15.8 672 ARG B CA 1
ATOM 11055 C C . ARG B 1 672 ? -35.688 23.141 -38.062 1 15.8 672 ARG B C 1
ATOM 11057 O O . ARG B 1 672 ? -34.812 22.344 -37.719 1 15.8 672 ARG B O 1
ATOM 11064 N N . SER B 1 673 ? -37 22.938 -37.625 1 16.67 673 SER B N 1
ATOM 11065 C CA . SER B 1 673 ? -37.906 22.062 -36.906 1 16.67 673 SER B CA 1
ATOM 11066 C C . SER B 1 673 ? -38.312 20.859 -37.75 1 16.67 673 SER B C 1
ATOM 11068 O O . SER B 1 673 ? -39.156 20.062 -37.344 1 16.67 673 SER B O 1
ATOM 11070 N N . ASN B 1 674 ? -37.438 20.156 -38.688 1 15.53 674 ASN B N 1
ATOM 11071 C CA . ASN B 1 674 ? -38.219 19.438 -39.688 1 15.53 674 ASN B CA 1
ATOM 11072 C C . ASN B 1 674 ? -39.062 18.344 -39.094 1 15.53 674 ASN B C 1
ATOM 11074 O O . ASN B 1 674 ? -38.844 17.922 -37.969 1 15.53 674 ASN B O 1
ATOM 11078 N N . GLY B 1 675 ? -40 17.609 -40.062 1 16.11 675 GLY B N 1
ATOM 11079 C CA . GLY B 1 675 ? -41.25 16.922 -40.406 1 16.11 675 GLY B CA 1
ATOM 11080 C C . GLY B 1 675 ? -41.156 15.414 -40.281 1 16.11 675 GLY B C 1
ATOM 11081 O O . GLY B 1 675 ? -42.062 14.688 -40.688 1 16.11 675 GLY B O 1
ATOM 11082 N N . PHE B 1 676 ? -40.219 14.727 -39.562 1 16.03 676 PHE B N 1
ATOM 11083 C CA . PHE B 1 676 ? -40.094 13.406 -40.156 1 16.03 676 PHE B CA 1
ATOM 11084 C C . PHE B 1 676 ? -41.344 12.578 -39.906 1 16.03 676 PHE B C 1
ATOM 11086 O O . PHE B 1 676 ? -41.688 12.281 -38.75 1 16.03 676 PHE B O 1
ATOM 11093 N N . LEU B 1 677 ? -42.312 12.477 -40.844 1 15.59 677 LEU B N 1
ATOM 11094 C CA . LEU B 1 677 ? -43.531 11.695 -40.875 1 15.59 677 LEU B CA 1
ATOM 11095 C C . LEU B 1 677 ? -43.25 10.219 -41.094 1 15.59 677 LEU B C 1
ATOM 11097 O O . LEU B 1 677 ? -44.094 9.359 -40.875 1 15.59 677 LEU B O 1
ATOM 11101 N N . ASP B 1 678 ? -42.062 9.633 -41.656 1 14.91 678 ASP B N 1
ATOM 11102 C CA . ASP B 1 678 ? -42.312 8.562 -42.625 1 14.91 678 ASP B CA 1
ATOM 11103 C C . ASP B 1 678 ? -43.031 7.379 -41.969 1 14.91 678 ASP B C 1
ATOM 11105 O O . ASP B 1 678 ? -42.938 7.195 -40.75 1 14.91 678 ASP B O 1
ATOM 11109 N N . GLU B 1 679 ? -43.531 6.41 -43 1 15.54 679 GLU B N 1
ATOM 11110 C CA . GLU B 1 679 ? -44.5 5.406 -43.438 1 15.54 679 GLU B CA 1
ATOM 11111 C C . GLU B 1 679 ? -44.156 4.02 -42.906 1 15.54 679 GLU B C 1
ATOM 11113 O O . GLU B 1 679 ? -43 3.785 -42.5 1 15.54 679 GLU B O 1
ATOM 11118 N N . LYS B 1 680 ? -44.875 2.973 -43.531 1 16.08 680 LYS B N 1
ATOM 11119 C CA . LYS B 1 680 ? -45.625 1.716 -43.469 1 16.08 680 LYS B CA 1
ATOM 11120 C C . LYS B 1 680 ? -44.688 0.519 -43.562 1 16.08 680 LYS B C 1
ATOM 11122 O O . LYS B 1 680 ? -43.594 0.632 -44.125 1 16.08 680 LYS B O 1
ATOM 11127 N N . ALA B 1 681 ? -45.156 -0.812 -43.188 1 15.98 681 ALA B N 1
ATOM 11128 C CA . ALA B 1 681 ? -44.938 -2.168 -42.688 1 15.98 681 ALA B CA 1
ATOM 11129 C C . ALA B 1 681 ? -44.5 -3.113 -43.812 1 15.98 681 ALA B C 1
ATOM 11131 O O . ALA B 1 681 ? -44.375 -4.32 -43.594 1 15.98 681 ALA B O 1
ATOM 11132 N N . GLY B 1 682 ? -43.844 -2.646 -45.031 1 14.73 682 GLY B N 1
ATOM 11133 C CA . GLY B 1 682 ? -44.125 -3.605 -46.094 1 14.73 682 GLY B CA 1
ATOM 11134 C C . GLY B 1 682 ? -43.531 -4.977 -45.844 1 14.73 682 GLY B C 1
ATOM 11135 O O . GLY B 1 682 ? -42.75 -5.145 -44.906 1 14.73 682 GLY B O 1
ATOM 11136 N N . HIS B 1 683 ? -43.219 -5.934 -46.969 1 15.59 683 HIS B N 1
ATOM 11137 C CA . HIS B 1 683 ? -43.562 -7.203 -47.594 1 15.59 683 HIS B CA 1
ATOM 11138 C C . HIS B 1 683 ? -42.375 -8.172 -47.531 1 15.59 683 HIS B C 1
ATOM 11140 O O . HIS B 1 683 ? -42.562 -9.383 -47.438 1 15.59 683 HIS B O 1
ATOM 11146 N N . ALA B 1 684 ? -40.969 -7.793 -47.625 1 14.77 684 ALA B N 1
ATOM 11147 C CA . ALA B 1 684 ? -40.375 -8.508 -48.719 1 14.77 684 ALA B CA 1
ATOM 11148 C C . ALA B 1 684 ? -40.188 -9.992 -48.406 1 14.77 684 ALA B C 1
ATOM 11150 O O . ALA B 1 684 ? -40.219 -10.383 -47.25 1 14.77 684 ALA B O 1
ATOM 11151 N N . ALA B 1 685 ? -39.438 -10.781 -49.438 1 15.5 685 ALA B N 1
ATOM 11152 C CA . ALA B 1 685 ? -39.469 -11.922 -50.344 1 15.5 685 ALA B CA 1
ATOM 11153 C C . ALA B 1 685 ? -38.688 -13.102 -49.781 1 15.5 685 ALA B C 1
ATOM 11155 O O . ALA B 1 685 ? -37.875 -12.938 -48.844 1 15.5 685 ALA B O 1
ATOM 11156 N N . ASP B 1 686 ? -38.594 -14.234 -50.531 1 16.3 686 ASP B N 1
ATOM 11157 C CA . ASP B 1 686 ? -38.688 -15.68 -50.688 1 16.3 686 ASP B CA 1
ATOM 11158 C C . ASP B 1 686 ? -37.281 -16.312 -50.75 1 16.3 686 ASP B C 1
ATOM 11160 O O . ASP B 1 686 ? -37.156 -17.484 -51.125 1 16.3 686 ASP B O 1
ATOM 11164 N N . PHE B 1 687 ? -36.219 -15.867 -49.938 1 15.71 687 PHE B N 1
ATOM 11165 C CA . PHE B 1 687 ? -34.938 -16.25 -50.5 1 15.71 687 PHE B CA 1
ATOM 11166 C C . PHE B 1 687 ? -34.719 -17.766 -50.406 1 15.71 687 PHE B C 1
ATOM 11168 O O . PHE B 1 687 ? -34.844 -18.344 -49.344 1 15.71 687 PHE B O 1
ATOM 11175 N N . GLY B 1 688 ? -34.812 -18.484 -51.5 1 15.67 688 GLY B N 1
ATOM 11176 C CA . GLY B 1 688 ? -34.812 -19.875 -51.906 1 15.67 688 GLY B CA 1
ATOM 11177 C C . GLY B 1 688 ? -33.438 -20.516 -51.875 1 15.67 688 GLY B C 1
ATOM 11178 O O . GLY B 1 688 ? -32.656 -20.391 -52.812 1 15.67 688 GLY B O 1
ATOM 11179 N N . ILE B 1 689 ? -32.656 -20.375 -50.812 1 15.62 689 ILE B N 1
ATOM 11180 C CA . ILE B 1 689 ? -31.266 -20.75 -50.938 1 15.62 689 ILE B CA 1
ATOM 11181 C C . ILE B 1 689 ? -31.156 -22.25 -51.219 1 15.62 689 ILE B C 1
ATOM 11183 O O . ILE B 1 689 ? -31.594 -23.078 -50.438 1 15.62 689 ILE B O 1
ATOM 11187 N N . GLY B 1 690 ? -30.906 -22.516 -52.469 1 14.68 690 GLY B N 1
ATOM 11188 C CA . GLY B 1 690 ? -30.797 -23.766 -53.219 1 14.68 690 GLY B CA 1
ATOM 11189 C C . GLY B 1 690 ? -29.656 -24.641 -52.75 1 14.68 690 GLY B C 1
ATOM 11190 O O . GLY B 1 690 ? -28.812 -24.203 -51.969 1 14.68 690 GLY B O 1
ATOM 11191 N N . GLY B 1 691 ? -29.203 -25.797 -53.562 1 15.56 691 GLY B N 1
ATOM 11192 C CA . GLY B 1 691 ? -29 -27.234 -53.594 1 15.56 691 GLY B CA 1
ATOM 11193 C C . GLY B 1 691 ? -27.531 -27.625 -53.594 1 15.56 691 GLY B C 1
ATOM 11194 O O . GLY B 1 691 ? -27.172 -28.766 -53.281 1 15.56 691 GLY B O 1
ATOM 11195 N N . ALA B 1 692 ? -26.406 -26.797 -54.062 1 15 692 ALA B N 1
ATOM 11196 C CA . ALA B 1 692 ? -25.578 -27.562 -55 1 15 692 ALA B CA 1
ATOM 11197 C C . ALA B 1 692 ? -24.703 -28.578 -54.25 1 15 692 ALA B C 1
ATOM 11199 O O . ALA B 1 692 ? -24.422 -28.391 -53.062 1 15 692 ALA B O 1
ATOM 11200 N N . GLU B 1 693 ? -23.969 -29.562 -55.031 1 15.76 693 GLU B N 1
ATOM 11201 C CA . GLU B 1 693 ? -23.516 -30.938 -55.188 1 15.76 693 GLU B CA 1
ATOM 11202 C C . GLU B 1 693 ? -22.078 -31.094 -54.688 1 15.76 693 GLU B C 1
ATOM 11204 O O . GLU B 1 693 ? -21.391 -30.109 -54.438 1 15.76 693 GLU B O 1
ATOM 11209 N N . ALA B 1 694 ? -21.234 -31.859 -55.438 1 15.53 694 ALA B N 1
ATOM 11210 C CA . ALA B 1 694 ? -20.547 -33.125 -55.281 1 15.53 694 ALA B CA 1
ATOM 11211 C C . ALA B 1 694 ? -19.078 -32.906 -54.938 1 15.53 694 ALA B C 1
ATOM 11213 O O . ALA B 1 694 ? -18.562 -33.469 -53.938 1 15.53 694 ALA B O 1
ATOM 11214 N N . HIS B 1 695 ? -18.062 -32.406 -55.875 1 15.06 695 HIS B N 1
ATOM 11215 C CA . HIS B 1 695 ? -17.156 -33.375 -56.438 1 15.06 695 HIS B CA 1
ATOM 11216 C C . HIS B 1 695 ? -15.789 -33.375 -55.75 1 15.06 695 HIS B C 1
ATOM 11218 O O . HIS B 1 695 ? -15.5 -32.438 -54.969 1 15.06 695 HIS B O 1
ATOM 11224 N N . GLY B 1 696 ? -14.609 -33.375 -56.562 1 15.42 696 GLY B N 1
ATOM 11225 C CA . GLY B 1 696 ? -13.555 -34.344 -56.844 1 15.42 696 GLY B CA 1
ATOM 11226 C C . GLY B 1 696 ? -12.258 -34.031 -56.125 1 15.42 696 GLY B C 1
ATOM 11227 O O . GLY B 1 696 ? -11.812 -34.781 -55.25 1 15.42 696 GLY B O 1
ATOM 11228 N N . GLN B 1 697 ? -11.211 -33.312 -56.75 1 15.98 697 GLN B N 1
ATOM 11229 C CA . GLN B 1 697 ? -9.922 -33.875 -57.188 1 15.98 697 GLN B CA 1
ATOM 11230 C C . GLN B 1 697 ? -8.812 -33.438 -56.219 1 15.98 697 GLN B C 1
ATOM 11232 O O . GLN B 1 697 ? -8.906 -32.406 -55.562 1 15.98 697 GLN B O 1
ATOM 11237 N N . ALA B 1 698 ? -7.617 -34.188 -56.281 1 16.66 698 ALA B N 1
ATOM 11238 C CA . ALA B 1 698 ? -6.543 -34.844 -55.531 1 16.66 698 ALA B CA 1
ATOM 11239 C C . ALA B 1 698 ? -5.379 -33.906 -55.281 1 16.66 698 ALA B C 1
ATOM 11241 O O . ALA B 1 698 ? -4.809 -33.875 -54.188 1 16.66 698 ALA B O 1
ATOM 11242 N N . MET B 1 699 ? -4.902 -33.062 -56.25 1 16.41 699 MET B N 1
ATOM 11243 C CA . MET B 1 699 ? -3.523 -33.375 -56.625 1 16.41 699 MET B CA 1
ATOM 11244 C C . MET B 1 699 ? -2.547 -32.531 -55.812 1 16.41 699 MET B C 1
ATOM 11246 O O . MET B 1 699 ? -2.061 -31.516 -56.281 1 16.41 699 MET B O 1
ATOM 11250 N N . PHE B 1 700 ? -2.623 -32.281 -54.562 1 16.27 700 PHE B N 1
ATOM 11251 C CA . PHE B 1 700 ? -1.955 -31.062 -54.125 1 16.27 700 PHE B CA 1
ATOM 11252 C C . PHE B 1 700 ? -0.45 -31.281 -54 1 16.27 700 PHE B C 1
ATOM 11254 O O . PHE B 1 700 ? 0.002 -32.219 -53.344 1 16.27 700 PHE B O 1
ATOM 11261 N N . GLU B 1 701 ? 0.258 -30.812 -55.031 1 16.52 701 GLU B N 1
ATOM 11262 C CA . GLU B 1 701 ? 1.677 -31 -55.344 1 16.52 701 GLU B CA 1
ATOM 11263 C C . GLU B 1 701 ? 2.547 -30.453 -54.219 1 16.52 701 GLU B C 1
ATOM 11265 O O . GLU B 1 701 ? 2.188 -29.453 -53.562 1 16.52 701 GLU B O 1
ATOM 11270 N N . PRO B 1 702 ? 3.723 -31.125 -53.906 1 17.72 702 PRO B N 1
ATOM 11271 C CA . PRO B 1 702 ? 4.613 -31.25 -52.75 1 17.72 702 PRO B CA 1
ATOM 11272 C C . PRO B 1 702 ? 5.512 -30.016 -52.562 1 17.72 702 PRO B C 1
ATOM 11274 O O . PRO B 1 702 ? 6.176 -29.891 -51.531 1 17.72 702 PRO B O 1
ATOM 11277 N N . GLY B 1 703 ? 5.449 -28.984 -53.469 1 16.09 703 GLY B N 1
ATOM 11278 C CA . GLY B 1 703 ? 6.758 -28.391 -53.719 1 16.09 703 GLY B CA 1
ATOM 11279 C C . GLY B 1 703 ? 7.312 -27.641 -52.531 1 16.09 703 GLY B C 1
ATOM 11280 O O . GLY B 1 703 ? 6.605 -26.859 -51.906 1 16.09 703 GLY B O 1
ATOM 11281 N N . PHE B 1 704 ? 8.445 -28.125 -51.844 1 17.73 704 PHE B N 1
ATOM 11282 C CA . PHE B 1 704 ? 9.242 -27.969 -50.625 1 17.73 704 PHE B CA 1
ATOM 11283 C C . PHE B 1 704 ? 9.961 -26.625 -50.625 1 17.73 704 PHE B C 1
ATOM 11285 O O . PHE B 1 704 ? 10.586 -26.234 -49.656 1 17.73 704 PHE B O 1
ATOM 11292 N N . GLY B 1 705 ? 9.906 -25.766 -51.688 1 16.12 705 GLY B N 1
ATOM 11293 C CA . GLY B 1 705 ? 11.102 -24.969 -51.906 1 16.12 705 GLY B CA 1
ATOM 11294 C C . GLY B 1 705 ? 11.414 -24.016 -50.781 1 16.12 705 GLY B C 1
ATOM 11295 O O . GLY B 1 705 ? 10.523 -23.672 -50 1 16.12 705 GLY B O 1
ATOM 11296 N N . GLY B 1 706 ? 12.734 -23.828 -50.312 1 17.41 706 GLY B N 1
ATOM 11297 C CA . GLY B 1 706 ? 13.781 -23.438 -49.406 1 17.41 706 GLY B CA 1
ATOM 11298 C C . GLY B 1 706 ? 13.898 -21.938 -49.219 1 17.41 706 GLY B C 1
ATOM 11299 O O . GLY B 1 706 ? 14.828 -21.453 -48.594 1 17.41 706 GLY B O 1
ATOM 11300 N N . LEU B 1 707 ? 13 -21.125 -49.844 1 15.54 707 LEU B N 1
ATOM 11301 C CA . LEU B 1 707 ? 13.617 -19.922 -50.406 1 15.54 707 LEU B CA 1
ATOM 11302 C C . LEU B 1 707 ? 14.016 -18.938 -49.312 1 15.54 707 LEU B C 1
ATOM 11304 O O . LEU B 1 707 ? 14.844 -18.062 -49.531 1 15.54 707 LEU B O 1
ATOM 11308 N N . PHE B 1 708 ? 13.227 -18.656 -48.281 1 17.08 708 PHE B N 1
ATOM 11309 C CA . PHE B 1 708 ? 13.227 -17.219 -48.031 1 17.08 708 PHE B CA 1
ATOM 11310 C C . PHE B 1 708 ? 14.523 -16.781 -47.344 1 17.08 708 PHE B C 1
ATOM 11312 O O . PHE B 1 708 ? 14.727 -17.047 -46.156 1 17.08 708 PHE B O 1
ATOM 11319 N N . ALA B 1 709 ? 15.594 -16.75 -48 1 18.25 709 ALA B N 1
ATOM 11320 C CA . ALA B 1 709 ? 16.953 -16.328 -47.719 1 18.25 709 ALA B CA 1
ATOM 11321 C C . ALA B 1 709 ? 17 -14.844 -47.344 1 18.25 709 ALA B C 1
ATOM 11323 O O . ALA B 1 709 ? 18.078 -14.25 -47.25 1 18.25 709 ALA B O 1
ATOM 11324 N N . GLY B 1 710 ? 15.891 -14.141 -47.25 1 17.36 710 GLY B N 1
ATOM 11325 C CA . GLY B 1 710 ? 16.25 -12.75 -47.469 1 17.36 710 GLY B CA 1
ATOM 11326 C C . GLY B 1 710 ? 17.344 -12.25 -46.531 1 17.36 710 GLY B C 1
ATOM 11327 O O . GLY B 1 710 ? 17.594 -12.844 -45.5 1 17.36 710 GLY B O 1
ATOM 11328 N N . GLY B 1 711 ? 18.266 -11.438 -47.031 1 17.3 711 GLY B N 1
ATOM 11329 C CA . GLY B 1 711 ? 19.484 -10.703 -46.719 1 17.3 711 GLY B CA 1
ATOM 11330 C C . GLY B 1 711 ? 19.344 -9.836 -45.469 1 17.3 711 GLY B C 1
ATOM 11331 O O . GLY B 1 711 ? 18.234 -9.383 -45.156 1 17.3 711 GLY B O 1
ATOM 11332 N N . TYR B 1 712 ? 20.203 -10.023 -44.469 1 18.36 712 TYR B N 1
ATOM 11333 C CA . TYR B 1 712 ? 20.656 -9.5 -43.188 1 18.36 712 TYR B CA 1
ATOM 11334 C C . TYR B 1 712 ? 20.906 -8 -43.25 1 18.36 712 TYR B C 1
ATOM 11336 O O . TYR B 1 712 ? 22.047 -7.566 -43.438 1 18.36 712 TYR B O 1
ATOM 11344 N N . ASP B 1 713 ? 19.938 -7.32 -43.969 1 18.25 713 ASP B N 1
ATOM 11345 C CA . ASP B 1 713 ? 20.547 -6 -44.094 1 18.25 713 ASP B CA 1
ATOM 11346 C C . ASP B 1 713 ? 20.859 -5.414 -42.719 1 18.25 713 ASP B C 1
ATOM 11348 O O . ASP B 1 713 ? 20.047 -5.484 -41.781 1 18.25 713 ASP B O 1
ATOM 11352 N N . GLU B 1 714 ? 22.109 -5.16 -42.312 1 20.28 714 GLU B N 1
ATOM 11353 C CA . GLU B 1 714 ? 23.047 -4.66 -41.312 1 20.28 714 GLU B CA 1
ATOM 11354 C C . GLU B 1 714 ? 22.594 -3.301 -40.781 1 20.28 714 GLU B C 1
ATOM 11356 O O . GLU B 1 714 ? 22.984 -2.898 -39.688 1 20.28 714 GLU B O 1
ATOM 11361 N N . GLY B 1 715 ? 22 -2.453 -41.594 1 18.72 715 GLY B N 1
ATOM 11362 C CA . GLY B 1 715 ? 22.297 -1.045 -41.375 1 18.72 715 GLY B CA 1
ATOM 11363 C C . GLY B 1 715 ? 21.5 -0.414 -40.25 1 18.72 715 GLY B C 1
ATOM 11364 O O . GLY B 1 715 ? 22.047 0.327 -39.438 1 18.72 715 GLY B O 1
ATOM 11365 N N . ASN B 1 716 ? 20.172 -0.265 -40.375 1 18.89 716 ASN B N 1
ATOM 11366 C CA . ASN B 1 716 ? 19.734 1.002 -39.812 1 18.89 716 ASN B CA 1
ATOM 11367 C C . ASN B 1 716 ? 19.531 0.886 -38.281 1 18.89 716 ASN B C 1
ATOM 11369 O O . ASN B 1 716 ? 18.594 0.232 -37.844 1 18.89 716 ASN B O 1
ATOM 11373 N N . PRO B 1 717 ? 20.531 0.832 -37.438 1 21.94 717 PRO B N 1
ATOM 11374 C CA . PRO B 1 717 ? 20.578 0.773 -35.969 1 21.94 717 PRO B CA 1
ATOM 11375 C C . PRO B 1 717 ? 19.75 1.878 -35.312 1 21.94 717 PRO B C 1
ATOM 11377 O O . PRO B 1 717 ? 20.047 3.062 -35.5 1 21.94 717 PRO B O 1
ATOM 11380 N N . ALA B 1 718 ? 18.547 1.88 -35.344 1 24.05 718 ALA B N 1
ATOM 11381 C CA . ALA B 1 718 ? 17.844 2.936 -34.625 1 24.05 718 ALA B CA 1
ATOM 11382 C C . ALA B 1 718 ? 18.422 3.119 -33.219 1 24.05 718 ALA B C 1
ATOM 11384 O O . ALA B 1 718 ? 18.312 2.234 -32.375 1 24.05 718 ALA B O 1
ATOM 11385 N N . THR B 1 719 ? 19.484 3.766 -33.062 1 25.14 719 THR B N 1
ATOM 11386 C CA . THR B 1 719 ? 20.156 4.227 -31.828 1 25.14 719 THR B CA 1
ATOM 11387 C C . THR B 1 719 ? 19.188 5.027 -30.953 1 25.14 719 THR B C 1
ATOM 11389 O O . THR B 1 719 ? 18.625 6.023 -31.406 1 25.14 719 THR B O 1
ATOM 11392 N N . ALA B 1 720 ? 18.234 4.465 -30.266 1 27.11 720 ALA B N 1
ATOM 11393 C CA . ALA B 1 720 ? 17.516 5.102 -29.156 1 27.11 720 ALA B CA 1
ATOM 11394 C C . ALA B 1 720 ? 18.312 6.273 -28.594 1 27.11 720 ALA B C 1
ATOM 11396 O O . ALA B 1 720 ? 19.344 6.07 -27.938 1 27.11 720 ALA B O 1
ATOM 11397 N N . GLU B 1 721 ? 18.328 7.328 -29.25 1 27.72 721 GLU B N 1
ATOM 11398 C CA . GLU B 1 721 ? 19.047 8.516 -28.797 1 27.72 721 GLU B CA 1
ATOM 11399 C C . GLU B 1 721 ? 18.562 8.953 -27.422 1 27.72 721 GLU B C 1
ATOM 11401 O O . GLU B 1 721 ? 17.422 9.375 -27.266 1 27.72 721 GLU B O 1
ATOM 11406 N N . GLU B 1 722 ? 18.703 8.164 -26.344 1 33.25 722 GLU B N 1
ATOM 11407 C CA . GLU B 1 722 ? 18.609 8.57 -24.938 1 33.25 722 GLU B CA 1
ATOM 11408 C C . GLU B 1 722 ? 18.922 10.047 -24.781 1 33.25 722 GLU B C 1
ATOM 11410 O O . GLU B 1 722 ? 20.016 10.5 -25.125 1 33.25 722 GLU B O 1
ATOM 11415 N N . GLY B 1 723 ? 17.906 10.812 -25.016 1 32.81 723 GLY B N 1
ATOM 11416 C CA . GLY B 1 723 ? 18.25 12.195 -24.734 1 32.81 723 GLY B CA 1
ATOM 11417 C C . GLY B 1 723 ? 19.203 12.352 -23.562 1 32.81 723 GLY B C 1
ATOM 11418 O O . GLY B 1 723 ? 19.438 11.398 -22.812 1 32.81 723 GLY B O 1
ATOM 11419 N N . ILE B 1 724 ? 19.938 13.398 -23.641 1 39.78 724 ILE B N 1
ATOM 11420 C CA . ILE B 1 724 ? 21.094 13.641 -22.781 1 39.78 724 ILE B CA 1
ATOM 11421 C C . ILE B 1 724 ? 20.688 13.469 -21.312 1 39.78 724 ILE B C 1
ATOM 11423 O O . ILE B 1 724 ? 21.5 13.047 -20.484 1 39.78 724 ILE B O 1
ATOM 11427 N N . PHE B 1 725 ? 19.5 13.852 -21.047 1 39.97 725 PHE B N 1
ATOM 11428 C CA . PHE B 1 725 ? 19.219 13.867 -19.625 1 39.97 725 PHE B CA 1
ATOM 11429 C C . PHE B 1 725 ? 18.422 12.641 -19.219 1 39.97 725 PHE B C 1
ATOM 11431 O O . PHE B 1 725 ? 17.516 12.727 -18.375 1 39.97 725 PHE B O 1
ATOM 11438 N N . GLY B 1 726 ? 18.688 11.664 -20 1 38.12 726 GLY B N 1
ATOM 11439 C CA . GLY B 1 726 ? 18.078 10.43 -19.516 1 38.12 726 GLY B CA 1
ATOM 11440 C C . GLY B 1 726 ? 18.594 10.023 -18.141 1 38.12 726 GLY B C 1
ATOM 11441 O O . GLY B 1 726 ? 19.375 10.75 -17.531 1 38.12 726 GLY B O 1
ATOM 11442 N N . MET B 1 727 ? 18.125 8.883 -17.656 1 39.5 727 MET B N 1
ATOM 11443 C CA . MET B 1 727 ? 18.516 8.391 -16.344 1 39.5 727 MET B CA 1
ATOM 11444 C C . MET B 1 727 ? 20.031 8.398 -16.188 1 39.5 727 MET B C 1
ATOM 11446 O O . MET B 1 727 ? 20.547 8.672 -15.109 1 39.5 727 MET B O 1
ATOM 11450 N N . ASN B 1 728 ? 20.688 8.195 -17.297 1 38.91 728 ASN B N 1
ATOM 11451 C CA . ASN B 1 728 ? 22.156 8.156 -17.25 1 38.91 728 ASN B CA 1
ATOM 11452 C C . ASN B 1 728 ? 22.75 9.539 -17.016 1 38.91 728 ASN B C 1
ATOM 11454 O O . ASN B 1 728 ? 23.781 9.664 -16.359 1 38.91 728 ASN B O 1
ATOM 11458 N N . ALA B 1 729 ? 22.125 10.453 -17.562 1 37.47 729 ALA B N 1
ATOM 11459 C CA . ALA B 1 729 ? 22.641 11.805 -17.359 1 37.47 729 ALA B CA 1
ATOM 11460 C C . ALA B 1 729 ? 22.422 12.258 -15.914 1 37.47 729 ALA B C 1
ATOM 11462 O O . ALA B 1 729 ? 23.234 13 -15.359 1 37.47 729 ALA B O 1
ATOM 11463 N N . PHE B 1 730 ? 21.359 11.875 -15.414 1 35.62 730 PHE B N 1
ATOM 11464 C CA . PHE B 1 730 ? 21.141 12.18 -14.008 1 35.62 730 PHE B CA 1
ATOM 11465 C C . PHE B 1 730 ? 22.297 11.641 -13.156 1 35.62 730 PHE B C 1
ATOM 11467 O O . PHE B 1 730 ? 22.719 12.281 -12.195 1 35.62 730 PHE B O 1
ATOM 11474 N N . MET B 1 731 ? 22.781 10.375 -13.469 1 38.81 731 MET B N 1
ATOM 11475 C CA . MET B 1 731 ? 23.766 9.656 -12.664 1 38.81 731 MET B CA 1
ATOM 11476 C C . MET B 1 731 ? 25.188 9.93 -13.164 1 38.81 731 MET B C 1
ATOM 11478 O O . MET B 1 731 ? 26.156 9.531 -12.523 1 38.81 731 MET B O 1
ATOM 11482 N N . ALA B 1 732 ? 25.344 10.344 -14.266 1 35.31 732 ALA B N 1
ATOM 11483 C CA . ALA B 1 732 ? 26.688 10.477 -14.836 1 35.31 732 ALA B CA 1
ATOM 11484 C C . ALA B 1 732 ? 27.578 11.312 -13.93 1 35.31 732 ALA B C 1
ATOM 11486 O O . ALA B 1 732 ? 28.812 11.227 -14.016 1 35.31 732 ALA B O 1
ATOM 11487 N N . ASP B 1 733 ? 26.953 12.172 -13.32 1 34.56 733 ASP B N 1
ATOM 11488 C CA . ASP B 1 733 ? 27.891 13.039 -12.617 1 34.56 733 ASP B CA 1
ATOM 11489 C C . ASP B 1 733 ? 28.406 12.375 -11.344 1 34.56 733 ASP B C 1
ATOM 11491 O O . ASP B 1 733 ? 29.031 13.023 -10.508 1 34.56 733 ASP B O 1
ATOM 11495 N N . PHE B 1 734 ? 28 11.125 -11.195 1 33.41 734 PHE B N 1
ATOM 11496 C CA . PHE B 1 734 ? 28.578 10.5 -10.016 1 33.41 734 PHE B CA 1
ATOM 11497 C C . PHE B 1 734 ? 29.859 9.734 -10.367 1 33.41 734 PHE B C 1
ATOM 11499 O O . PHE B 1 734 ? 29.828 8.859 -11.234 1 33.41 734 PHE B O 1
ATOM 11506 N N . PRO B 1 735 ? 30.969 10.25 -10.094 1 30.67 735 PRO B N 1
ATOM 11507 C CA . PRO B 1 735 ? 32.25 9.617 -10.422 1 30.67 735 PRO B CA 1
ATOM 11508 C C . PRO B 1 735 ? 32.344 8.18 -9.922 1 30.67 735 PRO B C 1
ATOM 11510 O O . PRO B 1 735 ? 31.812 7.859 -8.852 1 30.67 735 PRO B O 1
ATOM 11513 N N . VAL B 1 736 ? 32.375 7.227 -10.797 1 32.12 736 VAL B N 1
ATOM 11514 C CA . VAL B 1 736 ? 32.719 5.84 -10.492 1 32.12 736 VAL B CA 1
ATOM 11515 C C . VAL B 1 736 ? 34.031 5.789 -9.727 1 32.12 736 VAL B C 1
ATOM 11517 O O . VAL B 1 736 ? 34.969 6.516 -10.047 1 32.12 736 VAL B O 1
ATOM 11520 N N . ARG B 1 737 ? 34.188 5.137 -8.617 1 29.14 737 ARG B N 1
ATOM 11521 C CA . ARG B 1 737 ? 35.438 4.883 -7.902 1 29.14 737 ARG B CA 1
ATOM 11522 C C . ARG B 1 737 ? 36.438 4.129 -8.781 1 29.14 737 ARG B C 1
ATOM 11524 O O . ARG B 1 737 ? 36.156 3.021 -9.242 1 29.14 737 ARG B O 1
ATOM 11531 N N . GLN B 1 738 ? 37.281 4.727 -9.57 1 23.17 738 GLN B N 1
ATOM 11532 C CA . GLN B 1 738 ? 38.469 4.062 -10.094 1 23.17 738 GLN B CA 1
ATOM 11533 C C . GLN B 1 738 ? 39.406 3.617 -8.961 1 23.17 738 GLN B C 1
ATOM 11535 O O . GLN B 1 738 ? 40.062 4.445 -8.336 1 23.17 738 GLN B O 1
ATOM 11540 N N . ASP B 1 739 ? 39.156 2.826 -7.98 1 21.92 739 ASP B N 1
ATOM 11541 C CA . ASP B 1 739 ? 40.344 2.352 -7.27 1 21.92 739 ASP B CA 1
ATOM 11542 C C . ASP B 1 739 ? 41.344 1.724 -8.234 1 21.92 739 ASP B C 1
ATOM 11544 O O . ASP B 1 739 ? 40.969 0.966 -9.125 1 21.92 739 ASP B O 1
ATOM 11548 N N . ARG B 1 740 ? 42.656 2.27 -8.258 1 21.64 740 ARG B N 1
ATOM 11549 C CA . ARG B 1 740 ? 44 1.842 -8.578 1 21.64 740 ARG B CA 1
ATOM 11550 C C . ARG B 1 740 ? 44.281 0.433 -8.062 1 21.64 740 ARG B C 1
ATOM 11552 O O . ARG B 1 740 ? 44.125 0.162 -6.871 1 21.64 740 ARG B O 1
ATOM 11559 N N . LEU B 1 741 ? 44.312 -0.627 -8.859 1 18.95 741 LEU B N 1
ATOM 11560 C CA . LEU B 1 741 ? 45.531 -1.425 -8.781 1 18.95 741 LEU B CA 1
ATOM 11561 C C . LEU B 1 741 ? 46.719 -0.661 -9.359 1 18.95 741 LEU B C 1
ATOM 11563 O O . LEU B 1 741 ? 46.625 -0.066 -10.438 1 18.95 741 LEU B O 1
#

Sequence (1482 aa):
MIDMLKNIKLSTTEEKRQEIDILLEKVEPDVSDASMTLGLDWSSNSNELSSEAAVSAEVGPNNGTDTVDEDFIERQDPQAVGYIGKGSEADWLRCLQEDINRPSGISYQPDGVYGSPGDSTEAASQRMEARKKRKFQESKSTEQPSTSKFFLDVGSAEVNYTVDPFEIPPLAVAQNLLDVYMETVQDSFPILSRQCFTSQFRQYFTSISRGSPLVISRRWLAILNLVFAIGTRYLHLTRVGWLEDDQGHQIFQSRAQILGFSGPDLVSLPDLLQIQITVLLAFYFFSVGHINRAWAIVGTAIRFAHGLGLHVRNEHPGTSNTKRETLVRMWWALYSLEVSMSSIIGRPICVVESHCSTPLPLPLPIEQCSDAALMSLFDEQHQRVSAYEATRQTISTPPEAPNAGSFLKHMALISIIMQRASSELYSASVVTHSWEHTQKSISSLCEQLDNWIACLPPGLSFVQPDNDPAFERKRLLLEMHYIRTKILVTRPCLCRLDSRIRTQSHDSDRFNKDMARACVETAKSMADILPEAVDATYLYRTGPWWSAVHNIMQALAVLLLEMSYGTVNFAENDDEAILQPVKKLVRWLRGLMANNQIAERAYAIGFGVLQRLAGTLDVDIADLEWEDAVRGEGTPVSGRGEQLVVDGQGAKHAFSFAERGQGQEFGEQGVRSNGFLDEKAGHAADFGIGGAEAHGQAMFEPGFGGLFAGGYDEGNPATAEEGIFGMNAFMADFPVRQDRLMIDMLKNIKLSTTEEKRQEIDILLEKVEPDVSDASMTLGLDWSSNSNELSSEAAVSAEVGPNNGTDTVDEDFIERQDPQAVGYIGKGSEADWLRCLQEDINRPSGISYQPDGVYGSPGDSTEAASQRMEARKKRKFQESKSTEQPSTSKFFLDVGSAEVNYTVDPFEIPPLAVAQNLLDVYMETVQDSFPILSRQCFTSQFRQYFTSISRGSPLVISRRWLAILNLVFAIGTRYLHLTRVGWLEDDQGHQIFQSRAQILGFSGPDLVSLPDLLQIQITVLLAFYFFSVGHINRAWAIVGTAIRFAHGLGLHVRNEHPGTSNTKRETLVRMWWALYSLEVSMSSIIGRPICVVESHCSTPLPLPLPIEQCSDAALMSLFDEQHQRVSAYEATRQTISTPPEAPNAGSFLKHMALISIIMQRASSELYSASVVTHSWEHTQKSISSLCEQLDNWIACLPPGLSFVQPDNDPAFERKRLLLEMHYIRTKILVTRPCLCRLDSRIRTQSHDSDRFNKDMARACVETAKSMADILPEAVDATYLYRTGPWWSAVHNIMQALAVLLLEMSYGTVNFAENDDEAILQPVKKLVRWLRGLMANNQIAERAYAIGFGVLQRLAGTLDVDIADLEWEDAVRGEGTPVSGRGEQLVVDGQGAKHAFSFAERGQGQEFGEQGVRSNGFLDEKAGHAADFGIGGAEAHGQAMFEPGFGGLFAGGYDEGNPATAEEGIFGMNAFMADFPVRQDRL

Secondary structure (DSSP, 8-state):
-HHHHHHHHTTS-HHHHHHHHHHHHHHHHHHHHHHHHS-----SS-----HHHHSBGGGSS-TTTTEE-S-TTT-HHHHHH----TTSHHHHHHHHHHHHHS-TTS-SS----PPPPSSSHHHHHHHHHHHHHHHHHS------GGGG----TTS-----TTS-TT----HHHHHHHHHHHIIIIITTS--S-HHHHHHHHHHHHHHHHTT------HHHHHHHHHHHHHHHHHHHHHT-S----TTHHHHHHHHHHHHH-SHHHHHSPP-HHHHHHHHHHHHHHHHHT-HHHHHHHHHHHHHHHHHTTTTSEE--TTS-HHHHHHHHHHHHHHHHHHHHHHHHHTPPPS--GGG--PPPPPSS-GGGGG-HHHHHHHHHHTTTS-HHHHHHS------PPPSHHHHHHHHHHHHHHHHHHHHHHHSGGGGGSBHHHHHHHHHHHHHHHHHHHHTS-TTT-SSS--S-GGGHHHHHHHHHHHHHHHHHHHGGGSS--TTT-TT--HHHHHHHHHHHHHHHHHHHHHHHHS-SS--HHHHHHHTTTTTHHHHHHHHHHHHHHHHHH--S---TT-HHHHHHHHHHHHHHHHHHTTS-HHHHHHHHHHHHHHHHHHHHHT---HHHHHHHHHHHH--------------S-S-------------------------------------------------------------------------TTSHHHHHHTS-------/-HHHHHHHHTTS-HHHHHHHHHHHHHHHHHHHHHHHHS-----SS-----HHHHSBGGGSS-TTTTEE-S-TTT-HHHHHH----TTSHHHHHHHHHHHHHS-TTS-SS----PPPPSSSHHHHHHHHHHHHHHHHHS------GGGG----TTS-----TTS-TT----HHHHHHHHHHHIIIIITTS--S-HHHHHHHHHHHHHHHHTT------HHHHHHHHHHHHHHHHHHHHHT-S----TTHHHHHHHHHHHHH-SHHHHHSPP-HHHHHHHHHHHHHHHHHT-HHHHHHHHHHHHHHHHHTTTTSEE--TTS-HHHHHHHHHHHHHHHHHHHHHHHHHTPPPS--GGG--PPPPPSS-GGGGG-HHHHHHHHHHTTTS-HHHHHHS------PPPSHHHHHHHHHHHHHHHHHHHHHHHSGGGGGSBHHHHHHHHHHHHHHHHHHHHTS-TTT-SSS--S-GGGHHHHHHHHHHHHHHHHHHHGGGSS-HHHH-TT--HHHHHHHHHHHHHHHHHHHHHHHHS-SS--HHHHHHHTTTTTHHHHHHHHHHHHHHHHHH--S---TTTHHHHHHHHHHHHHHHHHHTTS-HHHHHHHHHHHHHHHHHHHHHT---HHHHHHHHHHHHS-------------SSS-------------------------------------------------------------------------TTSHHHHHTTS-------

pLDDT: mean 73.46, std 26.42, range [14.68, 98.5]

Organism: NCBI:txid1448308

Radius of gyration: 36.24 Å; Cα contacts (8 Å, |Δi|>4): 2104; chains: 2; bounding box: 91×112×119 Å

InterPro domains:
  IPR007219 Xylanolytic transcriptional activator, regulatory domain [PF04082] (178-453)
  IPR007219 Xylanolytic transcriptional activator, regulatory domain [SM00906] (294-367)
  IPR053230 Transcription regulator galc [PTHR47654] (4-628)

Nearest PDB structures (foldseek):
  3h2v-assembly3_C  TM=2.364E-01  e=6.989E+00  Homo sapiens
  3h2v-assembly2_B  TM=2.426E-01  e=6.989E+00  Homo sapiens
  7xj1-assembly1_B  TM=1.253E-01  e=7.867E+00  Homo sapiens
  3h2v-assembly3_C  TM=2.365E-01  e=6.973E+00  Homo sapiens
  3h2v-assembly2_B  TM=2.422E-01  e=6.973E+00  Homo sapiens